Protein AF-A0AAV6IQD4-F1 (afdb_monomer_lite)

InterPro domains:
  IPR000719 Protein kinase domain [PF00069] (355-416)
  IPR000985 Legume lectin, alpha chain, conserved site [PS00308] (241-250)
  IPR001220 Legume lectin domain [PF00139] (39-277)
  IPR001220 Legume lectin domain [PF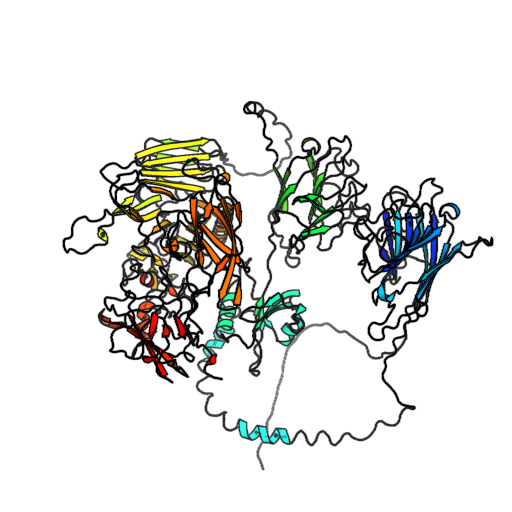00139] (440-636)
  IPR001220 Legume lectin domain [cd06899] (40-271)
  IPR001220 Legume lectin domain [cd06899] (440-613)
  IPR008979 Galactose-binding-like domain superfamily [SSF49785] (1091-1268)
  IPR010325 Rhamnogalacturonate lyase [PF06045] (653-856)
  IPR011009 Protein kinase-like domain superfamily [SSF56112] (335-419)
  IPR011013 Galactose mutarotase-like domain superfamily [SSF74650] (668-950)
  IPR013320 Concanavalin A-like lectin/glucanase domain superfamily [SSF49899] (36-273)
  IPR013320 Concanavalin A-like lectin/glucanase domain superfamily [SSF49899] (438-617)
  IPR013784 Carbohydrate-binding-like fold [SSF49452] (984-1081)
  IPR014718 Glycoside hydrolase-type carbohydrate-binding [G3DSA:2.70.98.10] (660-965)
  IPR017441 Protein kinase, ATP binding site [PS00107] (360-384)
  IPR019825 Legume lectin, beta chain, Mn/Ca-binding site [PS00307] (554-560)
  IPR029411 Rhamnogalacturonan lyase, domain III [PF14683] (1093-1267)
  IPR029413 Rhamnogalacturonan lyase, domain II [PF14686] (1008-1079)
  IPR029413 Rhamnogalacturonan lyase, domain II [cd10316] (987-1083)

Secondary structure (DSSP, 8-state):
-------------------------------------SEEEES-B---SS---EEEEET-EEETBEEE---SSSSS-EEEEEESSPEE-B-TTT--B--EEEEEEEEEE-TT-SS----EEEEEEETT--PPTT--GGGTTT--TTTTT-TTS--EEEEEESS--TTTS-SS-EEEEEESSSS-SEEEE--SGGGTTPPEEEEEEEETTTTEEEEEEEETT----S--EEEEEE--HHHHS-SEEEEEEEEE--SS--EEEEEEEEEEE-----------------------SSHHHHHHHHHHHHHHHHHHHHSSSSHHHHHHHHHHHHHHHHSS--PEEE-HHHHHHHTTTT-GGGEEEEETTEEEEEEEETTTTEEEEEEE--TT-S--SHHHHHHHHHHTT--BTTB--EEEEE---TT-------EEE---------SS--TT-TTEEEEET-EEETTEEE---SSSSS--EEEEESS----B-TTT--B--EEEEEEE----TT-SS---EEEEEE--TT--PPTT--GGGTTT--TTTTT-TT---EEEEEE-S--TTTS-SS-EEEEEESSSSEEEEEE--SGGGTT--EEEEEEEETTTTEEEEEEE-------SS-TTS---------------------------SPEEEE-SSEEEEE-SSEEEEEETTT--EEEEEETTBS-SB-TTS-GGGSEEEEEEEEPPP-S-------GGGSEEEE---SEEEEEEEETTEEEEEEEE---SSS-SSEEEEEEEEETT-SEEEEEEEEEE-TTPPPEEEEEEEEEEEB-TTTEEEEEEETTEEEEPPPHHHHHTSEE-SSTTEEE-SS-SSGGGTT-EEEGGGGEEETTT-SEEEEEE-SSEEEEEEEE----TT-SS-TT-EEESB-SSSEEEEEEEE-TTTGGGGSEEE-TT--EEEEEEEEEEEEEEEETT-HHHHHHHHHHHHHHHHHTPSPS----TTS--GGG-EEEEEEEEEEETTEEEE-TT-EEEEESS-STTGGGG--SS--EEEE--TT-EEEEEEEPSEEEEEEEE-TTS-S-EE-SS-EEE-TT-EEE---EEE----SS-EEEEEE-SSS--TTSBPPPPPGGG--TTSSSS-GGGSTTGGGGHHHHSSSS--EEETTT--HHHHSBSEEPPEEEETTEEE-EEEEEEEEESS--TTSEEEESSEES-SSSPPS----S---S-TGGGT-S--S-----EEEEGGG--SEEEEEEEEE---SSTT--EE-SEEEEEEPPP-GGG--

Radius of gyration: 41.2 Å; chains: 1; bounding box: 120×128×103 Å

Structure (mmCIF, N/CA/C/O backbone):
data_AF-A0AAV6IQD4-F1
#
_entry.id   AF-A0AAV6IQD4-F1
#
loop_
_atom_site.group_PDB
_atom_site.id
_atom_site.type_symbol
_atom_site.label_atom_id
_atom_site.label_alt_id
_atom_site.label_comp_id
_atom_site.label_asym_id
_atom_site.label_entity_id
_atom_site.label_seq_id
_atom_site.pdbx_PDB_ins_code
_atom_site.Cartn_x
_atom_site.Cartn_y
_atom_site.Cartn_z
_atom_site.occupancy
_atom_site.B_iso_or_equiv
_atom_site.auth_seq_id
_atom_site.auth_comp_id
_atom_site.auth_asym_id
_atom_site.auth_atom_id
_atom_site.pdbx_PDB_model_num
ATOM 1 N N . MET A 1 1 ? 79.666 -33.540 -1.295 1.00 35.53 1 MET A N 1
ATOM 2 C CA . MET A 1 1 ? 79.962 -32.170 -1.756 1.00 35.53 1 MET A CA 1
ATOM 3 C C . MET A 1 1 ? 78.768 -31.297 -1.407 1.00 35.53 1 MET A C 1
ATOM 5 O O . MET A 1 1 ? 77.990 -30.959 -2.286 1.00 35.53 1 MET A O 1
ATOM 9 N N . ASP A 1 2 ? 78.413 -31.167 -0.126 1.00 29.19 2 ASP A N 1
ATOM 10 C CA . ASP A 1 2 ? 79.182 -30.611 1.026 1.00 29.19 2 ASP A CA 1
ATOM 11 C C . ASP A 1 2 ? 78.732 -29.152 1.205 1.00 29.19 2 ASP A C 1
ATOM 13 O O . ASP A 1 2 ? 78.524 -28.471 0.207 1.00 29.19 2 ASP A O 1
ATOM 17 N N . THR A 1 3 ? 78.489 -28.593 2.390 1.00 30.08 3 THR A N 1
ATOM 18 C CA . THR A 1 3 ? 78.642 -29.001 3.809 1.00 30.08 3 THR A CA 1
ATOM 19 C C . THR A 1 3 ? 77.716 -28.051 4.624 1.00 30.08 3 THR A C 1
ATOM 21 O O . THR A 1 3 ? 77.190 -27.103 4.048 1.00 30.08 3 THR A O 1
ATOM 24 N N . SER A 1 4 ? 77.402 -28.160 5.921 1.00 28.06 4 SER A N 1
ATOM 25 C CA . SER A 1 4 ? 77.845 -29.000 7.049 1.00 28.06 4 SER A CA 1
ATOM 26 C C . SER A 1 4 ? 76.888 -28.809 8.249 1.00 28.06 4 SER A C 1
ATOM 28 O O . SER A 1 4 ? 76.355 -27.719 8.421 1.00 28.06 4 SER A O 1
ATOM 30 N N . THR A 1 5 ? 76.771 -29.839 9.103 1.00 30.05 5 THR A N 1
ATOM 31 C CA . THR A 1 5 ? 76.608 -29.801 10.588 1.00 30.05 5 THR A CA 1
ATOM 32 C C . THR A 1 5 ? 75.564 -28.864 11.237 1.00 30.05 5 THR A C 1
ATOM 34 O O . THR A 1 5 ? 75.678 -27.648 11.171 1.00 30.05 5 THR A O 1
ATOM 37 N N . HIS A 1 6 ? 74.521 -29.377 11.904 1.00 30.67 6 HIS A N 1
ATOM 38 C CA . HIS A 1 6 ? 74.513 -29.982 13.263 1.00 30.67 6 HIS A CA 1
ATOM 39 C C . HIS A 1 6 ? 74.833 -29.032 14.437 1.00 30.67 6 HIS A C 1
ATOM 41 O O . HIS A 1 6 ? 75.979 -28.623 14.586 1.00 30.67 6 HIS A O 1
ATOM 47 N N . ASN A 1 7 ? 73.848 -28.809 15.329 1.00 25.25 7 ASN A N 1
ATOM 48 C CA . ASN A 1 7 ? 73.816 -29.223 16.758 1.00 25.25 7 ASN A CA 1
ATOM 49 C C . ASN A 1 7 ? 72.627 -28.525 17.490 1.00 25.25 7 ASN A C 1
ATOM 51 O O . ASN A 1 7 ? 72.365 -27.364 17.206 1.00 25.25 7 ASN A O 1
ATOM 55 N N . ILE A 1 8 ? 71.723 -29.187 18.244 1.00 26.88 8 ILE A N 1
ATOM 56 C CA . ILE A 1 8 ? 71.862 -29.964 19.511 1.00 26.88 8 ILE A CA 1
ATOM 57 C C . ILE A 1 8 ? 72.073 -29.026 20.735 1.00 26.88 8 ILE A C 1
ATOM 59 O O . ILE A 1 8 ? 72.984 -28.207 20.653 1.00 26.88 8 ILE A O 1
ATOM 63 N N . PRO A 1 9 ? 71.379 -29.181 21.901 1.00 46.31 9 PRO A N 1
ATOM 64 C CA . PRO A 1 9 ? 70.056 -29.803 22.171 1.00 46.31 9 PRO A CA 1
ATOM 65 C C . PRO A 1 9 ? 69.269 -29.192 23.394 1.00 46.31 9 PRO A C 1
ATOM 67 O O . PRO A 1 9 ? 69.682 -28.188 23.962 1.00 46.31 9 PRO A O 1
ATOM 70 N N . THR A 1 10 ? 68.234 -29.901 23.903 1.00 28.17 10 THR A N 1
ATOM 71 C CA . THR A 1 10 ? 67.737 -29.915 25.325 1.00 28.17 10 THR A CA 1
ATOM 72 C C . THR A 1 10 ? 67.135 -28.632 25.958 1.00 28.17 10 THR A C 1
ATOM 74 O O . THR A 1 10 ? 67.303 -27.551 25.418 1.00 28.17 10 THR A O 1
ATOM 77 N N . LEU A 1 11 ? 66.404 -28.631 27.095 1.00 27.02 11 LEU A N 1
ATOM 78 C CA . LEU A 1 11 ? 65.873 -29.651 28.044 1.00 27.02 11 LEU A CA 1
ATOM 79 C C . LEU A 1 11 ? 64.585 -29.046 28.691 1.00 27.02 11 LEU A C 1
ATOM 81 O O . LEU A 1 11 ? 64.668 -27.906 29.117 1.00 27.02 11 LEU A O 1
ATOM 85 N N . PHE A 1 12 ? 63.462 -29.793 28.766 1.00 26.78 12 PHE A N 1
ATOM 86 C CA . PHE A 1 12 ? 62.508 -29.982 29.907 1.00 26.78 12 PHE A CA 1
ATOM 87 C C . PHE A 1 12 ? 62.071 -28.804 30.863 1.00 26.78 12 PHE A C 1
ATOM 89 O O . PHE A 1 12 ? 62.783 -27.826 31.024 1.00 26.78 12 PHE A O 1
ATOM 96 N N . PRO A 1 13 ? 61.015 -28.953 31.710 1.00 47.44 13 PRO A N 1
ATOM 97 C CA . PRO A 1 13 ? 59.653 -29.458 31.448 1.00 47.44 13 PRO A CA 1
ATOM 98 C C . PRO A 1 13 ? 58.542 -28.746 32.294 1.00 47.44 13 PRO A C 1
ATOM 100 O O . PRO A 1 13 ? 58.784 -27.747 32.965 1.00 47.44 13 PRO A O 1
ATOM 103 N N . SER A 1 14 ? 57.372 -29.404 32.399 1.00 28.58 14 SER A N 1
ATOM 104 C CA . SER A 1 14 ? 56.354 -29.298 33.476 1.00 28.58 14 SER A CA 1
ATOM 105 C C . SER A 1 14 ? 55.301 -28.173 33.342 1.00 28.58 14 SER A C 1
ATOM 107 O O . SER A 1 14 ? 55.576 -27.141 32.744 1.00 28.58 14 SER A O 1
ATOM 109 N N . LEU A 1 15 ? 54.056 -28.325 33.827 1.00 25.03 15 LEU A N 1
ATOM 110 C CA . LEU A 1 15 ? 53.447 -29.409 34.624 1.00 25.03 15 LEU A CA 1
ATOM 111 C C . LEU A 1 15 ? 51.909 -29.464 34.400 1.00 25.03 15 LEU A C 1
ATOM 113 O O . LEU A 1 15 ? 51.329 -28.405 34.217 1.00 25.03 15 LEU A O 1
ATOM 117 N N . ASN A 1 16 ? 51.307 -30.670 34.453 1.00 27.86 16 ASN A N 1
ATOM 118 C CA . ASN A 1 16 ? 49.937 -31.089 34.879 1.00 27.86 16 ASN A CA 1
ATOM 119 C C . ASN A 1 16 ? 48.707 -30.149 34.735 1.00 27.86 16 ASN A C 1
ATOM 121 O O . ASN A 1 16 ? 48.798 -28.944 34.887 1.00 27.86 16 ASN A O 1
ATOM 125 N N . ALA A 1 17 ? 47.452 -30.605 34.662 1.00 27.91 17 ALA A N 1
ATOM 126 C CA . ALA A 1 17 ? 46.745 -31.868 34.365 1.00 27.91 17 ALA A CA 1
ATOM 127 C C . ALA A 1 17 ? 45.235 -31.464 34.254 1.00 27.91 17 ALA A C 1
ATOM 129 O O . ALA A 1 17 ? 44.900 -30.325 34.566 1.00 27.91 17 ALA A O 1
ATOM 130 N N . HIS A 1 18 ? 44.254 -32.247 33.789 1.00 28.97 18 HIS A N 1
ATOM 131 C CA . HIS A 1 18 ? 43.751 -33.486 34.394 1.00 28.97 18 HIS A CA 1
ATOM 132 C C . HIS A 1 18 ? 42.509 -34.008 33.616 1.00 28.97 18 HIS A C 1
ATOM 134 O O . HIS A 1 18 ? 41.729 -33.213 33.108 1.00 28.97 18 HIS A O 1
ATOM 140 N N . ILE A 1 19 ? 42.276 -35.329 33.683 1.00 28.88 19 ILE A N 1
ATOM 141 C CA . ILE A 1 19 ? 40.949 -35.977 33.866 1.00 28.88 19 ILE A CA 1
ATOM 142 C C . ILE A 1 19 ? 39.967 -36.042 32.658 1.00 28.88 19 ILE A C 1
ATOM 144 O O . ILE A 1 19 ? 39.057 -35.239 32.507 1.00 28.88 19 ILE A O 1
ATOM 148 N N . SER A 1 20 ? 40.092 -37.160 31.918 1.00 27.52 20 SER A N 1
ATOM 149 C CA . SER A 1 20 ? 39.110 -38.281 31.895 1.00 27.52 20 SER A CA 1
ATOM 150 C C . SER A 1 20 ? 38.034 -38.459 30.797 1.00 27.52 20 SER A C 1
ATOM 152 O O . SER A 1 20 ? 37.520 -37.518 30.211 1.00 27.52 20 SER A O 1
ATOM 154 N N . LEU A 1 21 ? 37.663 -39.752 30.670 1.00 29.06 21 LEU A N 1
ATOM 155 C CA . LEU A 1 21 ? 36.572 -40.427 29.929 1.00 29.06 21 LEU A CA 1
ATOM 156 C C . LEU A 1 21 ? 36.736 -40.547 28.391 1.00 29.06 21 LEU A C 1
ATOM 158 O O . LEU A 1 21 ? 36.767 -39.550 27.685 1.00 29.06 21 LEU A O 1
ATOM 162 N N . LEU A 1 22 ? 37.059 -41.739 27.844 1.00 30.34 22 LEU A N 1
ATOM 163 C CA . LEU A 1 22 ? 36.248 -42.979 27.636 1.00 30.34 22 LEU A CA 1
ATOM 164 C C . LEU A 1 22 ? 35.279 -42.817 26.434 1.00 30.34 22 LEU A C 1
ATOM 166 O O . LEU A 1 22 ? 34.416 -41.956 26.503 1.00 30.34 22 LEU A O 1
ATOM 170 N N . THR A 1 23 ? 35.391 -43.468 25.259 1.00 34.44 23 THR A N 1
ATOM 171 C CA . THR A 1 23 ? 35.392 -44.901 24.808 1.00 34.44 23 THR A CA 1
ATOM 172 C C . THR A 1 23 ? 34.222 -45.116 23.813 1.00 34.44 23 THR A C 1
ATOM 174 O O . THR A 1 23 ? 33.344 -44.264 23.745 1.00 34.44 23 THR A O 1
ATOM 177 N N . ALA A 1 24 ? 34.168 -46.291 23.151 1.00 30.50 24 ALA A N 1
ATOM 178 C CA . ALA A 1 24 ? 33.081 -46.814 22.287 1.00 30.50 24 ALA A CA 1
ATOM 179 C C . ALA A 1 24 ? 33.068 -46.253 20.837 1.00 30.50 24 ALA A C 1
ATOM 181 O O . ALA A 1 24 ? 33.482 -45.120 20.621 1.00 30.50 24 ALA A O 1
ATOM 182 N N . SER A 1 25 ? 32.706 -46.981 19.767 1.00 30.33 25 SER A N 1
ATOM 183 C CA . SER A 1 25 ? 32.153 -48.346 19.560 1.00 30.33 25 SER A CA 1
ATOM 184 C C . SER A 1 25 ? 32.805 -48.950 18.291 1.00 30.33 25 SER A C 1
ATOM 186 O O . SER A 1 25 ? 33.065 -48.214 17.347 1.00 30.33 25 SER A O 1
ATOM 188 N N . ALA A 1 26 ? 33.308 -50.189 18.260 1.00 30.86 26 ALA A N 1
ATOM 189 C CA . ALA A 1 26 ? 32.616 -51.486 18.129 1.00 30.86 26 ALA A CA 1
ATOM 190 C C . ALA A 1 26 ? 32.032 -51.804 16.724 1.00 30.86 26 ALA A C 1
ATOM 192 O O . ALA A 1 26 ? 31.191 -51.073 16.225 1.00 30.86 26 ALA A O 1
ATOM 193 N N . PHE A 1 27 ? 32.481 -52.944 16.166 1.00 35.44 27 PHE A N 1
ATOM 194 C CA . PHE A 1 27 ? 31.789 -53.889 15.261 1.00 35.44 27 PHE A CA 1
ATOM 195 C C . PHE A 1 27 ? 30.950 -53.382 14.059 1.00 35.44 27 PHE A C 1
ATOM 197 O O . PHE A 1 27 ? 29.894 -52.793 14.235 1.00 35.44 27 PHE A O 1
ATOM 204 N N . ILE A 1 28 ? 31.326 -53.804 12.837 1.00 31.97 28 ILE A N 1
ATOM 205 C CA . ILE A 1 28 ? 30.590 -54.797 12.006 1.00 31.97 28 ILE A CA 1
ATOM 206 C C . ILE A 1 28 ? 31.325 -55.023 10.663 1.00 31.97 28 ILE A C 1
ATOM 208 O O . ILE A 1 28 ? 31.556 -54.104 9.881 1.00 31.97 28 ILE A O 1
ATOM 212 N N . LEU A 1 29 ? 31.653 -56.286 10.394 1.00 30.23 29 LEU A N 1
ATOM 213 C CA . LEU A 1 29 ? 31.925 -56.889 9.082 1.00 30.23 29 LEU A CA 1
ATOM 214 C C . LEU A 1 29 ? 31.361 -58.325 9.159 1.00 30.23 29 LEU A C 1
ATOM 216 O O . LEU A 1 29 ? 31.285 -58.851 10.268 1.00 30.23 29 LEU A O 1
ATOM 220 N N . PHE A 1 30 ? 30.998 -58.935 8.018 1.00 30.92 30 PHE A N 1
ATOM 221 C CA . PHE A 1 30 ? 30.114 -60.127 7.902 1.00 30.92 30 PHE A CA 1
ATOM 222 C C . PHE A 1 30 ? 28.653 -59.781 8.273 1.00 30.92 30 PHE A C 1
ATOM 224 O O . PHE A 1 30 ? 28.368 -59.504 9.430 1.00 30.92 30 PHE A O 1
ATOM 231 N N . LEU A 1 31 ? 27.665 -59.646 7.376 1.00 31.91 31 LEU A N 1
ATOM 232 C CA . LEU A 1 31 ? 27.417 -60.115 5.996 1.00 31.91 31 LEU A CA 1
ATOM 233 C C . LEU A 1 31 ? 27.202 -61.634 5.810 1.00 31.91 31 LEU A C 1
ATOM 235 O O . LEU A 1 31 ? 28.137 -62.416 5.960 1.00 31.91 31 LEU A O 1
ATOM 239 N N . LEU A 1 32 ? 25.994 -61.944 5.299 1.00 30.98 32 LEU A N 1
ATOM 240 C CA . LEU A 1 32 ? 25.402 -63.224 4.850 1.00 30.98 32 LEU A CA 1
ATOM 241 C C . LEU A 1 32 ? 24.816 -64.151 5.943 1.00 30.98 32 LEU A C 1
ATOM 243 O O . LEU A 1 32 ? 25.465 -64.325 6.971 1.00 30.98 32 LEU A O 1
ATOM 247 N N . PRO A 1 33 ? 23.695 -64.872 5.684 1.00 45.09 33 PRO A N 1
ATOM 248 C CA . PRO A 1 33 ? 22.655 -64.710 4.645 1.00 45.09 33 PRO A CA 1
ATOM 249 C C . PRO A 1 33 ? 21.217 -64.658 5.234 1.00 45.09 33 PRO A C 1
ATOM 251 O O . PRO A 1 33 ? 21.048 -64.721 6.444 1.00 45.09 33 PRO A O 1
ATOM 254 N N . ILE A 1 34 ? 20.190 -64.585 4.374 1.00 26.22 34 ILE A N 1
ATOM 255 C CA . ILE A 1 34 ? 19.001 -65.479 4.287 1.00 26.22 34 ILE A CA 1
ATOM 256 C C . ILE A 1 34 ? 18.054 -64.897 3.215 1.00 26.22 34 ILE A C 1
ATOM 258 O O . ILE A 1 34 ? 17.973 -63.683 3.053 1.00 26.22 34 ILE A O 1
ATOM 262 N N . ALA A 1 35 ? 17.385 -65.757 2.442 1.00 39.31 35 ALA A N 1
ATOM 263 C CA . ALA A 1 35 ? 16.346 -65.343 1.496 1.00 39.31 35 ALA A CA 1
ATOM 264 C C . ALA A 1 35 ? 15.009 -65.138 2.225 1.00 39.31 35 ALA A C 1
ATOM 266 O O . ALA A 1 35 ? 14.627 -65.985 3.031 1.00 39.31 35 ALA A O 1
ATOM 267 N N . SER A 1 36 ? 14.289 -64.059 1.917 1.00 36.94 36 SER A N 1
ATOM 268 C CA . SER A 1 36 ? 12.988 -63.744 2.517 1.00 36.94 36 SER A CA 1
ATOM 269 C C . SER A 1 36 ? 11.873 -63.753 1.468 1.00 36.94 36 SER A C 1
ATOM 271 O O . SER A 1 36 ? 11.627 -62.753 0.795 1.00 36.94 36 SER A O 1
ATOM 273 N N . SER A 1 37 ? 11.161 -64.874 1.367 1.00 48.41 37 SER A N 1
ATOM 274 C CA . SER A 1 37 ? 9.741 -64.837 1.005 1.00 48.41 37 SER A CA 1
ATOM 275 C C . SER A 1 37 ? 8.980 -64.076 2.092 1.00 48.41 37 SER A C 1
ATOM 277 O O . SER A 1 37 ? 9.270 -64.286 3.272 1.00 48.41 37 SER A O 1
ATOM 279 N N . ASN A 1 38 ? 7.986 -63.260 1.734 1.00 65.06 38 ASN A N 1
ATOM 280 C CA . ASN A 1 38 ? 7.115 -62.620 2.726 1.00 65.06 38 ASN A CA 1
ATOM 281 C C . ASN A 1 38 ? 6.296 -63.713 3.443 1.00 65.06 38 ASN A C 1
ATOM 283 O O . ASN A 1 38 ? 5.357 -64.266 2.865 1.00 65.06 38 ASN A O 1
ATOM 287 N N . TYR A 1 39 ? 6.702 -64.055 4.669 1.00 79.94 39 TYR A N 1
ATOM 288 C CA . TYR A 1 39 ? 6.106 -65.094 5.511 1.00 79.94 39 TYR A CA 1
ATOM 289 C C . TYR A 1 39 ? 5.949 -64.593 6.943 1.00 79.94 39 TYR A C 1
ATOM 291 O O . TYR A 1 39 ? 6.918 -64.123 7.539 1.00 79.94 39 TYR A O 1
ATOM 299 N N . PHE A 1 40 ? 4.760 -64.768 7.512 1.00 85.88 40 PHE A N 1
ATOM 300 C CA . PHE A 1 40 ? 4.538 -64.633 8.947 1.00 85.88 40 PHE A CA 1
ATOM 301 C C . PHE A 1 40 ? 3.483 -65.626 9.432 1.00 85.88 40 PHE A C 1
ATOM 303 O O . PHE A 1 40 ? 2.633 -66.076 8.662 1.00 85.88 40 PHE A O 1
ATOM 310 N N . ASP A 1 41 ? 3.546 -65.957 10.718 1.00 87.19 41 ASP A N 1
ATOM 311 C CA . ASP A 1 41 ? 2.666 -66.924 11.367 1.00 87.19 41 ASP A CA 1
ATOM 312 C C . ASP A 1 41 ? 2.455 -66.526 12.833 1.00 87.19 41 ASP A C 1
ATOM 314 O O . ASP A 1 41 ? 3.385 -66.562 13.641 1.00 87.19 41 ASP A O 1
ATOM 318 N N . PHE A 1 42 ? 1.236 -66.097 13.150 1.00 86.75 42 PHE A N 1
ATOM 319 C CA . PHE A 1 42 ? 0.781 -65.706 14.477 1.00 86.75 42 PHE A CA 1
ATOM 320 C C . PHE A 1 42 ? -0.272 -66.721 14.950 1.00 86.75 42 PHE A C 1
ATOM 322 O O . PHE A 1 42 ? -1.466 -66.529 14.709 1.00 86.75 42 PHE A O 1
ATOM 329 N N . PRO A 1 43 ? 0.129 -67.810 15.634 1.00 83.50 43 PRO A N 1
ATOM 330 C CA . PRO A 1 43 ? -0.808 -68.819 16.133 1.00 83.50 43 PRO A CA 1
ATOM 331 C C . PRO A 1 43 ? -1.657 -68.325 17.319 1.00 83.50 43 PRO A C 1
ATOM 333 O O . PRO A 1 43 ? -2.579 -69.020 17.738 1.00 83.50 43 PRO A O 1
ATOM 336 N N . ASN A 1 44 ? -1.307 -67.174 17.902 1.00 82.56 44 ASN A N 1
ATOM 337 C CA . ASN A 1 44 ? -2.035 -66.444 18.941 1.00 82.56 44 ASN A CA 1
ATOM 338 C C . ASN A 1 44 ? -1.443 -65.027 19.097 1.00 82.56 44 ASN A C 1
ATOM 340 O O . ASN A 1 44 ? -0.370 -64.723 18.573 1.00 82.56 44 ASN A O 1
ATOM 344 N N . PHE A 1 45 ? -2.136 -64.174 19.852 1.00 84.38 45 PHE A N 1
ATOM 345 C CA . PHE A 1 45 ? -1.802 -62.766 20.082 1.00 84.38 45 PHE A CA 1
ATOM 346 C C . PHE A 1 45 ? -1.616 -62.472 21.584 1.00 84.38 45 PHE A C 1
ATOM 348 O O . PHE A 1 45 ? -2.459 -61.833 22.215 1.00 84.38 45 PHE A O 1
ATOM 355 N N . TYR A 1 46 ? -0.539 -62.974 22.202 1.00 75.62 46 TYR A N 1
ATOM 356 C CA . TYR A 1 46 ? -0.238 -62.675 23.613 1.00 75.62 46 TYR A CA 1
ATOM 357 C C . TYR A 1 46 ? 0.495 -61.331 23.797 1.00 75.62 46 TYR A C 1
ATOM 359 O O . TYR A 1 46 ? 1.413 -61.027 23.031 1.00 75.62 46 TYR A O 1
ATOM 367 N N . PRO A 1 47 ? 0.172 -60.546 24.846 1.00 58.91 47 PRO A N 1
ATOM 368 C CA . PRO A 1 47 ? 0.855 -59.291 25.150 1.00 58.91 47 PRO A CA 1
ATOM 369 C C . PRO A 1 47 ? 2.190 -59.538 25.875 1.00 58.91 47 PRO A C 1
ATOM 371 O O . PRO A 1 47 ? 2.291 -59.404 27.094 1.00 58.91 47 PRO A O 1
ATOM 374 N N . THR A 1 48 ? 3.235 -59.888 25.124 1.00 50.66 48 THR A N 1
ATOM 375 C CA . THR A 1 48 ? 4.627 -59.884 25.605 1.00 50.66 48 THR A CA 1
ATOM 376 C C . THR A 1 48 ? 5.366 -58.641 25.121 1.00 50.66 48 THR A C 1
ATOM 378 O O . THR A 1 48 ? 5.188 -58.184 23.995 1.00 50.66 48 THR A O 1
ATOM 381 N N . THR A 1 49 ? 6.188 -58.057 25.993 1.00 47.03 49 THR A N 1
ATOM 382 C CA . THR A 1 49 ? 6.920 -56.817 25.711 1.00 47.03 49 THR A CA 1
ATOM 383 C C . THR A 1 49 ? 7.979 -57.023 24.627 1.00 47.03 49 THR A C 1
ATOM 385 O O . THR A 1 49 ? 8.870 -57.850 24.812 1.00 47.03 49 THR A O 1
ATOM 388 N N . THR A 1 50 ? 7.910 -56.190 23.580 1.00 45.81 50 THR A N 1
ATOM 389 C CA . THR A 1 50 ? 8.762 -56.134 22.368 1.00 45.81 50 THR A CA 1
ATOM 390 C C . THR A 1 50 ? 8.646 -57.328 21.401 1.00 45.81 50 THR A C 1
ATOM 392 O O . THR A 1 50 ? 8.720 -58.478 21.813 1.00 45.81 50 THR A O 1
ATOM 395 N N . ASP A 1 51 ? 8.488 -57.003 20.109 1.00 49.38 51 ASP A N 1
ATOM 396 C CA . ASP A 1 51 ? 8.504 -57.878 18.918 1.00 49.38 51 ASP A CA 1
ATOM 397 C C . ASP A 1 51 ? 7.319 -58.834 18.645 1.00 49.38 51 ASP A C 1
ATOM 399 O O . ASP A 1 51 ? 7.506 -59.973 18.223 1.00 49.38 51 ASP A O 1
ATOM 403 N N . ASN A 1 52 ? 6.083 -58.320 18.707 1.00 57.53 52 ASN A N 1
ATOM 404 C CA . ASN A 1 52 ? 4.977 -58.868 17.902 1.00 57.53 52 ASN A CA 1
ATOM 405 C C . ASN A 1 52 ? 4.762 -57.981 16.663 1.00 57.53 52 ASN A C 1
ATOM 407 O O . ASN A 1 52 ? 4.400 -56.815 16.803 1.00 57.53 52 ASN A O 1
ATOM 411 N N . GLY A 1 53 ? 4.953 -58.525 15.455 1.00 74.81 53 GLY A N 1
ATOM 412 C CA . GLY A 1 53 ? 4.859 -57.803 14.172 1.00 74.81 53 GLY A CA 1
ATOM 413 C C . GLY A 1 53 ? 3.443 -57.402 13.728 1.00 74.81 53 GLY A C 1
ATOM 414 O O . GLY A 1 53 ? 3.152 -57.433 12.535 1.00 74.81 53 GLY A O 1
ATOM 415 N N . ILE A 1 54 ? 2.562 -57.054 14.667 1.00 83.94 54 ILE A N 1
ATOM 416 C CA . ILE A 1 54 ? 1.165 -56.663 14.447 1.00 83.94 54 ILE A CA 1
ATOM 417 C C . ILE A 1 54 ? 0.930 -55.285 15.067 1.00 83.94 54 ILE A C 1
ATOM 419 O O . ILE A 1 54 ? 1.298 -55.040 16.216 1.00 83.94 54 ILE A O 1
ATOM 423 N N . LEU A 1 55 ? 0.287 -54.394 14.316 1.00 86.25 55 LEU A N 1
ATOM 424 C CA . LEU A 1 55 ? -0.105 -53.059 14.752 1.00 86.25 55 LEU A CA 1
ATOM 425 C C . LEU A 1 55 ? -1.619 -53.026 14.988 1.00 86.25 55 LEU A C 1
ATOM 427 O O . LEU A 1 55 ? -2.398 -53.374 14.101 1.00 86.25 55 LEU A O 1
ATOM 431 N N . TYR A 1 56 ? -2.033 -52.575 16.170 1.00 87.31 56 TYR A N 1
ATOM 432 C CA . TYR A 1 56 ? -3.442 -52.383 16.520 1.00 87.31 56 TYR A CA 1
ATOM 433 C C . TYR A 1 56 ? -3.836 -50.909 16.377 1.00 87.31 56 TYR A C 1
ATOM 435 O O . TYR A 1 56 ? -3.069 -50.022 16.757 1.00 87.31 56 TYR A O 1
ATOM 443 N N . GLN A 1 57 ? -5.020 -50.636 15.823 1.00 84.12 57 GLN A N 1
ATOM 444 C CA . GLN A 1 57 ? -5.566 -49.282 15.661 1.00 84.12 57 GLN A CA 1
ATOM 445 C C . GLN A 1 57 ? -7.077 -49.254 15.956 1.00 84.12 57 GLN A C 1
ATOM 447 O O . GLN A 1 57 ? -7.754 -50.283 15.943 1.00 84.12 57 GLN A O 1
ATOM 452 N N . GLY A 1 58 ? -7.632 -48.068 16.219 1.00 87.00 58 GLY A N 1
ATOM 453 C CA . GLY A 1 58 ? -9.028 -47.931 16.650 1.00 87.00 58 GLY A CA 1
ATOM 454 C C . GLY A 1 58 ? -9.241 -48.524 18.047 1.00 87.00 58 GLY A C 1
ATOM 455 O O . GLY A 1 58 ? -8.449 -48.258 18.946 1.00 87.00 58 GLY A O 1
ATOM 456 N N . TYR A 1 59 ? -10.299 -49.315 18.236 1.00 85.75 59 TYR A N 1
ATOM 457 C CA . TYR A 1 59 ? -10.550 -50.050 19.486 1.00 85.75 59 TYR A CA 1
ATOM 458 C C . TYR A 1 59 ? -9.806 -51.399 19.565 1.00 85.75 59 TYR A C 1
ATOM 460 O O . TYR A 1 59 ? -9.882 -52.071 20.589 1.00 85.75 59 TYR A O 1
ATOM 468 N N . ALA A 1 60 ? -9.090 -51.816 18.513 1.00 87.88 60 ALA A N 1
ATOM 469 C CA . ALA A 1 60 ? -8.473 -53.139 18.488 1.00 87.88 60 ALA A CA 1
ATOM 470 C C . ALA A 1 60 ? -7.417 -53.322 19.592 1.00 87.88 60 ALA A C 1
ATOM 472 O O . ALA A 1 60 ? -6.563 -52.457 19.796 1.00 87.88 60 ALA A O 1
ATOM 473 N N . GLY A 1 61 ? -7.436 -54.470 20.270 1.00 83.12 61 GLY A N 1
ATOM 474 C CA . GLY A 1 61 ? -6.470 -54.781 21.322 1.00 83.12 61 GLY A CA 1
ATOM 475 C C . GLY A 1 61 ? -6.326 -56.276 21.585 1.00 83.12 61 GLY A C 1
ATOM 476 O O . GLY A 1 61 ? -7.285 -57.035 21.457 1.00 83.12 61 GLY A O 1
ATOM 477 N N . SER A 1 62 ? -5.119 -56.708 21.969 1.00 79.81 62 SER A N 1
ATOM 478 C CA . SER A 1 62 ? -4.870 -58.111 22.320 1.00 79.81 62 SER A CA 1
ATOM 479 C C . SER A 1 62 ? -5.342 -58.399 23.750 1.00 79.81 62 SER A C 1
ATOM 481 O O . SER A 1 62 ? -4.755 -57.885 24.709 1.00 79.81 62 SER A O 1
ATOM 483 N N . LEU A 1 63 ? -6.351 -59.252 23.904 1.00 66.44 63 LEU A N 1
ATOM 484 C CA . LEU A 1 63 ? -6.865 -59.718 25.187 1.00 66.44 63 LEU A CA 1
ATOM 485 C C . LEU A 1 63 ? -6.790 -61.253 25.227 1.00 66.44 63 LEU A C 1
ATOM 487 O O . LEU A 1 63 ? -7.405 -61.944 24.424 1.00 66.44 63 LEU A O 1
ATOM 491 N N . VAL A 1 64 ? -6.005 -61.794 26.167 1.00 68.62 64 VAL A N 1
ATOM 492 C CA . VAL A 1 64 ? -5.915 -63.245 26.454 1.00 68.62 64 VAL A CA 1
ATOM 493 C C . VAL A 1 64 ? -5.582 -64.106 25.212 1.00 68.62 64 VAL A C 1
ATOM 495 O O . VAL A 1 64 ? -6.105 -65.199 25.026 1.00 68.62 64 VAL A O 1
ATOM 498 N N . GLY A 1 65 ? -4.659 -63.644 24.361 1.00 77.12 65 GLY A N 1
ATOM 499 C CA . GLY A 1 65 ? -4.179 -64.423 23.210 1.00 77.12 65 GLY A CA 1
ATOM 500 C C . GLY A 1 65 ? -4.984 -64.240 21.918 1.00 77.12 65 GLY A C 1
ATOM 501 O O . GLY A 1 65 ? -4.652 -64.882 20.925 1.00 77.12 65 GLY A O 1
ATOM 502 N N . ALA A 1 66 ? -5.994 -63.370 21.906 1.00 85.62 66 ALA A N 1
ATOM 503 C CA . ALA A 1 66 ? -6.787 -63.014 20.730 1.00 85.62 66 ALA A CA 1
ATOM 504 C C . ALA A 1 66 ? -6.921 -61.484 20.601 1.00 85.62 66 ALA A C 1
ATOM 506 O O . ALA A 1 66 ? -6.686 -60.756 21.563 1.00 85.62 66 ALA A O 1
ATOM 507 N N . VAL A 1 67 ? -7.292 -60.986 19.421 1.00 89.75 67 VAL A N 1
ATOM 508 C CA . VAL A 1 67 ? -7.523 -59.558 19.151 1.00 89.75 67 VAL A CA 1
ATOM 509 C C . VAL A 1 67 ? -9.016 -59.266 19.183 1.00 89.75 67 VAL A C 1
ATOM 511 O O . VAL A 1 67 ? -9.742 -59.780 18.339 1.00 89.75 67 VAL A O 1
ATOM 514 N N . GLU A 1 68 ? -9.481 -58.428 20.106 1.00 91.38 68 GLU A N 1
ATOM 515 C CA . GLU A 1 68 ? -10.864 -57.929 20.122 1.00 91.38 68 GLU A CA 1
ATOM 516 C C . GLU A 1 68 ? -10.936 -56.590 19.380 1.00 91.38 68 GLU A C 1
ATOM 518 O O . GLU A 1 68 ? -10.080 -55.738 19.603 1.00 91.38 68 GLU A O 1
ATOM 523 N N . PHE A 1 69 ? -11.930 -56.388 18.503 1.00 90.00 69 PHE A N 1
ATOM 524 C CA . PHE A 1 69 ? -11.997 -55.196 17.634 1.00 90.00 69 PHE A CA 1
ATOM 525 C C . PHE A 1 69 ? -13.003 -54.122 18.075 1.00 90.00 69 PHE A C 1
ATOM 527 O O . PHE A 1 69 ? -12.915 -52.985 17.614 1.00 90.00 69 PHE A O 1
ATOM 534 N N . ASN A 1 70 ? -13.968 -54.451 18.935 1.00 85.62 70 ASN A N 1
ATOM 535 C CA . ASN A 1 70 ? -15.076 -53.564 19.307 1.00 85.62 70 ASN A CA 1
ATOM 536 C C . ASN A 1 70 ? -15.561 -53.779 20.752 1.00 85.62 70 ASN A C 1
ATOM 538 O O . ASN A 1 70 ? -15.212 -54.753 21.415 1.00 85.62 70 ASN A O 1
ATOM 542 N N . SER A 1 71 ? -16.340 -52.814 21.255 1.00 77.62 71 SER A N 1
ATOM 543 C CA . SER A 1 71 ? -16.842 -52.774 22.634 1.00 77.62 71 SER A CA 1
ATOM 544 C C . SER A 1 71 ? -18.351 -52.964 22.683 1.00 77.62 71 SER A C 1
ATOM 546 O O . SER A 1 71 ? -19.067 -52.393 21.866 1.00 77.62 71 SER A O 1
ATOM 548 N N . LEU A 1 72 ? -18.843 -53.661 23.708 1.00 75.00 72 LEU A N 1
ATOM 549 C CA . LEU A 1 72 ? -20.282 -53.832 23.948 1.00 75.00 72 LEU A CA 1
ATOM 550 C C . LEU A 1 72 ? -20.922 -52.676 24.740 1.00 75.00 72 LEU A C 1
ATOM 552 O O . LEU A 1 72 ? -22.128 -52.677 24.959 1.00 75.00 72 LEU A O 1
ATOM 556 N N . ILE A 1 73 ? -20.119 -51.707 25.195 1.00 73.00 73 ILE A N 1
ATOM 557 C CA . ILE A 1 73 ? -20.572 -50.568 26.016 1.00 73.00 73 ILE A CA 1
ATOM 558 C C . ILE A 1 73 ? -20.867 -49.332 25.154 1.00 73.00 73 ILE A C 1
ATOM 560 O O . ILE A 1 73 ? -21.680 -48.491 25.530 1.00 73.00 73 ILE A O 1
ATOM 564 N N . TYR A 1 74 ? -20.218 -49.211 23.993 1.00 70.62 74 TYR A N 1
ATOM 565 C CA . TYR A 1 74 ? -20.255 -48.000 23.179 1.00 70.62 74 TYR A CA 1
ATOM 566 C C . TYR A 1 74 ? -20.641 -48.305 21.732 1.00 70.62 74 TYR A C 1
ATOM 568 O O . TYR A 1 74 ? -20.020 -49.145 21.083 1.00 70.62 74 TYR A O 1
ATOM 576 N N . LEU A 1 75 ? -21.628 -47.567 21.222 1.00 76.88 75 LEU A N 1
ATOM 577 C CA . LEU A 1 75 ? -22.063 -47.616 19.824 1.00 76.88 75 LEU A CA 1
ATOM 578 C C . LEU A 1 75 ? -20.988 -47.071 18.873 1.00 76.88 75 LEU A C 1
ATOM 580 O O . LEU A 1 75 ? -20.083 -46.342 19.293 1.00 76.88 75 LEU A O 1
ATOM 584 N N . CYS A 1 76 ? -21.121 -47.390 17.584 1.00 82.94 76 CYS A N 1
ATOM 585 C CA . CYS A 1 76 ? -20.277 -46.866 16.508 1.00 82.94 76 CYS A CA 1
ATOM 586 C C . CYS A 1 76 ? -18.770 -47.029 16.795 1.00 82.94 76 CYS A C 1
ATOM 588 O O . CYS A 1 76 ? -18.077 -46.031 16.999 1.00 82.94 76 CYS A O 1
ATOM 590 N N . ARG A 1 77 ? -18.260 -48.269 16.889 1.00 85.88 77 ARG A N 1
ATOM 591 C CA . ARG A 1 77 ? -16.846 -48.562 17.202 1.00 85.88 77 ARG A CA 1
ATOM 592 C C . ARG A 1 77 ? -16.127 -49.293 16.072 1.00 85.88 77 ARG A C 1
ATOM 594 O O . ARG A 1 77 ? -16.552 -50.373 15.684 1.00 85.88 77 ARG A O 1
ATOM 601 N N . VAL A 1 78 ? -15.006 -48.730 15.616 1.00 89.56 78 VAL A N 1
ATOM 602 C CA . VAL A 1 78 ? -14.076 -49.332 14.637 1.00 89.56 78 VAL A CA 1
ATOM 603 C C . VAL A 1 78 ? -12.775 -49.792 15.303 1.00 89.56 78 VAL A C 1
ATOM 605 O O . VAL A 1 78 ? -12.227 -49.069 16.143 1.00 89.56 78 VAL A O 1
ATOM 608 N N . GLY A 1 79 ? -12.237 -50.939 14.878 1.00 91.25 79 GLY A N 1
ATOM 609 C CA . GLY A 1 79 ? -10.891 -51.415 15.220 1.00 91.25 79 GLY A CA 1
ATOM 610 C C . GLY A 1 79 ? -10.198 -52.107 14.041 1.00 91.25 79 GLY A C 1
ATOM 611 O O . GLY A 1 79 ? -10.866 -52.745 13.232 1.00 91.25 79 GLY A O 1
ATOM 612 N N . TRP A 1 80 ? -8.865 -52.004 13.964 1.00 93.94 80 TRP A N 1
ATOM 613 C CA . TRP A 1 80 ? -8.002 -52.636 12.952 1.00 93.94 80 TRP A CA 1
ATOM 614 C C . TRP A 1 80 ? -6.831 -53.408 13.575 1.00 93.94 80 TRP A C 1
ATOM 616 O O . TRP A 1 80 ? -6.247 -52.965 14.564 1.00 93.94 80 TRP A O 1
ATOM 626 N N . ALA A 1 81 ? -6.404 -54.488 12.920 1.00 92.38 81 ALA A N 1
ATOM 627 C CA . ALA A 1 81 ? -5.173 -55.217 13.229 1.00 92.38 81 ALA A CA 1
ATOM 628 C C . ALA A 1 81 ? -4.397 -55.501 11.936 1.00 92.38 81 ALA A C 1
ATOM 630 O O . ALA A 1 81 ? -4.895 -56.204 11.058 1.00 92.38 81 ALA A O 1
ATOM 631 N N . THR A 1 82 ? -3.198 -54.938 11.786 1.00 92.56 82 THR A N 1
ATOM 632 C CA . THR A 1 82 ? -2.439 -54.955 10.523 1.00 92.56 82 THR A CA 1
ATOM 633 C C . THR A 1 82 ? -1.035 -55.515 10.716 1.00 92.56 82 THR A C 1
ATOM 635 O O . THR A 1 82 ? -0.448 -55.385 11.789 1.00 92.56 82 THR A O 1
ATOM 638 N N . TYR A 1 83 ? -0.472 -56.147 9.685 1.00 90.50 83 TYR A N 1
ATOM 639 C CA . TYR A 1 83 ? 0.921 -56.595 9.733 1.00 90.50 83 TYR A CA 1
ATOM 640 C C . TYR A 1 83 ? 1.865 -55.385 9.678 1.00 90.50 83 TYR A C 1
ATOM 642 O O . TYR A 1 83 ? 1.629 -54.438 8.925 1.00 90.50 83 TYR A O 1
ATOM 650 N N . ALA A 1 84 ? 2.912 -55.397 10.506 1.00 84.06 84 ALA A N 1
ATOM 651 C CA . ALA A 1 84 ? 3.793 -54.245 10.700 1.00 84.06 84 ALA A CA 1
ATOM 652 C C . ALA A 1 84 ? 4.725 -53.973 9.506 1.00 84.06 84 ALA A C 1
ATOM 654 O O . ALA A 1 84 ? 5.137 -52.829 9.303 1.00 84.06 84 ALA A O 1
ATOM 655 N N . GLU A 1 85 ? 5.051 -54.997 8.713 1.00 83.81 85 GLU A N 1
ATOM 656 C CA . GLU A 1 85 ? 5.851 -54.842 7.497 1.00 83.81 85 GLU A CA 1
ATOM 657 C C . GLU A 1 85 ? 4.979 -54.771 6.234 1.00 83.81 85 GLU A C 1
ATOM 659 O O . GLU A 1 85 ? 3.845 -55.245 6.175 1.00 83.81 85 GLU A O 1
ATOM 664 N N . ARG A 1 86 ? 5.534 -54.163 5.184 1.00 85.00 86 ARG A N 1
ATOM 665 C CA . ARG A 1 86 ? 4.894 -54.058 3.867 1.00 85.00 86 ARG A CA 1
ATOM 666 C C . ARG A 1 86 ? 5.085 -55.344 3.060 1.00 85.00 86 ARG A C 1
ATOM 668 O O . ARG A 1 86 ? 6.191 -55.871 2.986 1.00 85.00 86 ARG A O 1
ATOM 675 N N . VAL A 1 87 ? 4.040 -55.789 2.372 1.00 86.62 87 VAL A N 1
ATOM 676 C CA . VAL A 1 87 ? 4.061 -56.990 1.527 1.00 86.62 87 VAL A CA 1
ATOM 677 C C . VAL A 1 87 ? 4.193 -56.584 0.060 1.00 86.62 87 VAL A C 1
ATOM 679 O O . VAL A 1 87 ? 3.385 -55.806 -0.442 1.00 86.62 87 VAL A O 1
ATOM 682 N N . GLN A 1 88 ? 5.194 -57.117 -0.644 1.00 87.12 88 GLN A N 1
ATOM 683 C CA . GLN A 1 88 ? 5.316 -56.968 -2.099 1.00 87.12 88 GLN A CA 1
ATOM 684 C C . GLN A 1 88 ? 4.445 -58.019 -2.796 1.00 87.12 88 GLN A C 1
ATOM 686 O O . GLN A 1 88 ? 4.583 -59.210 -2.505 1.00 87.12 88 GLN A O 1
ATOM 691 N N . LEU A 1 89 ? 3.559 -57.585 -3.697 1.00 85.94 89 LEU A N 1
ATOM 692 C CA . LEU A 1 89 ? 2.692 -58.480 -4.482 1.00 85.94 89 LEU A CA 1
ATOM 693 C C . LEU A 1 89 ? 3.127 -58.597 -5.946 1.00 85.94 89 LEU A C 1
ATOM 695 O O . LEU A 1 89 ? 2.828 -59.587 -6.607 1.00 85.94 89 LEU A O 1
ATOM 699 N N . TRP A 1 90 ? 3.814 -57.596 -6.490 1.00 87.75 90 TRP A N 1
ATOM 700 C CA . TRP A 1 90 ? 4.305 -57.629 -7.865 1.00 87.75 90 TRP A CA 1
ATOM 701 C C . TRP A 1 90 ? 5.587 -56.817 -8.030 1.00 87.75 90 TRP A C 1
ATOM 703 O O . TRP A 1 90 ? 6.039 -56.169 -7.098 1.00 87.75 90 TRP A O 1
ATOM 713 N N . ASP A 1 91 ? 6.193 -56.895 -9.210 1.00 80.56 91 ASP A N 1
ATOM 714 C CA . ASP A 1 91 ? 7.447 -56.227 -9.549 1.00 80.56 91 ASP A CA 1
ATOM 715 C C . ASP A 1 91 ? 7.217 -55.155 -10.619 1.00 80.56 91 ASP A C 1
ATOM 717 O O . ASP A 1 91 ? 6.637 -55.450 -11.672 1.00 80.56 91 ASP A O 1
ATOM 721 N N . SER A 1 92 ? 7.663 -53.918 -10.403 1.00 78.12 92 SER A N 1
ATOM 722 C CA . SER A 1 92 ? 7.454 -52.852 -11.391 1.00 78.12 92 SER A CA 1
ATOM 723 C C . SER A 1 92 ? 8.331 -52.981 -12.639 1.00 78.12 92 SER A C 1
ATOM 725 O O . SER A 1 92 ? 7.856 -52.642 -13.727 1.00 78.12 92 SER A O 1
ATOM 727 N N . GLU A 1 93 ? 9.546 -53.529 -12.527 1.00 77.12 93 GLU A N 1
ATOM 728 C CA . GLU A 1 93 ? 10.488 -53.670 -13.649 1.00 77.12 93 GLU A CA 1
ATOM 729 C C . GLU A 1 93 ? 10.133 -54.847 -14.573 1.00 77.12 93 GLU A C 1
ATOM 731 O O . GLU A 1 93 ? 9.959 -54.680 -15.781 1.00 77.12 93 GLU A O 1
ATOM 736 N N . THR A 1 94 ? 9.984 -56.047 -14.011 1.00 79.19 94 THR A N 1
ATOM 737 C CA . THR A 1 94 ? 9.667 -57.284 -14.746 1.00 79.19 94 THR A CA 1
ATOM 738 C C . THR A 1 94 ? 8.171 -57.470 -14.995 1.00 79.19 94 THR A C 1
ATOM 740 O O . THR A 1 94 ? 7.781 -58.334 -15.783 1.00 79.19 94 THR A O 1
ATOM 743 N N . ARG A 1 95 ? 7.312 -56.673 -14.335 1.00 79.56 95 ARG A N 1
ATOM 744 C CA . ARG A 1 95 ? 5.840 -56.782 -14.365 1.00 79.56 95 ARG A CA 1
ATOM 745 C C . ARG A 1 95 ? 5.322 -58.165 -13.907 1.00 79.56 95 ARG A C 1
ATOM 747 O O . ARG A 1 95 ? 4.153 -58.474 -14.169 1.00 79.56 95 ARG A O 1
ATOM 754 N N . ALA A 1 96 ? 6.146 -58.954 -13.208 1.00 81.19 96 ALA A N 1
ATOM 755 C CA . ALA A 1 96 ? 5.791 -60.231 -12.585 1.00 81.19 96 ALA A CA 1
ATOM 756 C C . ALA A 1 96 ? 4.898 -60.030 -11.347 1.00 81.19 96 ALA A C 1
ATOM 758 O O . ALA A 1 96 ? 4.978 -58.997 -10.696 1.00 81.19 96 ALA A O 1
ATOM 759 N N . LEU A 1 97 ? 4.043 -61.003 -11.035 1.00 85.00 97 LEU A N 1
ATOM 760 C CA . LEU A 1 97 ? 3.022 -60.964 -9.976 1.00 85.00 97 LEU A CA 1
ATOM 761 C C . LEU A 1 97 ? 3.147 -62.261 -9.161 1.00 85.00 97 LEU A C 1
ATOM 763 O O . LEU A 1 97 ? 3.297 -63.321 -9.772 1.00 85.00 97 LEU A O 1
ATOM 767 N N . SER A 1 98 ? 3.146 -62.191 -7.826 1.00 84.44 98 SER A N 1
ATOM 768 C CA . SER A 1 98 ? 3.281 -63.370 -6.959 1.00 84.44 98 SER A CA 1
ATOM 769 C C . SER A 1 98 ? 1.940 -63.990 -6.586 1.00 84.44 98 SER A C 1
ATOM 771 O O . SER A 1 98 ? 0.912 -63.316 -6.486 1.00 84.44 98 SER A O 1
ATOM 773 N N . ASP A 1 99 ? 1.977 -65.297 -6.337 1.00 88.88 99 ASP A N 1
ATOM 774 C CA . ASP A 1 99 ? 0.917 -65.978 -5.608 1.00 88.88 99 ASP A CA 1
ATOM 775 C C . ASP A 1 99 ? 1.007 -65.577 -4.122 1.00 88.88 99 ASP A C 1
ATOM 777 O O . ASP A 1 99 ? 2.094 -65.284 -3.597 1.00 88.88 99 ASP A O 1
ATOM 781 N N . PHE A 1 100 ? -0.128 -65.587 -3.422 1.00 93.12 100 PHE A N 1
ATOM 782 C CA . PHE A 1 100 ? -0.144 -65.515 -1.961 1.00 93.12 100 PHE A CA 1
ATOM 783 C C . PHE A 1 100 ? -1.224 -66.416 -1.362 1.00 93.12 100 PHE A C 1
ATOM 785 O O . PHE A 1 100 ? -2.198 -66.791 -2.017 1.00 93.12 100 PHE A O 1
ATOM 792 N N . THR A 1 101 ? -1.048 -66.782 -0.098 1.00 93.25 101 THR A N 1
ATOM 793 C CA . THR A 1 101 ? -2.058 -67.473 0.708 1.00 93.25 101 THR A CA 1
ATOM 794 C C . THR A 1 101 ? -2.006 -66.948 2.133 1.00 93.25 101 THR A C 1
ATOM 796 O O . THR A 1 101 ? -0.925 -66.843 2.715 1.00 93.25 101 THR A O 1
ATOM 799 N N . THR A 1 102 ? -3.165 -66.625 2.698 1.00 95.06 102 THR A N 1
ATOM 800 C CA . THR A 1 102 ? -3.310 -66.240 4.102 1.00 95.06 102 THR A CA 1
ATOM 801 C C . THR A 1 102 ? -4.389 -67.075 4.770 1.00 95.06 102 THR A C 1
ATOM 803 O O . THR A 1 102 ? -5.434 -67.317 4.175 1.00 95.06 102 THR A O 1
ATOM 806 N N . ASN A 1 103 ? -4.112 -67.535 5.987 1.00 95.19 103 ASN A N 1
ATOM 807 C CA . ASN A 1 103 ? -4.992 -68.377 6.791 1.00 95.19 103 ASN A CA 1
ATOM 808 C C . ASN A 1 103 ? -5.234 -67.675 8.128 1.00 95.19 103 ASN A C 1
ATOM 810 O O . ASN A 1 103 ? -4.298 -67.099 8.680 1.00 95.19 103 ASN A O 1
ATOM 814 N N . PHE A 1 104 ? -6.454 -67.700 8.651 1.00 95.44 104 PHE A N 1
ATOM 815 C CA . PHE A 1 104 ? -6.784 -67.050 9.917 1.00 95.44 104 PHE A CA 1
ATOM 816 C C . PHE A 1 104 ? -8.004 -67.681 10.584 1.00 95.44 104 PHE A C 1
ATOM 818 O O . PHE A 1 104 ? -8.917 -68.152 9.908 1.00 95.44 104 PHE A O 1
ATOM 825 N N . SER A 1 105 ? -8.030 -67.639 11.913 1.00 94.12 105 SER A N 1
ATOM 826 C CA . SER A 1 105 ? -9.154 -68.105 12.732 1.00 94.12 105 SER A CA 1
ATOM 827 C C . SER A 1 105 ? -9.812 -66.908 13.417 1.00 94.12 105 SER A C 1
ATOM 829 O O . SER A 1 105 ? -9.105 -66.088 14.004 1.00 94.12 105 SER A O 1
ATOM 831 N N . PHE A 1 106 ? -11.140 -66.787 13.387 1.00 94.75 106 PHE A N 1
ATOM 832 C CA . PHE A 1 106 ? -11.872 -65.677 14.017 1.00 94.75 106 PHE A CA 1
ATOM 833 C C . PHE A 1 106 ? -13.242 -66.103 14.570 1.00 94.75 106 PHE A C 1
ATOM 835 O O . PHE A 1 106 ? -13.748 -67.173 14.245 1.00 94.75 106 PHE A O 1
ATOM 842 N N . THR A 1 107 ? -13.859 -65.263 15.400 1.00 93.44 107 THR A N 1
ATOM 843 C CA . THR A 1 107 ? -15.223 -65.438 15.929 1.00 93.44 107 THR A CA 1
ATOM 844 C C . THR A 1 107 ? -16.014 -64.140 15.809 1.00 93.44 107 THR A C 1
ATOM 846 O O . THR A 1 107 ? -15.505 -63.077 16.174 1.00 93.44 107 THR A O 1
ATOM 849 N N . ILE A 1 108 ? -17.278 -64.247 15.398 1.00 92.75 108 ILE A N 1
ATOM 850 C CA . ILE A 1 108 ? -18.281 -63.180 15.503 1.00 92.75 108 ILE A CA 1
ATOM 851 C C . ILE A 1 108 ? -19.358 -63.668 16.472 1.00 92.75 108 ILE A C 1
ATOM 853 O O . ILE A 1 108 ? -19.932 -64.738 16.274 1.00 92.75 108 ILE A O 1
ATOM 857 N N . ASP A 1 109 ? -19.604 -62.924 17.547 1.00 92.44 109 ASP A N 1
ATOM 858 C CA . ASP A 1 109 ? -20.646 -63.218 18.531 1.00 92.44 109 ASP A CA 1
ATOM 859 C C . ASP A 1 109 ? -21.715 -62.118 18.519 1.00 92.44 109 ASP A C 1
ATOM 861 O O . ASP A 1 109 ? -21.523 -61.014 19.029 1.00 92.44 109 ASP A O 1
ATOM 865 N N . THR A 1 110 ? -22.866 -62.454 17.937 1.00 91.12 110 THR A N 1
ATOM 866 C CA . THR A 1 110 ? -24.089 -61.634 17.856 1.00 91.12 110 THR A CA 1
ATOM 867 C C . THR A 1 110 ? -24.783 -61.443 19.211 1.00 91.12 110 THR A C 1
ATOM 869 O O . THR A 1 110 ? -25.830 -60.798 19.292 1.00 91.12 110 THR A O 1
ATOM 872 N N . LEU A 1 111 ? -24.262 -62.065 20.281 1.00 87.38 111 LEU A N 1
ATOM 873 C CA . LEU A 1 111 ? -24.841 -62.092 21.630 1.00 87.38 111 LEU A CA 1
ATOM 874 C C . LEU A 1 111 ? -26.261 -62.683 21.686 1.00 87.38 111 LEU A C 1
ATOM 876 O O . LEU A 1 111 ? -26.956 -62.538 22.693 1.00 87.38 111 LEU A O 1
ATOM 880 N N . LYS A 1 112 ? -26.700 -63.355 20.609 1.00 84.19 112 LYS A N 1
ATOM 881 C CA . LYS A 1 112 ? -28.086 -63.809 20.383 1.00 84.19 112 LYS A CA 1
ATOM 882 C C . LYS A 1 112 ? -29.106 -62.658 20.384 1.00 84.19 112 LYS A C 1
ATOM 884 O O . LYS A 1 112 ? -30.279 -62.869 20.695 1.00 84.19 112 LYS A O 1
ATOM 889 N N . SER A 1 113 ? -28.661 -61.447 20.044 1.00 84.38 113 SER A N 1
ATOM 890 C CA . SER A 1 113 ? -29.534 -60.298 19.801 1.00 84.38 113 SER A CA 1
ATOM 891 C C . SER A 1 113 ? -30.400 -60.534 18.552 1.00 84.38 113 SER A C 1
ATOM 893 O O . SER A 1 113 ? -29.927 -61.163 17.608 1.00 84.38 113 SER A O 1
ATOM 895 N N . PRO A 1 114 ? -31.641 -60.016 18.481 1.00 81.00 114 PRO A N 1
ATOM 896 C CA . PRO A 1 114 ? -32.407 -59.989 17.233 1.00 81.00 114 PRO A CA 1
ATOM 897 C C . PRO A 1 114 ? -31.907 -58.927 16.235 1.00 81.00 114 PRO A C 1
ATOM 899 O O . PRO A 1 114 ? -32.298 -58.981 15.077 1.00 81.00 114 PRO A O 1
ATOM 902 N N . ASN A 1 115 ? -31.074 -57.970 16.670 1.00 84.12 115 ASN A N 1
ATOM 903 C CA . ASN A 1 115 ? -30.405 -56.996 15.800 1.00 84.12 115 ASN A CA 1
ATOM 904 C C . ASN A 1 115 ? -28.913 -56.903 16.182 1.00 84.12 115 ASN A C 1
ATOM 906 O O . ASN A 1 115 ? -28.593 -56.563 17.326 1.00 84.12 115 ASN A O 1
ATOM 910 N N . TYR A 1 116 ? -28.021 -57.199 15.242 1.00 89.19 116 TYR A N 1
ATOM 911 C CA . TYR A 1 116 ? -26.553 -57.206 15.370 1.00 89.19 116 TYR A CA 1
ATOM 912 C C . TYR A 1 116 ? -25.923 -56.597 14.101 1.00 89.19 116 TYR A C 1
ATOM 914 O O . TYR A 1 116 ? -26.660 -56.186 13.210 1.00 89.19 116 TYR A O 1
ATOM 922 N N . GLY A 1 117 ? -24.595 -56.458 14.041 1.00 82.81 117 GLY A N 1
ATOM 923 C CA . GLY A 1 117 ? -23.879 -55.844 12.913 1.00 82.81 117 GLY A CA 1
ATOM 924 C C . GLY A 1 117 ? -22.513 -55.258 13.311 1.00 82.81 117 GLY A C 1
ATOM 925 O O . GLY A 1 117 ? -22.298 -54.942 14.483 1.00 82.81 117 GLY A O 1
ATOM 926 N N . HIS A 1 118 ? -21.565 -55.032 12.396 1.00 89.19 118 HIS A N 1
ATOM 927 C CA . HIS A 1 118 ? -21.660 -55.103 10.926 1.00 89.19 118 HIS A CA 1
ATOM 928 C C . HIS A 1 118 ? -20.589 -56.013 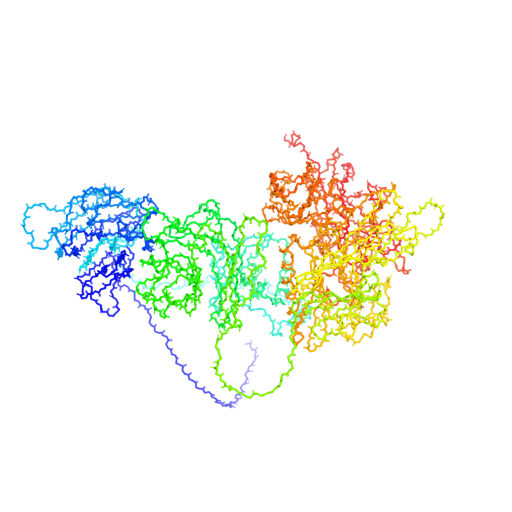10.284 1.00 89.19 118 HIS A C 1
ATOM 930 O O . HIS A 1 118 ? -20.380 -55.959 9.081 1.00 89.19 118 HIS A O 1
ATOM 936 N N . GLY A 1 119 ? -19.888 -56.844 11.055 1.00 90.12 119 GLY A N 1
ATOM 937 C CA . GLY A 1 119 ? -18.977 -57.856 10.525 1.00 90.12 119 GLY A CA 1
ATOM 938 C C . GLY A 1 119 ? -17.482 -57.528 10.576 1.00 90.12 119 GLY A C 1
ATOM 939 O O . GLY A 1 119 ? -17.030 -56.520 11.137 1.00 90.12 119 GLY A O 1
ATOM 940 N N . LEU A 1 120 ? -16.711 -58.439 9.972 1.00 95.19 120 LEU A N 1
ATOM 941 C CA . LEU A 1 120 ? -15.244 -58.468 9.934 1.00 95.19 120 LEU A CA 1
ATOM 942 C C . LEU A 1 120 ? -14.755 -58.503 8.482 1.00 95.19 120 LEU A C 1
ATOM 944 O O . LEU A 1 120 ? -15.240 -59.295 7.679 1.00 95.19 120 LEU A O 1
ATOM 948 N N . ALA A 1 121 ? -13.727 -57.724 8.161 1.00 96.62 121 ALA A N 1
ATOM 949 C CA . ALA A 1 121 ? -13.147 -57.647 6.827 1.00 96.62 121 ALA A CA 1
ATOM 950 C C . ALA A 1 121 ? -11.624 -57.840 6.840 1.00 96.62 121 ALA A C 1
ATOM 952 O O . ALA A 1 121 ? -10.912 -57.147 7.566 1.00 96.62 121 ALA A O 1
ATOM 953 N N . PHE A 1 122 ? -11.112 -58.742 6.001 1.00 97.38 122 PHE A N 1
ATOM 954 C CA . PHE A 1 122 ? -9.699 -58.792 5.613 1.00 97.38 122 PHE A CA 1
ATOM 955 C C . PHE A 1 122 ? -9.461 -57.839 4.438 1.00 97.38 122 PHE A C 1
ATOM 957 O O . PHE A 1 122 ? -10.246 -57.828 3.491 1.00 97.38 122 PHE A O 1
ATOM 964 N N . PHE A 1 123 ? -8.368 -57.077 4.446 1.00 97.00 123 PHE A N 1
ATOM 965 C CA . PHE A 1 123 ? -8.082 -56.112 3.385 1.00 97.00 123 PHE A CA 1
ATOM 966 C C . PHE A 1 123 ? -6.620 -56.092 2.924 1.00 97.00 123 PHE A C 1
ATOM 968 O O . PHE A 1 123 ? -5.677 -56.302 3.692 1.00 97.00 123 PHE A O 1
ATOM 975 N N . LEU A 1 124 ? -6.454 -55.767 1.640 1.00 95.81 124 LEU A N 1
ATOM 976 C CA . LEU A 1 124 ? -5.205 -55.377 0.993 1.00 95.81 124 LEU A CA 1
ATOM 977 C C . LEU A 1 124 ? -5.342 -53.909 0.571 1.00 95.81 124 LEU A C 1
ATOM 979 O O . LEU A 1 124 ? -6.233 -53.589 -0.216 1.00 95.81 124 LEU A O 1
ATOM 983 N N . ALA A 1 125 ? -4.478 -53.024 1.070 1.00 94.50 125 ALA A N 1
ATOM 984 C CA . ALA A 1 125 ? -4.542 -51.579 0.809 1.00 94.50 125 ALA A CA 1
ATOM 985 C C . ALA A 1 125 ? -3.137 -50.971 0.605 1.00 94.50 125 ALA A C 1
ATOM 987 O O . ALA A 1 125 ? -2.136 -51.623 0.918 1.00 94.50 125 ALA A O 1
ATOM 988 N N . PRO A 1 126 ? -3.004 -49.725 0.107 1.00 93.31 126 PRO A N 1
ATOM 989 C CA . PRO A 1 126 ? -1.704 -49.070 -0.025 1.00 93.31 126 PRO A CA 1
ATOM 990 C C . PRO A 1 126 ? -1.002 -48.931 1.332 1.00 93.31 126 PRO A C 1
ATOM 992 O O . PRO A 1 126 ? -1.645 -48.657 2.343 1.00 93.31 126 PRO A O 1
ATOM 995 N N . VAL A 1 127 ? 0.324 -49.095 1.370 1.00 86.81 127 VAL A N 1
ATOM 996 C CA . VAL A 1 127 ? 1.099 -48.967 2.619 1.00 86.81 127 VAL A CA 1
ATOM 997 C C . VAL A 1 127 ? 0.872 -47.590 3.251 1.00 86.81 127 VAL A C 1
ATOM 999 O O . VAL A 1 127 ? 1.173 -46.566 2.638 1.00 86.81 127 VAL A O 1
ATOM 1002 N N . GLY A 1 128 ? 0.380 -47.574 4.492 1.00 81.38 128 GLY A N 1
ATOM 1003 C CA . GLY A 1 128 ? 0.061 -46.345 5.223 1.00 81.38 128 GLY A CA 1
ATOM 1004 C C . GLY A 1 128 ? -1.373 -45.838 5.037 1.00 81.38 128 GLY A C 1
ATOM 1005 O O . GLY A 1 128 ? -1.659 -44.716 5.452 1.00 81.38 128 GLY A O 1
ATOM 1006 N N . PHE A 1 129 ? -2.270 -46.635 4.447 1.00 87.69 129 PHE A N 1
ATOM 1007 C CA . PHE A 1 129 ? -3.714 -46.404 4.518 1.00 87.69 129 PHE A CA 1
ATOM 1008 C C . PHE A 1 129 ? -4.175 -46.342 5.994 1.00 87.69 129 PHE A C 1
ATOM 1010 O O . PHE A 1 129 ? -3.603 -47.008 6.859 1.00 87.69 129 PHE A O 1
ATOM 1017 N N . GLN A 1 130 ? -5.165 -45.499 6.299 1.00 87.81 130 GLN A N 1
ATOM 1018 C CA . GLN A 1 130 ? -5.623 -45.193 7.665 1.00 87.81 130 GLN A CA 1
ATOM 1019 C C . GLN A 1 130 ? -7.138 -45.378 7.778 1.00 87.81 130 GLN A C 1
ATOM 1021 O O . GLN A 1 130 ? -7.838 -45.195 6.782 1.00 87.81 130 GLN A O 1
ATOM 1026 N N . ILE A 1 131 ? -7.634 -45.700 8.981 1.00 87.38 131 ILE A N 1
ATOM 1027 C CA . ILE A 1 131 ? -9.074 -45.804 9.277 1.00 87.38 131 ILE A CA 1
ATOM 1028 C C . ILE A 1 131 ? -9.770 -44.519 8.795 1.00 87.38 131 ILE A C 1
ATOM 1030 O O . ILE A 1 131 ? -9.452 -43.444 9.318 1.00 87.38 131 ILE A O 1
ATOM 1034 N N . PRO A 1 132 ? -10.705 -44.576 7.827 1.00 86.50 132 PRO A N 1
ATOM 1035 C CA . PRO A 1 132 ? -11.380 -43.371 7.367 1.00 86.50 132 PRO A CA 1
ATOM 1036 C C . PRO A 1 132 ? -12.235 -42.766 8.490 1.00 86.50 132 PRO A C 1
ATOM 1038 O O . PRO A 1 132 ? -12.832 -43.509 9.277 1.00 86.50 132 PRO A O 1
ATOM 1041 N N . PRO A 1 133 ? -12.357 -41.430 8.579 1.00 75.19 133 PRO A N 1
ATOM 1042 C CA . PRO A 1 133 ? -13.312 -40.816 9.492 1.00 75.19 133 PRO A CA 1
ATOM 1043 C C . PRO A 1 133 ? -14.736 -41.225 9.095 1.00 75.19 133 PRO A C 1
ATOM 1045 O O . PRO A 1 133 ? -15.032 -41.373 7.906 1.00 75.19 133 PRO A O 1
ATOM 1048 N N . ASN A 1 134 ? -15.598 -41.393 10.099 1.00 79.25 134 ASN A N 1
ATOM 1049 C CA . ASN A 1 134 ? -17.003 -41.801 9.965 1.00 79.25 134 ASN A CA 1
ATOM 1050 C C . ASN A 1 134 ? -17.199 -43.181 9.292 1.00 79.25 134 ASN A C 1
ATOM 1052 O O . ASN A 1 134 ? -18.220 -43.430 8.662 1.00 79.25 134 ASN A O 1
ATOM 1056 N N . SER A 1 135 ? -16.231 -44.092 9.461 1.00 88.75 135 SER A N 1
ATOM 1057 C CA . SER A 1 135 ? -16.232 -45.466 8.919 1.00 88.75 135 SER A CA 1
ATOM 1058 C C . SER A 1 135 ? -16.915 -46.524 9.802 1.00 88.75 135 SER A C 1
ATOM 1060 O O . SER A 1 135 ? -16.796 -47.722 9.546 1.00 88.75 135 SER A O 1
ATOM 1062 N N . ALA A 1 136 ? -17.616 -46.105 10.857 1.00 87.50 136 ALA A N 1
ATOM 1063 C CA . ALA A 1 136 ? -18.384 -47.003 11.718 1.00 87.50 136 ALA A CA 1
ATOM 1064 C C . ALA A 1 136 ? -19.641 -47.549 11.008 1.00 87.50 136 ALA A C 1
ATOM 1066 O O . ALA A 1 136 ? -20.062 -47.038 9.970 1.00 87.50 136 ALA A O 1
ATOM 1067 N N . GLY A 1 137 ? -20.266 -48.575 11.588 1.00 88.12 137 GLY A N 1
ATOM 1068 C CA . GLY A 1 137 ? -21.401 -49.267 10.976 1.00 88.12 137 GLY A CA 1
ATOM 1069 C C . GLY A 1 137 ? -21.016 -50.021 9.697 1.00 88.12 137 GLY A C 1
ATOM 1070 O O . GLY A 1 137 ? -19.891 -50.503 9.575 1.00 88.12 137 GLY A O 1
ATOM 1071 N N . GLY A 1 138 ? -21.927 -50.064 8.721 1.00 86.38 138 GLY A N 1
ATOM 1072 C CA . GLY A 1 138 ? -21.751 -50.763 7.437 1.00 86.38 138 GLY A CA 1
ATOM 1073 C C . GLY A 1 138 ? -20.689 -50.180 6.497 1.00 86.38 138 GLY A C 1
ATOM 1074 O O . GLY A 1 138 ? -20.589 -50.591 5.353 1.00 86.38 138 GLY A O 1
ATOM 1075 N N . PHE A 1 139 ? -19.877 -49.221 6.950 1.00 91.12 139 PHE A N 1
ATOM 1076 C CA . PHE A 1 139 ? -18.639 -48.839 6.263 1.00 91.12 139 PHE A CA 1
ATOM 1077 C C . PHE A 1 139 ? -17.431 -49.715 6.661 1.00 91.12 139 PHE A C 1
ATOM 1079 O O . PHE A 1 139 ? -16.318 -49.489 6.168 1.00 91.12 139 PHE A O 1
ATOM 1086 N N . LEU A 1 140 ? -17.638 -50.698 7.551 1.00 91.31 140 LEU A N 1
ATOM 1087 C CA . LEU A 1 140 ? -16.698 -51.754 7.956 1.00 91.31 140 LEU A CA 1
ATOM 1088 C C . LEU A 1 140 ? -15.342 -51.270 8.488 1.00 91.31 140 LEU A C 1
ATOM 1090 O O . LEU A 1 140 ? -14.386 -52.040 8.533 1.00 91.31 140 LEU A O 1
ATOM 1094 N N . GLY A 1 141 ? -15.211 -49.999 8.871 1.00 90.88 141 GLY A N 1
ATOM 1095 C CA . GLY A 1 141 ? -13.931 -49.385 9.225 1.00 90.88 141 GLY A CA 1
ATOM 1096 C C . GLY A 1 141 ? -12.995 -49.124 8.037 1.00 90.88 141 GLY A C 1
ATOM 1097 O O . GLY A 1 141 ? -11.852 -48.727 8.251 1.00 90.88 141 GLY A O 1
ATOM 1098 N N . LEU A 1 142 ? -13.449 -49.352 6.798 1.00 92.25 142 LEU A N 1
ATOM 1099 C CA . LEU A 1 142 ? -12.635 -49.319 5.572 1.00 92.25 142 LEU A CA 1
ATOM 1100 C C . LEU A 1 142 ? -13.071 -48.242 4.570 1.00 92.25 142 LEU A C 1
ATOM 1102 O O . LEU A 1 142 ? -12.262 -47.802 3.750 1.00 92.25 142 LEU A O 1
ATOM 1106 N N . PHE A 1 143 ? -14.318 -47.782 4.658 1.00 91.19 143 PHE A N 1
ATOM 1107 C CA . PHE A 1 143 ? -14.909 -46.794 3.755 1.00 91.19 143 PHE A CA 1
ATOM 1108 C C . PHE A 1 143 ? -15.521 -45.616 4.525 1.00 91.19 143 PHE A C 1
ATOM 1110 O O . PHE A 1 143 ? -15.543 -45.593 5.749 1.00 91.19 143 PHE A O 1
ATOM 1117 N N . ASN A 1 144 ? -16.006 -44.609 3.806 1.00 85.25 144 ASN A N 1
ATOM 1118 C CA . ASN A 1 144 ? -16.959 -43.623 4.306 1.00 85.25 144 ASN A CA 1
ATOM 1119 C C . ASN A 1 144 ? -17.825 -43.107 3.146 1.00 85.25 144 ASN A C 1
ATOM 1121 O O . ASN A 1 144 ? -17.662 -43.530 1.997 1.00 85.25 144 ASN A O 1
ATOM 1125 N N . THR A 1 145 ? -18.707 -42.151 3.431 1.00 79.94 145 THR A N 1
ATOM 1126 C CA . THR A 1 145 ? -19.622 -41.506 2.470 1.00 79.94 145 THR A CA 1
ATOM 1127 C C . THR A 1 145 ? -18.952 -40.973 1.195 1.00 79.94 145 THR A C 1
ATOM 1129 O O . THR A 1 145 ? -19.603 -40.896 0.155 1.00 79.94 145 THR A O 1
ATOM 1132 N N . THR A 1 146 ? -17.662 -40.618 1.243 1.00 77.75 146 THR A N 1
ATOM 1133 C CA . THR A 1 146 ? -16.904 -40.087 0.093 1.00 77.75 146 THR A CA 1
ATOM 1134 C C . THR A 1 146 ? -16.058 -41.137 -0.630 1.00 77.75 146 THR A C 1
ATOM 1136 O O . THR A 1 146 ? -15.747 -40.964 -1.811 1.00 77.75 146 THR A O 1
ATOM 1139 N N . THR A 1 147 ? -15.677 -42.227 0.047 1.00 83.88 147 THR A N 1
ATOM 1140 C CA . THR A 1 147 ? -14.799 -43.271 -0.510 1.00 83.88 147 THR A CA 1
ATOM 1141 C C . THR A 1 147 ? -15.537 -44.542 -0.927 1.00 83.88 147 THR A C 1
ATOM 1143 O O . THR A 1 147 ? -14.958 -45.337 -1.665 1.00 83.88 147 THR A O 1
ATOM 1146 N N . SER A 1 148 ? -16.805 -44.720 -0.544 1.00 84.44 148 SER A N 1
ATOM 1147 C CA . SER A 1 148 ? -17.629 -45.921 -0.781 1.00 84.44 148 SER A CA 1
ATOM 1148 C C . SER A 1 148 ? -17.660 -46.447 -2.225 1.00 84.44 148 SER A C 1
ATOM 1150 O O . SER A 1 148 ? -17.860 -47.643 -2.423 1.00 84.44 148 SER A O 1
ATOM 1152 N N . HIS A 1 149 ? -17.419 -45.612 -3.242 1.00 82.69 149 HIS A N 1
ATOM 1153 C CA . HIS A 1 149 ? -17.356 -46.019 -4.659 1.00 82.69 149 HIS A CA 1
ATOM 1154 C C . HIS A 1 149 ? -16.131 -45.442 -5.403 1.00 82.69 149 HIS A C 1
ATOM 1156 O O . HIS A 1 149 ? -16.187 -45.137 -6.597 1.00 82.69 149 HIS A O 1
ATOM 1162 N N . SER A 1 150 ? -15.015 -45.232 -4.699 1.00 78.88 150 SER A N 1
ATOM 1163 C CA . SER A 1 150 ? -13.834 -44.544 -5.234 1.00 78.88 150 SER A CA 1
ATOM 1164 C C . SER A 1 150 ? -12.759 -45.501 -5.766 1.00 78.88 150 SER A C 1
ATOM 1166 O O . SER A 1 150 ? -11.994 -46.099 -5.014 1.00 78.88 150 SER A O 1
ATOM 1168 N N . VAL A 1 151 ? -12.556 -45.504 -7.090 1.00 72.12 151 VAL A N 1
ATOM 1169 C CA . VAL A 1 151 ? -11.423 -46.193 -7.757 1.00 72.12 151 VAL A CA 1
ATOM 1170 C C . VAL A 1 151 ? -10.029 -45.735 -7.290 1.00 72.12 151 VAL A C 1
ATOM 1172 O O . VAL A 1 151 ? -9.028 -46.336 -7.668 1.00 72.12 151 VAL A O 1
ATOM 1175 N N . LYS A 1 152 ? -9.937 -44.663 -6.489 1.00 78.19 152 LYS A N 1
ATOM 1176 C CA . LYS A 1 152 ? -8.678 -44.181 -5.897 1.00 78.19 152 LYS A CA 1
ATOM 1177 C C . LYS A 1 152 ? -8.298 -44.894 -4.597 1.00 78.19 152 LYS A C 1
ATOM 1179 O O . LYS A 1 152 ? -7.200 -44.653 -4.110 1.00 78.19 152 LYS A O 1
ATOM 1184 N N . ASN A 1 153 ? -9.177 -45.726 -4.033 1.00 81.88 153 ASN A N 1
ATOM 1185 C CA . ASN A 1 153 ? -8.915 -46.430 -2.775 1.00 81.88 153 ASN A CA 1
ATOM 1186 C C . ASN A 1 153 ? -7.747 -47.425 -2.900 1.00 81.88 153 ASN A C 1
ATOM 1188 O O . ASN A 1 153 ? -7.032 -47.649 -1.929 1.00 81.88 153 ASN A O 1
ATOM 1192 N N . GLN A 1 154 ? -7.554 -47.992 -4.098 1.00 90.31 154 GLN A N 1
ATOM 1193 C CA . GLN A 1 154 ? -6.580 -49.045 -4.406 1.00 90.31 154 GLN A CA 1
ATOM 1194 C C . GLN A 1 154 ? -6.632 -50.194 -3.392 1.00 90.31 154 GLN A C 1
ATOM 1196 O O . GLN A 1 154 ? -5.614 -50.593 -2.830 1.00 90.31 154 GLN A O 1
ATOM 1201 N N . MET A 1 155 ? -7.848 -50.689 -3.142 1.00 92.25 155 MET A N 1
ATOM 1202 C CA . MET A 1 155 ? -8.141 -51.659 -2.090 1.00 92.25 155 MET A CA 1
ATOM 1203 C C . MET A 1 155 ? -8.908 -52.869 -2.628 1.00 92.25 155 MET A C 1
ATOM 1205 O O . MET A 1 155 ? -9.833 -52.727 -3.435 1.00 92.25 155 MET A O 1
ATOM 1209 N N . VAL A 1 156 ? -8.545 -54.049 -2.125 1.00 96.06 156 VAL A N 1
ATOM 1210 C CA . VAL A 1 156 ? -9.309 -55.294 -2.266 1.00 96.06 156 VAL A CA 1
ATOM 1211 C C . VAL A 1 156 ? -9.673 -55.786 -0.874 1.00 96.06 156 VAL A C 1
ATOM 1213 O O . VAL A 1 156 ? -8.808 -55.848 -0.000 1.00 96.06 156 VAL A O 1
ATOM 1216 N N . VAL A 1 157 ? -10.945 -56.117 -0.680 1.00 96.75 157 VAL A N 1
ATOM 1217 C CA . VAL A 1 157 ? -11.515 -56.518 0.611 1.00 96.75 157 VAL A CA 1
ATOM 1218 C C . VAL A 1 157 ? -12.151 -57.898 0.475 1.00 96.75 157 VAL A C 1
ATOM 1220 O O . VAL A 1 157 ? -12.623 -58.269 -0.601 1.00 96.75 157 VAL A O 1
ATOM 1223 N N . VAL A 1 158 ? -12.115 -58.665 1.559 1.00 97.25 158 VAL A N 1
ATOM 1224 C CA . VAL A 1 158 ? -12.905 -59.877 1.765 1.00 97.25 158 VAL A CA 1
ATOM 1225 C C . VAL A 1 158 ? -13.656 -59.700 3.075 1.00 97.25 158 VAL A C 1
ATOM 1227 O O . VAL A 1 158 ? -13.035 -59.682 4.139 1.00 97.25 158 VAL A O 1
ATOM 1230 N N . GLU A 1 159 ? -14.971 -59.546 2.996 1.00 96.25 159 GLU A N 1
ATOM 1231 C CA . GLU A 1 159 ? -15.835 -59.254 4.141 1.00 96.25 159 GLU A CA 1
ATOM 1232 C C . GLU A 1 159 ? -16.675 -60.461 4.559 1.00 96.25 159 GLU A C 1
ATOM 1234 O O . GLU A 1 159 ? -17.047 -61.300 3.737 1.00 96.25 159 GLU A O 1
ATOM 1239 N N . PHE A 1 160 ? -16.968 -60.527 5.851 1.00 96.00 160 PHE A N 1
ATOM 1240 C CA . PHE A 1 160 ? -17.954 -61.393 6.483 1.00 96.00 160 PHE A CA 1
ATOM 1241 C C . PHE A 1 160 ? -18.990 -60.461 7.114 1.00 96.00 160 PHE A C 1
ATOM 1243 O O . PHE A 1 160 ? -18.864 -60.106 8.288 1.00 96.00 160 PHE A O 1
ATOM 1250 N N . ASP A 1 161 ? -19.949 -60.005 6.306 1.00 94.75 161 ASP A N 1
ATOM 1251 C CA . ASP A 1 161 ? -20.928 -58.985 6.680 1.00 94.75 161 ASP A CA 1
ATOM 1252 C C . ASP A 1 161 ? -22.165 -59.615 7.341 1.00 94.75 161 ASP A C 1
ATOM 1254 O O . ASP A 1 161 ? -22.853 -60.472 6.770 1.00 94.75 161 ASP A O 1
ATOM 1258 N N . SER A 1 162 ? -22.413 -59.195 8.582 1.00 92.75 162 SER A N 1
ATOM 1259 C CA . SER A 1 162 ? -23.487 -59.662 9.458 1.00 92.75 162 SER A CA 1
ATOM 1260 C C . SER A 1 162 ? -24.720 -58.746 9.482 1.00 92.75 162 SER A C 1
ATOM 1262 O O . SER A 1 162 ? -25.669 -59.040 10.211 1.00 92.75 162 SER A O 1
ATOM 1264 N N . TYR A 1 163 ? -24.750 -57.654 8.710 1.00 92.25 163 TYR A N 1
ATOM 1265 C CA . TYR A 1 163 ? -25.880 -56.729 8.650 1.00 92.25 163 TYR A CA 1
ATOM 1266 C C . TYR A 1 163 ? -26.111 -56.180 7.228 1.00 92.25 163 TYR A C 1
ATOM 1268 O O . TYR A 1 163 ? -25.402 -55.274 6.805 1.00 92.25 163 TYR A O 1
ATOM 1276 N N . PRO A 1 164 ? -27.156 -56.629 6.503 1.00 91.00 164 PRO A N 1
ATOM 1277 C CA . PRO A 1 164 ? -27.405 -56.167 5.140 1.00 91.00 164 PRO A CA 1
ATOM 1278 C C . PRO A 1 164 ? -27.846 -54.694 5.111 1.00 91.00 164 PRO A C 1
ATOM 1280 O O . PRO A 1 164 ? -28.988 -54.370 5.456 1.00 91.00 164 PRO A O 1
ATOM 1283 N N . ASN A 1 165 ? -26.964 -53.805 4.654 1.00 91.31 165 ASN A N 1
ATOM 1284 C CA . ASN A 1 165 ? -27.250 -52.398 4.401 1.00 91.31 165 ASN A CA 1
ATOM 1285 C C . ASN A 1 165 ? -27.962 -52.228 3.037 1.00 91.31 165 ASN A C 1
ATOM 1287 O O . ASN A 1 165 ? -27.330 -52.393 1.989 1.00 91.31 165 ASN A O 1
ATOM 1291 N N . PRO A 1 166 ? -29.268 -51.871 2.991 1.00 85.44 166 PRO A N 1
ATOM 1292 C CA . PRO A 1 166 ? -30.055 -51.858 1.747 1.00 85.44 166 PRO A CA 1
ATOM 1293 C C . PRO A 1 166 ? -29.542 -50.907 0.656 1.00 85.44 166 PRO A C 1
ATOM 1295 O O . PRO A 1 166 ? -30.000 -50.970 -0.486 1.00 85.44 166 PRO A O 1
ATOM 1298 N N . GLU A 1 167 ? -28.645 -49.989 1.011 1.00 86.88 167 GLU A N 1
ATOM 1299 C CA . GLU A 1 167 ? -28.021 -49.026 0.114 1.00 86.88 167 GLU A CA 1
ATOM 1300 C C . GLU A 1 167 ? -26.973 -49.642 -0.834 1.00 86.88 167 GLU A C 1
ATOM 1302 O O . GLU A 1 167 ? -26.767 -49.101 -1.925 1.00 86.88 167 GLU A O 1
ATOM 1307 N N . TRP A 1 168 ? -26.307 -50.739 -0.447 1.00 90.69 168 TRP A N 1
ATOM 1308 C CA . TRP A 1 168 ? -25.236 -51.363 -1.244 1.00 90.69 168 TRP A CA 1
ATOM 1309 C C . TRP A 1 168 ? -25.157 -52.897 -1.165 1.00 90.69 168 TRP A C 1
ATOM 1311 O O . TRP A 1 168 ? -24.557 -53.494 -2.063 1.00 90.69 168 TRP A O 1
ATOM 1321 N N . ASP A 1 169 ? -25.782 -53.538 -0.175 1.00 93.12 169 ASP A N 1
ATOM 1322 C CA . ASP A 1 169 ? -25.697 -54.986 0.036 1.00 93.12 169 ASP A CA 1
ATOM 1323 C C . ASP A 1 169 ? -26.804 -55.791 -0.653 1.00 93.12 169 ASP A C 1
ATOM 1325 O O . ASP A 1 169 ? -27.894 -55.280 -0.946 1.00 93.12 169 ASP A O 1
ATOM 1329 N N . PRO A 1 170 ? -26.584 -57.102 -0.877 1.00 91.12 170 PRO A N 1
ATOM 1330 C CA . PRO A 1 170 ? -27.695 -58.025 -1.052 1.00 91.12 170 PRO A CA 1
ATOM 1331 C C . PRO A 1 170 ? -28.644 -57.996 0.168 1.00 91.12 170 PRO A C 1
ATOM 1333 O O . PRO A 1 170 ? -28.227 -57.691 1.283 1.00 91.12 170 PRO A O 1
ATOM 1336 N N . PRO A 1 171 ? -29.920 -58.400 0.014 1.00 91.56 171 PRO A N 1
ATOM 1337 C CA . PRO A 1 171 ? -30.906 -58.424 1.102 1.00 91.56 171 PRO A CA 1
ATOM 1338 C C . PRO A 1 171 ? -30.700 -59.604 2.080 1.00 91.56 171 PRO A C 1
ATOM 1340 O O . PRO A 1 171 ? -31.665 -60.220 2.535 1.00 91.56 171 PRO A O 1
ATOM 1343 N N . TYR A 1 172 ? -29.446 -59.973 2.346 1.00 92.94 172 TYR A N 1
ATOM 1344 C CA . TYR A 1 172 ? -29.021 -61.064 3.216 1.00 92.94 172 TYR A CA 1
ATOM 1345 C C . TYR A 1 172 ? -27.584 -60.833 3.719 1.00 92.94 172 TYR A C 1
ATOM 1347 O O . TYR A 1 172 ? -26.748 -60.279 3.009 1.00 92.94 172 TYR A O 1
ATOM 1355 N N . GLU A 1 173 ? -27.297 -61.315 4.928 1.00 93.00 173 GLU A N 1
ATOM 1356 C CA . GLU A 1 173 ? -25.932 -61.463 5.459 1.00 93.00 173 GLU A CA 1
ATOM 1357 C C . GLU A 1 173 ? -25.073 -62.315 4.502 1.00 93.00 173 GLU A C 1
ATOM 1359 O O . GLU A 1 173 ? -25.575 -63.267 3.880 1.00 93.00 173 GLU A O 1
ATOM 1364 N N . HIS A 1 174 ? -23.793 -61.975 4.331 1.00 94.81 174 HIS A N 1
ATOM 1365 C CA . HIS A 1 174 ? -22.986 -62.559 3.260 1.00 94.81 174 HIS A CA 1
ATOM 1366 C C . HIS A 1 174 ? -21.474 -62.549 3.511 1.00 94.81 174 HIS A C 1
ATOM 1368 O O . HIS A 1 174 ? -20.940 -61.727 4.246 1.00 94.81 174 HIS A O 1
ATOM 1374 N N . VAL A 1 175 ? -20.769 -63.460 2.833 1.00 96.50 175 VAL A N 1
ATOM 1375 C CA . VAL A 1 175 ? -19.331 -63.311 2.573 1.00 96.50 175 VAL A CA 1
ATOM 1376 C C . VAL A 1 175 ? -19.166 -62.648 1.215 1.00 96.50 175 VAL A C 1
ATOM 1378 O O . VAL A 1 175 ? -19.817 -63.058 0.247 1.00 96.50 175 VAL A O 1
ATOM 1381 N N . GLY A 1 176 ? -18.307 -61.639 1.146 1.00 95.69 176 GLY A N 1
ATOM 1382 C CA . GLY A 1 176 ? -18.110 -60.788 -0.021 1.00 95.69 176 GLY A CA 1
ATOM 1383 C C . GLY A 1 176 ? -16.650 -60.686 -0.465 1.00 95.69 176 GLY A C 1
ATOM 1384 O O . GLY A 1 176 ? -15.721 -60.948 0.300 1.00 95.69 176 GLY A O 1
ATOM 1385 N N . ILE A 1 177 ? -16.445 -60.324 -1.732 1.00 97.19 177 ILE A N 1
ATOM 1386 C CA . ILE A 1 177 ? -15.168 -59.805 -2.237 1.00 97.19 177 ILE A CA 1
ATOM 1387 C C . ILE A 1 177 ? -15.456 -58.435 -2.839 1.00 97.19 177 ILE A C 1
ATOM 1389 O O . ILE A 1 177 ? -16.228 -58.338 -3.795 1.00 97.19 177 ILE A O 1
ATOM 1393 N N . ASN A 1 178 ? -14.775 -57.399 -2.360 1.00 95.38 178 ASN A N 1
ATOM 1394 C CA . ASN A 1 178 ? -14.958 -56.021 -2.800 1.00 95.38 178 ASN A CA 1
ATOM 1395 C C . ASN A 1 178 ? -13.715 -55.511 -3.539 1.00 95.38 178 ASN A C 1
ATOM 1397 O O . ASN A 1 178 ? -12.573 -55.867 -3.238 1.00 95.38 178 ASN A O 1
ATOM 1401 N N . ASN A 1 179 ? -13.939 -54.634 -4.516 1.00 93.88 179 ASN A N 1
ATOM 1402 C CA . ASN A 1 179 ? -12.894 -54.036 -5.345 1.00 93.88 179 ASN A CA 1
ATOM 1403 C C . ASN A 1 179 ? -13.121 -52.524 -5.422 1.00 93.88 179 ASN A C 1
ATOM 1405 O O . ASN A 1 179 ? -13.997 -52.067 -6.155 1.00 93.88 179 ASN A O 1
ATOM 1409 N N . ASN A 1 180 ? -12.331 -51.755 -4.668 1.00 90.94 180 ASN A N 1
ATOM 1410 C CA . ASN A 1 180 ? -12.402 -50.290 -4.577 1.00 90.94 180 ASN A CA 1
ATOM 1411 C C . ASN A 1 180 ? -13.759 -49.681 -4.156 1.00 90.94 180 ASN A C 1
ATOM 1413 O O . ASN A 1 180 ? -13.916 -48.461 -4.203 1.00 90.94 180 ASN A O 1
ATOM 1417 N N . SER A 1 181 ? -14.726 -50.484 -3.717 1.00 90.94 181 SER A N 1
ATOM 1418 C CA . SER A 1 181 ? -16.062 -50.037 -3.320 1.00 90.94 181 SER A CA 1
ATOM 1419 C C . SER A 1 181 ? -16.540 -50.803 -2.090 1.00 90.94 181 SER A C 1
ATOM 1421 O O . SER A 1 181 ? -16.084 -51.923 -1.886 1.00 90.94 181 SER A O 1
ATOM 1423 N N . ILE A 1 182 ? -17.450 -50.212 -1.307 1.00 92.56 182 ILE A N 1
ATOM 1424 C CA . ILE A 1 182 ? -18.135 -50.900 -0.206 1.00 92.56 182 ILE A CA 1
ATOM 1425 C C . ILE A 1 182 ? -19.040 -52.019 -0.733 1.00 92.56 182 ILE A C 1
ATOM 1427 O O . ILE A 1 182 ? -19.039 -53.099 -0.174 1.00 92.56 182 ILE A O 1
ATOM 1431 N N . GLY A 1 183 ? -19.723 -51.826 -1.866 1.00 91.56 183 GLY A N 1
ATOM 1432 C CA . GLY A 1 183 ? -20.521 -52.892 -2.472 1.00 91.56 183 GLY A CA 1
ATOM 1433 C C . GLY A 1 183 ? -19.634 -54.016 -3.015 1.00 91.56 183 GLY A C 1
ATOM 1434 O O . GLY A 1 183 ? -18.779 -53.778 -3.879 1.00 91.56 183 GLY A O 1
ATOM 1435 N N . SER A 1 184 ? -19.851 -55.238 -2.534 1.00 93.25 184 SER A N 1
ATOM 1436 C CA . SER A 1 184 ? -19.137 -56.426 -3.003 1.00 93.25 184 SER A CA 1
ATOM 1437 C C . SER A 1 184 ? -19.379 -56.725 -4.488 1.00 93.25 184 SER A C 1
ATOM 1439 O O . SER A 1 184 ? -20.503 -56.663 -4.989 1.00 93.25 184 SER A O 1
ATOM 1441 N N . VAL A 1 185 ? -18.323 -57.110 -5.215 1.00 94.19 185 VAL A N 1
ATOM 1442 C CA . VAL A 1 185 ? -18.412 -57.485 -6.643 1.00 94.19 185 VAL A CA 1
ATOM 1443 C C . VAL A 1 185 ? -18.895 -58.920 -6.855 1.00 94.19 185 VAL A C 1
ATOM 1445 O O . VAL A 1 185 ? -19.358 -59.260 -7.944 1.00 94.19 185 VAL A O 1
ATOM 1448 N N . ILE A 1 186 ? -18.795 -59.765 -5.829 1.00 95.62 186 ILE A N 1
ATOM 1449 C CA . ILE A 1 186 ? -19.423 -61.086 -5.770 1.00 95.62 186 ILE A CA 1
ATOM 1450 C C . ILE A 1 186 ? -19.684 -61.447 -4.304 1.00 95.62 186 ILE A C 1
ATOM 1452 O O . ILE A 1 186 ? -18.859 -61.143 -3.445 1.00 95.62 186 ILE A O 1
ATOM 1456 N N . THR A 1 187 ? -20.815 -62.097 -4.022 1.00 94.25 187 THR A N 1
ATOM 1457 C CA . THR A 1 187 ? -21.216 -62.500 -2.667 1.00 94.25 187 THR A CA 1
ATOM 1458 C C . THR A 1 187 ? -21.713 -63.944 -2.627 1.00 94.25 187 THR A C 1
ATOM 1460 O O . THR A 1 187 ? -22.230 -64.467 -3.617 1.00 94.25 187 THR A O 1
ATOM 1463 N N . THR A 1 188 ? -21.588 -64.576 -1.460 1.00 92.56 188 THR A N 1
ATOM 1464 C CA . THR A 1 188 ? -22.237 -65.848 -1.108 1.00 92.56 188 THR A CA 1
ATOM 1465 C C . THR A 1 188 ? -23.031 -65.638 0.185 1.00 92.56 188 THR A C 1
ATOM 1467 O O . THR A 1 188 ? -22.455 -65.115 1.139 1.00 92.56 188 THR A O 1
ATOM 1470 N N . PRO A 1 189 ? -24.315 -66.048 0.267 1.00 91.94 189 PRO A N 1
ATOM 1471 C CA . PRO A 1 189 ? -25.091 -65.958 1.503 1.00 91.94 189 PRO A CA 1
ATOM 1472 C C . PRO A 1 189 ? -24.405 -66.687 2.663 1.00 91.94 189 PRO A C 1
ATOM 1474 O O . PRO A 1 189 ? -23.986 -67.838 2.523 1.00 91.94 189 PRO A O 1
ATOM 1477 N N . TRP A 1 190 ? -24.318 -66.029 3.813 1.00 91.44 190 TRP A N 1
ATOM 1478 C CA . TRP A 1 190 ? -23.673 -66.530 5.026 1.00 91.44 190 TRP A CA 1
ATOM 1479 C C . TRP A 1 190 ? -24.352 -65.880 6.224 1.00 91.44 190 TRP A C 1
ATOM 1481 O O . TRP A 1 190 ? -24.635 -64.698 6.168 1.00 91.44 190 TRP A O 1
ATOM 1491 N N . ASN A 1 191 ? -24.649 -66.624 7.289 1.00 88.12 191 ASN A N 1
ATOM 1492 C CA . ASN A 1 191 ? -25.409 -66.083 8.416 1.00 88.12 191 ASN A CA 1
ATOM 1493 C C . ASN A 1 191 ? -24.595 -66.144 9.714 1.00 88.12 191 ASN A C 1
ATOM 1495 O O . ASN A 1 191 ? -24.261 -67.232 10.189 1.00 88.12 191 ASN A O 1
ATOM 1499 N N . ALA A 1 192 ? -24.318 -64.983 10.301 1.00 86.88 192 ALA A N 1
ATOM 1500 C CA . ALA A 1 192 ? -23.542 -64.837 11.522 1.00 86.88 192 ALA A CA 1
ATOM 1501 C C . ALA A 1 192 ? -24.260 -65.443 12.742 1.00 86.88 192 ALA A C 1
ATOM 1503 O O . ALA A 1 192 ? -23.618 -66.089 13.574 1.00 86.88 192 ALA A O 1
ATOM 1504 N N . SER A 1 193 ? -25.591 -65.309 12.847 1.00 86.56 193 SER A N 1
ATOM 1505 C CA . SER A 1 193 ? -26.350 -65.810 14.009 1.00 86.56 193 SER A CA 1
ATOM 1506 C C . SER A 1 193 ? -26.315 -67.337 14.146 1.00 86.56 193 SER A C 1
ATOM 1508 O O . SER A 1 193 ? -26.221 -67.848 15.266 1.00 86.56 193 SER A O 1
ATOM 1510 N N . LEU A 1 194 ? -26.293 -68.077 13.026 1.00 86.19 194 LEU A N 1
ATOM 1511 C CA . LEU A 1 194 ? -26.137 -69.543 13.018 1.00 86.19 194 LEU A CA 1
ATOM 1512 C C . LEU A 1 194 ? -24.780 -70.006 13.569 1.00 86.19 194 LEU A C 1
ATOM 1514 O O . LEU A 1 194 ? -24.629 -71.168 13.953 1.00 86.19 194 LEU A O 1
ATOM 1518 N N . HIS A 1 195 ? -23.801 -69.104 13.613 1.00 84.50 195 HIS A N 1
ATOM 1519 C CA . HIS A 1 195 ? -22.422 -69.389 13.985 1.00 84.50 195 HIS A CA 1
ATOM 1520 C C . HIS A 1 195 ? -21.910 -68.504 15.131 1.00 84.50 195 HIS A C 1
ATOM 1522 O O . HIS A 1 195 ? -20.703 -68.406 15.346 1.00 84.50 195 HIS A O 1
ATOM 1528 N N . THR A 1 196 ? -22.822 -67.888 15.889 1.00 89.62 196 THR A N 1
ATOM 1529 C CA . THR A 1 196 ? -22.495 -66.926 16.948 1.00 89.62 196 THR A CA 1
ATOM 1530 C C . THR A 1 196 ? -21.524 -67.516 17.980 1.00 89.62 196 THR A C 1
ATOM 1532 O O . THR A 1 196 ? -21.808 -68.526 18.627 1.00 89.62 196 THR A O 1
ATOM 1535 N N . GLY A 1 197 ? -20.348 -66.899 18.108 1.00 86.56 197 GLY A N 1
ATOM 1536 C CA . GLY A 1 197 ? -19.273 -67.332 19.006 1.00 86.56 197 GLY A CA 1
ATOM 1537 C C . GLY A 1 197 ? -18.513 -68.600 18.581 1.00 86.56 197 GLY A C 1
ATOM 1538 O O . GLY A 1 197 ? -17.641 -69.044 19.327 1.00 86.56 197 GLY A O 1
ATOM 1539 N N . LEU A 1 198 ? -18.800 -69.192 17.415 1.00 89.06 198 LEU A N 1
ATOM 1540 C CA . LEU A 1 198 ? -18.036 -70.324 16.877 1.00 89.06 198 LEU A CA 1
ATOM 1541 C C . LEU A 1 198 ? -16.779 -69.839 16.145 1.00 89.06 198 LEU A C 1
ATOM 1543 O O . LEU A 1 198 ? -16.834 -68.873 15.383 1.00 89.06 198 LEU A O 1
ATOM 1547 N N . THR A 1 199 ? -15.657 -70.543 16.327 1.00 90.88 199 THR A N 1
ATOM 1548 C CA . THR A 1 199 ? -14.431 -70.281 15.558 1.00 90.88 199 THR A CA 1
ATOM 1549 C C . THR A 1 199 ? -14.631 -70.666 14.095 1.00 90.88 199 THR A C 1
ATOM 1551 O O . THR A 1 199 ? -14.909 -71.827 13.777 1.00 90.88 199 THR A O 1
ATOM 1554 N N . CYS A 1 200 ? -14.462 -69.676 13.225 1.00 90.69 200 CYS A N 1
ATOM 1555 C CA . CYS A 1 200 ? -14.360 -69.797 11.783 1.00 90.69 200 CYS A CA 1
ATOM 1556 C C . CYS A 1 200 ? -12.882 -69.833 11.382 1.00 90.69 200 CYS A C 1
ATOM 1558 O O . CYS A 1 200 ? -12.166 -68.861 11.616 1.00 90.69 200 CYS A O 1
ATOM 1560 N N . ASP A 1 201 ? -12.446 -70.913 10.742 1.00 91.94 201 ASP A N 1
ATOM 1561 C CA . ASP A 1 201 ? -11.154 -70.996 10.063 1.00 91.94 201 ASP A CA 1
ATOM 1562 C C . ASP A 1 201 ? -11.345 -70.604 8.597 1.00 91.94 201 ASP A C 1
ATOM 1564 O O . ASP A 1 201 ? -12.109 -71.249 7.870 1.00 91.94 201 ASP A O 1
ATOM 1568 N N . ALA A 1 202 ? -10.660 -69.547 8.163 1.00 93.62 202 ALA A N 1
ATOM 1569 C CA . ALA A 1 202 ? -10.734 -69.000 6.816 1.00 93.62 202 ALA A CA 1
ATOM 1570 C C . ALA A 1 202 ? -9.361 -68.971 6.126 1.00 93.62 202 ALA A C 1
ATOM 1572 O O . ALA A 1 202 ? -8.316 -68.805 6.755 1.00 93.62 202 ALA A O 1
ATOM 1573 N N . SER A 1 203 ? -9.373 -69.129 4.804 1.00 94.19 203 SER A N 1
ATOM 1574 C CA . SER A 1 203 ? -8.196 -69.085 3.939 1.00 94.19 203 SER A CA 1
ATOM 1575 C C . SER A 1 203 ? -8.490 -68.257 2.692 1.00 94.19 203 SER A C 1
ATOM 1577 O O . SER A 1 203 ? -9.487 -68.487 2.008 1.00 94.19 203 SER A O 1
ATOM 1579 N N . ILE A 1 204 ? -7.623 -67.296 2.381 1.00 96.56 204 ILE A N 1
ATOM 1580 C CA . ILE A 1 204 ? -7.691 -66.482 1.167 1.00 96.56 204 ILE A CA 1
ATOM 1581 C C . ILE A 1 204 ? -6.447 -66.782 0.335 1.00 96.56 204 ILE A C 1
ATOM 1583 O O . ILE A 1 204 ? -5.314 -66.601 0.781 1.00 96.56 204 ILE A O 1
ATOM 1587 N N . THR A 1 205 ? -6.671 -67.230 -0.894 1.00 95.12 205 THR A N 1
ATOM 1588 C CA . THR A 1 205 ? -5.640 -67.647 -1.847 1.00 95.12 205 THR A CA 1
ATOM 1589 C C . THR A 1 205 ? -5.711 -66.777 -3.093 1.00 95.12 205 THR A C 1
ATOM 1591 O O . THR A 1 205 ? -6.793 -66.533 -3.626 1.00 95.12 205 THR A O 1
ATOM 1594 N N . TYR A 1 206 ? -4.564 -66.316 -3.587 1.00 95.25 206 TYR A N 1
ATOM 1595 C CA . TYR A 1 206 ? -4.466 -65.643 -4.876 1.00 95.25 206 TYR A CA 1
ATOM 1596 C C . TYR A 1 206 ? -3.484 -66.369 -5.783 1.00 95.25 206 TYR A C 1
ATOM 1598 O O . TYR A 1 206 ? -2.336 -66.604 -5.407 1.00 95.25 206 TYR A O 1
ATOM 1606 N N . ASN A 1 207 ? -3.938 -66.682 -6.996 1.00 91.06 207 ASN A N 1
ATOM 1607 C CA . ASN A 1 207 ? -3.109 -67.265 -8.039 1.00 91.06 207 ASN A CA 1
ATOM 1608 C C . ASN A 1 207 ? -2.869 -66.240 -9.159 1.00 91.06 207 ASN A C 1
ATOM 1610 O O . ASN A 1 207 ? -3.768 -65.935 -9.947 1.00 91.06 207 ASN A O 1
ATOM 1614 N N . ALA A 1 208 ? -1.639 -65.744 -9.258 1.00 88.94 208 ALA A N 1
ATOM 1615 C CA . ALA A 1 208 ? -1.188 -64.735 -10.207 1.00 88.94 208 ALA A CA 1
ATOM 1616 C C . ALA A 1 208 ? -1.304 -65.176 -11.669 1.00 88.94 208 ALA A C 1
ATOM 1618 O O . ALA A 1 208 ? -1.601 -64.357 -12.540 1.00 88.94 208 ALA A O 1
ATOM 1619 N N . SER A 1 209 ? -1.100 -66.468 -11.949 1.00 87.38 209 SER A N 1
ATOM 1620 C CA . SER A 1 209 ? -1.157 -67.002 -13.318 1.00 87.38 209 SER A CA 1
ATOM 1621 C C . SER A 1 209 ? -2.579 -67.018 -13.895 1.00 87.38 209 SER A C 1
ATOM 1623 O O . SER A 1 209 ? -2.773 -66.782 -15.087 1.00 87.38 209 SER A O 1
ATOM 1625 N N . THR A 1 210 ? -3.582 -67.248 -13.042 1.00 91.12 210 THR A N 1
ATOM 1626 C CA . THR A 1 210 ? -5.009 -67.290 -13.410 1.00 91.12 210 THR A CA 1
ATOM 1627 C C . THR A 1 210 ? -5.767 -66.013 -13.048 1.00 91.12 210 THR A C 1
ATOM 1629 O O . THR A 1 210 ? -6.907 -65.848 -13.490 1.00 91.12 210 THR A O 1
ATOM 1632 N N . LYS A 1 211 ? -5.127 -65.110 -12.289 1.00 94.44 211 LYS A N 1
ATOM 1633 C CA . LYS A 1 211 ? -5.686 -63.866 -11.737 1.00 94.44 211 LYS A CA 1
ATOM 1634 C C . LYS A 1 211 ? -6.950 -64.121 -10.922 1.00 94.44 211 LYS A C 1
ATOM 1636 O O . LYS A 1 211 ? -7.969 -63.465 -11.116 1.00 94.44 211 LYS A O 1
ATOM 1641 N N . ASN A 1 212 ? -6.907 -65.145 -10.073 1.00 95.31 212 ASN A N 1
ATOM 1642 C CA . ASN A 1 212 ? -8.066 -65.635 -9.336 1.00 95.31 212 ASN A CA 1
ATOM 1643 C C . ASN A 1 212 ? -7.827 -65.510 -7.830 1.00 95.31 212 ASN A C 1
ATOM 1645 O O . ASN A 1 212 ? -6.905 -66.133 -7.302 1.00 95.31 212 ASN A O 1
ATOM 1649 N N . LEU A 1 213 ? -8.665 -64.719 -7.158 1.00 96.44 213 LEU A N 1
ATOM 1650 C CA . LEU A 1 213 ? -8.734 -64.610 -5.703 1.00 96.44 213 LEU A CA 1
ATOM 1651 C C . LEU A 1 213 ? -9.834 -65.556 -5.214 1.00 96.44 213 LEU A C 1
ATOM 1653 O O . LEU A 1 213 ? -10.954 -65.488 -5.716 1.00 96.44 213 LEU A O 1
ATOM 1657 N N . SER A 1 214 ? -9.524 -66.468 -4.296 1.00 94.50 214 SER A N 1
ATOM 1658 C CA . SER A 1 214 ? -10.475 -67.445 -3.750 1.00 94.50 214 SER A CA 1
ATOM 1659 C C . SER A 1 214 ? -10.424 -67.474 -2.229 1.00 94.50 214 SER A C 1
ATOM 1661 O O . SER A 1 214 ? -9.359 -67.659 -1.642 1.00 94.50 214 SER A O 1
ATOM 1663 N N . VAL A 1 215 ? -11.592 -67.308 -1.622 1.00 95.38 215 VAL A N 1
ATOM 1664 C CA . VAL A 1 215 ? -11.864 -67.342 -0.186 1.00 95.38 215 VAL A CA 1
ATOM 1665 C C . VAL A 1 215 ? -12.490 -68.693 0.136 1.00 95.38 215 VAL A C 1
ATOM 1667 O O . VAL A 1 215 ? -13.394 -69.132 -0.573 1.00 95.38 215 VAL A O 1
ATOM 1670 N N . PHE A 1 216 ? -12.036 -69.334 1.204 1.00 93.19 216 PHE A N 1
ATOM 1671 C CA . PHE A 1 216 ? -12.576 -70.576 1.753 1.00 93.19 216 PHE A CA 1
ATOM 1672 C C . PHE A 1 216 ? -12.795 -70.392 3.250 1.00 93.19 216 PHE A C 1
ATOM 1674 O O . PHE A 1 216 ? -11.956 -69.776 3.901 1.00 93.19 216 PHE A O 1
ATOM 1681 N N . TRP A 1 217 ? -13.877 -70.931 3.809 1.00 92.31 217 TRP A N 1
ATOM 1682 C CA . TRP A 1 217 ? -14.104 -70.894 5.254 1.00 92.31 217 TRP A CA 1
ATOM 1683 C C . TRP A 1 217 ? -14.851 -72.124 5.777 1.00 92.31 217 TRP A C 1
ATOM 1685 O O . TRP A 1 217 ? -15.566 -72.810 5.042 1.00 92.31 217 TRP A O 1
ATOM 1695 N N . SER A 1 218 ? -14.650 -72.425 7.059 1.00 88.00 218 SER A N 1
ATOM 1696 C CA . SER A 1 218 ? -15.260 -73.559 7.758 1.00 88.00 218 SER A CA 1
ATOM 1697 C C . SER A 1 218 ? -15.335 -73.309 9.266 1.00 88.00 218 SER A C 1
ATOM 1699 O O . SER A 1 218 ? -14.563 -72.516 9.794 1.00 88.00 218 SER A O 1
ATOM 1701 N N . TYR A 1 219 ? -16.244 -73.992 9.967 1.00 84.56 219 TYR A N 1
ATOM 1702 C CA . TYR A 1 219 ? -16.422 -73.842 11.415 1.00 84.56 219 TYR A CA 1
ATOM 1703 C C . TYR A 1 219 ? -15.954 -75.076 12.184 1.00 84.56 219 TYR A C 1
ATOM 1705 O O . TYR A 1 219 ? -16.317 -76.211 11.852 1.00 84.56 219 TYR A O 1
ATOM 1713 N N . VAL A 1 220 ? -15.191 -74.844 13.254 1.00 66.75 220 VAL A N 1
ATOM 1714 C CA . VAL A 1 220 ? -14.630 -75.909 14.093 1.00 66.75 220 VAL A CA 1
ATOM 1715 C C . VAL A 1 220 ? -15.753 -76.749 14.710 1.00 66.75 220 VAL A C 1
ATOM 1717 O O . VAL A 1 220 ? -16.604 -76.249 15.443 1.00 66.75 220 VAL A O 1
ATOM 1720 N N . GLY A 1 221 ? -15.737 -78.054 14.429 1.00 63.16 221 GLY A N 1
ATOM 1721 C CA . GLY A 1 221 ? -16.667 -79.031 15.003 1.00 63.16 221 GLY A CA 1
ATOM 1722 C C . GLY A 1 221 ? -17.912 -79.345 14.169 1.00 63.16 221 GLY A C 1
ATOM 1723 O O . GLY A 1 221 ? -18.650 -80.251 14.554 1.00 63.16 221 GLY A O 1
ATOM 1724 N N . ASN A 1 222 ? -18.140 -78.686 13.024 1.00 55.25 222 ASN A N 1
ATOM 1725 C CA . ASN A 1 222 ? -19.295 -78.986 12.174 1.00 55.25 222 ASN A CA 1
ATOM 1726 C C . ASN A 1 222 ? -18.925 -79.823 10.936 1.00 55.25 222 ASN A C 1
ATOM 1728 O O . ASN A 1 222 ? -18.723 -79.308 9.840 1.00 55.25 222 ASN A O 1
ATOM 1732 N N . SER A 1 223 ? -18.863 -81.145 11.106 1.00 43.34 223 SER A N 1
ATOM 1733 C CA . SER A 1 223 ? -18.613 -82.116 10.028 1.00 43.34 223 SER A CA 1
ATOM 1734 C C . SER A 1 223 ? -19.869 -82.499 9.222 1.00 43.34 223 SER A C 1
ATOM 1736 O O . SER A 1 223 ? -19.878 -83.521 8.532 1.00 43.34 223 SER A O 1
ATOM 1738 N N . SER A 1 224 ? -20.940 -81.692 9.271 1.00 45.34 224 SER A N 1
ATOM 1739 C CA . SER A 1 224 ? -22.126 -81.892 8.433 1.00 45.34 224 SER A CA 1
ATOM 1740 C C . SER A 1 224 ? -21.888 -81.391 7.005 1.00 45.34 224 SER A C 1
ATOM 1742 O O . SER A 1 224 ? -21.669 -80.205 6.766 1.00 45.34 224 SER A O 1
ATOM 1744 N N . SER A 1 225 ? -21.958 -82.307 6.043 1.00 43.59 225 SER A N 1
ATOM 1745 C CA . SER A 1 225 ? -21.561 -82.115 4.648 1.00 43.59 225 SER A CA 1
ATOM 1746 C C . SER A 1 225 ? -22.572 -81.323 3.798 1.00 43.59 225 SER A C 1
ATOM 1748 O O . SER A 1 225 ? -23.174 -81.875 2.875 1.00 43.59 225 SER A O 1
ATOM 1750 N N . GLN A 1 226 ? -22.737 -80.026 4.070 1.00 43.91 226 GLN A N 1
ATOM 1751 C CA . GLN A 1 226 ? -23.389 -79.078 3.156 1.00 43.91 226 GLN A CA 1
ATOM 1752 C C . GLN A 1 226 ? -22.475 -77.888 2.838 1.00 43.91 226 GLN A C 1
ATOM 1754 O O . GLN A 1 226 ? -22.574 -76.826 3.435 1.00 43.91 226 GLN A O 1
ATOM 1759 N N . GLY A 1 227 ? -21.622 -78.092 1.829 1.00 47.47 227 GLY A N 1
ATOM 1760 C CA . GLY A 1 227 ? -20.864 -77.035 1.159 1.00 47.47 227 GLY A CA 1
ATOM 1761 C C . GLY A 1 227 ? -19.527 -76.693 1.814 1.00 47.47 227 GLY A C 1
ATOM 1762 O O . GLY A 1 227 ? -19.480 -76.005 2.830 1.00 47.47 227 GLY A O 1
ATOM 1763 N N . ASN A 1 228 ? -18.427 -77.070 1.151 1.00 50.69 228 ASN A N 1
ATOM 1764 C CA . ASN A 1 228 ? -17.165 -76.345 1.310 1.00 50.69 228 ASN A CA 1
ATOM 1765 C C . ASN A 1 228 ? -17.457 -74.889 0.943 1.00 50.69 228 ASN A C 1
ATOM 1767 O O . ASN A 1 228 ? -17.702 -74.593 -0.228 1.00 50.69 228 ASN A O 1
ATOM 1771 N N . SER A 1 229 ? -17.517 -74.012 1.939 1.00 77.25 229 SER A N 1
ATOM 1772 C CA . SER A 1 229 ? -17.973 -72.647 1.721 1.00 77.25 229 SER A CA 1
ATOM 1773 C C . SER A 1 229 ? -16.834 -71.865 1.085 1.00 77.25 229 SER A C 1
ATOM 1775 O O . SER A 1 229 ? -15.759 -71.719 1.667 1.00 77.25 229 SER A O 1
ATOM 1777 N N . SER A 1 230 ? -17.036 -71.476 -0.174 1.00 88.44 230 SER A N 1
ATOM 1778 C CA . SER A 1 230 ? -16.008 -70.850 -0.996 1.00 88.44 230 SER A CA 1
ATOM 1779 C C . SER A 1 230 ? -16.585 -69.789 -1.918 1.00 88.44 230 SER A C 1
ATOM 1781 O O . SER A 1 230 ? -17.662 -69.977 -2.486 1.00 88.44 230 SER A O 1
ATOM 1783 N N . LEU A 1 231 ? -15.824 -68.722 -2.123 1.00 93.19 231 LEU A N 1
ATOM 1784 C CA . LEU A 1 231 ? -16.150 -67.599 -2.993 1.00 93.19 231 LEU A CA 1
ATOM 1785 C C . LEU A 1 231 ? -14.917 -67.278 -3.840 1.00 93.19 231 LEU A C 1
ATOM 1787 O O . LEU A 1 231 ? -13.809 -67.254 -3.315 1.00 93.19 231 LEU A O 1
ATOM 1791 N N . SER A 1 232 ? -15.071 -67.055 -5.147 1.00 93.50 232 SER A N 1
ATOM 1792 C CA . SER A 1 232 ? -13.924 -66.748 -6.014 1.00 93.50 232 SER A CA 1
ATOM 1793 C C . SER A 1 232 ? -14.234 -65.668 -7.037 1.00 93.50 232 SER A C 1
ATOM 1795 O O . SER A 1 232 ? -15.321 -65.641 -7.613 1.00 93.50 232 SER A O 1
ATOM 1797 N N . TYR A 1 233 ? -13.263 -64.789 -7.268 1.00 95.81 233 TYR A N 1
ATOM 1798 C CA . TYR A 1 233 ? -13.373 -63.664 -8.184 1.00 95.81 233 TYR A CA 1
ATOM 1799 C C . TYR A 1 233 ? -12.102 -63.512 -9.024 1.00 95.81 233 TYR A C 1
ATOM 1801 O O . TYR A 1 233 ? -10.979 -63.585 -8.515 1.00 95.81 233 TYR A O 1
ATOM 1809 N N . LYS A 1 234 ? -12.277 -63.263 -10.327 1.00 95.44 234 LYS A N 1
ATOM 1810 C CA . LYS A 1 234 ? -11.160 -62.975 -11.231 1.00 95.44 234 LYS A CA 1
ATOM 1811 C C . LYS A 1 234 ? -10.802 -61.497 -11.174 1.00 95.44 234 LYS A C 1
ATOM 1813 O O . LYS A 1 234 ? -11.547 -60.654 -11.667 1.00 95.44 234 LYS A O 1
ATOM 1818 N N . ILE A 1 235 ? -9.636 -61.202 -10.614 1.00 93.75 235 ILE A N 1
ATOM 1819 C CA . ILE A 1 235 ? -9.123 -59.854 -10.388 1.00 93.75 235 ILE A CA 1
ATOM 1820 C C . ILE A 1 235 ? -7.630 -59.809 -10.693 1.00 93.75 235 ILE A C 1
ATOM 1822 O O . ILE A 1 235 ? -6.857 -60.622 -10.196 1.00 93.75 235 ILE A O 1
ATOM 1826 N N . ASP A 1 236 ? -7.213 -58.849 -11.517 1.00 93.56 236 ASP A N 1
ATOM 1827 C CA . ASP A 1 236 ? -5.793 -58.570 -11.713 1.00 93.56 236 ASP A CA 1
ATOM 1828 C C . ASP A 1 236 ? -5.319 -57.627 -10.609 1.00 93.56 236 ASP A C 1
ATOM 1830 O O . ASP A 1 236 ? -5.454 -56.407 -10.726 1.00 93.56 236 ASP A O 1
ATOM 1834 N N . LEU A 1 237 ? -4.784 -58.182 -9.518 1.00 91.81 237 LEU A N 1
ATOM 1835 C CA . LEU A 1 237 ? -4.350 -57.378 -8.368 1.00 91.81 237 LEU A CA 1
ATOM 1836 C C . LEU A 1 237 ? -3.322 -56.303 -8.743 1.00 91.81 237 LEU A C 1
ATOM 1838 O O . LEU A 1 237 ? -3.233 -55.290 -8.068 1.00 91.81 237 LEU A O 1
ATOM 1842 N N . LYS A 1 238 ? -2.594 -56.476 -9.845 1.00 89.88 238 LYS A N 1
ATOM 1843 C CA . LYS A 1 238 ? -1.590 -55.532 -10.347 1.00 89.88 238 LYS A CA 1
ATOM 1844 C C . LYS A 1 238 ? -2.158 -54.292 -11.041 1.00 89.88 238 LYS A C 1
ATOM 1846 O O . LYS A 1 238 ? -1.456 -53.296 -11.194 1.00 89.88 238 LYS A O 1
ATOM 1851 N N . GLU A 1 239 ? -3.416 -54.350 -11.463 1.00 90.38 239 GLU A N 1
ATOM 1852 C CA . GLU A 1 239 ? -4.140 -53.211 -12.038 1.00 90.38 239 GLU A CA 1
ATOM 1853 C C . GLU A 1 239 ? -5.036 -52.521 -10.983 1.00 90.38 239 GLU A C 1
ATOM 1855 O O . GLU A 1 239 ? -5.661 -51.503 -11.270 1.00 90.38 239 GLU A O 1
ATOM 1860 N N . VAL A 1 240 ? -5.082 -53.063 -9.756 1.00 91.38 240 VAL A N 1
ATOM 1861 C CA . VAL A 1 240 ? -5.928 -52.603 -8.639 1.00 91.38 240 VAL A CA 1
ATOM 1862 C C . VAL A 1 240 ? -5.102 -52.100 -7.448 1.00 91.38 240 VAL A C 1
ATOM 1864 O O . VAL A 1 240 ? -5.413 -51.049 -6.890 1.00 91.38 240 VAL A O 1
ATOM 1867 N N . LEU A 1 241 ? -4.053 -52.834 -7.069 1.00 93.12 241 LEU A N 1
ATOM 1868 C CA . LEU A 1 241 ? -3.200 -52.590 -5.907 1.00 93.12 241 LEU A CA 1
ATOM 1869 C C . LEU A 1 241 ? -1.803 -52.092 -6.330 1.00 93.12 241 LEU A C 1
ATOM 1871 O O . LEU A 1 241 ? -1.269 -52.533 -7.356 1.00 93.12 241 LEU A O 1
ATOM 1875 N N . PRO A 1 242 ? -1.159 -51.222 -5.530 1.00 90.50 242 PRO A N 1
ATOM 1876 C CA . PRO A 1 242 ? 0.242 -50.859 -5.726 1.00 90.50 242 PRO A CA 1
ATOM 1877 C C . PRO A 1 242 ? 1.188 -52.061 -5.552 1.00 90.50 242 PRO A C 1
ATOM 1879 O O . PRO A 1 242 ? 0.809 -53.113 -5.046 1.00 90.50 242 PRO A O 1
ATOM 1882 N N . GLU A 1 243 ? 2.445 -51.882 -5.965 1.00 88.56 243 GLU A N 1
ATOM 1883 C CA . GLU A 1 243 ? 3.507 -52.901 -5.890 1.00 88.56 243 GLU A CA 1
ATOM 1884 C C . GLU A 1 243 ? 3.701 -53.461 -4.465 1.00 88.56 243 GLU A C 1
ATOM 1886 O O . GLU A 1 243 ? 3.878 -54.667 -4.271 1.00 88.56 243 GLU A O 1
ATOM 1891 N N . TRP A 1 244 ? 3.612 -52.567 -3.474 1.00 89.25 244 TRP A N 1
ATOM 1892 C CA . TRP A 1 244 ? 3.705 -52.853 -2.046 1.00 89.25 244 TRP A CA 1
ATOM 1893 C C . TRP A 1 244 ? 2.401 -52.470 -1.350 1.00 89.25 244 TRP A C 1
ATOM 1895 O O . TRP A 1 244 ? 1.945 -51.331 -1.478 1.00 89.25 244 TRP A O 1
ATOM 1905 N N . VAL A 1 245 ? 1.849 -53.393 -0.567 1.00 92.50 245 VAL A N 1
ATOM 1906 C CA . VAL A 1 245 ? 0.600 -53.225 0.186 1.00 92.50 245 VAL A CA 1
ATOM 1907 C C . VAL A 1 245 ? 0.822 -53.396 1.686 1.00 92.50 245 VAL A C 1
ATOM 1909 O O . VAL A 1 245 ? 1.785 -54.030 2.124 1.00 92.50 245 VAL A O 1
ATOM 1912 N N . MET A 1 246 ? -0.092 -52.845 2.478 1.00 92.69 246 MET A N 1
ATOM 1913 C CA . MET A 1 246 ? -0.348 -53.327 3.833 1.00 92.69 246 MET A CA 1
ATOM 1914 C C . MET A 1 246 ? -1.480 -54.355 3.800 1.00 92.69 246 MET A C 1
ATOM 1916 O O . MET A 1 246 ? -2.367 -54.291 2.945 1.00 92.69 246 MET A O 1
ATOM 1920 N N . VAL A 1 247 ? -1.433 -55.292 4.742 1.00 94.50 247 VAL A N 1
ATOM 1921 C CA . VAL A 1 247 ? -2.426 -56.357 4.911 1.00 94.50 247 VAL A CA 1
ATOM 1922 C C . VAL A 1 247 ? -2.962 -56.315 6.341 1.00 94.50 247 VAL A C 1
ATOM 1924 O O . VAL A 1 247 ? -2.213 -55.972 7.263 1.00 94.50 247 VAL A O 1
ATOM 1927 N N . GLY A 1 248 ? -4.240 -56.632 6.545 1.00 94.75 248 GLY A N 1
ATOM 1928 C CA . GLY A 1 248 ? -4.838 -56.602 7.880 1.00 94.75 248 GLY A CA 1
ATOM 1929 C C . GLY A 1 248 ? -6.329 -56.897 7.933 1.00 94.75 248 GLY A C 1
ATOM 1930 O O . GLY A 1 248 ? -6.949 -57.241 6.929 1.00 94.75 248 GLY A O 1
ATOM 1931 N N . PHE A 1 249 ? -6.878 -56.741 9.134 1.00 97.00 249 PHE A N 1
ATOM 1932 C CA . PHE A 1 249 ? -8.284 -56.923 9.474 1.00 97.00 249 PHE A CA 1
ATOM 1933 C C . PHE A 1 249 ? -8.906 -55.632 9.991 1.00 97.00 249 PHE A C 1
ATOM 1935 O O . PHE A 1 249 ? -8.236 -54.856 10.673 1.00 97.00 249 PHE A O 1
ATOM 1942 N N . SER A 1 250 ? -10.195 -55.453 9.719 1.00 96.31 250 SER A N 1
ATOM 1943 C CA . SER A 1 250 ? -11.044 -54.367 10.205 1.00 96.31 250 SER A CA 1
ATOM 1944 C C . SER A 1 250 ? -12.383 -54.920 10.682 1.00 96.31 250 SER A C 1
ATOM 1946 O O . SER A 1 250 ? -12.925 -55.812 10.037 1.00 96.31 250 SER A O 1
ATOM 1948 N N . ALA A 1 251 ? -12.944 -54.378 11.761 1.00 93.75 251 ALA A N 1
ATOM 1949 C CA . ALA A 1 251 ? -14.344 -54.599 12.124 1.00 93.75 251 ALA A CA 1
ATOM 1950 C C . ALA A 1 251 ? -14.985 -53.301 12.620 1.00 93.75 251 ALA A C 1
ATOM 1952 O O . ALA A 1 251 ? -14.305 -52.438 13.192 1.00 93.75 251 ALA A O 1
ATOM 1953 N N . ALA A 1 252 ? -16.302 -53.187 12.443 1.00 89.69 252 ALA A N 1
ATOM 1954 C CA . ALA A 1 252 ? -17.078 -52.025 12.859 1.00 89.69 252 ALA A CA 1
ATOM 1955 C C . ALA A 1 252 ? -18.429 -52.411 13.479 1.00 89.69 252 ALA A C 1
ATOM 1957 O O . ALA A 1 252 ? -19.116 -53.313 13.010 1.00 89.69 252 ALA A O 1
ATOM 1958 N N . THR A 1 253 ? -18.837 -51.683 14.519 1.00 85.25 253 THR A N 1
ATOM 1959 C CA . THR A 1 253 ? -20.224 -51.659 15.014 1.00 85.25 253 THR A CA 1
ATOM 1960 C C . THR A 1 253 ? -20.887 -50.327 14.675 1.00 85.25 253 THR A C 1
ATOM 1962 O O . THR A 1 253 ? -20.199 -49.351 14.362 1.00 85.25 253 THR A O 1
ATOM 1965 N N . GLY A 1 254 ? -22.218 -50.273 14.737 1.00 82.12 254 GLY A N 1
ATOM 1966 C CA . GLY A 1 254 ? -23.023 -49.091 14.423 1.00 82.12 254 GLY A CA 1
ATOM 1967 C C . GLY A 1 254 ? -24.017 -48.786 15.541 1.00 82.12 254 GLY A C 1
ATOM 1968 O O . GLY A 1 254 ? -23.642 -48.745 16.715 1.00 82.12 254 GLY A O 1
ATOM 1969 N N . ALA A 1 255 ? -25.288 -48.597 15.175 1.00 79.25 255 ALA A N 1
ATOM 1970 C CA . ALA A 1 255 ? -26.405 -48.578 16.127 1.00 79.25 255 ALA A CA 1
ATOM 1971 C C . ALA A 1 255 ? -26.717 -49.980 16.691 1.00 79.25 255 ALA A C 1
ATOM 1973 O O . ALA A 1 255 ? -27.269 -50.098 17.784 1.00 79.25 255 ALA A O 1
ATOM 1974 N N . PHE A 1 256 ? -26.334 -51.032 15.961 1.00 83.31 256 PHE A N 1
ATOM 1975 C CA . PHE A 1 256 ? -26.351 -52.418 16.416 1.00 83.31 256 PHE A CA 1
ATOM 1976 C C . PHE A 1 256 ? -24.938 -52.870 16.805 1.00 83.31 256 PHE A C 1
ATOM 1978 O O . PHE A 1 256 ? -23.940 -52.316 16.332 1.00 83.31 256 PHE A O 1
ATOM 1985 N N . LEU A 1 257 ? -24.874 -53.838 17.721 1.00 84.44 257 LEU A N 1
ATOM 1986 C CA . LEU A 1 257 ? -23.646 -54.314 18.351 1.00 84.44 257 LEU A CA 1
ATOM 1987 C C . LEU A 1 257 ? -23.493 -55.824 18.177 1.00 84.44 257 LEU A C 1
ATOM 1989 O O . LEU A 1 257 ? -24.460 -56.578 18.268 1.00 84.44 257 LEU A O 1
ATOM 1993 N N . GLU A 1 258 ? -22.246 -56.248 18.041 1.00 89.62 258 GLU A N 1
ATOM 1994 C CA . GLU A 1 258 ? -21.786 -57.631 18.113 1.00 89.62 258 GLU A CA 1
ATOM 1995 C C . GLU A 1 258 ? -20.312 -57.619 18.558 1.00 89.62 258 GLU A C 1
ATOM 1997 O O . GLU A 1 258 ? -19.652 -56.575 18.497 1.00 89.62 258 GLU A O 1
ATOM 2002 N N . LYS A 1 259 ? -19.768 -58.764 18.976 1.00 91.38 259 LYS A N 1
ATOM 2003 C CA . LYS A 1 259 ? -18.348 -58.894 19.324 1.00 91.38 259 LYS A CA 1
ATOM 2004 C C . LYS A 1 259 ? -17.563 -59.568 18.199 1.00 91.38 259 LYS A C 1
ATOM 2006 O O . LYS A 1 259 ? -17.845 -60.708 17.847 1.00 91.38 259 LYS A O 1
ATOM 2011 N N . ASN A 1 260 ? -16.537 -58.889 17.691 1.00 93.25 260 ASN A N 1
ATOM 2012 C CA . ASN A 1 260 ? -15.610 -59.409 16.681 1.00 93.25 260 ASN A CA 1
ATOM 2013 C C . ASN A 1 260 ? -14.251 -59.745 17.315 1.00 93.25 260 ASN A C 1
ATOM 2015 O O . ASN A 1 260 ? -13.705 -58.945 18.085 1.00 93.25 260 ASN A O 1
ATOM 2019 N N . THR A 1 261 ? -13.679 -60.916 17.013 1.00 93.31 261 THR A N 1
ATOM 2020 C CA . THR A 1 261 ? -12.394 -61.351 17.596 1.00 93.31 261 THR A CA 1
ATOM 2021 C C . THR A 1 261 ? -11.565 -62.222 16.640 1.00 93.31 261 THR A C 1
ATOM 2023 O O . THR A 1 261 ? -12.078 -63.200 16.107 1.00 93.31 261 THR A O 1
ATOM 2026 N N . LEU A 1 262 ? -10.276 -61.909 16.455 1.00 94.31 262 LEU A N 1
ATOM 2027 C CA . LEU A 1 262 ? -9.304 -62.675 15.648 1.00 94.31 262 LEU A CA 1
ATOM 2028 C C . LEU A 1 262 ? -8.393 -63.503 16.568 1.00 94.31 262 LEU A C 1
ATOM 2030 O O . LEU A 1 262 ? -7.851 -62.983 17.539 1.00 94.31 262 LEU A O 1
ATOM 2034 N N . GLN A 1 263 ? -8.220 -64.788 16.269 1.00 92.62 263 GLN A N 1
ATOM 2035 C CA . GLN A 1 263 ? -7.551 -65.775 17.126 1.00 92.62 263 GLN A CA 1
ATOM 2036 C C . GLN A 1 263 ? -6.184 -66.219 16.583 1.00 92.62 263 GLN A C 1
ATOM 2038 O O . GLN A 1 263 ? -5.253 -66.386 17.364 1.00 92.62 263 GLN A O 1
ATOM 2043 N N . SER A 1 264 ? -6.045 -66.370 15.261 1.00 92.62 264 SER A N 1
ATOM 2044 C CA . SER A 1 264 ? -4.782 -66.728 14.593 1.00 92.62 264 SER A CA 1
ATOM 2045 C C . SER A 1 264 ? -4.650 -66.008 13.245 1.00 92.62 264 SER A C 1
ATOM 2047 O O . SER A 1 264 ? -5.667 -65.642 12.652 1.00 92.62 264 SER A O 1
ATOM 2049 N N . TRP A 1 265 ? -3.424 -65.804 12.746 1.00 94.00 265 TRP A N 1
ATOM 2050 C CA . TRP A 1 265 ? -3.185 -65.264 11.402 1.00 94.00 265 TRP A CA 1
ATOM 2051 C C . TRP A 1 265 ? -1.816 -65.644 10.815 1.00 94.00 265 TRP A C 1
ATOM 2053 O O . TRP A 1 265 ? -0.770 -65.327 11.373 1.00 94.00 265 TRP A O 1
ATOM 2063 N N . GLN A 1 266 ? -1.822 -66.255 9.634 1.00 93.44 266 GLN A N 1
ATOM 2064 C CA . GLN A 1 266 ? -0.652 -66.664 8.859 1.00 93.44 266 GLN A CA 1
ATOM 2065 C C . GLN A 1 266 ? -0.722 -66.077 7.440 1.00 93.44 266 GLN A C 1
ATOM 2067 O O . GLN A 1 266 ? -1.804 -65.967 6.859 1.00 93.44 266 GLN A O 1
ATOM 2072 N N . PHE A 1 267 ? 0.422 -65.737 6.845 1.00 91.44 267 PHE A N 1
ATOM 2073 C CA . PHE A 1 267 ? 0.529 -65.242 5.469 1.00 91.44 267 PHE A CA 1
ATOM 2074 C C . PHE A 1 267 ? 1.788 -65.785 4.781 1.00 91.44 267 PHE A C 1
ATOM 2076 O O . PHE A 1 267 ? 2.849 -65.897 5.390 1.00 91.44 267 PHE A O 1
ATOM 2083 N N . THR A 1 268 ? 1.675 -66.089 3.489 1.00 87.25 268 THR A N 1
ATOM 2084 C CA . THR A 1 268 ? 2.748 -66.587 2.613 1.00 87.25 268 THR A CA 1
ATOM 2085 C C . THR A 1 268 ? 2.664 -65.903 1.246 1.00 87.25 268 THR A C 1
ATOM 2087 O O . THR A 1 268 ? 1.571 -65.783 0.694 1.00 87.25 268 THR A O 1
ATOM 2090 N N . SER A 1 269 ? 3.792 -65.502 0.648 1.00 84.62 269 SER A N 1
ATOM 2091 C CA . SER A 1 269 ? 3.850 -65.104 -0.771 1.00 84.62 269 SER A CA 1
ATOM 2092 C C . SER A 1 269 ? 5.123 -65.580 -1.477 1.00 84.62 269 SER A C 1
ATOM 2094 O O . SER A 1 269 ? 6.198 -65.658 -0.883 1.00 84.62 269 SER A O 1
ATOM 2096 N N . SER A 1 270 ? 4.993 -65.895 -2.769 1.00 71.94 270 SER A N 1
ATOM 2097 C CA . SER A 1 270 ? 5.994 -66.592 -3.591 1.00 71.94 270 SER A CA 1
ATOM 2098 C C . SER A 1 270 ? 7.014 -65.685 -4.306 1.00 71.94 270 SER A C 1
ATOM 2100 O O . SER A 1 270 ? 7.559 -66.078 -5.339 1.00 71.94 270 SER A O 1
ATOM 2102 N N . PHE A 1 271 ? 7.218 -64.448 -3.847 1.00 63.31 271 PHE A N 1
ATOM 2103 C CA . PHE A 1 271 ? 8.032 -63.451 -4.553 1.00 63.31 271 PHE A CA 1
ATOM 2104 C C . PHE A 1 271 ? 9.544 -63.661 -4.307 1.00 63.31 271 PHE A C 1
ATOM 2106 O O . PHE A 1 271 ? 9.980 -63.726 -3.161 1.00 63.31 271 PHE A O 1
ATOM 2113 N N . ASP A 1 272 ? 10.342 -63.783 -5.378 1.00 51.78 272 ASP A N 1
ATOM 2114 C CA . ASP A 1 272 ? 11.750 -64.230 -5.346 1.00 51.78 272 ASP A CA 1
ATOM 2115 C C . ASP A 1 272 ? 12.661 -63.275 -6.152 1.00 51.78 272 ASP A C 1
ATOM 2117 O O . ASP A 1 272 ? 12.672 -63.285 -7.387 1.00 51.78 272 ASP A O 1
ATOM 2121 N N . THR A 1 273 ? 13.423 -62.417 -5.463 1.00 41.09 273 THR A N 1
ATOM 2122 C CA . THR A 1 273 ? 14.213 -61.321 -6.061 1.00 41.09 273 THR A CA 1
ATOM 2123 C C . THR A 1 273 ? 15.546 -61.791 -6.658 1.00 41.09 273 THR A C 1
ATOM 2125 O O . THR A 1 273 ? 16.638 -61.551 -6.136 1.00 41.09 273 THR A O 1
ATOM 2128 N N . LYS A 1 274 ? 15.482 -62.442 -7.824 1.00 36.12 274 LYS A N 1
ATOM 2129 C CA . LYS A 1 274 ? 16.682 -62.857 -8.570 1.00 36.12 274 LYS A CA 1
ATOM 2130 C C . LYS A 1 274 ? 17.334 -61.704 -9.336 1.00 36.12 274 LYS A C 1
ATOM 2132 O O . LYS A 1 274 ? 16.864 -61.273 -10.383 1.00 36.12 274 LYS A O 1
ATOM 2137 N N . THR A 1 275 ? 18.513 -61.300 -8.867 1.00 31.11 275 THR A N 1
ATOM 2138 C CA . THR A 1 275 ? 19.449 -60.440 -9.602 1.00 31.11 275 THR A CA 1
ATOM 2139 C C . THR A 1 275 ? 19.902 -61.099 -10.910 1.00 31.11 275 THR A C 1
ATOM 2141 O O . THR A 1 275 ? 20.593 -62.120 -10.907 1.00 31.11 275 THR A O 1
ATOM 2144 N N . THR A 1 276 ? 19.598 -60.487 -12.057 1.00 28.41 276 THR A N 1
ATOM 2145 C CA . THR A 1 276 ? 20.187 -60.890 -13.342 1.00 28.41 276 THR A CA 1
ATOM 2146 C C . THR A 1 276 ? 21.591 -60.314 -13.516 1.00 28.41 276 THR A C 1
ATOM 2148 O O . THR A 1 276 ? 21.779 -59.257 -14.114 1.00 28.41 276 THR A O 1
ATOM 2151 N N . SER A 1 277 ? 22.597 -61.059 -13.061 1.00 30.09 277 SER A N 1
ATOM 2152 C CA . SER A 1 277 ? 23.973 -60.937 -13.551 1.00 30.09 277 SER A CA 1
ATOM 2153 C C . SER A 1 277 ? 24.606 -62.324 -13.654 1.00 30.09 277 SER A C 1
ATOM 2155 O O . SER A 1 277 ? 24.836 -62.976 -12.640 1.00 30.09 277 SER A O 1
ATOM 2157 N N . GLY A 1 278 ? 24.876 -62.783 -14.882 1.00 27.09 278 GLY A N 1
ATOM 2158 C CA . GLY A 1 278 ? 25.659 -64.001 -15.126 1.00 27.09 278 GLY A CA 1
ATOM 2159 C C . GLY A 1 278 ? 25.026 -65.056 -16.041 1.00 27.09 278 GLY A C 1
ATOM 2160 O O . GLY A 1 278 ? 24.472 -66.052 -15.587 1.00 27.09 278 GLY A O 1
ATOM 2161 N N . LYS A 1 279 ? 25.278 -64.936 -17.348 1.00 26.69 279 LYS A N 1
ATOM 2162 C CA . LYS A 1 279 ? 25.806 -66.074 -18.122 1.00 26.69 279 LYS A CA 1
ATOM 2163 C C . LYS A 1 279 ? 27.288 -65.728 -18.337 1.00 26.69 279 LYS A C 1
ATOM 2165 O O . LYS A 1 279 ? 27.566 -64.661 -18.864 1.00 26.69 279 LYS A O 1
ATOM 2170 N N . HIS A 1 280 ? 28.267 -66.504 -17.881 1.00 35.00 280 HIS A N 1
ATOM 2171 C CA . HIS A 1 280 ? 28.382 -67.950 -18.056 1.00 35.00 280 HIS A CA 1
ATOM 2172 C C . HIS A 1 280 ? 29.169 -68.664 -16.939 1.00 35.00 280 HIS A C 1
ATOM 2174 O O . HIS A 1 280 ? 30.093 -68.100 -16.374 1.00 35.00 280 HIS A O 1
ATOM 2180 N N . ALA A 1 281 ? 28.855 -69.958 -16.797 1.00 28.19 281 ALA A N 1
ATOM 2181 C CA . ALA A 1 281 ? 29.762 -71.085 -16.527 1.00 28.19 281 ALA A CA 1
ATOM 2182 C C . ALA A 1 281 ? 30.653 -71.108 -15.259 1.00 28.19 281 ALA A C 1
ATOM 2184 O O . ALA A 1 281 ? 31.608 -70.358 -15.128 1.00 28.19 281 ALA A O 1
ATOM 2185 N N . LYS A 1 282 ? 30.387 -72.140 -14.441 1.00 28.14 282 LYS A N 1
ATOM 2186 C CA . LYS A 1 282 ? 31.331 -73.074 -13.787 1.00 28.14 282 LYS A CA 1
ATOM 2187 C C . LYS A 1 282 ? 32.648 -72.536 -13.187 1.00 28.14 282 LYS A C 1
ATOM 2189 O O . LYS A 1 282 ? 33.566 -72.169 -13.906 1.00 28.14 282 LYS A O 1
ATOM 2194 N N . ASP A 1 283 ? 32.750 -72.741 -11.871 1.00 27.97 283 ASP A N 1
ATOM 2195 C CA . ASP A 1 283 ? 33.956 -73.120 -11.113 1.00 27.97 283 ASP A CA 1
ATOM 2196 C C . ASP A 1 283 ? 35.144 -72.124 -11.143 1.00 27.97 283 ASP A C 1
ATOM 2198 O O . ASP A 1 283 ? 35.975 -72.117 -12.041 1.00 27.97 283 ASP A O 1
ATOM 2202 N N . ILE A 1 284 ? 35.212 -71.151 -10.225 1.00 34.50 284 ILE A N 1
ATOM 2203 C CA . ILE A 1 284 ? 35.743 -71.258 -8.843 1.00 34.50 284 ILE A CA 1
ATOM 2204 C C . ILE A 1 284 ? 37.274 -71.490 -8.752 1.00 34.50 284 I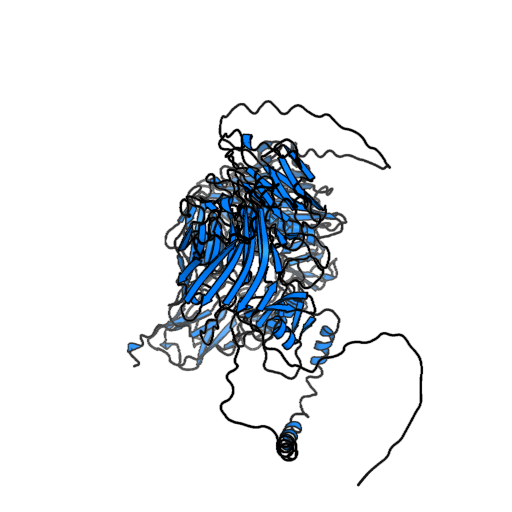LE A C 1
ATOM 2206 O O . ILE A 1 284 ? 37.768 -72.595 -8.928 1.00 34.50 284 ILE A O 1
ATOM 2210 N N . LYS A 1 285 ? 37.962 -70.435 -8.269 1.00 31.62 285 LYS A N 1
ATOM 2211 C CA . LYS A 1 285 ? 39.265 -70.384 -7.554 1.00 31.62 285 LYS A CA 1
ATOM 2212 C C . LYS A 1 285 ? 40.537 -70.903 -8.250 1.00 31.62 285 LYS A C 1
ATOM 2214 O O . LYS A 1 285 ? 40.797 -72.099 -8.253 1.00 31.62 285 LYS A O 1
ATOM 2219 N N . LEU A 1 286 ? 41.471 -69.975 -8.508 1.00 26.89 286 LEU A N 1
ATOM 2220 C CA . LEU A 1 286 ? 42.891 -70.146 -8.147 1.00 26.89 286 LEU A CA 1
ATOM 2221 C C . LEU A 1 286 ? 43.625 -68.780 -8.070 1.00 26.89 286 LEU A C 1
ATOM 2223 O O . LEU A 1 286 ? 43.684 -68.091 -9.076 1.00 26.89 286 LEU A O 1
ATOM 2227 N N . ILE A 1 287 ? 44.205 -68.442 -6.899 1.00 32.69 287 ILE A N 1
ATOM 2228 C CA . ILE A 1 287 ? 45.399 -67.566 -6.692 1.00 32.69 287 ILE A CA 1
ATOM 2229 C C . ILE A 1 287 ? 45.279 -66.110 -7.232 1.00 32.69 287 ILE A C 1
ATOM 2231 O O . ILE A 1 287 ? 45.261 -65.875 -8.428 1.00 32.69 287 ILE A O 1
ATOM 2235 N N . VAL A 1 288 ? 45.215 -65.023 -6.446 1.00 48.22 288 VAL A N 1
ATOM 2236 C CA . VAL A 1 288 ? 45.992 -64.624 -5.245 1.00 48.22 288 VAL A CA 1
ATOM 2237 C C . VAL A 1 288 ? 47.512 -64.705 -5.449 1.00 48.22 288 VAL A C 1
ATOM 2239 O O . VAL A 1 288 ? 48.213 -65.418 -4.739 1.00 48.22 288 VAL A O 1
ATOM 2242 N N . GLY A 1 289 ? 48.040 -63.945 -6.415 1.00 41.81 289 GLY A N 1
ATOM 2243 C CA . GLY A 1 289 ? 49.482 -63.716 -6.540 1.00 41.81 289 GLY A CA 1
ATOM 2244 C C . GLY A 1 289 ? 49.897 -62.901 -7.771 1.00 41.81 289 GLY A C 1
ATOM 2245 O O . GLY A 1 289 ? 49.375 -63.110 -8.856 1.00 41.81 289 GLY A O 1
ATOM 2246 N N . LEU A 1 290 ? 50.906 -62.036 -7.592 1.00 40.72 290 LEU A N 1
ATOM 2247 C CA . LEU A 1 290 ? 51.846 -61.582 -8.635 1.00 40.72 290 LEU A CA 1
ATOM 2248 C C . LEU A 1 290 ? 51.323 -60.716 -9.814 1.00 40.72 290 LEU A C 1
ATOM 2250 O O . LEU A 1 290 ? 51.403 -61.157 -10.949 1.00 40.72 290 LEU A O 1
ATOM 2254 N N . THR A 1 291 ? 51.000 -59.429 -9.589 1.00 37.28 291 THR A N 1
ATOM 2255 C CA . THR A 1 291 ? 51.426 -58.307 -10.486 1.00 37.28 291 THR A CA 1
ATOM 2256 C C . THR A 1 291 ? 51.232 -56.925 -9.832 1.00 37.28 291 THR A C 1
ATOM 2258 O O . THR A 1 291 ? 50.362 -56.144 -10.205 1.00 37.28 291 THR A O 1
ATOM 2261 N N . VAL A 1 292 ? 52.082 -56.588 -8.858 1.00 54.47 292 VAL A N 1
ATOM 2262 C CA . VAL A 1 292 ? 52.093 -55.277 -8.162 1.00 54.47 292 VAL A CA 1
ATOM 2263 C C . VAL A 1 292 ? 52.752 -54.140 -8.980 1.00 54.47 292 VAL A C 1
ATOM 2265 O O . VAL A 1 292 ? 52.579 -52.967 -8.664 1.00 54.47 292 VAL A O 1
ATOM 2268 N N . ALA A 1 293 ? 53.535 -54.451 -10.020 1.00 44.28 293 ALA A N 1
ATOM 2269 C CA . ALA A 1 293 ? 54.691 -53.612 -10.364 1.00 44.28 293 ALA A CA 1
ATOM 2270 C C . ALA A 1 293 ? 54.500 -52.456 -11.378 1.00 44.28 293 ALA A C 1
ATOM 2272 O O . ALA A 1 293 ? 55.226 -51.470 -11.277 1.00 44.28 293 ALA A O 1
ATOM 2273 N N . MET A 1 294 ? 53.607 -52.540 -12.378 1.00 42.34 294 MET A N 1
ATOM 2274 C CA . MET A 1 294 ? 53.723 -51.650 -13.562 1.00 42.34 294 MET A CA 1
ATOM 2275 C C . MET A 1 294 ? 52.967 -50.310 -13.513 1.00 42.34 294 MET A C 1
ATOM 2277 O O . MET A 1 294 ? 53.435 -49.341 -14.109 1.00 42.34 294 MET A O 1
ATOM 2281 N N . GLY A 1 295 ? 51.827 -50.207 -12.822 1.00 45.41 295 GLY A N 1
ATOM 2282 C CA . GLY A 1 295 ? 50.980 -49.001 -12.903 1.00 45.41 295 GLY A CA 1
ATOM 2283 C C . GLY A 1 295 ? 51.592 -47.739 -12.275 1.00 45.41 295 GLY A C 1
ATOM 2284 O O . GLY A 1 295 ? 51.334 -46.626 -12.726 1.00 45.41 295 GLY A O 1
ATOM 2285 N N . ILE A 1 296 ? 52.434 -47.911 -11.253 1.00 57.62 296 ILE A N 1
ATOM 2286 C CA . ILE A 1 296 ? 52.953 -46.817 -10.413 1.00 57.62 296 ILE A CA 1
ATOM 2287 C C . ILE A 1 296 ? 54.031 -45.984 -11.137 1.00 57.62 296 ILE A C 1
ATOM 2289 O O . ILE A 1 296 ? 54.213 -44.807 -10.829 1.00 57.62 296 ILE A O 1
ATOM 2293 N N . LEU A 1 297 ? 54.728 -46.555 -12.127 1.00 49.62 297 LEU A N 1
ATOM 2294 C CA . LEU A 1 297 ? 55.920 -45.934 -12.719 1.00 49.62 297 LEU A CA 1
ATOM 2295 C C . LEU A 1 297 ? 55.607 -44.832 -13.752 1.00 49.62 297 LEU A C 1
ATOM 2297 O O . LEU A 1 297 ? 56.337 -43.848 -13.853 1.00 49.62 297 LEU A O 1
ATOM 2301 N N . ILE A 1 298 ? 54.528 -44.985 -14.525 1.00 63.72 298 ILE A N 1
ATOM 2302 C CA . ILE A 1 298 ? 54.262 -44.145 -15.710 1.00 63.72 298 ILE A CA 1
ATOM 2303 C C . ILE A 1 298 ? 53.633 -42.793 -15.329 1.00 63.72 298 ILE A C 1
ATOM 2305 O O . ILE A 1 298 ? 53.912 -41.773 -15.959 1.00 63.72 298 ILE A O 1
ATOM 2309 N N . PHE A 1 299 ? 52.819 -42.752 -14.271 1.00 59.81 299 PHE A N 1
ATOM 2310 C CA . PHE A 1 299 ? 52.046 -41.555 -13.915 1.00 59.81 299 PHE A CA 1
ATOM 2311 C C . PHE A 1 299 ? 52.882 -40.465 -13.213 1.00 59.81 299 PHE A C 1
ATOM 2313 O O . PHE A 1 299 ? 52.593 -39.276 -13.346 1.00 59.81 299 PHE A O 1
ATOM 2320 N N . GLY A 1 300 ? 53.951 -40.844 -12.500 1.00 57.34 300 GLY A N 1
ATOM 2321 C CA . GLY A 1 300 ? 54.781 -39.903 -11.732 1.00 57.34 300 GLY A CA 1
ATOM 2322 C C . GLY A 1 300 ? 55.650 -38.968 -12.585 1.00 57.34 300 GLY A C 1
ATOM 2323 O O . GLY A 1 300 ? 55.847 -37.806 -12.227 1.00 57.34 300 GLY A O 1
ATOM 2324 N N . VAL A 1 301 ? 56.143 -39.439 -13.736 1.00 65.75 301 VAL A N 1
ATOM 2325 C CA . VAL A 1 301 ? 57.118 -38.698 -14.564 1.00 65.75 301 VAL A CA 1
ATOM 2326 C C . VAL A 1 301 ? 56.486 -37.480 -15.255 1.00 65.75 301 VAL A C 1
ATOM 2328 O O . VAL A 1 301 ? 57.108 -36.420 -15.346 1.00 65.75 301 VAL A O 1
ATOM 2331 N N . MET A 1 302 ? 55.223 -37.590 -15.679 1.00 60.31 302 MET A N 1
ATOM 2332 C CA . MET A 1 302 ? 54.511 -36.527 -16.406 1.00 60.31 302 MET A CA 1
ATOM 2333 C C . MET A 1 302 ? 54.193 -35.300 -15.532 1.00 60.31 302 MET A C 1
ATOM 2335 O O . MET A 1 302 ? 54.165 -34.172 -16.026 1.00 60.31 302 MET A O 1
ATOM 2339 N N . ILE A 1 303 ? 53.996 -35.494 -14.223 1.00 69.25 303 ILE A N 1
ATOM 2340 C CA . ILE A 1 303 ? 53.620 -34.431 -13.271 1.00 69.25 303 ILE A CA 1
ATOM 2341 C C . ILE A 1 303 ? 54.830 -33.551 -12.888 1.00 69.25 303 ILE A C 1
ATOM 2343 O O . ILE A 1 303 ? 54.695 -32.349 -12.623 1.00 69.25 303 ILE A O 1
ATOM 2347 N N . PHE A 1 304 ? 56.036 -34.125 -12.890 1.00 63.12 304 PHE A N 1
ATOM 2348 C CA . PHE A 1 304 ? 57.247 -33.453 -12.416 1.00 63.12 304 PHE A CA 1
ATOM 2349 C C . PHE A 1 304 ? 57.768 -32.375 -13.385 1.00 63.12 304 PHE A C 1
ATOM 2351 O O . PHE A 1 304 ? 58.175 -31.295 -12.958 1.00 63.12 304 PHE A O 1
ATOM 2358 N N . ILE A 1 305 ? 57.710 -32.623 -14.698 1.00 67.44 305 ILE A N 1
ATOM 2359 C CA . ILE A 1 305 ? 58.312 -31.728 -15.705 1.00 67.44 305 ILE A CA 1
ATOM 2360 C C . ILE A 1 305 ? 57.454 -30.470 -15.939 1.00 67.44 305 ILE A C 1
ATOM 2362 O O . ILE A 1 305 ? 57.985 -29.360 -16.020 1.00 67.44 305 ILE A O 1
ATOM 2366 N N . GLY A 1 306 ? 56.123 -30.608 -15.991 1.00 64.62 306 GLY A N 1
ATOM 2367 C CA . GLY A 1 306 ? 55.216 -29.478 -16.248 1.00 64.62 306 GLY A CA 1
ATOM 2368 C C . GLY A 1 306 ? 55.159 -28.440 -15.117 1.00 64.62 306 GLY A C 1
ATOM 2369 O O . GLY A 1 306 ? 54.972 -27.247 -15.366 1.00 64.62 306 GLY A O 1
ATOM 2370 N N . SER A 1 307 ? 55.359 -28.868 -13.867 1.00 56.78 307 SER A N 1
ATOM 2371 C CA . SER A 1 307 ? 55.219 -28.009 -12.682 1.00 56.78 307 SER A CA 1
ATOM 2372 C C . SER A 1 307 ? 56.427 -27.091 -12.426 1.00 56.78 307 SER A C 1
ATOM 2374 O O . SER A 1 307 ? 56.266 -26.007 -11.854 1.00 56.78 307 SER A O 1
ATOM 2376 N N . ALA A 1 308 ? 57.624 -27.467 -12.889 1.00 56.62 308 ALA A N 1
ATOM 2377 C CA . ALA A 1 308 ? 58.864 -26.729 -12.633 1.00 56.62 308 ALA A CA 1
ATOM 2378 C C . ALA A 1 308 ? 59.000 -25.424 -13.447 1.00 56.62 308 ALA A C 1
ATOM 2380 O O . ALA A 1 308 ? 59.491 -24.413 -12.936 1.00 56.62 308 ALA A O 1
ATOM 2381 N N . VAL A 1 309 ? 58.556 -25.417 -14.709 1.00 64.56 309 VAL A N 1
ATOM 2382 C CA . VAL A 1 309 ? 58.815 -24.305 -15.649 1.00 64.56 309 VAL A CA 1
ATOM 2383 C C . VAL A 1 309 ? 57.890 -23.106 -15.408 1.00 64.56 309 VAL A C 1
ATOM 2385 O O . VAL A 1 309 ? 58.326 -21.954 -15.479 1.00 64.56 309 VAL A O 1
ATOM 2388 N N . LEU A 1 310 ? 56.620 -23.353 -15.073 1.00 58.59 310 LEU A N 1
ATOM 2389 C CA . LEU A 1 310 ? 55.611 -22.298 -14.918 1.00 58.59 310 LEU A CA 1
ATOM 2390 C C . LEU A 1 310 ? 55.718 -21.539 -13.584 1.00 58.59 310 LEU A C 1
ATOM 2392 O O . LEU A 1 310 ? 55.424 -20.342 -13.538 1.00 58.59 310 LEU A O 1
ATOM 2396 N N . ARG A 1 311 ? 56.202 -22.186 -12.513 1.00 49.62 311 ARG A N 1
ATOM 2397 C CA . ARG A 1 311 ? 56.339 -21.562 -11.182 1.00 49.62 311 ARG A CA 1
ATOM 2398 C C . ARG A 1 311 ? 57.410 -20.464 -11.122 1.00 49.62 311 ARG A C 1
ATOM 2400 O O . ARG A 1 311 ? 57.229 -19.481 -10.410 1.00 49.62 311 ARG A O 1
ATOM 2407 N N . LYS A 1 312 ? 58.505 -20.574 -11.887 1.00 47.59 312 LYS A N 1
ATOM 2408 C CA . LYS A 1 312 ? 59.683 -19.698 -11.705 1.00 47.59 312 LYS A CA 1
ATOM 2409 C C . LYS A 1 312 ? 59.543 -18.280 -12.286 1.00 47.59 312 LYS A C 1
ATOM 2411 O O . LYS A 1 312 ? 60.251 -17.383 -11.842 1.00 47.59 312 LYS A O 1
ATOM 2416 N N . ARG A 1 313 ? 58.656 -18.047 -13.266 1.00 47.56 313 ARG A N 1
ATOM 2417 C CA . ARG A 1 313 ? 58.586 -16.761 -14.005 1.00 47.56 313 ARG A CA 1
ATOM 2418 C C . ARG A 1 313 ? 57.487 -15.785 -13.571 1.00 47.56 313 ARG A C 1
ATOM 2420 O O . ARG A 1 313 ? 57.547 -14.631 -13.976 1.00 47.56 313 ARG A O 1
ATOM 2427 N N . ARG A 1 314 ? 56.504 -16.197 -12.760 1.00 48.00 314 ARG A N 1
ATOM 2428 C CA . ARG A 1 314 ? 55.393 -15.315 -12.323 1.00 48.00 314 ARG A CA 1
ATOM 2429 C C . ARG A 1 314 ? 55.477 -14.850 -10.861 1.00 48.00 314 ARG A C 1
ATOM 2431 O O . ARG A 1 314 ? 54.768 -13.925 -10.490 1.00 48.00 314 ARG A O 1
ATOM 2438 N N . HIS A 1 315 ? 56.367 -15.433 -10.055 1.00 47.38 315 HIS A N 1
ATOM 2439 C CA . HIS A 1 315 ? 56.388 -15.239 -8.597 1.00 47.38 315 HIS A CA 1
ATOM 2440 C C . HIS A 1 315 ? 57.102 -13.958 -8.109 1.00 47.38 315 HIS A C 1
ATOM 2442 O O . HIS A 1 315 ? 56.932 -13.559 -6.964 1.00 47.38 315 HIS A O 1
ATOM 2448 N N . VAL A 1 316 ? 57.926 -13.308 -8.941 1.00 48.91 316 VAL A N 1
ATOM 2449 C CA . VAL A 1 316 ? 58.921 -12.325 -8.449 1.00 48.91 316 VAL A CA 1
ATOM 2450 C C . VAL A 1 316 ? 58.440 -10.863 -8.486 1.00 48.91 316 VAL A C 1
ATOM 2452 O O . VAL A 1 316 ? 59.021 -10.020 -7.809 1.00 48.91 316 VAL A O 1
ATOM 2455 N N . GLN A 1 317 ? 57.387 -10.527 -9.246 1.00 46.56 317 GLN A N 1
ATOM 2456 C CA . GLN A 1 317 ? 57.116 -9.122 -9.616 1.00 46.56 317 GLN A CA 1
ATOM 2457 C C . GLN A 1 317 ? 55.750 -8.536 -9.202 1.00 46.56 317 GLN A C 1
ATOM 2459 O O . GLN A 1 317 ? 55.470 -7.397 -9.566 1.00 46.56 317 GLN A O 1
ATOM 2464 N N . ARG A 1 318 ? 54.906 -9.251 -8.435 1.00 38.00 318 ARG A N 1
ATOM 2465 C CA . ARG A 1 318 ? 53.576 -8.736 -8.013 1.00 38.00 318 ARG A CA 1
ATOM 2466 C C . ARG A 1 318 ? 53.317 -8.672 -6.498 1.00 38.00 318 ARG A C 1
ATOM 2468 O O . ARG A 1 318 ? 52.491 -7.873 -6.068 1.00 38.00 318 ARG A O 1
ATOM 2475 N N . GLU A 1 319 ? 54.089 -9.387 -5.675 1.00 44.28 319 GLU A N 1
ATOM 2476 C CA . GLU A 1 319 ? 53.878 -9.477 -4.214 1.00 44.28 319 GLU A CA 1
ATOM 2477 C C . GLU A 1 319 ? 54.012 -8.154 -3.427 1.00 44.28 319 GLU A C 1
ATOM 2479 O O . GLU A 1 319 ? 53.627 -8.096 -2.258 1.00 44.28 319 GLU A O 1
ATOM 2484 N N . LYS A 1 320 ? 54.570 -7.087 -4.020 1.00 38.09 320 LYS A N 1
ATOM 2485 C CA . LYS A 1 320 ? 54.846 -5.822 -3.310 1.00 38.09 320 LYS A CA 1
ATOM 2486 C C . LYS A 1 320 ? 53.685 -4.824 -3.255 1.00 38.09 320 LYS A C 1
ATOM 2488 O O . LYS A 1 320 ? 53.744 -3.923 -2.426 1.00 38.09 320 LYS A O 1
ATOM 2493 N N . THR A 1 321 ? 52.646 -4.965 -4.083 1.00 38.88 321 THR A N 1
ATOM 2494 C CA . THR A 1 321 ? 51.550 -3.971 -4.150 1.00 38.88 321 THR A CA 1
ATOM 2495 C C . THR A 1 321 ? 50.231 -4.479 -3.554 1.00 38.88 321 THR A C 1
ATOM 2497 O O . THR A 1 321 ? 49.465 -3.680 -3.027 1.00 38.88 321 THR A O 1
ATOM 2500 N N . GLU A 1 322 ? 49.982 -5.792 -3.527 1.00 44.12 322 GLU A N 1
ATOM 2501 C CA . GLU A 1 322 ? 48.757 -6.357 -2.922 1.00 44.12 322 GLU A CA 1
ATOM 2502 C C . GLU A 1 322 ? 48.803 -6.402 -1.380 1.00 44.12 322 GLU A C 1
ATOM 2504 O O . GLU A 1 322 ? 47.777 -6.213 -0.724 1.00 44.12 322 GLU A O 1
ATOM 2509 N N . LYS A 1 323 ? 49.993 -6.556 -0.774 1.00 39.16 323 LYS A N 1
ATOM 2510 C CA . LYS A 1 323 ? 50.155 -6.709 0.689 1.00 39.16 323 LYS A CA 1
ATOM 2511 C C . LYS A 1 323 ? 49.737 -5.497 1.537 1.00 39.16 323 LYS A C 1
ATOM 2513 O O . LYS A 1 323 ? 49.496 -5.676 2.725 1.00 39.16 323 LYS A O 1
ATOM 2518 N N . ILE A 1 324 ? 49.637 -4.295 0.963 1.00 46.41 324 ILE A N 1
ATOM 2519 C CA . ILE A 1 324 ? 49.246 -3.073 1.701 1.00 46.41 324 ILE A CA 1
ATOM 2520 C C . ILE A 1 324 ? 47.720 -2.856 1.679 1.00 46.41 324 ILE A C 1
ATOM 2522 O O . ILE A 1 324 ? 47.170 -2.266 2.603 1.00 46.41 324 ILE A O 1
ATOM 2526 N N . HIS A 1 325 ? 47.014 -3.360 0.659 1.00 40.03 325 HIS A N 1
ATOM 2527 C CA . HIS A 1 325 ? 45.561 -3.182 0.531 1.00 40.03 325 HIS A CA 1
ATOM 2528 C C . HIS A 1 325 ? 44.757 -4.341 1.153 1.00 40.03 325 HIS A C 1
ATOM 2530 O O . HIS A 1 325 ? 43.622 -4.134 1.582 1.00 40.03 325 HIS A O 1
ATOM 2536 N N . LEU A 1 326 ? 45.317 -5.559 1.235 1.00 43.41 326 LEU A N 1
ATOM 2537 C CA . LEU A 1 326 ? 44.633 -6.691 1.884 1.00 43.41 326 LEU A CA 1
ATOM 2538 C C . LEU A 1 326 ? 44.617 -6.605 3.418 1.00 43.41 326 LEU A C 1
ATOM 2540 O O . LEU A 1 326 ? 43.641 -7.028 4.035 1.00 43.41 326 LEU A O 1
ATOM 2544 N N . THR A 1 327 ? 45.662 -6.059 4.045 1.00 42.81 327 THR A N 1
ATOM 2545 C CA . THR A 1 327 ? 45.769 -5.966 5.514 1.00 42.81 327 THR A CA 1
ATOM 2546 C C . THR A 1 327 ? 44.652 -5.113 6.115 1.00 42.81 327 THR A C 1
ATOM 2548 O O . THR A 1 327 ? 43.962 -5.571 7.020 1.00 42.81 327 THR A O 1
ATOM 2551 N N . SER A 1 328 ? 44.364 -3.947 5.525 1.00 45.00 328 SER A N 1
ATOM 2552 C CA . SER A 1 328 ? 43.249 -3.084 5.951 1.00 45.00 328 SER A CA 1
ATOM 2553 C C . SER A 1 328 ? 41.859 -3.724 5.807 1.00 45.00 328 SER A C 1
ATOM 2555 O O . SER A 1 328 ? 40.929 -3.282 6.475 1.00 45.00 328 SER A O 1
ATOM 2557 N N . ILE A 1 329 ? 41.680 -4.715 4.926 1.00 41.97 329 ILE A N 1
ATOM 2558 C CA . ILE A 1 329 ? 40.373 -5.348 4.671 1.00 41.97 329 ILE A CA 1
ATOM 2559 C C . ILE A 1 329 ? 40.124 -6.530 5.618 1.00 41.97 329 ILE A C 1
ATOM 2561 O O . ILE A 1 329 ? 38.972 -6.842 5.926 1.00 41.97 329 ILE A O 1
ATOM 2565 N N . ASN A 1 330 ? 41.186 -7.188 6.091 1.00 42.25 330 ASN A N 1
ATOM 2566 C CA . ASN A 1 330 ? 41.066 -8.370 6.943 1.00 42.25 330 ASN A CA 1
ATOM 2567 C C . ASN A 1 330 ? 40.801 -8.010 8.419 1.00 42.25 330 ASN A C 1
ATOM 2569 O O . ASN A 1 330 ? 40.016 -8.698 9.074 1.00 42.25 330 ASN A O 1
ATOM 2573 N N . ASP A 1 331 ? 41.378 -6.914 8.925 1.00 47.22 331 ASP A N 1
ATOM 2574 C CA . ASP A 1 331 ? 41.227 -6.489 10.329 1.00 47.22 331 ASP A CA 1
ATOM 2575 C C . ASP A 1 331 ? 39.764 -6.173 10.710 1.00 47.22 331 ASP A C 1
ATOM 2577 O O . ASP A 1 331 ? 39.294 -6.569 11.782 1.00 47.22 331 ASP A O 1
ATOM 2581 N N . ASP A 1 332 ? 39.003 -5.556 9.800 1.00 44.31 332 ASP A N 1
ATOM 2582 C CA . ASP A 1 332 ? 37.569 -5.257 9.974 1.00 44.31 332 ASP A CA 1
ATOM 2583 C C . ASP A 1 332 ? 36.670 -6.512 9.952 1.00 44.31 332 ASP A C 1
ATOM 2585 O O . ASP A 1 332 ? 35.518 -6.471 10.391 1.00 44.31 332 ASP A O 1
ATOM 2589 N N . LEU A 1 333 ? 37.175 -7.638 9.437 1.00 48.44 333 LEU A N 1
ATOM 2590 C CA . LEU A 1 333 ? 36.434 -8.895 9.277 1.00 48.44 333 LEU A CA 1
ATOM 2591 C C . LEU A 1 333 ? 36.794 -9.957 10.328 1.00 48.44 333 LEU A C 1
ATOM 2593 O O . LEU A 1 333 ? 36.069 -10.947 10.452 1.00 48.44 333 LEU A O 1
ATOM 2597 N N . GLN A 1 334 ? 37.866 -9.750 11.101 1.00 44.72 334 GLN A N 1
ATOM 2598 C CA . GLN A 1 334 ? 38.267 -10.634 12.204 1.00 44.72 334 GLN A CA 1
ATOM 2599 C C . GLN A 1 334 ? 37.713 -10.205 13.575 1.00 44.72 334 GLN A C 1
ATOM 2601 O O . GLN A 1 334 ? 37.640 -11.029 14.485 1.00 44.72 334 GLN A O 1
ATOM 2606 N N . ARG A 1 335 ? 37.218 -8.967 13.734 1.00 46.62 335 ARG A N 1
ATOM 2607 C CA . ARG A 1 335 ? 36.594 -8.488 14.988 1.00 46.62 335 ARG A CA 1
ATOM 2608 C C . ARG A 1 335 ? 35.113 -8.898 15.147 1.00 46.62 335 ARG A C 1
ATOM 2610 O O . ARG A 1 335 ? 34.216 -8.070 15.254 1.00 46.62 335 ARG A O 1
ATOM 2617 N N . GLY A 1 336 ? 34.875 -10.209 15.223 1.00 46.28 336 GLY A N 1
ATOM 2618 C CA . GLY A 1 336 ? 33.922 -10.794 16.184 1.00 46.28 336 GLY A CA 1
ATOM 2619 C C . GLY A 1 336 ? 32.409 -10.865 15.901 1.00 46.28 336 GLY A C 1
ATOM 2620 O O . GLY A 1 336 ? 31.723 -11.467 16.721 1.00 46.28 336 GLY A O 1
ATOM 2621 N N . ALA A 1 337 ? 31.847 -10.319 14.811 1.00 47.66 337 ALA A N 1
ATOM 2622 C CA . ALA A 1 337 ? 30.375 -10.300 14.629 1.00 47.66 337 ALA A CA 1
ATOM 2623 C C . ALA A 1 337 ? 29.869 -10.459 13.171 1.00 47.66 337 ALA A C 1
ATOM 2625 O O . ALA A 1 337 ? 29.103 -9.633 12.673 1.00 47.66 337 ALA A O 1
ATOM 2626 N N . GLY A 1 338 ? 30.290 -11.518 12.467 1.00 53.22 338 GLY A N 1
ATOM 2627 C CA . GLY A 1 338 ? 29.810 -11.862 11.112 1.00 53.22 338 GLY A CA 1
ATOM 2628 C C . GLY A 1 338 ? 28.965 -13.151 11.052 1.00 53.22 338 GLY A C 1
ATOM 2629 O O . GLY A 1 338 ? 29.046 -13.963 11.972 1.00 53.22 338 GLY A O 1
ATOM 2630 N N . PRO A 1 339 ? 28.178 -13.379 9.978 1.00 60.03 339 PRO A N 1
ATOM 2631 C CA . PRO A 1 339 ? 27.356 -14.586 9.818 1.00 60.03 339 PRO A CA 1
ATOM 2632 C C . PRO A 1 339 ? 28.208 -15.860 9.655 1.00 60.03 339 PRO A C 1
ATOM 2634 O O . PRO A 1 339 ? 29.315 -15.814 9.102 1.00 60.03 339 PRO A O 1
ATOM 2637 N N . ARG A 1 340 ? 27.682 -17.004 10.123 1.00 66.50 340 ARG A N 1
ATOM 2638 C CA . ARG A 1 340 ? 28.401 -18.292 10.223 1.00 66.50 340 ARG A CA 1
ATOM 2639 C C . ARG A 1 340 ? 28.821 -18.806 8.836 1.00 66.50 340 ARG A C 1
ATOM 2641 O O . ARG A 1 340 ? 28.113 -18.622 7.844 1.00 66.50 340 ARG A O 1
ATOM 2648 N N . ARG A 1 341 ? 30.014 -19.408 8.747 1.00 66.50 341 ARG A N 1
ATOM 2649 C CA . ARG A 1 341 ? 30.582 -19.913 7.483 1.00 66.50 341 ARG A CA 1
ATOM 2650 C C . ARG A 1 341 ? 30.282 -21.405 7.323 1.00 66.50 341 ARG A C 1
ATOM 2652 O O . ARG A 1 341 ? 30.619 -22.176 8.212 1.00 66.50 341 ARG A O 1
ATOM 2659 N N . PHE A 1 342 ? 29.728 -21.799 6.179 1.00 72.38 342 PHE A N 1
ATOM 2660 C CA . PHE A 1 342 ? 29.384 -23.191 5.848 1.00 72.38 342 PHE A CA 1
ATOM 2661 C C . PHE A 1 342 ? 30.144 -23.670 4.600 1.00 72.38 342 PHE A C 1
ATOM 2663 O O . PHE A 1 342 ? 30.517 -22.853 3.759 1.00 72.38 342 PHE A O 1
ATOM 2670 N N . SER A 1 343 ? 30.415 -24.969 4.452 1.00 70.50 343 SER A N 1
ATOM 2671 C CA . SER A 1 343 ? 31.042 -25.498 3.227 1.00 70.50 343 SER A CA 1
ATOM 2672 C C . SER A 1 343 ? 29.999 -25.726 2.123 1.00 70.50 343 SER A C 1
ATOM 2674 O O . SER A 1 343 ? 28.815 -25.900 2.410 1.00 70.50 343 SER A O 1
ATOM 2676 N N . TYR A 1 344 ? 30.429 -25.754 0.855 1.00 71.69 344 TYR A N 1
ATOM 2677 C CA . TYR A 1 344 ? 29.527 -26.083 -0.260 1.00 71.69 344 TYR A CA 1
ATOM 2678 C C . TYR A 1 344 ? 28.920 -27.479 -0.098 1.00 71.69 344 TYR A C 1
ATOM 2680 O O . TYR A 1 344 ? 27.714 -27.633 -0.223 1.00 71.69 344 TYR A O 1
ATOM 2688 N N . GLY A 1 345 ? 29.739 -28.476 0.260 1.00 68.81 345 GLY A N 1
ATOM 2689 C CA . GLY A 1 345 ? 29.260 -29.834 0.524 1.00 68.81 345 GLY A CA 1
ATOM 2690 C C . GLY A 1 345 ? 28.193 -29.875 1.619 1.00 68.81 345 GLY A C 1
ATOM 2691 O O . GLY A 1 345 ? 27.228 -30.614 1.490 1.00 68.81 345 GLY A O 1
ATOM 2692 N N . TYR A 1 346 ? 28.299 -29.028 2.648 1.00 76.56 346 TYR A N 1
ATOM 2693 C CA . TYR A 1 346 ? 27.281 -28.939 3.694 1.00 76.56 346 TYR A CA 1
ATOM 2694 C C . TYR A 1 346 ? 25.951 -28.366 3.179 1.00 76.56 346 TYR A C 1
ATOM 2696 O O . TYR A 1 346 ? 24.899 -28.949 3.424 1.00 76.56 346 TYR A O 1
ATOM 2704 N N . LEU A 1 347 ? 25.990 -27.270 2.411 1.00 78.19 347 LEU A N 1
ATOM 2705 C CA . LEU A 1 347 ? 24.789 -26.654 1.824 1.00 78.19 347 LEU A CA 1
ATOM 2706 C C . LEU A 1 347 ? 24.161 -27.520 0.720 1.00 78.19 347 LEU A C 1
ATOM 2708 O O . LEU A 1 347 ? 22.936 -27.604 0.622 1.00 78.19 347 LEU A O 1
ATOM 2712 N N . ALA A 1 348 ? 24.981 -28.214 -0.071 1.00 73.38 348 ALA A N 1
ATOM 2713 C CA . ALA A 1 348 ? 24.533 -29.213 -1.032 1.00 73.38 348 ALA A CA 1
ATOM 2714 C C . ALA A 1 348 ? 23.832 -30.375 -0.313 1.00 73.38 348 ALA A C 1
ATOM 2716 O O . ALA A 1 348 ? 22.692 -30.681 -0.644 1.00 73.38 348 ALA A O 1
ATOM 2717 N N . THR A 1 349 ? 24.430 -30.966 0.726 1.00 76.44 349 THR A N 1
ATOM 2718 C CA . THR A 1 349 ? 23.780 -32.027 1.519 1.00 76.44 349 THR A CA 1
ATOM 2719 C C . THR A 1 349 ? 22.469 -31.542 2.144 1.00 76.44 349 THR A C 1
ATOM 2721 O O . THR A 1 349 ? 21.435 -32.187 1.971 1.00 76.44 349 THR A O 1
ATOM 2724 N N . ALA A 1 350 ? 22.470 -30.361 2.772 1.00 79.38 350 ALA A N 1
ATOM 2725 C CA . ALA A 1 350 ? 21.279 -29.746 3.359 1.00 79.38 350 ALA A CA 1
ATOM 2726 C C . ALA A 1 350 ? 20.124 -29.593 2.350 1.00 79.38 350 ALA A C 1
ATOM 2728 O O . ALA A 1 350 ? 18.963 -29.833 2.685 1.00 79.38 350 ALA A O 1
ATOM 2729 N N . THR A 1 351 ? 20.429 -29.215 1.105 1.00 79.19 351 THR A N 1
ATOM 2730 C CA . THR A 1 351 ? 19.455 -28.962 0.023 1.00 79.19 351 THR A CA 1
ATOM 2731 C C . THR A 1 351 ? 19.201 -30.164 -0.893 1.00 79.19 351 THR A C 1
ATOM 2733 O O . THR A 1 351 ? 18.542 -30.004 -1.919 1.00 79.19 351 THR A O 1
ATOM 2736 N N . SER A 1 352 ? 19.702 -31.361 -0.555 1.00 80.88 352 SER A N 1
ATOM 2737 C CA . SER A 1 352 ? 19.691 -32.541 -1.440 1.00 80.88 352 SER A CA 1
ATOM 2738 C C . SER A 1 352 ? 20.238 -32.212 -2.840 1.00 80.88 352 SER A C 1
ATOM 2740 O O . SER A 1 352 ? 19.558 -32.274 -3.860 1.00 80.88 352 SER A O 1
ATOM 2742 N N . ASN A 1 353 ? 21.486 -31.746 -2.846 1.00 81.81 353 ASN A N 1
ATOM 2743 C CA . ASN A 1 353 ? 22.263 -31.272 -3.989 1.00 81.81 353 ASN A CA 1
ATOM 2744 C C . ASN A 1 353 ? 21.552 -30.216 -4.861 1.00 81.81 353 ASN A C 1
ATOM 2746 O O . ASN A 1 353 ? 21.769 -30.144 -6.072 1.00 81.81 353 ASN A O 1
ATOM 2750 N N . PHE A 1 354 ? 20.728 -29.365 -4.238 1.00 79.56 354 PHE A N 1
ATOM 2751 C CA . PHE A 1 354 ? 19.854 -28.400 -4.913 1.00 79.56 354 PHE A CA 1
ATOM 2752 C C . PHE A 1 354 ? 18.856 -29.070 -5.878 1.00 79.56 354 PHE A C 1
ATOM 2754 O O . PHE A 1 354 ? 18.669 -28.603 -7.004 1.00 79.56 354 PHE A O 1
ATOM 2761 N N . SER A 1 355 ? 18.226 -30.168 -5.436 1.00 75.44 355 SER A N 1
ATOM 2762 C CA . SER A 1 355 ? 17.143 -30.850 -6.164 1.00 75.44 355 SER A CA 1
ATOM 2763 C C . SER A 1 355 ? 16.022 -29.875 -6.541 1.00 75.44 355 SER A C 1
ATOM 2765 O O . SER A 1 355 ? 15.633 -29.011 -5.749 1.00 75.44 355 SER A O 1
ATOM 2767 N N . ALA A 1 356 ? 15.459 -30.051 -7.740 1.00 68.50 356 ALA A N 1
ATOM 2768 C CA . ALA A 1 356 ? 14.299 -29.294 -8.205 1.00 68.50 356 ALA A CA 1
ATOM 2769 C C . ALA A 1 356 ? 13.079 -29.461 -7.277 1.00 68.50 356 ALA A C 1
ATOM 2771 O O . ALA A 1 356 ? 12.321 -28.515 -7.099 1.00 68.50 356 ALA A O 1
ATOM 2772 N N . GLU A 1 357 ? 12.940 -30.613 -6.618 1.00 61.59 357 GLU A N 1
ATOM 2773 C CA . GLU A 1 357 ? 11.864 -30.918 -5.660 1.00 61.59 357 GLU A CA 1
ATOM 2774 C C . GLU A 1 357 ? 11.968 -30.089 -4.375 1.00 61.59 357 GLU A C 1
ATOM 2776 O O . GLU A 1 357 ? 10.974 -29.836 -3.700 1.00 61.59 357 GLU A O 1
ATOM 2781 N N . ARG A 1 358 ? 13.180 -29.633 -4.031 1.00 66.56 358 ARG A N 1
ATOM 2782 C CA . ARG A 1 358 ? 13.408 -28.712 -2.912 1.00 66.56 358 ARG A CA 1
ATOM 2783 C C . ARG A 1 358 ? 13.424 -27.253 -3.358 1.00 66.56 358 ARG A C 1
ATOM 2785 O O . ARG A 1 358 ? 13.696 -26.386 -2.533 1.00 66.56 358 ARG A O 1
ATOM 2792 N N . LYS A 1 359 ? 13.155 -26.936 -4.626 1.00 77.00 359 LYS A N 1
ATOM 2793 C CA . LYS A 1 359 ? 13.180 -25.558 -5.128 1.00 77.00 359 LYS A CA 1
ATOM 2794 C C . LYS A 1 359 ? 11.960 -24.781 -4.619 1.00 77.00 359 LYS A C 1
ATOM 2796 O O . LYS A 1 359 ? 10.843 -24.994 -5.067 1.00 77.00 359 LYS A O 1
ATOM 2801 N N . LEU A 1 360 ? 12.195 -23.846 -3.701 1.00 68.81 360 LEU A N 1
ATOM 2802 C CA . LEU A 1 360 ? 11.185 -22.935 -3.148 1.00 68.81 360 LEU A CA 1
ATOM 2803 C C . LEU A 1 360 ? 10.758 -21.850 -4.150 1.00 68.81 360 LEU A C 1
ATOM 2805 O O . LEU A 1 360 ? 9.696 -21.256 -4.006 1.00 68.81 360 LEU A O 1
ATOM 2809 N N . GLY A 1 361 ? 11.594 -21.562 -5.150 1.00 63.34 361 GLY A N 1
ATOM 2810 C CA . GLY A 1 361 ? 11.287 -20.604 -6.208 1.00 63.34 361 GLY A CA 1
ATOM 2811 C C . GLY A 1 361 ? 12.503 -20.250 -7.062 1.00 63.34 361 GLY A C 1
ATOM 2812 O O . GLY A 1 361 ? 13.624 -20.692 -6.804 1.00 63.34 361 GLY A O 1
ATOM 2813 N N . GLU A 1 362 ? 12.294 -19.431 -8.088 1.00 70.88 362 GLU A N 1
ATOM 2814 C CA . GLU A 1 362 ? 13.354 -18.922 -8.961 1.00 70.88 362 GLU A CA 1
ATOM 2815 C C . GLU A 1 362 ? 13.071 -17.480 -9.376 1.00 70.88 362 GLU A C 1
ATOM 2817 O O . GLU A 1 362 ? 11.930 -17.112 -9.646 1.00 70.88 362 GLU A O 1
ATOM 2822 N N . GLY A 1 363 ? 14.122 -16.663 -9.435 1.00 57.84 363 GLY A N 1
ATOM 2823 C CA . GLY A 1 363 ? 14.056 -15.290 -9.928 1.00 57.84 363 GLY A CA 1
ATOM 2824 C C . GLY A 1 363 ? 15.321 -14.912 -10.696 1.00 57.84 363 GLY A C 1
ATOM 2825 O O . GLY A 1 363 ? 16.210 -15.738 -10.894 1.00 57.84 363 GLY A O 1
ATOM 2826 N N . GLY A 1 364 ? 15.449 -13.640 -11.086 1.00 50.19 364 GLY A N 1
ATOM 2827 C CA . GLY A 1 364 ? 16.569 -13.145 -11.911 1.00 50.19 364 GLY A CA 1
ATOM 2828 C C . GLY A 1 364 ? 17.981 -13.311 -11.317 1.00 50.19 364 GLY A C 1
ATOM 2829 O O . GLY A 1 364 ? 18.971 -13.094 -12.012 1.00 50.19 364 GLY A O 1
ATOM 2830 N N . PHE A 1 365 ? 18.084 -13.724 -10.050 1.00 53.03 365 PHE A N 1
ATOM 2831 C CA . PHE A 1 365 ? 19.338 -13.967 -9.331 1.00 53.03 365 PHE A CA 1
ATOM 2832 C C . PHE A 1 365 ? 19.595 -15.456 -9.032 1.00 53.03 365 PHE A C 1
ATOM 2834 O O . PHE A 1 365 ? 20.513 -15.763 -8.280 1.00 53.03 365 PHE A O 1
ATOM 2841 N N . GLY A 1 366 ? 18.816 -16.380 -9.607 1.00 69.94 366 GLY A N 1
ATOM 2842 C CA . GLY A 1 366 ? 18.958 -17.829 -9.429 1.00 69.94 366 GLY A CA 1
ATOM 2843 C C . GLY A 1 366 ? 17.820 -18.484 -8.637 1.00 69.94 366 GLY A C 1
ATOM 2844 O O . GLY A 1 366 ? 16.813 -17.851 -8.308 1.00 69.94 366 GLY A O 1
ATOM 2845 N N . GLY A 1 367 ? 17.986 -19.778 -8.355 1.00 71.75 367 GLY A N 1
ATOM 2846 C CA . GLY A 1 367 ? 16.997 -20.606 -7.661 1.00 71.75 367 GLY A CA 1
ATOM 2847 C C . GLY A 1 367 ? 17.187 -20.606 -6.144 1.00 71.75 367 GLY A C 1
ATOM 2848 O O . GLY A 1 367 ? 18.315 -20.641 -5.653 1.00 71.75 367 GLY A O 1
ATOM 2849 N N . VAL A 1 368 ? 16.087 -20.607 -5.397 1.00 80.44 368 VAL A N 1
ATOM 2850 C CA . VAL A 1 368 ? 16.069 -20.768 -3.937 1.00 80.44 368 VAL A CA 1
ATOM 2851 C C . VAL A 1 368 ? 15.642 -22.193 -3.607 1.00 80.44 368 VAL A C 1
ATOM 2853 O O . VAL A 1 368 ? 14.663 -22.681 -4.163 1.00 80.44 368 VAL A O 1
ATOM 2856 N N . TYR A 1 369 ? 16.365 -22.855 -2.707 1.00 79.06 369 TYR A N 1
ATOM 2857 C CA . TYR A 1 369 ? 16.181 -24.264 -2.365 1.00 79.06 369 TYR A CA 1
ATOM 2858 C C . TYR A 1 369 ? 16.003 -24.442 -0.855 1.00 79.06 369 TYR A C 1
ATOM 2860 O O . TYR A 1 369 ? 16.730 -23.839 -0.067 1.00 79.06 369 TYR A O 1
ATOM 2868 N N . LYS A 1 370 ? 15.055 -25.283 -0.441 1.00 80.00 370 LYS A N 1
ATOM 2869 C CA . LYS A 1 370 ? 14.828 -25.688 0.946 1.00 80.00 370 LYS A CA 1
ATOM 2870 C C . LYS A 1 370 ? 15.994 -26.570 1.385 1.00 80.00 370 LYS A C 1
ATOM 2872 O O . LYS A 1 370 ? 16.167 -27.687 0.900 1.00 80.00 370 LYS A O 1
ATOM 2877 N N . GLY A 1 371 ? 16.816 -26.038 2.275 1.00 78.00 371 GLY A N 1
ATOM 2878 C CA . GLY A 1 371 ? 17.853 -26.760 2.990 1.00 78.00 371 GLY A CA 1
ATOM 2879 C C . GLY A 1 371 ? 17.399 -27.122 4.400 1.00 78.00 371 GLY A C 1
ATOM 2880 O O . GLY A 1 371 ? 16.492 -26.500 4.954 1.00 78.00 371 GLY A O 1
ATOM 2881 N N . TYR A 1 372 ? 18.062 -28.099 5.004 1.00 78.38 372 TYR A N 1
ATOM 2882 C CA . TYR A 1 372 ? 17.957 -28.371 6.432 1.00 78.38 372 TYR A CA 1
ATOM 2883 C C . TYR A 1 372 ? 19.358 -28.495 7.028 1.00 78.38 372 TYR A C 1
ATOM 2885 O O . TYR A 1 372 ? 20.178 -29.255 6.512 1.00 78.38 372 TYR A O 1
ATOM 2893 N N . LEU A 1 373 ? 19.660 -27.706 8.060 1.00 75.44 373 LEU A N 1
ATOM 2894 C CA . LEU A 1 373 ? 20.971 -27.721 8.703 1.00 75.44 373 LEU A CA 1
ATOM 2895 C C . LEU A 1 373 ? 20.955 -28.629 9.928 1.00 75.44 373 LEU A C 1
ATOM 2897 O O . LEU A 1 373 ? 20.483 -28.234 10.992 1.00 75.44 373 LEU A O 1
ATOM 2901 N N . ASN A 1 374 ? 21.529 -29.822 9.796 1.00 66.06 374 ASN A N 1
ATOM 2902 C CA . ASN A 1 374 ? 21.605 -30.806 10.879 1.00 66.06 374 ASN A CA 1
ATOM 2903 C C . ASN A 1 374 ? 22.415 -30.316 12.104 1.00 66.06 374 ASN A C 1
ATOM 2905 O O . ASN A 1 374 ? 22.281 -30.890 13.175 1.00 66.06 374 ASN A O 1
ATOM 2909 N N . ASP A 1 375 ? 23.269 -29.290 11.966 1.00 61.62 375 ASP A N 1
ATOM 2910 C CA . ASP A 1 375 ? 24.109 -28.744 13.049 1.00 61.62 375 ASP A CA 1
ATOM 2911 C C . ASP A 1 375 ? 23.447 -27.602 13.842 1.00 61.62 375 ASP A C 1
ATOM 2913 O O . ASP A 1 375 ? 23.989 -27.148 14.852 1.00 61.62 375 ASP A O 1
ATOM 2917 N N . LEU A 1 376 ? 22.291 -27.130 13.371 1.00 61.88 376 LEU A N 1
ATOM 2918 C CA . LEU A 1 376 ? 21.454 -26.109 14.005 1.00 61.88 376 LEU A CA 1
ATOM 2919 C C . LEU A 1 376 ? 20.003 -26.579 14.208 1.00 61.88 376 LEU A C 1
ATOM 2921 O O . LEU A 1 376 ? 19.231 -25.886 14.873 1.00 61.88 376 LEU A O 1
ATOM 2925 N N . ASP A 1 377 ? 19.649 -27.748 13.662 1.00 65.88 377 ASP A N 1
ATOM 2926 C CA . ASP A 1 377 ? 18.314 -28.350 13.713 1.00 65.88 377 ASP A CA 1
ATOM 2927 C C . ASP A 1 377 ? 17.250 -27.346 13.217 1.00 65.88 377 ASP A C 1
ATOM 2929 O O . ASP A 1 377 ? 16.340 -26.920 13.928 1.00 65.88 377 ASP A O 1
ATOM 2933 N N . MET A 1 378 ? 17.466 -26.843 11.997 1.00 65.12 378 MET A N 1
ATOM 2934 C CA . MET A 1 378 ? 16.727 -25.708 11.442 1.00 65.12 378 MET A CA 1
ATOM 2935 C C . MET A 1 378 ? 16.546 -25.831 9.926 1.00 65.12 378 MET A C 1
ATOM 2937 O O . MET A 1 378 ? 17.503 -26.059 9.178 1.00 65.12 378 MET A O 1
ATOM 2941 N N . ALA A 1 379 ? 15.311 -25.614 9.468 1.00 69.62 379 ALA A N 1
ATOM 2942 C CA . ALA A 1 379 ? 14.995 -25.463 8.054 1.00 69.62 379 ALA A CA 1
ATOM 2943 C C . ALA A 1 379 ? 15.436 -24.080 7.556 1.00 69.62 379 ALA A C 1
ATOM 2945 O O . ALA A 1 379 ? 15.194 -23.066 8.205 1.00 69.62 379 ALA A O 1
ATOM 2946 N N . VAL A 1 380 ? 16.075 -24.040 6.389 1.00 76.19 380 VAL A N 1
ATOM 2947 C CA . VAL A 1 380 ? 16.657 -22.823 5.813 1.00 76.19 380 VAL A CA 1
ATOM 2948 C C . VAL A 1 380 ? 16.324 -22.708 4.331 1.00 76.19 380 VAL A C 1
ATOM 2950 O O . VAL A 1 380 ? 16.209 -23.707 3.627 1.00 76.19 380 VAL A O 1
ATOM 2953 N N . ALA A 1 381 ? 16.227 -21.490 3.813 1.00 79.38 381 ALA A N 1
ATOM 2954 C CA . ALA A 1 381 ? 16.222 -21.244 2.376 1.00 79.38 381 ALA A CA 1
ATOM 2955 C C . ALA A 1 381 ? 17.653 -20.924 1.905 1.00 79.38 381 ALA A C 1
ATOM 2957 O O . ALA A 1 381 ? 18.271 -19.973 2.376 1.00 79.38 381 ALA A O 1
ATOM 2958 N N . VAL A 1 382 ? 18.196 -21.715 0.977 1.00 76.62 382 VAL A N 1
ATOM 2959 C CA . VAL A 1 382 ? 19.537 -21.545 0.393 1.00 76.62 382 VAL A CA 1
ATOM 2960 C C . VAL A 1 382 ? 19.393 -21.059 -1.049 1.00 76.62 382 VAL A C 1
ATOM 2962 O O . VAL A 1 382 ? 18.859 -21.761 -1.908 1.00 76.62 382 VAL A O 1
ATOM 2965 N N . LYS A 1 383 ? 19.850 -19.839 -1.334 1.00 77.44 383 LYS A N 1
ATOM 2966 C CA . LYS A 1 383 ? 19.708 -19.188 -2.649 1.00 77.44 383 LYS A CA 1
ATOM 2967 C C . LYS A 1 383 ? 20.936 -19.473 -3.520 1.00 77.44 383 LYS A C 1
ATOM 2969 O O . LYS A 1 383 ? 21.971 -18.856 -3.324 1.00 77.44 383 LYS A O 1
ATOM 2974 N N . LYS A 1 384 ? 20.842 -20.379 -4.494 1.00 76.69 384 LYS A N 1
ATOM 2975 C CA . LYS A 1 384 ? 21.943 -20.720 -5.412 1.00 76.69 384 LYS A CA 1
ATOM 2976 C C . LYS A 1 384 ? 21.963 -19.768 -6.606 1.00 76.69 384 LYS A C 1
ATOM 2978 O O . LYS A 1 384 ? 21.108 -19.851 -7.492 1.00 76.69 384 LYS A O 1
ATOM 2983 N N . ILE A 1 385 ? 22.953 -18.875 -6.644 1.00 64.31 385 ILE A N 1
ATOM 2984 C CA . ILE A 1 385 ? 23.057 -17.860 -7.699 1.00 64.31 385 ILE A CA 1
ATOM 2985 C C . ILE A 1 385 ? 23.495 -18.485 -9.035 1.00 64.31 385 ILE A C 1
ATOM 2987 O O . ILE A 1 385 ? 24.511 -19.173 -9.127 1.00 64.31 385 ILE A O 1
ATOM 2991 N N . SER A 1 386 ? 22.718 -18.241 -10.094 1.00 56.19 386 SER A N 1
ATOM 2992 C CA . SER A 1 386 ? 22.938 -18.803 -11.434 1.00 56.19 386 SER A CA 1
ATOM 2993 C C . SER A 1 386 ? 23.948 -17.999 -12.264 1.00 56.19 386 SER A C 1
ATOM 2995 O O . SER A 1 386 ? 23.857 -16.772 -12.324 1.00 56.19 386 SER A O 1
ATOM 2997 N N . ARG A 1 387 ? 24.818 -18.694 -13.018 1.00 47.78 387 ARG A N 1
ATOM 2998 C CA . ARG A 1 387 ? 25.863 -18.130 -13.912 1.00 47.78 387 ARG A CA 1
ATOM 2999 C C . ARG A 1 387 ? 25.382 -17.105 -14.964 1.00 47.78 387 ARG A C 1
ATOM 3001 O O . ARG A 1 387 ? 26.220 -16.449 -15.567 1.00 47.78 387 ARG A O 1
ATOM 3008 N N . GLY A 1 388 ? 24.074 -16.986 -15.211 1.00 45.59 388 GLY A N 1
ATOM 3009 C CA . GLY A 1 388 ? 23.490 -16.080 -16.211 1.00 45.59 388 GLY A CA 1
ATOM 3010 C C . GLY A 1 388 ? 23.117 -14.673 -15.720 1.00 45.59 388 GLY A C 1
ATOM 3011 O O . GLY A 1 388 ? 22.724 -13.847 -16.542 1.00 45.59 388 GLY A O 1
ATOM 3012 N N . SER A 1 389 ? 23.214 -14.374 -14.417 1.00 51.16 389 SER A N 1
ATOM 3013 C CA . SER A 1 389 ? 22.924 -13.021 -13.914 1.00 51.16 389 SER A CA 1
ATOM 3014 C C . SER A 1 389 ? 24.028 -12.035 -14.317 1.00 51.16 389 SER A C 1
ATOM 3016 O O . SER A 1 389 ? 25.212 -12.294 -14.105 1.00 51.16 389 SER A O 1
ATOM 3018 N N . ARG A 1 390 ? 23.646 -10.877 -14.874 1.00 46.81 390 ARG A N 1
ATOM 3019 C CA . ARG A 1 390 ? 24.578 -9.822 -15.325 1.00 46.81 390 ARG A CA 1
ATOM 3020 C C . ARG A 1 390 ? 25.205 -9.003 -14.179 1.00 46.81 390 ARG A C 1
ATOM 3022 O O . ARG A 1 390 ? 25.986 -8.095 -14.452 1.00 46.81 390 ARG A O 1
ATOM 3029 N N . GLN A 1 391 ? 24.892 -9.314 -12.920 1.00 48.56 391 GLN A N 1
ATOM 3030 C CA . GLN A 1 391 ? 25.316 -8.563 -11.731 1.00 48.56 391 GLN A CA 1
ATOM 3031 C C . GLN A 1 391 ? 26.141 -9.445 -10.774 1.00 48.56 391 GLN A C 1
ATOM 3033 O O . GLN A 1 391 ? 25.647 -9.990 -9.789 1.00 48.56 391 GLN A O 1
ATOM 3038 N N . GLY A 1 392 ? 27.431 -9.611 -11.085 1.00 59.06 392 GLY A N 1
ATOM 3039 C CA . GLY A 1 392 ? 28.355 -10.453 -10.316 1.00 59.06 392 GLY A CA 1
ATOM 3040 C C . GLY A 1 392 ? 28.984 -9.769 -9.090 1.00 59.06 392 GLY A C 1
ATOM 3041 O O . GLY A 1 392 ? 29.368 -8.602 -9.150 1.00 59.06 392 GLY A O 1
ATOM 3042 N N . GLU A 1 393 ? 29.138 -10.542 -8.007 1.00 51.84 393 GLU A N 1
ATOM 3043 C CA . GLU A 1 393 ? 29.960 -10.326 -6.793 1.00 51.84 393 GLU A CA 1
ATOM 3044 C C . GLU A 1 393 ? 29.732 -9.047 -5.952 1.00 51.84 393 GLU A C 1
ATOM 3046 O O . GLU A 1 393 ? 29.548 -9.147 -4.734 1.00 51.84 393 GLU A O 1
ATOM 3051 N N . LYS A 1 394 ? 29.709 -7.847 -6.547 1.00 52.03 394 LYS A N 1
ATOM 3052 C CA . LYS A 1 394 ? 29.487 -6.575 -5.829 1.00 52.03 394 LYS A CA 1
ATOM 3053 C C . LYS A 1 394 ? 28.110 -6.502 -5.182 1.00 52.03 394 LYS A C 1
ATOM 3055 O O . LYS A 1 394 ? 27.994 -6.051 -4.041 1.00 52.03 394 LYS A O 1
ATOM 3060 N N . GLU A 1 395 ? 27.080 -6.967 -5.881 1.00 55.94 395 GLU A N 1
ATOM 3061 C CA . GLU A 1 395 ? 25.717 -6.984 -5.349 1.00 55.94 395 GLU A CA 1
ATOM 3062 C C . GLU A 1 395 ? 25.548 -8.072 -4.294 1.00 55.94 395 GLU A C 1
ATOM 3064 O O . GLU A 1 395 ? 25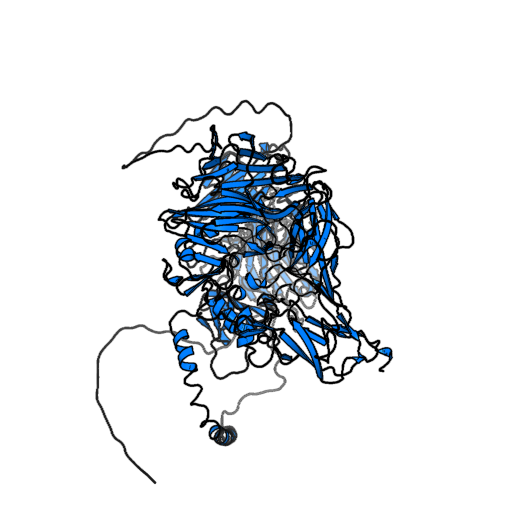.055 -7.759 -3.220 1.00 55.94 395 GLU A O 1
ATOM 3069 N N . TYR A 1 396 ? 26.103 -9.275 -4.490 1.00 56.78 396 TYR A N 1
ATOM 3070 C CA . TYR A 1 396 ? 26.165 -10.306 -3.441 1.00 56.78 396 TYR A CA 1
ATOM 3071 C C . TYR A 1 396 ? 26.861 -9.799 -2.165 1.00 56.78 396 TYR A C 1
ATOM 3073 O O . TYR A 1 396 ? 26.350 -9.965 -1.059 1.00 56.78 396 TYR A O 1
ATOM 3081 N N . THR A 1 397 ? 28.004 -9.122 -2.301 1.00 53.91 397 THR A N 1
ATOM 3082 C CA . THR A 1 397 ? 28.736 -8.548 -1.160 1.00 53.91 397 THR A CA 1
ATOM 3083 C C . THR A 1 397 ? 27.927 -7.448 -0.465 1.00 53.91 397 THR A C 1
ATOM 3085 O O . THR A 1 397 ? 27.993 -7.313 0.757 1.00 53.91 397 THR A O 1
ATOM 3088 N N . THR A 1 398 ? 27.124 -6.693 -1.217 1.00 54.22 398 THR A N 1
ATOM 3089 C CA . THR A 1 398 ? 26.243 -5.640 -0.692 1.00 54.22 398 THR A CA 1
ATOM 3090 C C . THR A 1 398 ? 25.001 -6.225 -0.010 1.00 54.22 398 THR A C 1
ATOM 3092 O O . THR A 1 398 ? 24.708 -5.850 1.122 1.00 54.22 398 THR A O 1
ATOM 3095 N N . GLU A 1 399 ? 24.334 -7.201 -0.630 1.00 55.28 399 GLU A N 1
ATOM 3096 C CA . GLU A 1 399 ? 23.194 -7.966 -0.100 1.00 55.28 399 GLU A CA 1
ATOM 3097 C C . GLU A 1 399 ? 23.586 -8.653 1.219 1.00 55.28 399 GLU A C 1
ATOM 3099 O O . GLU A 1 399 ? 22.958 -8.425 2.252 1.00 55.28 399 GLU A O 1
ATOM 3104 N N . VAL A 1 400 ? 24.713 -9.374 1.246 1.00 58.97 400 VAL A N 1
ATOM 3105 C CA . VAL A 1 400 ? 25.257 -9.987 2.469 1.00 58.97 400 VAL A CA 1
ATOM 3106 C C . VAL A 1 400 ? 25.612 -8.938 3.529 1.00 58.97 400 VAL A C 1
ATOM 3108 O O . VAL A 1 400 ? 25.304 -9.146 4.702 1.00 58.97 400 VAL A O 1
ATOM 3111 N N . LYS A 1 401 ? 26.223 -7.798 3.172 1.00 56.81 401 LYS A N 1
ATOM 3112 C CA . LYS A 1 401 ? 26.603 -6.733 4.131 1.00 56.81 401 LYS A CA 1
ATOM 3113 C C . LYS A 1 401 ? 25.400 -5.966 4.696 1.00 56.81 401 LYS A C 1
ATOM 3115 O O . LYS A 1 401 ? 25.480 -5.473 5.820 1.00 56.81 401 LYS A O 1
ATOM 3120 N N . ILE A 1 402 ? 24.303 -5.870 3.945 1.00 56.75 402 ILE A N 1
ATOM 3121 C CA . ILE A 1 402 ? 23.042 -5.272 4.396 1.00 56.75 402 ILE A CA 1
ATOM 3122 C C . ILE A 1 402 ? 22.285 -6.261 5.290 1.00 56.75 402 ILE A C 1
ATOM 3124 O O . ILE A 1 402 ? 21.958 -5.916 6.424 1.00 56.75 402 ILE A O 1
ATOM 3128 N N . ILE A 1 403 ? 22.064 -7.498 4.833 1.00 57.88 403 ILE A N 1
ATOM 3129 C CA . ILE A 1 403 ? 21.220 -8.464 5.549 1.00 57.88 403 ILE A CA 1
ATOM 3130 C C . ILE A 1 403 ? 21.924 -9.022 6.797 1.00 57.88 403 ILE A C 1
ATOM 3132 O O . ILE A 1 403 ? 21.286 -9.147 7.834 1.00 57.88 403 ILE A O 1
ATOM 3136 N N . SER A 1 404 ? 23.251 -9.215 6.795 1.00 55.97 404 SER A N 1
ATOM 3137 C CA . SER A 1 404 ? 23.992 -9.577 8.029 1.00 55.97 404 SER A CA 1
ATOM 3138 C C . SER A 1 404 ? 23.909 -8.528 9.148 1.00 55.97 404 SER A C 1
ATOM 3140 O O . SER A 1 404 ? 24.268 -8.819 10.288 1.00 55.97 404 SER A O 1
ATOM 3142 N N . ARG A 1 405 ? 23.454 -7.306 8.836 1.00 56.53 405 ARG A N 1
ATOM 3143 C CA . ARG A 1 405 ? 23.274 -6.193 9.779 1.00 56.53 405 ARG A CA 1
ATOM 3144 C C . ARG A 1 405 ? 21.797 -5.866 10.040 1.00 56.53 405 ARG A C 1
ATOM 3146 O O . ARG A 1 405 ? 21.522 -4.922 10.776 1.00 56.53 405 ARG A O 1
ATOM 3153 N N . LEU A 1 406 ? 20.864 -6.628 9.465 1.00 49.88 406 LEU A N 1
ATOM 3154 C CA . LEU A 1 406 ? 19.425 -6.526 9.703 1.00 49.88 406 LEU A CA 1
ATOM 3155 C C . LEU A 1 406 ? 18.977 -7.694 10.588 1.00 49.88 406 LEU A C 1
ATOM 3157 O O . LEU A 1 406 ? 18.979 -8.842 10.159 1.00 49.88 406 LEU A O 1
ATOM 3161 N N . ARG A 1 407 ? 18.563 -7.392 11.822 1.00 52.47 407 ARG A N 1
ATOM 3162 C CA . ARG A 1 407 ? 17.841 -8.323 12.700 1.00 52.47 407 ARG A CA 1
ATOM 3163 C C . ARG A 1 407 ? 16.480 -7.715 13.010 1.00 52.47 407 ARG A C 1
ATOM 3165 O O . ARG A 1 407 ? 16.414 -6.671 13.654 1.00 52.47 407 ARG A O 1
ATOM 3172 N N . HIS A 1 408 ? 15.410 -8.322 12.508 1.00 48.41 408 HIS A N 1
ATOM 3173 C CA . HIS A 1 408 ? 14.043 -7.840 12.693 1.00 48.41 408 HIS A CA 1
ATOM 3174 C C . HIS A 1 408 ? 13.071 -9.019 12.608 1.00 48.41 408 HIS A C 1
ATOM 3176 O O . HIS A 1 408 ? 13.142 -9.785 11.656 1.00 48.41 408 HIS A O 1
ATOM 3182 N N . ARG A 1 409 ? 12.120 -9.119 13.541 1.00 42.59 409 ARG A N 1
ATOM 3183 C CA . ARG A 1 409 ? 11.159 -10.237 13.704 1.00 42.59 409 ARG A CA 1
ATOM 3184 C C . ARG A 1 409 ? 10.176 -10.505 12.540 1.00 42.59 409 ARG A C 1
ATOM 3186 O O . ARG A 1 409 ? 9.302 -11.346 12.659 1.00 42.59 409 ARG A O 1
ATOM 3193 N N . ASN A 1 410 ? 10.296 -9.761 11.442 1.00 42.75 410 ASN A N 1
ATOM 3194 C CA . ASN A 1 410 ? 9.528 -9.949 10.200 1.00 42.75 410 ASN A CA 1
ATOM 3195 C C . ASN A 1 410 ? 10.460 -9.994 8.966 1.00 42.75 410 ASN A C 1
ATOM 3197 O O . ASN A 1 410 ? 10.000 -9.849 7.837 1.00 42.75 410 ASN A O 1
ATOM 3201 N N . LEU A 1 411 ? 11.780 -10.074 9.167 1.00 49.09 411 LEU A N 1
ATOM 3202 C CA . LEU A 1 411 ? 12.769 -10.183 8.099 1.00 49.09 411 LEU A CA 1
ATOM 3203 C C . LEU A 1 411 ? 13.612 -11.430 8.328 1.00 49.09 411 LEU A C 1
ATOM 3205 O O . LEU A 1 411 ? 14.378 -11.517 9.282 1.00 49.09 411 LEU A O 1
ATOM 3209 N N . VAL A 1 412 ? 13.477 -12.334 7.369 1.00 54.19 412 VAL A N 1
ATOM 3210 C CA . VAL A 1 412 ? 14.305 -13.504 7.096 1.00 54.19 412 VAL A CA 1
ATOM 3211 C C . VAL A 1 412 ? 15.780 -13.273 7.473 1.00 54.19 412 VAL A C 1
ATOM 3213 O O . VAL A 1 412 ? 16.506 -12.552 6.781 1.00 54.19 412 VAL A O 1
ATOM 3216 N N . GLN A 1 413 ? 16.239 -13.883 8.568 1.00 60.38 413 GLN A N 1
ATOM 3217 C CA . GLN A 1 413 ? 17.596 -13.685 9.082 1.00 60.38 413 GLN A CA 1
ATOM 3218 C C . GLN A 1 413 ? 18.640 -14.385 8.199 1.00 60.38 413 GLN A C 1
ATOM 3220 O O . GLN A 1 413 ? 18.466 -15.538 7.802 1.00 60.38 413 GLN A O 1
ATOM 3225 N N . LEU A 1 414 ? 19.765 -13.710 7.926 1.00 68.50 414 LEU A N 1
ATOM 3226 C CA . LEU A 1 414 ? 20.925 -14.322 7.269 1.00 68.50 414 LEU A CA 1
ATOM 3227 C C . LEU A 1 414 ? 21.746 -15.113 8.294 1.00 68.50 414 LEU A C 1
ATOM 3229 O O . LEU A 1 414 ? 22.608 -14.561 8.980 1.00 68.50 414 LEU A O 1
ATOM 3233 N N . ILE A 1 415 ? 21.490 -16.416 8.373 1.00 68.38 415 ILE A N 1
ATOM 3234 C CA . ILE A 1 415 ? 22.139 -17.328 9.328 1.00 68.38 415 ILE A CA 1
ATOM 3235 C C . ILE A 1 415 ? 23.604 -17.588 8.930 1.00 68.38 415 ILE A C 1
ATOM 3237 O O . ILE A 1 415 ? 24.483 -17.744 9.784 1.00 68.38 415 ILE A O 1
ATOM 3241 N N . GLY A 1 416 ? 23.900 -17.608 7.626 1.00 69.69 416 GLY A N 1
ATOM 3242 C CA . GLY A 1 416 ? 25.232 -17.947 7.140 1.00 69.69 416 GLY A CA 1
ATOM 3243 C C . GLY A 1 416 ? 25.488 -17.715 5.659 1.00 69.69 416 GLY A C 1
ATOM 3244 O O . GLY A 1 416 ? 24.600 -17.359 4.886 1.00 69.69 416 GLY A O 1
ATOM 3245 N N . ARG A 1 417 ? 26.748 -17.931 5.275 1.00 69.69 417 ARG A N 1
ATOM 3246 C CA . ARG A 1 417 ? 27.223 -17.903 3.886 1.00 69.69 417 ARG A CA 1
ATOM 3247 C C . ARG A 1 417 ? 28.301 -18.954 3.653 1.00 69.69 417 ARG A C 1
ATOM 3249 O O . ARG A 1 417 ? 28.971 -19.387 4.594 1.00 69.69 417 ARG A O 1
ATOM 3256 N N . ARG A 1 418 ? 28.534 -19.313 2.394 1.00 69.00 418 ARG A N 1
ATOM 3257 C CA . ARG A 1 418 ? 29.621 -20.228 2.029 1.00 69.00 418 ARG A CA 1
ATOM 3258 C C . ARG A 1 418 ? 31.015 -19.697 2.428 1.00 69.00 418 ARG A C 1
ATOM 3260 O O . ARG A 1 418 ? 31.330 -18.522 2.226 1.00 69.00 418 ARG A O 1
ATOM 3267 N N . LYS A 1 419 ? 31.869 -20.581 2.957 1.00 52.78 419 LYS A N 1
ATOM 3268 C CA . LYS A 1 419 ? 33.321 -20.392 3.102 1.00 52.78 419 LYS A CA 1
ATOM 3269 C C . LYS A 1 419 ? 33.949 -20.410 1.705 1.00 52.78 419 LYS A C 1
ATOM 3271 O O . LYS A 1 419 ? 33.894 -21.428 1.019 1.00 52.78 419 LYS A O 1
ATOM 3276 N N . ILE A 1 420 ? 34.531 -19.286 1.298 1.00 51.69 420 ILE A N 1
ATOM 3277 C CA . ILE A 1 420 ? 35.423 -19.238 0.138 1.00 51.69 420 ILE A CA 1
ATOM 3278 C C . ILE A 1 420 ? 36.766 -19.801 0.613 1.00 51.69 420 ILE A C 1
ATOM 3280 O O . ILE A 1 420 ? 37.343 -19.285 1.570 1.00 51.69 420 ILE A O 1
ATOM 3284 N N . GLU A 1 421 ? 37.207 -20.890 -0.006 1.00 44.47 421 GLU A N 1
ATOM 3285 C CA . GLU A 1 421 ? 38.586 -21.377 0.064 1.00 44.47 421 GLU A CA 1
ATOM 3286 C C . GLU A 1 421 ? 39.279 -20.913 -1.220 1.00 44.47 421 GLU A C 1
ATOM 3288 O O . GLU A 1 421 ? 38.652 -20.907 -2.279 1.00 44.47 421 GLU A O 1
ATOM 3293 N N . GLU A 1 422 ? 40.519 -20.434 -1.112 1.00 42.84 422 GLU A N 1
ATOM 3294 C CA . GLU A 1 422 ? 41.096 -19.458 -2.056 1.00 42.84 422 GLU A CA 1
ATOM 3295 C C . GLU A 1 422 ? 41.428 -19.999 -3.467 1.00 42.84 422 GLU A C 1
ATOM 3297 O O . GLU A 1 422 ? 41.816 -19.220 -4.331 1.00 42.84 422 GLU A O 1
ATOM 3302 N N . ASP A 1 423 ? 41.201 -21.291 -3.740 1.00 37.28 423 ASP A N 1
ATOM 3303 C CA . ASP A 1 423 ? 41.743 -22.000 -4.913 1.00 37.28 423 ASP A CA 1
ATOM 3304 C C . ASP A 1 423 ? 40.711 -22.541 -5.939 1.00 37.28 423 ASP A C 1
ATOM 3306 O O . ASP A 1 423 ? 41.072 -23.348 -6.795 1.00 37.28 423 ASP A O 1
ATOM 3310 N N . TRP A 1 424 ? 39.440 -22.100 -5.934 1.00 36.06 424 TRP A N 1
ATOM 3311 C CA . TRP A 1 424 ? 38.471 -22.470 -6.995 1.00 36.06 424 TRP A CA 1
ATOM 3312 C C . TRP A 1 424 ? 37.668 -21.283 -7.552 1.00 36.06 424 TRP A C 1
ATOM 3314 O O . TRP A 1 424 ? 36.736 -20.787 -6.922 1.00 36.06 424 TRP A O 1
ATOM 3324 N N . VAL A 1 425 ? 37.982 -20.892 -8.794 1.00 40.44 425 VAL A N 1
ATOM 3325 C CA . VAL A 1 425 ? 37.352 -19.773 -9.538 1.00 40.44 425 VAL A CA 1
ATOM 3326 C C . VAL A 1 425 ? 35.950 -20.111 -10.085 1.00 40.44 425 VAL A C 1
ATOM 3328 O O . VAL A 1 425 ? 35.202 -19.218 -10.472 1.00 40.44 425 VAL A O 1
ATOM 3331 N N . ASP A 1 426 ? 35.547 -21.383 -10.058 1.00 38.94 426 ASP A N 1
ATOM 3332 C CA . ASP A 1 426 ? 34.266 -21.854 -10.593 1.00 38.94 426 ASP A CA 1
ATOM 3333 C C . ASP A 1 426 ? 33.341 -22.382 -9.491 1.00 38.94 426 ASP A C 1
ATOM 3335 O O . ASP A 1 426 ? 33.415 -23.550 -9.121 1.00 38.94 426 ASP A O 1
ATOM 3339 N N . SER A 1 427 ? 32.447 -21.543 -8.947 1.00 39.56 427 SER A N 1
ATOM 3340 C CA . SER A 1 427 ? 31.252 -22.009 -8.210 1.00 39.56 427 SER A CA 1
ATOM 3341 C C . SER A 1 427 ? 30.294 -20.879 -7.791 1.00 39.56 427 SER A C 1
ATOM 3343 O O . SER A 1 427 ? 30.680 -19.721 -7.667 1.00 39.56 427 SER A O 1
ATOM 3345 N N . ALA A 1 428 ? 29.021 -21.231 -7.575 1.00 48.22 428 ALA A N 1
ATOM 3346 C CA . ALA A 1 428 ? 27.955 -20.302 -7.198 1.00 48.22 428 ALA A CA 1
ATOM 3347 C C . ALA A 1 428 ? 28.113 -19.722 -5.775 1.00 48.22 428 ALA A C 1
ATOM 3349 O O . ALA A 1 428 ? 28.692 -20.345 -4.877 1.00 48.22 428 ALA A O 1
ATOM 3350 N N . PHE A 1 429 ? 27.541 -18.531 -5.577 1.00 52.44 429 PHE A N 1
ATOM 3351 C CA . PHE A 1 429 ? 27.351 -17.907 -4.268 1.00 52.44 429 PHE A CA 1
ATOM 3352 C C . PHE A 1 429 ? 26.013 -18.343 -3.657 1.00 52.44 429 PHE A C 1
ATOM 3354 O O . PHE A 1 429 ? 25.008 -18.407 -4.366 1.00 52.44 429 PHE A O 1
ATOM 3361 N N . GLU A 1 430 ? 26.009 -18.600 -2.345 1.00 58.97 430 GLU A N 1
ATOM 3362 C CA . GLU A 1 430 ? 24.874 -19.167 -1.602 1.00 58.97 430 GLU A CA 1
ATOM 3363 C C . GLU A 1 430 ? 24.700 -18.484 -0.226 1.00 58.97 430 GLU A C 1
ATOM 3365 O O . GLU A 1 430 ? 25.402 -18.833 0.732 1.00 58.97 430 GLU A O 1
ATOM 3370 N N . PRO A 1 431 ? 23.812 -17.473 -0.111 1.00 56.62 431 PRO A N 1
ATOM 3371 C CA . PRO A 1 431 ? 23.305 -16.968 1.165 1.00 56.62 431 PRO A CA 1
ATOM 3372 C C . PRO A 1 431 ? 22.124 -17.808 1.687 1.00 56.62 431 PRO A C 1
ATOM 3374 O O . PRO A 1 431 ? 21.420 -18.469 0.914 1.00 56.62 431 PRO A O 1
ATOM 3377 N N . MET A 1 432 ? 21.921 -17.772 3.008 1.00 50.47 432 MET A N 1
ATOM 3378 C CA . MET A 1 432 ? 21.053 -18.702 3.738 1.00 50.47 432 MET A CA 1
ATOM 3379 C C . MET A 1 432 ? 20.123 -18.011 4.748 1.00 50.47 432 MET A C 1
ATOM 3381 O O . MET A 1 432 ? 20.575 -17.203 5.556 1.00 50.47 432 MET A O 1
ATOM 3385 N N . PHE A 1 433 ? 18.842 -18.371 4.717 1.00 56.25 433 PHE A N 1
ATOM 3386 C CA . PHE A 1 433 ? 17.721 -17.515 5.114 1.00 56.25 433 PHE A CA 1
ATOM 3387 C C . PHE A 1 433 ? 16.687 -18.233 6.022 1.00 56.25 433 PHE A C 1
ATOM 3389 O O . PHE A 1 433 ? 16.361 -19.390 5.764 1.00 56.25 433 PHE A O 1
ATOM 3396 N N . GLU A 1 434 ? 16.162 -17.548 7.050 1.00 44.91 434 GLU A N 1
ATOM 3397 C CA . GLU A 1 434 ? 15.164 -18.027 8.048 1.00 44.91 434 GLU A CA 1
ATOM 3398 C C . GLU A 1 434 ? 13.698 -17.672 7.677 1.00 44.91 434 GLU A C 1
ATOM 3400 O O . GLU A 1 434 ? 13.458 -16.589 7.156 1.00 44.91 434 GLU A O 1
ATOM 3405 N N . ILE A 1 435 ? 12.700 -18.526 7.945 1.00 40.94 435 ILE A N 1
ATOM 3406 C CA . ILE A 1 435 ? 11.279 -18.320 7.548 1.00 40.94 435 ILE A CA 1
ATOM 3407 C C . ILE A 1 435 ? 10.437 -17.827 8.754 1.00 40.94 435 ILE A C 1
ATOM 3409 O O . ILE A 1 435 ? 10.687 -18.274 9.866 1.00 40.94 435 ILE A O 1
ATOM 3413 N N . MET A 1 436 ? 9.462 -16.916 8.560 1.00 41.34 436 MET A N 1
ATOM 3414 C CA . MET A 1 436 ? 8.633 -16.290 9.627 1.00 41.34 436 MET A CA 1
ATOM 3415 C C . MET A 1 436 ? 7.195 -15.916 9.142 1.00 41.34 436 MET A C 1
ATOM 3417 O O . MET A 1 436 ? 6.995 -15.873 7.927 1.00 41.34 436 MET A O 1
ATOM 3421 N N . PRO A 1 437 ? 6.197 -15.674 10.034 1.00 48.53 437 PRO A N 1
ATOM 3422 C CA . PRO A 1 437 ? 5.025 -16.573 10.115 1.00 48.53 437 PRO A CA 1
ATOM 3423 C C . PRO A 1 437 ? 3.648 -16.056 9.624 1.00 48.53 437 PRO A C 1
ATOM 3425 O O . PRO A 1 437 ? 3.302 -14.882 9.755 1.00 48.53 437 PRO A O 1
ATOM 3428 N N . ASP A 1 438 ? 2.862 -17.012 9.121 1.00 59.00 438 ASP A N 1
ATOM 3429 C CA . ASP A 1 438 ? 1.428 -17.310 9.328 1.00 59.00 438 ASP A CA 1
ATOM 3430 C C . ASP A 1 438 ? 0.423 -16.160 9.587 1.00 59.00 438 ASP A C 1
ATOM 3432 O O . ASP A 1 438 ? 0.041 -15.864 10.719 1.00 59.00 438 ASP A O 1
ATOM 3436 N N . TYR A 1 439 ? -0.138 -15.599 8.509 1.00 61.88 439 TYR A N 1
ATOM 3437 C CA . TYR A 1 439 ? -1.404 -14.848 8.530 1.00 61.88 439 TYR A CA 1
ATOM 3438 C C . TYR A 1 439 ? -2.294 -15.287 7.362 1.00 61.88 439 TYR A C 1
ATOM 3440 O O . TYR A 1 439 ? -1.832 -15.322 6.221 1.00 61.88 439 TYR A O 1
ATOM 3448 N N . PHE A 1 440 ? -3.577 -15.548 7.628 1.00 67.25 440 PHE A N 1
ATOM 3449 C CA . PHE A 1 440 ? -4.565 -15.902 6.608 1.00 67.25 440 PHE A CA 1
ATOM 3450 C C . PHE A 1 440 ? -5.932 -15.252 6.860 1.00 67.25 440 PHE A C 1
ATOM 3452 O O . PHE A 1 440 ? -6.270 -14.872 7.981 1.00 67.25 440 PHE A O 1
ATOM 3459 N N . GLN A 1 441 ? -6.732 -15.122 5.798 1.00 78.50 441 GLN A N 1
ATOM 3460 C CA . GLN A 1 441 ? -8.122 -14.673 5.875 1.00 78.50 441 GLN A CA 1
ATOM 3461 C C . GLN A 1 441 ? -8.961 -15.370 4.799 1.00 78.50 441 GLN A C 1
ATOM 3463 O O . GLN A 1 441 ? -8.720 -15.193 3.605 1.00 78.50 441 GLN A O 1
ATOM 3468 N N . VAL A 1 442 ? -10.001 -16.093 5.218 1.00 77.50 442 VAL A N 1
ATOM 3469 C CA . VAL A 1 442 ? -10.981 -16.722 4.321 1.00 77.50 442 VAL A CA 1
ATOM 3470 C C . VAL A 1 442 ? -12.291 -15.937 4.398 1.00 77.50 442 VAL A C 1
ATOM 3472 O O . VAL A 1 442 ? -12.758 -15.604 5.482 1.00 77.50 442 VAL A O 1
ATOM 3475 N N . THR A 1 443 ? -12.861 -15.581 3.244 1.00 75.62 443 THR A N 1
ATOM 3476 C CA . THR A 1 443 ? -14.109 -14.784 3.150 1.00 75.62 443 THR A CA 1
ATOM 3477 C C . THR A 1 443 ? -15.208 -15.453 2.324 1.00 75.62 443 THR A C 1
ATOM 3479 O O . THR A 1 443 ? -16.323 -14.945 2.266 1.00 75.62 443 THR A O 1
ATOM 3482 N N . SER A 1 444 ? -14.895 -16.582 1.688 1.00 80.31 444 SER A N 1
ATOM 3483 C CA . SER A 1 444 ? -15.834 -17.476 1.017 1.00 80.31 444 SER A CA 1
ATOM 3484 C C . SER A 1 444 ? -15.173 -18.845 0.899 1.00 80.31 444 SER A C 1
ATOM 3486 O O . SER A 1 444 ? -13.998 -18.940 0.531 1.00 80.31 444 SER A O 1
ATOM 3488 N N . PHE A 1 445 ? -15.929 -19.897 1.179 1.00 84.50 445 PHE A N 1
ATOM 3489 C CA . PHE A 1 445 ? -15.481 -21.279 1.076 1.00 84.50 445 PHE A CA 1
ATOM 3490 C C . PHE A 1 445 ? -15.914 -21.896 -0.257 1.00 84.50 445 PHE A C 1
ATOM 3492 O O . PHE A 1 445 ? -16.971 -21.579 -0.804 1.00 84.50 445 PHE A O 1
ATOM 3499 N N . SER A 1 446 ? -15.045 -22.731 -0.813 1.00 82.38 446 SER A N 1
ATOM 3500 C CA . SER A 1 446 ? -15.243 -23.469 -2.060 1.00 82.38 446 SER A CA 1
ATOM 3501 C C . SER A 1 446 ? -14.287 -24.669 -2.090 1.00 82.38 446 SER A C 1
ATOM 3503 O O . SER A 1 446 ? -13.257 -24.619 -1.404 1.00 82.38 446 SER A O 1
ATOM 3505 N N . PRO A 1 447 ? -14.521 -25.693 -2.933 1.00 73.69 447 PRO A N 1
ATOM 3506 C CA . PRO A 1 447 ? -13.619 -26.846 -3.042 1.00 73.69 447 PRO A CA 1
ATOM 3507 C C . PRO A 1 447 ? -12.224 -26.494 -3.592 1.00 73.69 447 PRO A C 1
ATOM 3509 O O . PRO A 1 447 ? -11.333 -27.333 -3.599 1.00 73.69 447 PRO A O 1
ATOM 3512 N N . ALA A 1 448 ? -12.042 -25.262 -4.082 1.00 73.75 448 ALA A N 1
ATOM 3513 C CA . ALA A 1 448 ? -10.790 -24.732 -4.614 1.00 73.75 448 ALA A CA 1
ATOM 3514 C C . ALA A 1 448 ? -10.238 -23.552 -3.788 1.00 73.75 448 ALA A C 1
ATOM 3516 O O . ALA A 1 448 ? -9.362 -22.830 -4.269 1.00 73.75 448 ALA A O 1
ATOM 3517 N N . THR A 1 449 ? -10.754 -23.316 -2.574 1.00 74.06 449 THR A N 1
ATOM 3518 C CA . THR A 1 449 ? -10.192 -22.313 -1.660 1.00 74.06 449 THR A CA 1
ATOM 3519 C C . THR A 1 449 ? -8.800 -22.787 -1.227 1.00 74.06 449 THR A C 1
ATOM 3521 O O . THR A 1 449 ? -8.709 -23.841 -0.599 1.00 74.06 449 THR A O 1
ATOM 3524 N N . PRO A 1 450 ? -7.716 -22.069 -1.580 1.00 65.12 450 PRO A N 1
ATOM 3525 C CA . PRO A 1 450 ? -6.367 -22.496 -1.237 1.00 65.12 450 PRO A CA 1
ATOM 3526 C C . PRO A 1 450 ? -6.159 -22.460 0.278 1.00 65.12 450 PRO A C 1
ATOM 3528 O O . PRO A 1 450 ? -6.788 -21.671 0.984 1.00 65.12 450 PRO A O 1
ATOM 3531 N N . ASP A 1 451 ? -5.254 -23.316 0.742 1.00 75.31 451 ASP A N 1
ATOM 3532 C CA . ASP A 1 451 ? -4.753 -23.366 2.117 1.00 75.31 451 ASP A CA 1
ATOM 3533 C C . ASP A 1 451 ? -5.820 -23.688 3.190 1.00 75.31 451 ASP A C 1
ATOM 3535 O O . ASP A 1 451 ? -5.584 -23.523 4.385 1.00 75.31 451 ASP A O 1
ATOM 3539 N N . VAL A 1 452 ? -6.979 -24.216 2.778 1.00 82.00 452 VAL A N 1
ATOM 3540 C CA . VAL A 1 452 ? -8.052 -24.720 3.651 1.00 82.00 452 VAL A CA 1
ATOM 3541 C C . VAL A 1 452 ? -8.288 -26.202 3.364 1.00 82.00 452 VAL A C 1
ATOM 3543 O O . VAL A 1 452 ? -8.480 -26.587 2.211 1.00 82.00 452 VAL A O 1
ATOM 3546 N N . VAL A 1 453 ? -8.299 -27.030 4.409 1.00 84.50 453 VAL A N 1
ATOM 3547 C CA . VAL A 1 453 ? -8.561 -28.472 4.322 1.00 84.50 453 VAL A CA 1
ATOM 3548 C C . VAL A 1 453 ? -9.913 -28.772 4.961 1.00 84.50 453 VAL A C 1
ATOM 3550 O O . VAL A 1 453 ? -10.132 -28.472 6.132 1.00 84.50 453 VAL A O 1
ATOM 3553 N N . TYR A 1 454 ? -10.813 -29.381 4.193 1.00 85.31 454 TYR A N 1
ATOM 3554 C CA . TYR A 1 454 ? -12.094 -29.898 4.676 1.00 85.31 454 TYR A CA 1
ATOM 3555 C C . TYR A 1 454 ? -11.923 -31.387 5.007 1.00 85.31 454 TYR A C 1
ATOM 3557 O O . TYR A 1 454 ? -11.325 -32.122 4.217 1.00 85.31 454 TYR A O 1
ATOM 3565 N N . GLN A 1 455 ? -12.386 -31.828 6.178 1.00 80.56 455 GLN A N 1
ATOM 3566 C CA . GLN A 1 455 ? -12.235 -33.209 6.659 1.00 80.56 455 GLN A CA 1
ATOM 3567 C C . GLN A 1 455 ? -13.548 -33.709 7.276 1.00 80.56 455 GLN A C 1
ATOM 3569 O O . GLN A 1 455 ? -14.365 -32.908 7.731 1.00 80.56 455 GLN A O 1
ATOM 3574 N N . GLY A 1 456 ? -13.743 -35.030 7.315 1.00 82.25 456 GLY A N 1
ATOM 3575 C CA . GLY A 1 456 ? -15.021 -35.621 7.724 1.00 82.25 456 GLY A CA 1
ATOM 3576 C C . GLY A 1 456 ? -16.140 -35.236 6.751 1.00 82.25 456 GLY A C 1
ATOM 3577 O O . GLY A 1 456 ? -15.916 -35.195 5.544 1.00 82.25 456 GLY A O 1
ATOM 3578 N N . ASP A 1 457 ? -17.314 -34.899 7.278 1.00 81.94 457 ASP A N 1
ATOM 3579 C CA . ASP A 1 457 ? -18.509 -34.555 6.494 1.00 81.94 457 ASP A CA 1
ATOM 3580 C C . ASP A 1 457 ? -18.572 -33.073 6.069 1.00 81.94 457 ASP A C 1
ATOM 3582 O O . ASP A 1 457 ? -19.609 -32.603 5.601 1.00 81.94 457 ASP A O 1
ATOM 3586 N N . ALA A 1 458 ? -17.484 -32.312 6.240 1.00 86.00 458 ALA A N 1
ATOM 3587 C CA . ALA A 1 458 ? -17.458 -30.885 5.930 1.00 86.00 458 ALA A CA 1
ATOM 3588 C C . ALA A 1 458 ? -17.540 -30.615 4.416 1.00 86.00 458 ALA A C 1
ATOM 3590 O O . ALA A 1 458 ? -16.617 -30.932 3.660 1.00 86.00 458 ALA A O 1
ATOM 3591 N N . VAL A 1 459 ? -18.618 -29.963 3.976 1.00 84.19 459 VAL A N 1
ATOM 3592 C CA . VAL A 1 459 ? -18.878 -29.621 2.568 1.00 84.19 459 VAL A CA 1
ATOM 3593 C C . VAL A 1 459 ? -19.086 -28.120 2.382 1.00 84.19 459 VAL A C 1
ATOM 3595 O O . VAL A 1 459 ? -19.574 -27.418 3.263 1.00 84.19 459 VAL A O 1
ATOM 3598 N N . THR A 1 460 ? -18.710 -27.588 1.218 1.00 85.56 460 THR A N 1
ATOM 3599 C CA . THR A 1 460 ? -18.870 -26.156 0.928 1.00 85.56 460 THR A CA 1
ATOM 3600 C C . THR A 1 460 ? -20.182 -25.884 0.196 1.00 85.56 460 THR A C 1
ATOM 3602 O O . THR A 1 460 ? -20.300 -26.246 -0.979 1.00 85.56 460 THR A O 1
ATOM 3605 N N . LEU A 1 461 ? -21.123 -25.181 0.832 1.00 77.19 461 LEU A N 1
ATOM 3606 C CA . LEU A 1 461 ? -22.383 -24.758 0.214 1.00 77.19 461 LEU A CA 1
ATOM 3607 C C . LEU A 1 461 ? -22.523 -23.230 0.238 1.00 77.19 461 LEU A C 1
ATOM 3609 O O . LEU A 1 461 ? -22.229 -22.577 1.233 1.00 77.19 461 LEU A O 1
ATOM 3613 N N . ALA A 1 462 ? -22.950 -22.642 -0.885 1.00 74.12 462 ALA A N 1
ATOM 3614 C CA . ALA A 1 462 ? -23.269 -21.212 -1.029 1.00 74.12 462 ALA A CA 1
ATOM 3615 C C . ALA A 1 462 ? -22.191 -20.198 -0.552 1.00 74.12 462 ALA A C 1
ATOM 3617 O O . ALA A 1 462 ? -22.499 -19.028 -0.326 1.00 74.12 462 ALA A O 1
ATOM 3618 N N . GLY A 1 463 ? -20.923 -20.613 -0.443 1.00 78.75 463 GLY A N 1
ATOM 3619 C CA . GLY A 1 463 ? -19.818 -19.787 0.064 1.00 78.75 463 GLY A CA 1
ATOM 3620 C C . GLY A 1 463 ? -19.515 -19.955 1.560 1.00 78.75 463 GLY A C 1
ATOM 3621 O O . GLY A 1 463 ? -18.583 -19.318 2.052 1.00 78.75 463 GLY A O 1
ATOM 3622 N N . ALA A 1 464 ? -20.250 -20.818 2.262 1.00 83.94 464 ALA A N 1
ATOM 3623 C CA . ALA A 1 464 ? -20.022 -21.252 3.640 1.00 83.94 464 ALA A CA 1
ATOM 3624 C C . ALA A 1 464 ? -19.499 -22.706 3.692 1.00 83.94 464 ALA A C 1
ATOM 3626 O O . ALA A 1 464 ? -19.343 -23.355 2.653 1.00 83.94 464 ALA A O 1
ATOM 3627 N N . VAL A 1 465 ? -19.224 -23.202 4.903 1.00 88.19 465 VAL A N 1
ATOM 3628 C CA . VAL A 1 465 ? -18.998 -24.629 5.184 1.00 88.19 465 VAL A CA 1
ATOM 3629 C C . VAL A 1 465 ? -20.166 -25.149 6.009 1.00 88.19 465 VAL A C 1
ATOM 3631 O O . VAL A 1 465 ? -20.534 -24.526 7.004 1.00 88.19 465 VAL A O 1
ATOM 3634 N N . GLU A 1 466 ? -20.716 -26.285 5.607 1.00 88.50 466 GLU A N 1
ATOM 3635 C CA . GLU A 1 466 ? -21.651 -27.089 6.388 1.00 88.50 466 GLU A CA 1
ATOM 3636 C C . GLU A 1 466 ? -20.866 -28.273 6.962 1.00 88.50 466 GLU A C 1
ATOM 3638 O O . GLU A 1 466 ? -20.153 -28.953 6.225 1.00 88.50 466 GLU A O 1
ATOM 3643 N N . PHE A 1 467 ? -20.930 -28.483 8.278 1.00 87.62 467 PHE A N 1
ATOM 3644 C CA . PHE A 1 467 ? -20.114 -29.486 8.983 1.00 87.62 467 PHE A CA 1
ATOM 3645 C C . PHE A 1 467 ? -20.835 -30.829 9.195 1.00 87.62 467 PHE A C 1
ATOM 3647 O O . PHE A 1 467 ? -20.229 -31.780 9.684 1.00 87.62 467 PHE A O 1
ATOM 3654 N N . ASN A 1 468 ? -22.124 -30.905 8.866 1.00 81.06 468 ASN A N 1
ATOM 3655 C CA . ASN A 1 468 ? -22.998 -32.053 9.084 1.00 81.06 468 ASN A CA 1
ATOM 3656 C C . ASN A 1 468 ? -24.157 -32.073 8.069 1.00 81.06 468 ASN A C 1
ATOM 3658 O O . ASN A 1 468 ? -24.544 -31.035 7.537 1.00 81.06 468 ASN A O 1
ATOM 3662 N N . SER A 1 469 ? -24.727 -33.258 7.828 1.00 70.12 469 SER A N 1
ATOM 3663 C CA . SER A 1 469 ? -25.962 -33.445 7.050 1.00 70.12 469 SER A CA 1
ATOM 3664 C C . SER A 1 469 ? -27.142 -33.792 7.970 1.00 70.12 469 SER A C 1
ATOM 3666 O O . SER A 1 469 ? -26.952 -34.196 9.116 1.00 70.12 469 SER A O 1
ATOM 3668 N N . LEU A 1 470 ? -28.369 -33.667 7.456 1.00 65.31 470 LEU A N 1
ATOM 3669 C CA . LEU A 1 470 ? -29.603 -34.125 8.112 1.00 65.31 470 LEU A CA 1
ATOM 3670 C C . LEU A 1 470 ? -30.032 -35.540 7.672 1.00 65.31 470 LEU A C 1
ATOM 3672 O O . LEU A 1 470 ? -31.078 -36.021 8.098 1.00 65.31 470 LEU A O 1
ATOM 3676 N N . THR A 1 471 ? -29.271 -36.200 6.790 1.00 57.50 471 THR A N 1
ATOM 3677 C CA . THR A 1 471 ? -29.664 -37.486 6.179 1.00 57.50 471 THR A CA 1
ATOM 3678 C C . THR A 1 471 ? -29.207 -38.734 6.935 1.00 57.50 471 THR A C 1
ATOM 3680 O O . THR A 1 471 ? -29.776 -39.795 6.701 1.00 57.50 471 THR A O 1
ATOM 3683 N N . TYR A 1 472 ? -28.205 -38.638 7.816 1.00 59.34 472 TYR A N 1
ATOM 3684 C CA . TYR A 1 472 ? -27.688 -39.764 8.605 1.00 59.34 472 TYR A CA 1
ATOM 3685 C C . TYR A 1 472 ? -27.405 -39.339 10.057 1.00 59.34 472 TYR A C 1
ATOM 3687 O O . TYR A 1 472 ? -27.458 -38.159 10.404 1.00 59.34 472 TYR A O 1
ATOM 3695 N N . LEU A 1 473 ? -27.127 -40.314 10.926 1.00 62.19 473 LEU A N 1
ATOM 3696 C CA . LEU A 1 473 ? -26.717 -40.082 12.314 1.00 62.19 473 LEU A CA 1
ATOM 3697 C C . LEU A 1 473 ? -25.183 -40.098 12.442 1.00 62.19 473 LEU A C 1
ATOM 3699 O O . LEU A 1 473 ? -24.488 -40.660 11.602 1.00 62.19 473 LEU A O 1
ATOM 3703 N N . CYS A 1 474 ? -24.669 -39.523 13.536 1.00 70.62 474 CYS A N 1
ATOM 3704 C CA . CYS A 1 474 ? -23.244 -39.535 13.912 1.00 70.62 474 CYS A CA 1
ATOM 3705 C C . CYS A 1 474 ? -22.280 -38.788 12.962 1.00 70.62 474 CYS A C 1
ATOM 3707 O O . CYS A 1 474 ? -21.173 -39.256 12.706 1.00 70.62 474 CYS A O 1
ATOM 3709 N N . HIS A 1 475 ? -22.668 -37.596 12.501 1.00 76.81 475 HIS A N 1
ATOM 3710 C CA . HIS A 1 475 ? -21.813 -36.729 11.682 1.00 76.81 475 HIS A CA 1
ATOM 3711 C C . HIS A 1 475 ? -20.677 -36.040 12.456 1.00 76.81 475 HIS A C 1
ATOM 3713 O O . HIS A 1 475 ? -20.866 -35.587 13.588 1.00 76.81 475 HIS A O 1
ATOM 3719 N N . VAL A 1 476 ? -19.525 -35.895 11.793 1.00 81.25 476 VAL A N 1
ATOM 3720 C CA . VAL A 1 476 ? -18.388 -35.059 12.221 1.00 81.25 476 VAL A CA 1
ATOM 3721 C C . VAL A 1 476 ? -17.750 -34.432 10.988 1.00 81.25 476 VAL A C 1
ATOM 3723 O O . VAL A 1 476 ? -17.274 -35.153 10.111 1.00 81.25 476 VAL A O 1
ATOM 3726 N N . GLY A 1 477 ? -17.667 -33.102 10.953 1.00 86.00 477 GLY A N 1
ATOM 3727 C CA . GLY A 1 477 ? -16.944 -32.343 9.937 1.00 86.00 477 GLY A CA 1
ATOM 3728 C C . GLY A 1 477 ? -15.972 -31.349 10.567 1.00 86.00 477 GLY A C 1
ATOM 3729 O O . GLY A 1 477 ? -16.290 -30.693 11.556 1.00 86.00 477 GLY A O 1
ATOM 3730 N N . TRP A 1 478 ? -14.791 -31.206 9.972 1.00 89.06 478 TRP A N 1
ATOM 3731 C CA . TRP A 1 478 ? -13.760 -30.242 10.359 1.00 89.06 478 TRP A CA 1
ATOM 3732 C C . TRP A 1 478 ? -13.383 -29.339 9.186 1.00 89.06 478 TRP A C 1
ATOM 3734 O O . TRP A 1 478 ? -13.500 -29.694 8.012 1.00 89.06 478 TRP A O 1
ATOM 3744 N N . THR A 1 479 ? -12.841 -28.167 9.501 1.00 88.00 479 THR A N 1
ATOM 3745 C CA . THR A 1 479 ? -12.137 -27.327 8.530 1.00 88.00 479 THR A CA 1
ATOM 3746 C C . THR A 1 479 ? -10.902 -26.741 9.189 1.00 88.00 479 THR A C 1
ATOM 3748 O O . THR A 1 479 ? -11.005 -26.018 10.178 1.00 88.00 479 THR A O 1
ATOM 3751 N N . THR A 1 480 ? -9.733 -27.076 8.652 1.00 88.88 480 THR A N 1
ATOM 3752 C CA . THR A 1 480 ? -8.426 -26.700 9.197 1.00 88.88 480 THR A CA 1
ATOM 3753 C C . THR A 1 480 ? -7.650 -25.841 8.199 1.00 88.88 480 THR A C 1
ATOM 3755 O O . THR A 1 480 ? -7.905 -25.858 6.993 1.00 88.88 480 THR A O 1
ATOM 3758 N N . TYR A 1 481 ? -6.711 -25.040 8.703 1.00 85.00 481 TYR A N 1
ATOM 3759 C CA . TYR A 1 481 ? -5.763 -24.313 7.859 1.00 85.00 481 TYR A CA 1
ATOM 3760 C C . TYR A 1 481 ? -4.614 -25.255 7.473 1.00 85.00 481 TYR A C 1
ATOM 3762 O O . TYR A 1 481 ? -4.106 -25.984 8.324 1.00 85.00 481 TYR A O 1
ATOM 3770 N N . ALA A 1 482 ? -4.232 -25.275 6.195 1.00 73.12 482 ALA A N 1
ATOM 3771 C CA . ALA A 1 482 ? -3.320 -26.286 5.652 1.00 73.12 482 ALA A CA 1
ATOM 3772 C C . ALA A 1 482 ? -1.863 -26.124 6.123 1.00 73.12 482 ALA A C 1
ATOM 3774 O O . ALA A 1 482 ? -1.125 -27.108 6.205 1.00 73.12 482 ALA A O 1
ATOM 3775 N N . GLU A 1 483 ? -1.444 -24.892 6.417 1.00 75.94 483 GLU A N 1
ATOM 3776 C CA . GLU A 1 483 ? -0.085 -24.585 6.866 1.00 75.94 483 GLU A CA 1
ATOM 3777 C C . GLU A 1 483 ? 0.046 -24.618 8.395 1.00 75.94 483 GLU A C 1
ATOM 3779 O O . GLU A 1 483 ? -0.888 -24.338 9.151 1.00 75.94 483 GLU A O 1
ATOM 3784 N N . ARG A 1 484 ? 1.245 -24.978 8.862 1.00 75.12 484 ARG A N 1
ATOM 3785 C CA . ARG A 1 484 ? 1.534 -25.206 10.284 1.00 75.12 484 ARG A CA 1
ATOM 3786 C C . ARG A 1 484 ? 1.657 -23.885 11.043 1.00 75.12 484 ARG A C 1
ATOM 3788 O O . ARG A 1 484 ? 2.674 -23.221 10.903 1.00 75.12 484 ARG A O 1
ATOM 3795 N N . VAL A 1 485 ? 0.705 -23.569 11.920 1.00 77.69 485 VAL A N 1
ATOM 3796 C CA . VAL A 1 485 ? 0.798 -22.380 12.787 1.00 77.69 485 VAL A CA 1
ATOM 3797 C C . VAL A 1 485 ? 1.738 -22.643 13.969 1.00 77.69 485 VAL A C 1
ATOM 3799 O O . VAL A 1 485 ? 1.428 -23.449 14.849 1.00 77.69 485 VAL A O 1
ATOM 3802 N N . GLN A 1 486 ? 2.886 -21.959 14.023 1.00 75.00 486 GLN A N 1
ATOM 3803 C CA . GLN A 1 486 ? 3.830 -22.112 15.138 1.00 75.00 486 GLN A CA 1
ATOM 3804 C C . GLN A 1 486 ? 3.458 -21.219 16.337 1.00 75.00 486 GLN A C 1
ATOM 3806 O O . GLN A 1 486 ? 3.759 -20.028 16.364 1.00 75.00 486 GLN A O 1
ATOM 3811 N N . LEU A 1 487 ? 2.853 -21.812 17.372 1.00 77.31 487 LEU A N 1
ATOM 3812 C CA . LEU A 1 487 ? 2.416 -21.087 18.576 1.00 77.31 487 LEU A CA 1
ATOM 3813 C C . LEU A 1 487 ? 3.521 -20.862 19.623 1.00 77.31 487 LEU A C 1
ATOM 3815 O O . LEU A 1 487 ? 3.437 -19.910 20.399 1.00 77.31 487 LEU A O 1
ATOM 3819 N N . TRP A 1 488 ? 4.565 -21.694 19.654 1.00 76.75 488 TRP A N 1
ATOM 3820 C CA . TRP A 1 488 ? 5.739 -21.474 20.506 1.00 76.75 488 TRP A CA 1
ATOM 3821 C C . TRP A 1 488 ? 7.035 -21.999 19.884 1.00 76.75 488 TRP A C 1
ATOM 3823 O O . TRP A 1 488 ? 7.045 -22.843 18.986 1.00 76.75 488 TRP A O 1
ATOM 3833 N N . ASP A 1 489 ? 8.155 -21.487 20.383 1.00 73.00 489 ASP A N 1
ATOM 3834 C CA . ASP A 1 489 ? 9.491 -22.015 20.122 1.00 73.00 489 ASP A CA 1
ATOM 3835 C C . ASP A 1 489 ? 9.812 -23.118 21.144 1.00 73.00 489 ASP A C 1
ATOM 3837 O O . ASP A 1 489 ? 9.903 -22.862 22.346 1.00 73.00 489 ASP A O 1
ATOM 3841 N N . SER A 1 490 ? 9.987 -24.355 20.674 1.00 57.88 490 SER A N 1
ATOM 3842 C CA . SER A 1 490 ? 10.279 -25.523 21.517 1.00 57.88 490 SER A CA 1
ATOM 3843 C C . SER A 1 490 ? 11.681 -25.518 22.136 1.00 57.88 490 SER A C 1
ATOM 3845 O O . SER A 1 490 ? 11.914 -26.252 23.094 1.00 57.88 490 SER A O 1
ATOM 3847 N N . LYS A 1 491 ? 12.611 -24.697 21.630 1.00 61.53 491 LYS A N 1
ATOM 3848 C CA . LYS A 1 491 ? 13.988 -24.569 22.137 1.00 61.53 491 LYS A CA 1
ATOM 3849 C C . LYS A 1 491 ? 14.127 -23.450 23.168 1.00 61.53 491 LYS A C 1
ATOM 3851 O O . LYS A 1 491 ? 14.960 -23.567 24.063 1.00 61.53 491 LYS A O 1
ATOM 3856 N N . THR A 1 492 ? 13.339 -22.377 23.057 1.00 72.12 492 THR A N 1
ATOM 3857 C CA . THR A 1 492 ? 13.379 -21.247 24.011 1.00 72.12 492 THR A CA 1
ATOM 3858 C C . THR A 1 492 ? 12.198 -21.193 24.982 1.00 72.12 492 THR A C 1
ATOM 3860 O O . THR A 1 492 ? 12.267 -20.464 25.969 1.00 72.12 492 THR A O 1
ATOM 3863 N N . GLY A 1 493 ? 11.118 -21.941 24.731 1.00 65.62 493 GLY A N 1
ATOM 3864 C CA . GLY A 1 493 ? 9.880 -21.886 25.518 1.00 65.62 493 GLY A CA 1
ATOM 3865 C C . GLY A 1 493 ? 9.051 -20.614 25.291 1.00 65.62 493 GLY A C 1
ATOM 3866 O O . GLY A 1 493 ? 8.116 -20.347 26.046 1.00 65.62 493 GLY A O 1
ATOM 3867 N N . THR A 1 494 ? 9.390 -19.808 24.280 1.00 74.12 494 THR A N 1
ATOM 3868 C CA . THR A 1 494 ? 8.723 -18.527 24.007 1.00 74.12 494 THR A CA 1
ATOM 3869 C C . THR A 1 494 ? 7.375 -18.757 23.323 1.00 74.12 494 THR A C 1
ATOM 3871 O O . THR A 1 494 ? 7.330 -19.292 22.217 1.00 74.12 494 THR A O 1
ATOM 3874 N N . LEU A 1 495 ? 6.286 -18.338 23.973 1.00 75.69 495 LEU A N 1
ATOM 3875 C CA . LEU A 1 495 ? 4.911 -18.377 23.455 1.00 75.69 495 LEU A CA 1
ATOM 3876 C C . LEU A 1 495 ? 4.600 -17.164 22.557 1.00 75.69 495 LEU A C 1
ATOM 3878 O O . LEU A 1 495 ? 5.134 -16.076 22.779 1.00 75.69 495 LEU A O 1
ATOM 3882 N N . SER A 1 496 ? 3.692 -17.343 21.595 1.00 76.69 496 SER A N 1
ATOM 3883 C CA . SER A 1 496 ? 3.205 -16.296 20.685 1.00 76.69 496 SER A CA 1
ATOM 3884 C C . SER A 1 496 ? 1.758 -15.899 20.983 1.00 76.69 496 SER A C 1
ATOM 3886 O O . SER A 1 496 ? 0.929 -16.743 21.324 1.00 76.69 496 SER A O 1
ATOM 3888 N N . ASP A 1 497 ? 1.448 -14.611 20.828 1.00 81.38 497 ASP A N 1
ATOM 3889 C CA . ASP A 1 497 ? 0.068 -14.116 20.840 1.00 81.38 497 ASP A CA 1
ATOM 3890 C C . ASP A 1 497 ? -0.677 -14.590 19.579 1.00 81.38 497 ASP A C 1
ATOM 3892 O O . ASP A 1 497 ? -0.091 -14.622 18.494 1.00 81.38 497 ASP A O 1
ATOM 3896 N N . PHE A 1 498 ? -1.980 -14.871 19.679 1.00 87.12 498 PHE A N 1
ATOM 3897 C CA . PHE A 1 498 ? -2.824 -15.089 18.497 1.00 87.12 498 PHE A CA 1
ATOM 3898 C C . PHE A 1 498 ? -4.206 -14.443 18.628 1.00 87.12 498 PHE A C 1
ATOM 3900 O O . PHE A 1 498 ? -4.683 -14.104 19.713 1.00 87.12 498 PHE A O 1
ATOM 3907 N N . THR A 1 499 ? -4.873 -14.249 17.492 1.00 84.38 499 THR A N 1
ATOM 3908 C CA . THR A 1 499 ? -6.264 -13.789 17.427 1.00 84.38 499 THR A CA 1
ATOM 3909 C C . THR A 1 499 ? -6.941 -14.402 16.211 1.00 84.38 499 THR A C 1
ATOM 3911 O O . THR A 1 499 ? -6.432 -14.274 15.100 1.00 84.38 499 THR A O 1
ATOM 3914 N N . THR A 1 500 ? -8.102 -15.020 16.409 1.00 88.00 500 THR A N 1
ATOM 3915 C CA . THR A 1 500 ? -8.966 -15.518 15.332 1.00 88.00 500 THR A CA 1
ATOM 3916 C C . THR A 1 500 ? -10.362 -14.910 15.446 1.00 88.00 500 THR A C 1
ATOM 3918 O O . THR A 1 500 ? -10.826 -14.594 16.540 1.00 88.00 500 THR A O 1
ATOM 3921 N N . ASN A 1 501 ? -11.021 -14.707 14.306 1.00 87.38 501 ASN A N 1
ATOM 3922 C CA . ASN A 1 501 ? -12.377 -14.172 14.220 1.00 87.38 501 ASN A CA 1
ATOM 3923 C C . ASN A 1 501 ? -13.149 -14.972 13.173 1.00 87.38 501 ASN A C 1
ATOM 3925 O O . ASN A 1 501 ? -12.687 -15.081 12.036 1.00 87.38 501 ASN A O 1
ATOM 3929 N N . PHE A 1 502 ? -14.325 -15.482 13.527 1.00 89.56 502 PHE A N 1
ATOM 3930 C CA . PHE A 1 502 ? -15.168 -16.244 12.607 1.00 89.56 502 PHE A CA 1
ATOM 3931 C C . PHE A 1 502 ? -16.656 -15.949 12.813 1.00 89.56 502 PHE A C 1
ATOM 3933 O O . PHE A 1 502 ? -17.078 -15.308 13.779 1.00 89.56 502 PHE A O 1
ATOM 3940 N N . SER A 1 503 ? -17.457 -16.366 11.837 1.00 88.94 503 SER A N 1
ATOM 3941 C CA . SER A 1 503 ? -18.914 -16.249 11.838 1.00 88.94 503 SER A CA 1
ATOM 3942 C C . SER A 1 503 ? -19.511 -17.619 11.559 1.00 88.94 503 SER A C 1
ATOM 3944 O O . SER A 1 503 ? -18.988 -18.340 10.712 1.00 88.94 503 SER A O 1
ATOM 3946 N N . PHE A 1 504 ? -20.579 -17.973 12.263 1.00 90.19 504 PHE A N 1
ATOM 3947 C CA . PHE A 1 504 ? -21.218 -19.284 12.172 1.00 90.19 504 PHE A CA 1
ATOM 3948 C C . PHE A 1 504 ? -22.736 -19.161 12.335 1.00 90.19 504 PHE A C 1
ATOM 3950 O O . PHE A 1 504 ? -23.243 -18.128 12.778 1.00 90.19 504 PHE A O 1
ATOM 3957 N N . ILE A 1 505 ? -23.458 -20.212 11.961 1.00 87.25 505 ILE A N 1
ATOM 3958 C CA . ILE A 1 505 ? -24.897 -20.367 12.175 1.00 87.25 505 ILE A CA 1
ATOM 3959 C C . ILE A 1 505 ? -25.081 -21.754 12.791 1.00 87.25 505 ILE A C 1
ATOM 3961 O O . ILE A 1 505 ? -24.533 -22.719 12.266 1.00 87.25 505 ILE A O 1
ATOM 3965 N N . ILE A 1 506 ? -25.837 -21.847 13.884 1.00 87.50 506 ILE A N 1
ATOM 3966 C CA . ILE A 1 506 ? -26.438 -23.109 14.327 1.00 87.50 506 ILE A CA 1
ATOM 3967 C C . ILE A 1 506 ? -27.940 -22.959 14.101 1.00 87.50 506 ILE A C 1
ATOM 3969 O O . ILE A 1 506 ? -28.523 -21.937 14.466 1.00 87.50 506 ILE A O 1
ATOM 3973 N N . ASP A 1 507 ? -28.552 -23.938 13.448 1.00 86.00 507 ASP A N 1
ATOM 3974 C CA . ASP A 1 507 ? -29.988 -23.971 13.196 1.00 86.00 507 ASP A CA 1
ATOM 3975 C C . ASP A 1 507 ? -30.560 -25.263 13.780 1.00 86.00 507 ASP A C 1
ATOM 3977 O O . ASP A 1 507 ? -30.245 -26.358 13.318 1.00 86.00 507 ASP A O 1
ATOM 3981 N N . THR A 1 508 ? -31.360 -25.132 14.837 1.00 81.88 508 THR A N 1
ATOM 3982 C CA . THR A 1 508 ? -32.005 -26.250 15.529 1.00 81.88 508 THR A CA 1
ATOM 3983 C C . THR A 1 508 ? -33.292 -26.704 14.836 1.00 81.88 508 THR A C 1
ATOM 3985 O O . THR A 1 508 ? -33.902 -27.670 15.294 1.00 81.88 508 THR A O 1
ATOM 3988 N N . GLN A 1 509 ? -33.715 -26.037 13.747 1.00 79.94 509 GLN A N 1
ATOM 3989 C CA . GLN A 1 509 ? -34.935 -26.350 12.983 1.00 79.94 509 GLN A CA 1
ATOM 3990 C C . GLN A 1 509 ? -36.208 -26.400 13.858 1.00 79.94 509 GLN A C 1
ATOM 3992 O O . GLN A 1 509 ? -37.126 -27.169 13.588 1.00 79.94 509 GLN A O 1
ATOM 3997 N N . GLU A 1 510 ? -36.242 -25.614 14.943 1.00 71.69 510 GLU A N 1
ATOM 3998 C CA . GLU A 1 510 ? -37.311 -25.618 15.963 1.00 71.69 510 GLU A CA 1
ATOM 3999 C C . GLU A 1 510 ? -37.543 -26.990 16.647 1.00 71.69 510 GLU A C 1
ATOM 4001 O O . GLU A 1 510 ? -38.550 -27.196 17.326 1.00 71.69 510 GLU A O 1
ATOM 4006 N N . SER A 1 511 ? -36.595 -27.928 16.522 1.00 71.69 511 SER A N 1
ATOM 4007 C CA . SER A 1 511 ? -36.659 -29.249 17.155 1.00 71.69 511 SER A CA 1
ATOM 4008 C C . SER A 1 511 ? -36.547 -29.159 18.680 1.00 71.69 511 SER A C 1
ATOM 4010 O O . SER A 1 511 ? -35.760 -28.379 19.216 1.00 71.69 511 SER A O 1
ATOM 4012 N N . SER A 1 512 ? -37.266 -30.030 19.395 1.00 65.31 512 SER A N 1
ATOM 4013 C CA . SER A 1 512 ? -37.125 -30.208 20.848 1.00 65.31 512 SER A CA 1
ATOM 4014 C C . SER A 1 512 ? -35.868 -30.990 21.255 1.00 65.31 512 SER A C 1
ATOM 4016 O O . SER A 1 512 ? -35.563 -31.076 22.440 1.00 65.31 512 SER A O 1
ATOM 4018 N N . THR A 1 513 ? -35.167 -31.596 20.291 1.00 63.88 513 THR A N 1
ATOM 4019 C CA . THR A 1 513 ? -33.909 -32.335 20.484 1.00 63.88 513 THR A CA 1
ATOM 4020 C C . THR A 1 513 ? -32.970 -32.054 19.312 1.00 63.88 513 THR A C 1
ATOM 4022 O O . THR A 1 513 ? -33.311 -32.352 18.164 1.00 63.88 513 THR A O 1
ATOM 4025 N N . TYR A 1 514 ? -31.798 -31.484 19.585 1.00 78.94 514 TYR A N 1
ATOM 4026 C CA . TYR A 1 514 ? -30.786 -31.107 18.590 1.00 78.94 514 TYR A CA 1
ATOM 4027 C C . TYR A 1 514 ? -29.393 -31.635 18.968 1.00 78.94 514 TYR A C 1
ATOM 4029 O O . TYR A 1 514 ? -29.218 -32.247 20.016 1.00 78.94 514 TYR A O 1
ATOM 4037 N N . GLY A 1 515 ? -28.424 -31.482 18.060 1.00 75.88 515 GLY A N 1
ATOM 4038 C CA . GLY A 1 515 ? -27.060 -31.994 18.225 1.00 75.88 515 GLY A CA 1
ATOM 4039 C C . GLY A 1 515 ? -26.179 -31.172 19.176 1.00 75.88 515 GLY A C 1
ATOM 4040 O O . GLY A 1 515 ? -26.608 -30.175 19.749 1.00 75.88 515 GLY A O 1
ATOM 4041 N N . HIS A 1 516 ? -24.918 -31.592 19.296 1.00 84.00 516 HIS A N 1
ATOM 4042 C CA . HIS A 1 516 ? -23.995 -31.157 20.355 1.00 84.00 516 HIS A CA 1
ATOM 4043 C C . HIS A 1 516 ? -23.240 -29.840 20.089 1.00 84.00 516 HIS A C 1
ATOM 4045 O O . HIS A 1 516 ? -22.647 -29.296 21.006 1.00 84.00 516 HIS A O 1
ATOM 4051 N N . GLY A 1 517 ? -23.276 -29.277 18.877 1.00 88.50 517 GLY A N 1
ATOM 4052 C CA . GLY A 1 517 ? -22.781 -27.914 18.624 1.00 88.50 517 GLY A CA 1
ATOM 4053 C C . GLY A 1 517 ? -21.518 -27.820 17.761 1.00 88.50 517 GLY A C 1
ATOM 4054 O O . GLY A 1 517 ? -21.339 -28.596 16.822 1.00 88.50 517 GLY A O 1
ATOM 4055 N N . LEU A 1 518 ? -20.683 -26.808 18.025 1.00 91.50 518 LEU A N 1
ATOM 4056 C CA . LEU A 1 518 ? -19.536 -26.404 17.193 1.00 91.50 518 LEU A CA 1
ATOM 4057 C C . LEU A 1 518 ? -18.320 -26.061 18.066 1.00 91.50 518 LEU A C 1
ATOM 4059 O O . LEU A 1 518 ? -18.481 -25.414 19.093 1.00 91.50 518 LEU A O 1
ATOM 4063 N N . ALA A 1 519 ? -17.097 -26.384 17.633 1.00 92.25 519 ALA A N 1
ATOM 4064 C CA . ALA A 1 519 ? -15.877 -26.008 18.354 1.00 92.25 519 ALA A CA 1
ATOM 4065 C C . ALA A 1 519 ? -14.812 -25.353 17.458 1.00 92.25 519 ALA A C 1
ATOM 4067 O O . ALA A 1 519 ? -14.562 -25.783 16.332 1.00 92.25 519 ALA A O 1
ATOM 4068 N N . PHE A 1 520 ? -14.134 -24.336 17.993 1.00 93.19 520 PHE A N 1
ATOM 4069 C CA . PHE A 1 520 ? -12.807 -23.924 17.532 1.00 93.19 520 PHE A CA 1
ATOM 4070 C C . PHE A 1 520 ? -11.754 -24.720 18.307 1.00 93.19 520 PHE A C 1
ATOM 4072 O O . PHE A 1 520 ? -11.871 -24.858 19.523 1.00 93.19 520 PHE A O 1
ATOM 4079 N N . PHE A 1 521 ? -10.704 -25.199 17.640 1.00 92.62 521 PHE A N 1
ATOM 4080 C CA . PHE A 1 521 ? -9.651 -25.971 18.296 1.00 92.62 521 PHE A CA 1
ATOM 4081 C C . PHE A 1 521 ? -8.249 -25.610 17.805 1.00 92.62 521 PHE A C 1
ATOM 4083 O O . PHE A 1 521 ? -8.035 -25.228 16.654 1.00 92.62 521 PHE A O 1
ATOM 4090 N N . LEU A 1 522 ? -7.283 -25.785 18.702 1.00 91.12 522 LEU A N 1
ATOM 4091 C CA . LEU A 1 522 ? -5.858 -25.842 18.411 1.00 91.12 522 LEU A CA 1
ATOM 4092 C C . LEU A 1 522 ? -5.364 -27.228 18.814 1.00 91.12 522 LEU A C 1
ATOM 4094 O O . LEU A 1 522 ? -5.549 -27.627 19.960 1.00 91.12 522 LEU A O 1
ATOM 4098 N N . ALA A 1 523 ? -4.749 -27.950 17.880 1.00 88.25 523 ALA A N 1
ATOM 4099 C CA . ALA A 1 523 ? -4.245 -29.308 18.076 1.00 88.25 523 ALA A CA 1
ATOM 4100 C C . ALA A 1 523 ? -2.907 -29.504 17.332 1.00 88.25 523 ALA A C 1
ATOM 4102 O O . ALA A 1 523 ? -2.554 -28.677 16.481 1.00 88.25 523 ALA A O 1
ATOM 4103 N N . PRO A 1 524 ? -2.142 -30.576 17.618 1.00 85.38 524 PRO A N 1
ATOM 4104 C CA . PRO A 1 524 ? -0.871 -30.837 16.951 1.00 85.38 524 PRO A CA 1
ATOM 4105 C C . PRO A 1 524 ? -1.050 -31.045 15.444 1.00 85.38 524 PRO A C 1
ATOM 4107 O O . PRO A 1 524 ? -2.055 -31.583 14.980 1.00 85.38 524 PRO A O 1
ATOM 4110 N N . VAL A 1 525 ? -0.051 -30.656 14.651 1.00 77.50 525 VAL A N 1
ATOM 4111 C CA . VAL A 1 525 ? -0.124 -30.819 13.192 1.00 77.50 525 VAL A CA 1
ATOM 4112 C C . VAL A 1 525 ? -0.229 -32.298 12.827 1.00 77.50 525 VAL A C 1
ATOM 4114 O O . VAL A 1 525 ? 0.655 -33.085 13.161 1.00 77.50 525 VAL A O 1
ATOM 4117 N N . GLY A 1 526 ? -1.268 -32.645 12.068 1.00 71.38 526 GLY A N 1
ATOM 4118 C CA . GLY A 1 526 ? -1.559 -34.023 11.679 1.00 71.38 526 GLY A CA 1
ATOM 4119 C C . GLY A 1 526 ? -2.505 -34.753 12.633 1.00 71.38 526 GLY A C 1
ATOM 4120 O O . GLY A 1 526 ? -2.813 -35.911 12.360 1.00 71.38 526 GLY A O 1
ATOM 4121 N N . PHE A 1 527 ? -3.003 -34.095 13.689 1.00 81.62 527 PHE A N 1
ATOM 4122 C CA . PHE A 1 527 ? -4.150 -34.573 14.461 1.00 81.62 527 PHE A CA 1
ATOM 4123 C C . PHE A 1 527 ? -5.312 -34.889 13.504 1.00 81.62 527 PHE A C 1
ATOM 4125 O O . PHE A 1 527 ? -5.643 -34.084 12.633 1.00 81.62 527 PHE A O 1
ATOM 4132 N N . GLN A 1 528 ? -5.868 -36.093 13.623 1.00 79.62 528 GLN A N 1
ATOM 4133 C CA . GLN A 1 528 ? -7.003 -36.566 12.830 1.00 79.62 528 GLN A CA 1
ATOM 4134 C C . GLN A 1 528 ? -8.251 -36.587 13.705 1.00 79.62 528 GLN A C 1
ATOM 4136 O O . GLN A 1 528 ? -8.136 -36.706 14.925 1.00 79.62 528 GLN A O 1
ATOM 4141 N N . ILE A 1 529 ? -9.428 -36.531 13.077 1.00 81.94 529 ILE A N 1
ATOM 4142 C CA . ILE A 1 529 ? -10.707 -36.813 13.741 1.00 81.94 529 ILE A CA 1
ATOM 4143 C C . ILE A 1 529 ? -10.563 -38.178 14.437 1.00 81.94 529 ILE A C 1
ATOM 4145 O O . ILE A 1 529 ? -10.334 -39.170 13.735 1.00 81.94 529 ILE A O 1
ATOM 4149 N N . PRO A 1 530 ? -10.643 -38.271 15.780 1.00 79.94 530 PRO A N 1
ATOM 4150 C CA . PRO A 1 530 ? -10.441 -39.544 16.454 1.00 79.94 530 PRO A CA 1
ATOM 4151 C C . PRO A 1 530 ? -11.514 -40.542 16.013 1.00 79.94 530 PRO A C 1
ATOM 4153 O O . PRO A 1 530 ? -12.671 -40.146 15.820 1.00 79.94 530 PRO A O 1
ATOM 4156 N N . PRO A 1 531 ? -11.191 -41.838 15.875 1.00 64.44 531 PRO A N 1
ATOM 4157 C CA . PRO A 1 531 ? -12.210 -42.829 15.587 1.00 64.44 531 PRO A CA 1
ATOM 4158 C C . PRO A 1 531 ? -13.251 -42.799 16.709 1.00 64.44 531 PRO A C 1
ATOM 4160 O O . PRO A 1 531 ? -12.909 -42.788 17.899 1.00 64.44 531 PRO A O 1
ATOM 4163 N N . ASN A 1 532 ? -14.521 -42.823 16.304 1.00 69.69 532 ASN A N 1
ATOM 4164 C CA . ASN A 1 532 ? -15.677 -42.905 17.195 1.00 69.69 532 ASN A CA 1
ATOM 4165 C C . ASN A 1 532 ? -15.920 -41.632 18.049 1.00 69.69 532 ASN A C 1
ATOM 4167 O O . ASN A 1 532 ? -16.365 -41.724 19.194 1.00 69.69 532 ASN A O 1
ATOM 4171 N N . SER A 1 533 ? -15.621 -40.456 17.480 1.00 83.12 533 SER A N 1
ATOM 4172 C CA . SER A 1 533 ? -15.689 -39.115 18.100 1.00 83.12 533 SER A CA 1
ATOM 4173 C C . SER A 1 533 ? -16.981 -38.321 17.840 1.00 83.12 533 SER A C 1
ATOM 4175 O O . SER A 1 533 ? -17.057 -37.130 18.143 1.00 83.12 533 SER A O 1
ATOM 4177 N N . ALA A 1 534 ? -18.006 -38.950 17.264 1.00 79.25 534 ALA A N 1
ATOM 4178 C CA . ALA A 1 534 ? -19.288 -38.298 17.007 1.00 79.25 534 ALA A CA 1
ATOM 4179 C C . ALA A 1 534 ? -20.094 -38.041 18.297 1.00 79.25 534 ALA A C 1
ATOM 4181 O O . ALA A 1 534 ? -19.868 -38.669 19.334 1.00 79.25 534 ALA A O 1
ATOM 4182 N N . GLY A 1 535 ? -21.079 -37.144 18.217 1.00 79.88 535 GLY A N 1
ATOM 4183 C CA . GLY A 1 535 ? -21.919 -36.769 19.357 1.00 79.88 535 GLY A CA 1
ATOM 4184 C C . GLY A 1 535 ? -21.208 -35.801 20.307 1.00 79.88 535 GLY A C 1
ATOM 4185 O O . GLY A 1 535 ? -20.490 -34.912 19.852 1.00 79.88 535 GLY A O 1
ATOM 4186 N N . GLY A 1 536 ? -21.382 -35.990 21.619 1.00 76.06 536 GLY A N 1
ATOM 4187 C CA . GLY A 1 536 ? -20.820 -35.109 22.655 1.00 76.06 536 GLY A CA 1
ATOM 4188 C C . GLY A 1 536 ? -19.292 -34.995 22.657 1.00 76.06 536 GLY A C 1
ATOM 4189 O O . GLY A 1 536 ? -18.759 -34.054 23.221 1.00 76.06 536 GLY A O 1
ATOM 4190 N N . PHE A 1 537 ? -18.568 -35.889 21.974 1.00 83.94 537 PHE A N 1
ATOM 4191 C CA . PHE A 1 537 ? -17.116 -35.766 21.799 1.00 83.94 537 PHE A CA 1
ATOM 4192 C C . PHE A 1 537 ? -16.693 -34.711 20.749 1.00 83.94 537 PHE A C 1
ATOM 4194 O O . PHE A 1 537 ? -15.491 -34.542 20.522 1.00 83.94 537 PHE A O 1
ATOM 4201 N N . LEU A 1 538 ? -17.649 -34.024 20.099 1.00 86.25 538 LEU A N 1
ATOM 4202 C CA . LEU A 1 538 ? -17.470 -32.904 19.153 1.00 86.25 538 LEU A CA 1
ATOM 4203 C C . LEU A 1 538 ? -16.473 -33.156 18.003 1.00 86.25 538 LEU A C 1
ATOM 4205 O O . LEU A 1 538 ? -15.889 -32.225 17.446 1.00 86.25 538 LEU A O 1
ATOM 4209 N N . GLY A 1 539 ? -16.245 -34.419 17.638 1.00 87.06 539 GLY A N 1
ATOM 4210 C CA . GLY A 1 539 ? -15.234 -34.801 16.655 1.00 87.06 539 GLY A CA 1
ATOM 4211 C C . GLY A 1 539 ? -13.788 -34.677 17.141 1.00 87.06 539 GLY A C 1
ATOM 4212 O O . GLY A 1 539 ? -12.877 -34.833 16.336 1.00 87.06 539 GLY A O 1
ATOM 4213 N N . LEU A 1 540 ? -13.569 -34.359 18.419 1.00 88.00 540 LEU A N 1
ATOM 4214 C CA . LEU A 1 540 ? -12.288 -33.942 19.002 1.00 88.00 540 LEU A CA 1
ATOM 4215 C C . LEU A 1 540 ? -11.733 -34.940 20.026 1.00 88.00 540 LEU A C 1
ATOM 4217 O O . LEU A 1 540 ? -10.518 -35.040 20.189 1.00 88.00 540 LEU A O 1
ATOM 4221 N N . PHE A 1 541 ? -12.603 -35.717 20.669 1.00 86.69 541 PHE A N 1
ATOM 4222 C CA . PHE A 1 541 ? -12.246 -36.711 21.683 1.00 86.69 541 PHE A CA 1
ATOM 4223 C C . PHE A 1 541 ? -12.847 -38.087 21.357 1.00 86.69 541 PHE A C 1
ATOM 4225 O O . PHE A 1 541 ? -13.608 -38.244 20.408 1.00 86.69 541 PHE A O 1
ATOM 4232 N N . ASN A 1 542 ? -12.529 -39.109 22.145 1.00 79.81 542 ASN A N 1
ATOM 4233 C CA . ASN A 1 542 ? -13.291 -40.356 22.201 1.00 79.81 542 ASN A CA 1
ATOM 4234 C C . ASN A 1 542 ? -13.234 -40.938 23.626 1.00 79.81 542 ASN A C 1
ATOM 4236 O O . ASN A 1 542 ? -12.656 -40.339 24.530 1.00 79.81 542 ASN A O 1
ATOM 4240 N N . THR A 1 543 ? -13.800 -42.125 23.841 1.00 72.12 543 THR A N 1
ATOM 4241 C CA . THR A 1 543 ? -13.887 -42.753 25.176 1.00 72.12 543 THR A CA 1
ATOM 4242 C C . THR A 1 543 ? -12.553 -43.123 25.827 1.00 72.12 543 THR A C 1
ATOM 4244 O O . THR A 1 543 ? -12.550 -43.441 27.010 1.00 72.12 543 THR A O 1
ATOM 4247 N N . THR A 1 544 ? -11.434 -43.110 25.095 1.00 70.12 544 THR A N 1
ATOM 4248 C CA . THR A 1 544 ? -10.092 -43.316 25.672 1.00 70.12 544 THR A CA 1
ATOM 4249 C C . THR A 1 544 ? -9.304 -42.015 25.811 1.00 70.12 544 THR A C 1
ATOM 4251 O O . THR A 1 544 ? -8.433 -41.933 26.671 1.00 70.12 544 THR A O 1
ATOM 4254 N N . THR A 1 545 ? -9.596 -40.989 25.002 1.00 79.12 545 THR A N 1
ATOM 4255 C CA . THR A 1 545 ? -8.891 -39.696 25.061 1.00 79.12 545 THR A CA 1
ATOM 4256 C C . THR A 1 545 ? -9.623 -38.617 25.856 1.00 79.12 545 THR A C 1
ATOM 4258 O O . THR A 1 545 ? -8.986 -37.634 26.214 1.00 79.12 545 THR A O 1
ATOM 4261 N N . SER A 1 546 ? -10.909 -38.776 26.182 1.00 77.38 546 SER A N 1
ATOM 4262 C CA . SER A 1 546 ? -11.756 -37.729 26.786 1.00 77.38 546 SER A CA 1
ATOM 4263 C C . SER A 1 546 ? -11.171 -37.032 28.019 1.00 77.38 546 SER A C 1
ATOM 4265 O O . SER A 1 546 ? -11.388 -35.839 28.182 1.00 77.38 546 SER A O 1
ATOM 4267 N N . ASN A 1 547 ? -10.400 -37.738 28.849 1.00 71.81 547 ASN A N 1
ATOM 4268 C CA . ASN A 1 547 ? -9.722 -37.191 30.032 1.00 71.81 547 ASN A CA 1
ATOM 4269 C C . ASN A 1 547 ? -8.216 -37.534 30.065 1.00 71.81 547 ASN A C 1
ATOM 4271 O O . ASN A 1 547 ? -7.637 -37.713 31.137 1.00 71.81 547 ASN A O 1
ATOM 4275 N N . SER A 1 548 ? -7.568 -37.668 28.900 1.00 73.50 548 SER A N 1
ATOM 4276 C CA . SER A 1 548 ? -6.134 -37.979 28.839 1.00 73.50 548 SER A CA 1
ATOM 4277 C C . SER A 1 548 ? -5.258 -36.743 29.059 1.00 73.50 548 SER A C 1
ATOM 4279 O O . SER A 1 548 ? -5.301 -35.784 28.290 1.00 73.50 548 SER A O 1
ATOM 4281 N N . ALA A 1 549 ? -4.362 -36.812 30.047 1.00 63.62 549 ALA A N 1
ATOM 4282 C CA . ALA A 1 549 ? -3.322 -35.803 30.259 1.00 63.62 549 ALA A CA 1
ATOM 4283 C C . ALA A 1 549 ? -2.282 -35.735 29.116 1.00 63.62 549 ALA A C 1
ATOM 4285 O O . ALA A 1 549 ? -1.484 -34.800 29.080 1.00 63.62 549 ALA A O 1
ATOM 4286 N N . GLU A 1 550 ? -2.283 -36.706 28.193 1.00 69.75 550 GLU A N 1
ATOM 4287 C CA . GLU A 1 550 ? -1.426 -36.719 26.998 1.00 69.75 550 GLU A CA 1
ATOM 4288 C C . GLU A 1 550 ? -2.001 -35.906 25.828 1.00 69.75 550 GLU A C 1
ATOM 4290 O O . GLU A 1 550 ? -1.285 -35.637 24.861 1.00 69.75 550 GLU A O 1
ATOM 4295 N N . ASN A 1 551 ? -3.270 -35.489 25.904 1.00 79.38 551 ASN A N 1
ATOM 4296 C CA . ASN A 1 551 ? -3.839 -34.571 24.924 1.00 79.38 551 ASN A CA 1
ATOM 4297 C C . ASN A 1 551 ? -3.027 -33.262 24.900 1.00 79.38 551 ASN A C 1
ATOM 4299 O O . ASN A 1 551 ? -2.527 -32.796 25.923 1.00 79.38 551 ASN A O 1
ATOM 4303 N N . GLN A 1 552 ? -2.904 -32.658 23.718 1.00 82.88 552 GLN A N 1
ATOM 4304 C CA . GLN A 1 552 ? -2.195 -31.390 23.509 1.00 82.88 552 GLN A CA 1
ATOM 4305 C C . GLN A 1 552 ? -3.089 -30.423 22.735 1.00 82.88 552 GLN A C 1
ATOM 4307 O O . GLN A 1 552 ? -2.755 -29.994 21.629 1.00 82.88 552 GLN A O 1
ATOM 4312 N N . MET A 1 553 ? -4.268 -30.141 23.287 1.00 85.50 553 MET A N 1
ATOM 4313 C CA . MET A 1 553 ? -5.311 -29.392 22.600 1.00 85.50 553 MET A CA 1
ATOM 4314 C C . MET A 1 553 ? -6.037 -28.405 23.506 1.00 85.50 553 MET A C 1
ATOM 4316 O O . MET A 1 553 ? -6.344 -28.687 24.663 1.00 85.50 553 MET A O 1
ATOM 4320 N N . VAL A 1 554 ? -6.343 -27.249 22.926 1.00 89.31 554 VAL A N 1
ATOM 4321 C CA . VAL A 1 554 ? -7.147 -26.201 23.553 1.00 89.31 554 VAL A CA 1
ATOM 4322 C C . VAL A 1 554 ? -8.336 -25.936 22.649 1.00 89.31 554 VAL A C 1
ATOM 4324 O O . VAL A 1 554 ? -8.166 -25.685 21.452 1.00 89.31 554 VAL A O 1
ATOM 4327 N N . THR A 1 555 ? -9.528 -26.008 23.220 1.00 90.81 555 THR A N 1
ATOM 4328 C CA . THR A 1 555 ? -10.797 -25.937 22.500 1.00 90.81 555 THR A CA 1
ATOM 4329 C C . THR A 1 555 ? -11.658 -24.815 23.065 1.00 90.81 555 THR A C 1
ATOM 4331 O O . THR A 1 555 ? -11.572 -24.468 24.242 1.00 90.81 555 THR A O 1
ATOM 4334 N N . VAL A 1 556 ? -12.457 -24.204 22.196 1.00 92.12 556 VAL A N 1
ATOM 4335 C CA . VAL A 1 556 ? -13.524 -23.275 22.564 1.00 92.12 556 VAL A CA 1
ATOM 4336 C C . VAL A 1 556 ? -14.793 -23.785 21.912 1.00 92.12 556 VAL A C 1
ATOM 4338 O O . VAL A 1 556 ? -14.946 -23.687 20.690 1.00 92.12 556 VAL A O 1
ATOM 4341 N N . GLU A 1 557 ? -15.670 -24.357 22.721 1.00 91.44 557 GLU A N 1
ATOM 4342 C CA . GLU A 1 557 ? -16.913 -24.967 22.267 1.00 91.44 557 GLU A CA 1
ATOM 4343 C C . GLU A 1 557 ? -18.100 -24.015 22.388 1.00 91.44 557 GLU A C 1
ATOM 4345 O O . GLU A 1 557 ? -18.140 -23.098 23.210 1.00 91.44 557 GLU A O 1
ATOM 4350 N N . PHE A 1 558 ? -19.070 -24.259 21.525 1.00 90.94 558 PHE A N 1
ATOM 4351 C CA . PHE A 1 558 ? -20.387 -23.659 21.474 1.00 90.94 558 PHE A CA 1
ATOM 4352 C C . PHE A 1 558 ? -21.351 -24.841 21.588 1.00 90.94 558 PHE A C 1
ATOM 4354 O O . PHE A 1 558 ? -21.896 -25.296 20.578 1.00 90.94 558 PHE A O 1
ATOM 4361 N N . ASP A 1 559 ? -21.440 -25.395 22.799 1.00 87.00 559 ASP A N 1
ATOM 4362 C CA . ASP A 1 559 ? -22.191 -26.608 23.112 1.00 87.00 559 ASP A CA 1
ATOM 4363 C C . ASP A 1 559 ? -23.694 -26.314 23.157 1.00 87.00 559 ASP A C 1
ATOM 4365 O O . ASP A 1 559 ? -24.165 -25.413 23.861 1.00 87.00 559 ASP A O 1
ATOM 4369 N N . SER A 1 560 ? -24.441 -27.096 22.382 1.00 86.25 560 SER A N 1
ATOM 4370 C CA . SER A 1 560 ? -25.897 -27.032 22.286 1.00 86.25 560 SER A CA 1
ATOM 4371 C C . SER A 1 560 ? -26.607 -28.267 22.849 1.00 86.25 560 SER A C 1
ATOM 4373 O O . SER A 1 560 ? -27.813 -28.389 22.658 1.00 86.25 560 SER A O 1
ATOM 4375 N N . TYR A 1 561 ? -25.918 -29.177 23.545 1.00 84.25 561 TYR A N 1
ATOM 4376 C CA . TYR A 1 561 ? -26.544 -30.351 24.154 1.00 84.25 561 TYR A CA 1
ATOM 4377 C C . TYR A 1 561 ? -26.020 -30.633 25.575 1.00 84.25 561 TYR A C 1
ATOM 4379 O O . TYR A 1 561 ? -24.912 -31.136 25.733 1.00 84.25 561 TYR A O 1
ATOM 4387 N N . PRO A 1 562 ? -26.840 -30.433 26.627 1.00 76.62 562 PRO A N 1
ATOM 4388 C CA . PRO A 1 562 ? -26.426 -30.692 28.005 1.00 76.62 562 PRO A CA 1
ATOM 4389 C C . PRO A 1 562 ? -25.946 -32.135 28.239 1.00 76.62 562 PRO A C 1
ATOM 4391 O O . PRO A 1 562 ? -26.740 -33.081 28.233 1.00 76.62 562 PRO A O 1
ATOM 4394 N N . ASN A 1 563 ? -24.649 -32.299 28.514 1.00 77.88 563 ASN A N 1
ATOM 4395 C CA . ASN A 1 563 ? -24.005 -33.578 28.817 1.00 77.88 563 ASN A CA 1
ATOM 4396 C C . ASN A 1 563 ? -23.577 -33.650 30.308 1.00 77.88 563 ASN A C 1
ATOM 4398 O O . ASN A 1 563 ? -22.393 -33.518 30.616 1.00 77.88 563 ASN A O 1
ATOM 4402 N N . PRO A 1 564 ? -24.506 -33.914 31.258 1.00 72.94 564 PRO A N 1
ATOM 4403 C CA . PRO A 1 564 ? -24.273 -33.788 32.709 1.00 72.94 564 PRO A CA 1
ATOM 4404 C C . PRO A 1 564 ? -23.261 -34.776 33.324 1.00 72.94 564 PRO A C 1
ATOM 4406 O O . PRO A 1 564 ? -23.047 -34.752 34.535 1.00 72.94 564 PRO A O 1
ATOM 4409 N N . GLU A 1 565 ? -22.662 -35.663 32.525 1.00 74.69 565 GLU A N 1
ATOM 4410 C CA . GLU A 1 565 ? -21.590 -36.572 32.952 1.00 74.69 565 GLU A CA 1
ATOM 4411 C C . GLU A 1 565 ? -20.217 -35.881 33.019 1.00 74.69 565 GLU A C 1
ATOM 4413 O O . GLU A 1 565 ? -19.356 -36.314 33.787 1.00 74.69 565 GLU A O 1
ATOM 4418 N N . TRP A 1 566 ? -20.008 -34.812 32.241 1.00 78.62 566 TRP A N 1
ATOM 4419 C CA . TRP A 1 566 ? -18.737 -34.073 32.190 1.00 78.62 566 TRP A CA 1
ATOM 4420 C C . TRP A 1 566 ? -18.877 -32.556 31.997 1.00 78.62 566 TRP A C 1
ATOM 4422 O O . TRP A 1 566 ? -17.941 -31.839 32.347 1.00 78.62 566 TRP A O 1
ATOM 4432 N N . ASP A 1 567 ? -20.035 -32.066 31.547 1.00 78.88 567 ASP A N 1
ATOM 4433 C CA . ASP A 1 567 ? -20.329 -30.643 31.350 1.00 78.88 567 ASP A CA 1
ATOM 4434 C C . ASP A 1 567 ? -21.549 -30.178 32.166 1.00 78.88 567 ASP A C 1
ATOM 4436 O O . ASP A 1 567 ? -22.276 -30.995 32.747 1.00 78.88 567 ASP A O 1
ATOM 4440 N N . PRO A 1 568 ? -21.801 -28.858 32.274 1.00 78.12 568 PRO A N 1
ATOM 4441 C CA . PRO A 1 568 ? -22.974 -28.354 32.973 1.00 78.12 568 PRO A CA 1
ATOM 4442 C C . PRO A 1 568 ? -24.287 -28.866 32.363 1.00 78.12 568 PRO A C 1
ATOM 4444 O O . PRO A 1 568 ? -24.409 -29.072 31.159 1.00 78.12 568 PRO A O 1
ATOM 4447 N N . ALA A 1 569 ? -25.331 -28.982 33.187 1.00 83.31 569 ALA A N 1
ATOM 4448 C CA . ALA A 1 569 ? -26.673 -29.379 32.745 1.00 83.31 569 ALA A CA 1
ATOM 4449 C C . ALA A 1 569 ? -27.426 -28.270 31.960 1.00 83.31 569 ALA A C 1
ATOM 4451 O O . ALA A 1 569 ? -28.641 -28.121 32.100 1.00 83.31 569 ALA A O 1
ATOM 4452 N N . TYR A 1 570 ? -26.710 -27.458 31.175 1.00 85.31 570 TYR A N 1
ATOM 4453 C CA . TYR A 1 570 ? -27.232 -26.372 30.345 1.00 85.31 570 TYR A CA 1
ATOM 4454 C C . TYR A 1 570 ? -26.305 -26.079 29.150 1.00 85.31 570 TYR A C 1
ATOM 4456 O O . TYR A 1 570 ? -25.091 -26.238 29.238 1.00 85.31 570 TYR A O 1
ATOM 4464 N N . GLU A 1 571 ? -26.887 -25.594 28.050 1.00 86.94 571 GLU A N 1
ATOM 4465 C CA . GLU A 1 571 ? -26.165 -25.162 26.840 1.00 86.94 571 GLU A CA 1
ATOM 4466 C C . GLU A 1 571 ? -25.229 -23.978 27.137 1.00 86.94 571 GLU A C 1
ATOM 4468 O O . GLU A 1 571 ? -25.610 -23.023 27.835 1.00 86.94 571 GLU A O 1
ATOM 4473 N N . HIS A 1 572 ? -23.997 -24.022 26.631 1.00 88.94 572 HIS A N 1
ATOM 4474 C CA . HIS A 1 572 ? -22.942 -23.115 27.073 1.00 88.94 572 HIS A CA 1
ATOM 4475 C C . HIS A 1 572 ? -21.864 -22.848 26.012 1.00 88.94 572 HIS A C 1
ATOM 4477 O O . HIS A 1 572 ? -21.710 -23.561 25.026 1.00 88.94 572 HIS A O 1
ATOM 4483 N N . ILE A 1 573 ? -21.105 -21.771 26.219 1.00 90.38 573 ILE A N 1
ATOM 4484 C CA . ILE A 1 573 ? -19.810 -21.564 25.564 1.00 90.38 573 ILE A CA 1
ATOM 4485 C C . ILE A 1 573 ? -18.738 -21.950 26.570 1.00 90.38 573 ILE A C 1
ATOM 4487 O O . ILE A 1 573 ? -18.731 -21.424 27.688 1.00 90.38 573 ILE A O 1
ATOM 4491 N N . GLY A 1 574 ? -17.856 -22.854 26.170 1.00 88.56 574 GLY A N 1
ATOM 4492 C CA . GLY A 1 574 ? -16.857 -23.479 27.025 1.00 88.56 574 GLY A CA 1
ATOM 4493 C C . GLY A 1 574 ? -15.424 -23.243 26.552 1.00 88.56 574 GLY A C 1
ATOM 4494 O O . GLY A 1 574 ? -15.183 -22.917 25.388 1.00 88.56 574 GLY A O 1
ATOM 4495 N N . ILE A 1 575 ? -14.465 -23.380 27.467 1.00 90.12 575 ILE A N 1
ATOM 4496 C CA . ILE A 1 575 ? -13.038 -23.502 27.150 1.00 90.12 575 ILE A CA 1
ATOM 4497 C C . ILE A 1 575 ? -12.522 -24.780 27.801 1.00 90.12 575 ILE A C 1
ATOM 4499 O O . ILE A 1 575 ? -12.338 -24.837 29.020 1.00 90.12 575 ILE A O 1
ATOM 4503 N N . ASN A 1 576 ? -12.219 -25.777 26.981 1.00 87.56 576 ASN A N 1
ATOM 4504 C CA . ASN A 1 576 ? -11.657 -27.052 27.398 1.00 87.56 576 ASN A CA 1
ATOM 4505 C C . ASN A 1 576 ? -10.139 -27.079 27.142 1.00 87.56 576 ASN A C 1
ATOM 4507 O O . ASN A 1 576 ? -9.601 -26.459 26.217 1.00 87.56 576 ASN A O 1
ATOM 4511 N N . ASN A 1 577 ? -9.424 -27.782 28.017 1.00 87.31 577 ASN A N 1
ATOM 4512 C CA . ASN A 1 577 ? -7.967 -27.873 28.008 1.00 87.31 577 ASN A CA 1
ATOM 4513 C C . ASN A 1 577 ? -7.581 -29.335 28.219 1.00 87.31 577 ASN A C 1
ATOM 4515 O O . ASN A 1 577 ? -7.750 -29.865 29.319 1.00 87.31 577 ASN A O 1
ATOM 4519 N N . ASN A 1 578 ? -7.094 -29.985 27.162 1.00 84.19 578 ASN A N 1
ATOM 4520 C CA . ASN A 1 578 ? -6.695 -31.395 27.148 1.00 84.19 578 ASN A CA 1
ATOM 4521 C C . ASN A 1 578 ? -7.781 -32.398 27.604 1.00 84.19 578 ASN A C 1
ATOM 4523 O O . ASN A 1 578 ? -7.469 -33.557 27.861 1.00 84.19 578 ASN A O 1
ATOM 4527 N N . SER A 1 579 ? -9.046 -31.995 27.696 1.00 84.50 579 SER A N 1
ATOM 4528 C CA . SER A 1 579 ? -10.158 -32.830 28.163 1.00 84.50 579 SER A CA 1
ATOM 4529 C C . SER A 1 579 ? -11.469 -32.405 27.510 1.00 84.50 579 SER A C 1
ATOM 4531 O O . SER A 1 579 ? -11.566 -31.282 27.019 1.00 84.50 579 SER A O 1
ATOM 4533 N N . ILE A 1 580 ? -12.451 -33.308 27.505 1.00 82.88 580 ILE A N 1
ATOM 4534 C CA . ILE A 1 580 ? -13.809 -33.033 27.027 1.00 82.88 580 ILE A CA 1
ATOM 4535 C C . ILE A 1 580 ? -14.555 -32.074 27.955 1.00 82.88 580 ILE A C 1
ATOM 4537 O O . ILE A 1 580 ? -15.240 -31.196 27.466 1.00 82.88 580 ILE A O 1
ATOM 4541 N N . GLY A 1 581 ? -14.384 -32.196 29.275 1.00 82.88 581 GLY A N 1
ATOM 4542 C CA . GLY A 1 581 ? -15.070 -31.329 30.231 1.00 82.88 581 GLY A CA 1
ATOM 4543 C C . GLY A 1 581 ? -14.516 -29.907 30.202 1.00 82.88 581 GLY A C 1
ATOM 4544 O O . GLY A 1 581 ? -13.298 -29.691 30.227 1.00 82.88 581 GLY A O 1
ATOM 4545 N N . SER A 1 582 ? -15.406 -28.925 30.170 1.00 85.12 582 SER A N 1
ATOM 4546 C CA . SER A 1 582 ? -15.014 -27.524 30.080 1.00 85.12 582 SER A CA 1
ATOM 4547 C C . SER A 1 582 ? -14.411 -26.971 31.385 1.00 85.12 582 SER A C 1
ATOM 4549 O O . SER A 1 582 ? -14.953 -27.142 32.477 1.00 85.12 582 SER A O 1
ATOM 4551 N N . VAL A 1 583 ? -13.289 -26.243 31.292 1.00 85.56 583 VAL A N 1
ATOM 4552 C CA . VAL A 1 583 ? -12.582 -25.655 32.454 1.00 85.56 583 VAL A CA 1
ATOM 4553 C C . VAL A 1 583 ? -13.248 -24.364 32.932 1.00 85.56 583 VAL A C 1
ATOM 4555 O O . VAL A 1 583 ? -13.211 -24.030 34.117 1.00 85.56 583 VAL A O 1
ATOM 4558 N N . ILE A 1 584 ? -13.848 -23.617 32.007 1.00 86.00 584 ILE A N 1
ATOM 4559 C CA . ILE A 1 584 ? -14.638 -22.420 32.293 1.00 86.00 584 ILE A CA 1
ATOM 4560 C C . ILE A 1 584 ? -15.759 -22.304 31.266 1.00 86.00 584 ILE A C 1
ATOM 4562 O O . ILE A 1 584 ? -15.521 -22.427 30.066 1.00 86.00 584 ILE A O 1
ATOM 4566 N N . THR A 1 585 ? -16.975 -22.040 31.741 1.00 87.56 585 THR A N 1
ATOM 4567 C CA . THR A 1 585 ? -18.177 -21.950 30.908 1.00 87.56 585 THR A CA 1
ATOM 4568 C C . THR A 1 585 ? -18.904 -20.625 31.098 1.00 87.56 585 THR A C 1
ATOM 4570 O O . THR A 1 585 ? -18.746 -19.926 32.102 1.00 87.56 585 THR A O 1
ATOM 4573 N N . THR A 1 586 ? -19.736 -20.271 30.122 1.00 85.88 586 THR A N 1
ATOM 4574 C CA . THR A 1 586 ? -20.750 -19.223 30.254 1.00 85.88 586 THR A CA 1
ATOM 4575 C C . THR A 1 586 ? -22.040 -19.659 29.549 1.00 85.88 586 THR A C 1
ATOM 4577 O O . THR A 1 586 ? -21.951 -20.207 28.448 1.00 85.88 586 THR A O 1
ATOM 4580 N N . PRO A 1 587 ? -23.238 -19.466 30.136 1.00 85.38 587 PRO A N 1
ATOM 4581 C CA . PRO A 1 587 ? -24.485 -19.938 29.536 1.00 85.38 587 PRO A CA 1
ATOM 4582 C C . PRO A 1 587 ? -24.733 -19.360 28.137 1.00 85.38 587 PRO A C 1
ATOM 4584 O O . PRO A 1 587 ? -24.641 -18.148 27.913 1.00 85.38 587 PRO A O 1
ATOM 4587 N N . TRP A 1 588 ? -25.106 -20.224 27.197 1.00 84.75 588 TRP A N 1
ATOM 4588 C CA . TRP A 1 588 ? -25.402 -19.853 25.820 1.00 84.75 588 TRP A CA 1
ATOM 4589 C C . TRP A 1 588 ? -26.473 -20.769 25.244 1.00 84.75 588 TRP A C 1
ATOM 4591 O O . TRP A 1 588 ? -26.203 -21.907 24.903 1.00 84.75 588 TRP A O 1
ATOM 4601 N N . ASN A 1 589 ? -27.691 -20.252 25.109 1.00 79.62 589 ASN A N 1
ATOM 4602 C CA . ASN A 1 589 ? -28.792 -21.011 24.532 1.00 79.62 589 ASN A CA 1
ATOM 4603 C C . ASN A 1 589 ? -28.778 -20.883 22.997 1.00 79.62 589 ASN A C 1
ATOM 4605 O O . ASN A 1 589 ? -29.020 -19.797 22.459 1.00 79.62 589 ASN A O 1
ATOM 4609 N N . ALA A 1 590 ? -28.495 -21.984 22.306 1.00 71.81 590 ALA A N 1
ATOM 4610 C CA . ALA A 1 590 ? -28.447 -22.091 20.856 1.00 71.81 590 ALA A CA 1
ATOM 4611 C C . ALA A 1 590 ? -29.839 -21.933 20.222 1.00 71.81 590 ALA A C 1
ATOM 4613 O O . ALA A 1 590 ? -29.962 -21.255 19.201 1.00 71.81 590 ALA A O 1
ATOM 4614 N N . SER A 1 591 ? -30.902 -22.459 20.849 1.00 70.06 591 SER A N 1
ATOM 4615 C CA . SER A 1 591 ? -32.277 -22.343 20.327 1.00 70.06 591 SER A CA 1
ATOM 4616 C C . SER A 1 591 ? -32.751 -20.883 20.200 1.00 70.06 591 SER A C 1
ATOM 4618 O O . SER A 1 591 ? -33.385 -20.521 19.208 1.00 70.06 591 SER A O 1
ATOM 4620 N N . LEU A 1 592 ? -32.345 -19.992 21.119 1.00 68.75 592 LEU A N 1
ATOM 4621 C CA . LEU A 1 592 ? -32.621 -18.544 21.039 1.00 68.75 592 LEU A CA 1
ATOM 4622 C C . LEU A 1 592 ? -31.932 -17.846 19.851 1.00 68.75 592 LEU A C 1
ATOM 4624 O O . LEU A 1 592 ? -32.274 -16.706 19.518 1.00 68.75 592 LEU A O 1
ATOM 4628 N N . HIS A 1 593 ? -30.961 -18.510 19.223 1.00 69.88 593 HIS A N 1
ATOM 4629 C CA . HIS A 1 593 ? -30.187 -18.016 18.087 1.00 69.88 593 HIS A CA 1
ATOM 4630 C C . HIS A 1 593 ? -30.292 -18.921 16.851 1.00 69.88 593 HIS A C 1
ATOM 4632 O O . HIS A 1 593 ? -29.490 -18.763 15.928 1.00 69.88 593 HIS A O 1
ATOM 4638 N N . SER A 1 594 ? -31.295 -19.808 16.796 1.00 79.81 594 SER A N 1
ATOM 4639 C CA . SER A 1 594 ? -31.516 -20.709 15.660 1.00 79.81 594 SER A CA 1
ATOM 4640 C C . SER A 1 594 ? -31.581 -19.943 14.337 1.00 79.81 594 SER A C 1
ATOM 4642 O O . SER A 1 594 ? -32.338 -18.975 14.190 1.00 79.81 594 SER A O 1
ATOM 4644 N N . GLY A 1 595 ? -30.745 -20.346 13.379 1.00 76.75 595 GLY A N 1
ATOM 4645 C CA . GLY A 1 595 ? -30.659 -19.724 12.057 1.00 76.75 595 GLY A CA 1
ATOM 4646 C C . GLY A 1 595 ? -30.096 -18.292 12.056 1.00 76.75 595 GLY A C 1
ATOM 4647 O O . GLY A 1 595 ? -30.146 -17.610 11.031 1.00 76.75 595 GLY A O 1
ATOM 4648 N N . GLU A 1 596 ? -29.571 -17.786 13.180 1.00 81.31 596 GLU A N 1
ATOM 4649 C CA . GLU A 1 596 ? -28.931 -16.468 13.252 1.00 81.31 596 GLU A CA 1
ATOM 4650 C C . GLU A 1 596 ? -27.421 -16.554 13.013 1.00 81.31 596 GLU A C 1
ATOM 4652 O O . GLU A 1 596 ? -26.728 -17.405 13.565 1.00 81.31 596 GLU A O 1
ATOM 4657 N N . THR A 1 597 ? -26.878 -15.614 12.235 1.00 82.25 597 THR A N 1
ATOM 4658 C CA . THR A 1 597 ? -25.425 -15.468 12.100 1.00 82.25 597 THR A CA 1
ATOM 4659 C C . THR A 1 597 ? -24.825 -14.928 13.397 1.00 82.25 597 THR A C 1
ATOM 4661 O O . THR A 1 597 ? -24.958 -13.744 13.721 1.00 82.25 597 THR A O 1
ATOM 4664 N N . CYS A 1 598 ? -24.132 -15.801 14.117 1.00 82.38 598 CYS A N 1
ATOM 4665 C CA . CYS A 1 598 ? -23.320 -15.482 15.281 1.00 82.38 598 CYS A CA 1
ATOM 4666 C C . CYS A 1 598 ? -21.900 -15.098 14.850 1.00 82.38 598 CYS A C 1
ATOM 4668 O O . CYS A 1 598 ? -21.379 -15.621 13.863 1.00 82.38 598 CYS A O 1
ATOM 4670 N N . THR A 1 599 ? -21.243 -14.203 15.595 1.00 83.62 599 THR A N 1
ATOM 4671 C CA . THR A 1 599 ? -19.815 -13.905 15.388 1.00 83.62 599 THR A CA 1
ATOM 4672 C C . THR A 1 599 ? -19.034 -13.997 16.698 1.00 83.62 599 THR A C 1
ATOM 4674 O O . THR A 1 599 ? -19.510 -13.565 17.755 1.00 83.62 599 THR A O 1
ATOM 4677 N N . ALA A 1 600 ? -17.843 -14.590 16.616 1.00 85.88 600 ALA A N 1
ATOM 4678 C CA . ALA A 1 600 ? -16.962 -14.865 17.743 1.00 85.88 600 ALA A CA 1
ATOM 4679 C C . ALA A 1 600 ? -15.527 -14.415 17.440 1.00 85.88 600 ALA A C 1
ATOM 4681 O O . ALA A 1 600 ? -15.046 -14.510 16.308 1.00 85.88 600 ALA A O 1
ATOM 4682 N N . SER A 1 601 ? -14.849 -13.937 18.480 1.00 86.88 601 SER A N 1
ATOM 4683 C CA . SER A 1 601 ? -13.441 -13.552 18.475 1.00 86.88 601 SER A CA 1
ATOM 4684 C C . SER A 1 601 ? -12.733 -14.272 19.616 1.00 86.88 601 SER A C 1
ATOM 4686 O O . SER A 1 601 ? -13.191 -14.207 20.757 1.00 86.88 601 SER A O 1
ATOM 4688 N N . ILE A 1 602 ? -11.638 -14.968 19.319 1.00 91.56 602 ILE A N 1
ATOM 4689 C CA . ILE A 1 602 ? -10.836 -15.693 20.310 1.00 91.56 602 ILE A CA 1
ATOM 4690 C C . ILE A 1 602 ? -9.430 -15.106 20.284 1.00 91.56 602 ILE A C 1
ATOM 4692 O O . ILE A 1 602 ? -8.802 -15.029 19.225 1.00 91.56 602 ILE A O 1
ATOM 4696 N N . THR A 1 603 ? -8.940 -14.680 21.446 1.00 89.19 603 THR A N 1
ATOM 4697 C CA . THR A 1 603 ? -7.631 -14.033 21.601 1.00 89.19 603 THR A CA 1
ATOM 4698 C C . THR A 1 603 ? -6.808 -14.745 22.664 1.00 89.19 603 THR A C 1
ATOM 4700 O O . THR A 1 603 ? -7.315 -15.027 23.747 1.00 89.19 603 THR A O 1
ATOM 4703 N N . TYR A 1 604 ? -5.536 -15.014 22.375 1.00 88.56 604 TYR A N 1
ATOM 4704 C CA . TYR A 1 604 ? -4.569 -15.486 23.364 1.00 88.56 604 TYR A CA 1
ATOM 4705 C C . TYR A 1 604 ? -3.439 -14.477 23.507 1.00 88.56 604 TYR A C 1
ATOM 4707 O O . TYR A 1 604 ? -2.855 -14.043 22.511 1.00 88.56 604 TYR A O 1
ATOM 4715 N N . ASN A 1 605 ? -3.123 -14.135 24.752 1.00 83.81 605 ASN A N 1
ATOM 4716 C CA . ASN A 1 605 ? -2.005 -13.275 25.102 1.00 83.81 605 ASN A CA 1
ATOM 4717 C C . ASN A 1 605 ? -0.935 -14.109 25.818 1.00 83.81 605 ASN A C 1
ATOM 4719 O O . ASN A 1 605 ? -1.126 -14.536 26.955 1.00 83.81 605 ASN A O 1
ATOM 4723 N N . ALA A 1 606 ? 0.205 -14.315 25.166 1.00 79.88 606 ALA A N 1
ATOM 4724 C CA . ALA A 1 606 ? 1.326 -15.103 25.661 1.00 79.88 606 ALA A CA 1
ATOM 4725 C C . ALA A 1 606 ? 2.003 -14.493 26.898 1.00 79.88 606 ALA A C 1
ATOM 4727 O O . ALA A 1 606 ? 2.556 -15.228 27.717 1.00 79.88 606 ALA A O 1
ATOM 4728 N N . SER A 1 607 ? 1.948 -13.165 27.060 1.00 76.25 607 SER A N 1
ATOM 4729 C CA . SER A 1 607 ? 2.541 -12.476 28.216 1.00 76.25 607 SER A CA 1
ATOM 4730 C C . SER A 1 607 ? 1.717 -12.640 29.497 1.00 76.25 607 SER A C 1
ATOM 4732 O O . SER A 1 607 ? 2.293 -12.739 30.579 1.00 76.25 607 SER A O 1
ATOM 4734 N N . THR A 1 608 ? 0.387 -12.725 29.384 1.00 82.44 608 THR A N 1
ATOM 4735 C CA . THR A 1 608 ? -0.524 -12.977 30.517 1.00 82.44 608 THR A CA 1
ATOM 4736 C C . THR A 1 608 ? -0.981 -14.434 30.615 1.00 82.44 608 THR A C 1
ATOM 4738 O O . THR A 1 608 ? -1.602 -14.803 31.607 1.00 82.44 608 THR A O 1
ATOM 4741 N N . LYS A 1 609 ? -0.678 -15.256 29.599 1.00 81.81 609 LYS A N 1
ATOM 4742 C CA . LYS A 1 609 ? -1.184 -16.625 29.384 1.00 81.81 609 LYS A CA 1
ATOM 4743 C C . LYS A 1 609 ? -2.714 -16.727 29.367 1.00 81.81 609 LYS A C 1
ATOM 4745 O O . LYS A 1 609 ? -3.270 -17.776 29.676 1.00 81.81 609 LYS A O 1
ATOM 4750 N N . ASN A 1 610 ? -3.397 -15.639 29.017 1.00 85.25 610 ASN A N 1
ATOM 4751 C CA . ASN A 1 610 ? -4.852 -15.562 29.070 1.00 85.25 610 ASN A CA 1
ATOM 4752 C C . ASN A 1 610 ? -5.473 -15.843 27.696 1.00 85.25 610 ASN A C 1
ATOM 4754 O O . ASN A 1 610 ? -5.145 -15.153 26.728 1.00 85.25 610 ASN A O 1
ATOM 4758 N N . LEU A 1 611 ? -6.394 -16.808 27.635 1.00 86.50 611 LEU A N 1
ATOM 4759 C CA . LEU A 1 611 ? -7.278 -17.047 26.492 1.00 86.50 611 LEU A CA 1
ATOM 4760 C C . LEU A 1 611 ? -8.630 -16.377 26.771 1.00 86.50 611 LEU A C 1
ATOM 4762 O O . LEU A 1 611 ? -9.203 -16.558 27.840 1.00 86.50 611 LEU A O 1
ATOM 4766 N N . SER A 1 612 ? -9.134 -15.569 25.843 1.00 85.50 612 SER A N 1
ATOM 4767 C CA . SER A 1 612 ? -10.401 -14.841 25.986 1.00 85.50 612 SER A CA 1
ATOM 4768 C C . SER A 1 612 ? -11.302 -15.053 24.780 1.00 85.50 612 SER A C 1
ATOM 4770 O O . SER A 1 612 ? -10.845 -14.960 23.638 1.00 85.50 612 SER A O 1
ATOM 4772 N N . VAL A 1 613 ? -12.589 -15.279 25.047 1.00 84.50 613 VAL A N 1
ATOM 4773 C CA . VAL A 1 613 ? -13.645 -15.435 24.042 1.00 84.50 613 VAL A CA 1
ATOM 4774 C C . VAL A 1 613 ? -14.569 -14.221 24.116 1.00 84.50 613 VAL A C 1
ATOM 4776 O O . VAL A 1 613 ? -15.116 -13.903 25.172 1.00 84.50 613 VAL A O 1
ATOM 4779 N N . HIS A 1 614 ? -14.747 -13.526 22.995 1.00 79.38 614 HIS A N 1
ATOM 4780 C CA . HIS A 1 614 ? -15.611 -12.354 22.876 1.00 79.38 614 HIS A CA 1
ATOM 4781 C C . HIS A 1 614 ? -16.703 -12.612 21.833 1.00 79.38 614 HIS A C 1
ATOM 4783 O O . HIS A 1 614 ? -16.421 -12.958 20.684 1.00 79.38 614 HIS A O 1
ATOM 4789 N N . ARG A 1 615 ? -17.964 -12.430 22.237 1.00 62.84 615 ARG A N 1
ATOM 4790 C CA . ARG A 1 615 ? -19.161 -12.713 21.434 1.00 62.84 615 ARG A CA 1
ATOM 4791 C C . ARG A 1 615 ? -19.818 -11.423 20.940 1.00 62.84 615 ARG A C 1
ATOM 4793 O O . ARG A 1 615 ? -19.988 -10.491 21.723 1.00 62.84 615 ARG A O 1
ATOM 4800 N N . PHE A 1 616 ? -20.287 -11.405 19.688 1.00 55.47 616 PHE A N 1
ATOM 4801 C CA . PHE A 1 616 ? -21.123 -10.320 19.160 1.00 55.47 616 PHE A CA 1
ATOM 4802 C C . PHE A 1 616 ? -22.373 -10.856 18.432 1.00 55.47 616 PHE A C 1
ATOM 4804 O O . PHE A 1 616 ? -22.294 -11.397 17.328 1.00 55.47 616 PHE A O 1
ATOM 4811 N N . THR A 1 617 ? -23.541 -10.636 19.042 1.00 47.88 617 THR A N 1
ATOM 4812 C CA . THR A 1 617 ? -24.905 -10.806 18.490 1.00 47.88 617 THR A CA 1
ATOM 4813 C C . THR A 1 617 ? -25.794 -9.750 19.160 1.00 47.88 617 THR A C 1
ATOM 4815 O O . THR A 1 617 ? -25.652 -9.550 20.361 1.00 47.88 617 THR A O 1
ATOM 4818 N N . ARG A 1 618 ? -26.699 -9.014 18.500 1.00 42.56 618 ARG A N 1
ATOM 4819 C CA . ARG A 1 618 ? -27.504 -9.301 17.295 1.00 42.56 618 ARG A CA 1
ATOM 4820 C C . ARG A 1 618 ? -27.832 -7.995 16.540 1.00 42.56 618 ARG A C 1
ATOM 4822 O O . ARG A 1 618 ? -28.066 -6.970 17.171 1.00 42.56 618 ARG A O 1
ATOM 4829 N N . MET A 1 619 ? -27.977 -8.047 15.212 1.00 31.08 619 MET A N 1
ATOM 4830 C CA . MET A 1 619 ? -28.825 -7.105 14.458 1.00 31.08 619 MET A CA 1
ATOM 4831 C C . MET A 1 619 ? -29.913 -7.895 13.720 1.00 31.08 619 MET A C 1
ATOM 4833 O O . MET A 1 619 ? -29.622 -8.552 12.725 1.00 31.08 619 MET A O 1
ATOM 4837 N N . LYS A 1 620 ? -31.175 -7.779 14.150 1.00 31.97 620 LYS A N 1
ATOM 4838 C CA . LYS A 1 620 ? -32.350 -8.110 13.322 1.00 31.97 620 LYS A CA 1
ATOM 4839 C C . LYS A 1 620 ? -33.230 -6.864 13.191 1.00 31.97 620 LYS A C 1
ATOM 4841 O O . LYS A 1 620 ? -33.393 -6.108 14.143 1.00 31.97 620 LYS A O 1
ATOM 4846 N N . LYS A 1 621 ? -33.747 -6.626 11.982 1.00 40.66 621 LYS A N 1
ATOM 4847 C CA . LYS A 1 621 ? -34.557 -5.449 11.629 1.00 40.66 621 LYS A CA 1
ATOM 4848 C C . LYS A 1 621 ? -36.035 -5.663 11.982 1.00 40.66 621 LYS A C 1
ATOM 4850 O O . LYS A 1 621 ? -36.708 -6.342 11.216 1.00 40.66 621 LYS A O 1
ATOM 4855 N N . VAL A 1 622 ? -36.558 -4.992 13.009 1.00 26.97 622 VAL A N 1
ATOM 4856 C CA . VAL A 1 622 ? -37.979 -4.584 13.114 1.00 26.97 622 VAL A CA 1
ATOM 4857 C C . VAL A 1 622 ? -38.056 -3.302 13.960 1.00 26.97 622 VAL A C 1
ATOM 4859 O O . VAL A 1 622 ? -37.295 -3.178 14.908 1.00 26.97 622 VAL A O 1
ATOM 4862 N N . GLY A 1 623 ? -38.974 -2.384 13.625 1.00 29.33 623 GLY A N 1
ATOM 4863 C CA . GLY A 1 623 ? -39.573 -1.427 14.575 1.00 29.33 623 GLY A CA 1
ATOM 4864 C C . GLY A 1 623 ? -38.704 -0.272 15.097 1.00 29.33 623 GLY A C 1
ATOM 4865 O O . GLY A 1 623 ? -37.820 -0.453 15.925 1.00 29.33 623 GLY A O 1
ATOM 4866 N N . TRP A 1 624 ? -39.027 0.961 14.693 1.00 37.06 624 TRP A N 1
ATOM 4867 C CA . TRP A 1 624 ? -38.665 2.145 15.485 1.00 37.06 624 TRP A CA 1
ATOM 4868 C C . TRP A 1 624 ? -39.686 2.306 16.626 1.00 37.06 624 TRP A C 1
ATOM 4870 O O . TRP A 1 624 ? -40.876 2.326 16.327 1.00 37.06 624 TRP A O 1
ATOM 4880 N N . LEU A 1 625 ? -39.190 2.513 17.859 1.00 31.92 625 LEU A N 1
ATOM 4881 C CA . LEU A 1 625 ? -39.851 2.531 19.190 1.00 31.92 625 LEU A CA 1
ATOM 4882 C C . LEU A 1 625 ? -39.820 1.184 19.936 1.00 31.92 625 LEU A C 1
ATOM 4884 O O . LEU A 1 625 ? -40.512 0.258 19.545 1.00 31.92 625 LEU A O 1
ATOM 4888 N N . GLU A 1 626 ? -39.029 1.142 21.024 1.00 27.95 626 GLU A N 1
ATOM 4889 C CA . GLU A 1 626 ? -39.346 0.578 22.368 1.00 27.95 626 GLU A CA 1
ATOM 4890 C C . GLU A 1 626 ? -38.099 0.363 23.254 1.00 27.95 626 GLU A C 1
ATOM 4892 O O . GLU A 1 626 ? -38.214 0.182 24.464 1.00 27.95 626 GLU A O 1
ATOM 4897 N N . LEU A 1 627 ? -36.885 0.487 22.705 1.00 28.70 627 LEU A N 1
ATOM 4898 C CA . LEU A 1 627 ? -35.622 0.291 23.437 1.00 28.70 627 LEU A CA 1
ATOM 4899 C C . LEU A 1 627 ? -35.232 1.501 24.325 1.00 28.70 627 LEU A C 1
ATOM 4901 O O . LEU A 1 627 ? -34.193 2.131 24.139 1.00 28.70 627 LEU A O 1
ATOM 4905 N N . LEU A 1 628 ? -36.103 1.839 25.283 1.00 31.88 628 LEU A N 1
ATOM 4906 C CA . LEU A 1 628 ? -35.929 2.932 26.255 1.00 31.88 628 LEU A CA 1
ATOM 4907 C C . LEU A 1 628 ? -36.044 2.495 27.729 1.00 31.88 628 LEU A C 1
ATOM 4909 O O . LEU A 1 628 ? -35.761 3.301 28.613 1.00 31.88 628 LEU A O 1
ATOM 4913 N N . VAL A 1 629 ? -36.438 1.247 28.019 1.00 31.36 629 VAL A N 1
ATOM 4914 C CA . VAL A 1 629 ? -36.639 0.757 29.396 1.00 31.36 629 VAL A CA 1
ATOM 4915 C C . VAL A 1 629 ? -36.135 -0.680 29.559 1.00 31.36 629 VAL A C 1
ATOM 4917 O O . VAL A 1 629 ? -36.883 -1.616 29.314 1.00 31.36 629 VAL A O 1
ATOM 4920 N N . GLN A 1 630 ? -34.877 -0.834 29.991 1.00 25.48 630 GLN A N 1
ATOM 4921 C CA . GLN A 1 630 ? -34.372 -1.863 30.929 1.00 25.48 630 GLN A CA 1
ATOM 4922 C C . GLN A 1 630 ? -32.835 -1.826 30.953 1.00 25.48 630 GLN A C 1
ATOM 4924 O O . GLN A 1 630 ? -32.149 -2.550 30.238 1.00 25.48 630 GLN A O 1
ATOM 4929 N N . LEU A 1 631 ? -32.290 -0.935 31.784 1.00 27.95 631 LEU A N 1
ATOM 4930 C CA . LEU A 1 631 ? -30.865 -0.907 32.132 1.00 27.95 631 LEU A CA 1
ATOM 4931 C C . LEU A 1 631 ? -30.707 -0.434 33.588 1.00 27.95 631 LEU A C 1
ATOM 4933 O O . LEU A 1 631 ? -30.019 0.534 33.892 1.00 27.95 631 LEU A O 1
ATOM 4937 N N . PHE A 1 632 ? -31.433 -1.114 34.479 1.00 31.08 632 PHE A N 1
ATOM 4938 C CA . PHE A 1 632 ? -31.374 -0.980 35.935 1.00 31.08 632 PHE A CA 1
ATOM 4939 C C . PHE A 1 632 ? -31.602 -2.361 36.564 1.00 31.08 632 PHE A C 1
ATOM 4941 O O . PHE A 1 632 ? -32.477 -3.090 36.101 1.00 31.08 632 PHE A O 1
ATOM 4948 N N . PHE A 1 633 ? -30.851 -2.650 37.637 1.00 26.25 633 PHE A N 1
ATOM 4949 C CA . PHE A 1 633 ? -30.754 -3.937 38.354 1.00 26.25 633 PHE A CA 1
ATOM 4950 C C . PHE A 1 633 ? -30.047 -5.048 37.533 1.00 26.25 633 PHE A C 1
ATOM 4952 O O . PHE A 1 633 ? -30.313 -5.207 36.350 1.00 26.25 633 PHE A O 1
ATOM 4959 N N . VAL A 1 634 ? -29.089 -5.821 38.064 1.00 26.14 634 VAL A N 1
ATOM 4960 C CA . VAL A 1 634 ? -28.718 -6.092 39.470 1.00 26.14 634 VAL A CA 1
ATOM 4961 C C . VAL A 1 634 ? -27.199 -5.957 39.704 1.00 26.14 634 VAL A C 1
ATOM 4963 O O . VAL A 1 634 ? -26.395 -6.454 38.923 1.00 26.14 634 VAL A O 1
ATOM 4966 N N . LEU A 1 635 ? -26.827 -5.349 40.836 1.00 28.69 635 LEU A N 1
ATOM 4967 C CA . LEU A 1 635 ? -25.592 -5.627 41.583 1.00 28.69 635 LEU A CA 1
ATOM 4968 C C . LEU A 1 635 ? -26.005 -6.366 42.864 1.00 28.69 635 LEU A C 1
ATOM 4970 O O . LEU A 1 635 ? -26.841 -5.812 43.577 1.00 28.69 635 LEU A O 1
ATOM 4974 N N . ALA A 1 636 ? -25.424 -7.533 43.167 1.00 26.05 636 ALA A N 1
ATOM 4975 C CA . ALA A 1 636 ? -25.152 -8.024 44.531 1.00 26.05 636 ALA A CA 1
ATOM 4976 C C . ALA A 1 636 ? -24.509 -9.428 44.519 1.00 26.05 636 ALA A C 1
ATOM 4978 O O . ALA A 1 636 ? -24.924 -10.289 43.752 1.00 26.05 636 ALA A O 1
ATOM 4979 N N . ASP A 1 637 ? -23.566 -9.611 45.447 1.00 24.86 637 ASP A N 1
ATOM 4980 C CA . ASP A 1 637 ? -22.794 -10.807 45.825 1.00 24.86 637 ASP A CA 1
ATOM 4981 C C . ASP A 1 637 ? -21.674 -11.312 44.887 1.00 24.86 637 ASP A C 1
ATOM 4983 O O . ASP A 1 637 ? -21.802 -11.322 43.669 1.00 24.86 637 ASP A O 1
ATOM 4987 N N . SER A 1 638 ? -20.503 -11.718 45.406 1.00 25.75 638 SER A N 1
ATOM 4988 C CA . SER A 1 638 ? -20.134 -11.983 46.816 1.00 25.75 638 SER A CA 1
ATOM 4989 C C . SER A 1 638 ? -18.760 -11.425 47.221 1.00 25.75 638 SER A C 1
ATOM 4991 O O . SER A 1 638 ? -17.790 -11.516 46.469 1.00 25.75 638 SER A O 1
ATOM 4993 N N . SER A 1 639 ? -18.642 -10.941 48.460 1.00 27.41 639 SER A N 1
ATOM 4994 C CA . SER A 1 639 ? -17.374 -10.575 49.108 1.00 27.41 639 SER A CA 1
ATOM 4995 C C . SER A 1 639 ? -16.736 -11.733 49.891 1.00 27.41 639 SER A C 1
ATOM 4997 O O . SER A 1 639 ? -17.463 -12.445 50.574 1.00 27.41 639 SER A O 1
ATOM 4999 N N . HIS A 1 640 ? -15.392 -11.803 49.879 1.00 27.42 640 HIS A N 1
ATOM 5000 C CA . HIS A 1 640 ? -14.456 -12.288 50.928 1.00 27.42 640 HIS A CA 1
ATOM 5001 C C . HIS A 1 640 ? -13.366 -13.260 50.428 1.00 27.42 640 HIS A C 1
ATOM 5003 O O . HIS A 1 640 ? -13.601 -14.454 50.304 1.00 27.42 640 HIS A O 1
ATOM 5009 N N . TYR A 1 641 ? -12.119 -12.782 50.347 1.00 23.70 641 TYR A N 1
ATOM 5010 C CA . TYR A 1 641 ? -11.091 -13.136 51.343 1.00 23.70 641 TYR A CA 1
ATOM 5011 C C . TYR A 1 641 ? -9.982 -12.069 51.361 1.00 23.70 641 TYR A C 1
ATOM 5013 O O . TYR A 1 641 ? -9.859 -11.294 50.415 1.00 23.70 641 TYR A O 1
ATOM 5021 N N . ASN A 1 642 ? -9.250 -11.946 52.473 1.00 25.83 642 ASN A N 1
ATOM 5022 C CA . ASN A 1 642 ? -8.502 -10.728 52.816 1.00 25.83 642 ASN A CA 1
ATOM 5023 C C . ASN A 1 642 ? -7.043 -11.010 53.230 1.00 25.83 642 ASN A C 1
ATOM 5025 O O . ASN A 1 642 ? -6.763 -12.060 53.806 1.00 25.83 642 ASN A O 1
ATOM 5029 N N . GLY A 1 643 ? -6.156 -10.030 53.016 1.00 25.27 643 GLY A N 1
ATOM 5030 C CA . GLY A 1 643 ? -4.764 -10.003 53.494 1.00 25.27 643 GLY A CA 1
ATOM 5031 C C . GLY A 1 643 ? -3.730 -9.798 52.375 1.00 25.27 643 GLY A C 1
ATOM 5032 O O . GLY A 1 643 ? -3.659 -10.603 51.456 1.00 25.27 643 GLY A O 1
ATOM 5033 N N . GLY A 1 644 ? -2.876 -8.770 52.394 1.00 23.70 644 GLY A N 1
ATOM 5034 C CA . GLY A 1 644 ? -2.751 -7.636 53.323 1.00 23.70 644 GLY A CA 1
ATOM 5035 C C . GLY A 1 644 ? -1.453 -6.847 53.057 1.00 23.70 644 GLY A C 1
ATOM 5036 O O . GLY A 1 644 ? -0.585 -7.362 52.360 1.00 23.70 644 GLY A O 1
ATOM 5037 N N . ILE A 1 645 ? -1.306 -5.655 53.668 1.00 27.75 645 ILE A N 1
ATOM 5038 C CA . ILE A 1 645 ? -0.177 -4.688 53.543 1.00 27.75 645 ILE A CA 1
ATOM 5039 C C . ILE A 1 645 ? -0.295 -3.800 52.271 1.00 27.75 645 ILE A C 1
ATOM 5041 O O . ILE A 1 645 ? -0.044 -4.262 51.165 1.00 27.75 645 ILE A O 1
ATOM 5045 N N . SER A 1 646 ? -0.903 -2.599 52.343 1.00 24.81 646 SER A N 1
ATOM 5046 C CA . SER A 1 646 ? -0.289 -1.275 52.677 1.00 24.81 646 SER A CA 1
ATOM 5047 C C . SER A 1 646 ? 0.907 -0.931 51.766 1.00 24.81 646 SER A C 1
ATOM 5049 O O . SER A 1 646 ? 1.862 -1.688 51.735 1.00 24.81 646 SER A O 1
ATOM 5051 N N . GLU A 1 647 ? 1.007 0.167 51.009 1.00 28.14 647 GLU A N 1
ATOM 5052 C CA . GLU A 1 647 ? 0.311 1.469 50.976 1.00 28.14 647 GLU A CA 1
ATOM 5053 C C . GLU A 1 647 ? 0.675 2.181 49.638 1.00 28.14 647 GLU A C 1
ATOM 5055 O O . GLU A 1 647 ? 1.662 1.799 49.011 1.00 28.14 647 GLU A O 1
ATOM 5060 N N . THR A 1 648 ? -0.007 3.197 49.090 1.00 26.73 648 THR A N 1
ATOM 5061 C CA . THR A 1 648 ? -1.225 3.959 49.455 1.00 26.73 648 THR A CA 1
ATOM 5062 C C . THR A 1 648 ? -1.969 4.324 48.146 1.00 26.73 648 THR A C 1
ATOM 5064 O O . THR A 1 648 ? -1.326 4.461 47.104 1.00 26.73 648 THR A O 1
ATOM 5067 N N . SER A 1 649 ? -3.292 4.535 48.157 1.00 25.86 649 SER A N 1
ATOM 5068 C CA . SER A 1 649 ? -4.084 4.869 46.956 1.00 25.86 649 SER A CA 1
ATOM 5069 C C . SER A 1 649 ? -4.451 6.360 46.828 1.00 25.86 649 SER A C 1
ATOM 5071 O O . SER A 1 649 ? -4.956 6.982 47.759 1.00 25.86 649 SER A O 1
ATOM 5073 N N . GLN A 1 650 ? -4.291 6.915 45.621 1.00 27.38 650 GLN A N 1
ATOM 5074 C CA . GLN A 1 650 ? -5.126 8.013 45.117 1.00 27.38 650 GLN A CA 1
ATOM 5075 C C . GLN A 1 650 ? -5.845 7.518 43.861 1.00 27.38 650 GLN A C 1
ATOM 5077 O O . GLN A 1 650 ? -5.253 7.421 42.787 1.00 27.38 650 GLN A O 1
ATOM 5082 N N . GLU A 1 651 ? -7.121 7.171 44.011 1.00 31.08 651 GLU A N 1
ATOM 5083 C CA . GLU A 1 651 ? -7.977 6.794 42.889 1.00 31.08 651 GLU A CA 1
ATOM 5084 C C . GLU A 1 651 ? -8.340 8.023 42.046 1.00 31.08 651 GLU A C 1
ATOM 5086 O O . GLU A 1 651 ? -8.751 9.061 42.564 1.00 31.08 651 GLU A O 1
ATOM 5091 N N . LEU A 1 652 ? -8.242 7.882 40.724 1.00 31.02 652 LEU A N 1
ATOM 5092 C CA . LEU A 1 652 ? -8.824 8.807 39.754 1.00 31.02 652 LEU A CA 1
ATOM 5093 C C . LEU A 1 652 ? -9.737 8.008 38.829 1.00 31.02 652 LEU A C 1
ATOM 5095 O O . LEU A 1 652 ? -9.286 7.447 37.828 1.00 31.02 652 LEU A O 1
ATOM 5099 N N . SER A 1 653 ? -11.026 7.969 39.165 1.00 32.50 653 SER A N 1
ATOM 5100 C CA . SER A 1 653 ? -12.066 7.377 38.325 1.00 32.50 653 SER A CA 1
ATOM 5101 C C . SER A 1 653 ? -12.084 8.059 36.954 1.00 32.50 653 SER A C 1
ATOM 5103 O O . SER A 1 653 ? -12.508 9.203 36.801 1.00 32.50 653 SER A O 1
ATOM 5105 N N . HIS A 1 654 ? -11.584 7.365 35.931 1.00 48.09 654 HIS A N 1
ATOM 5106 C CA . HIS A 1 654 ? -11.640 7.873 34.565 1.00 48.09 654 HIS A CA 1
ATOM 5107 C C . HIS A 1 654 ? -13.046 7.652 34.009 1.00 48.09 654 HIS A C 1
ATOM 5109 O O . HIS A 1 654 ? -13.385 6.561 33.545 1.00 48.09 654 HIS A O 1
ATOM 5115 N N . ASP A 1 655 ? -13.857 8.711 34.047 1.00 56.00 655 ASP A N 1
ATOM 5116 C CA . ASP A 1 655 ? -15.048 8.807 33.209 1.00 56.00 655 ASP A CA 1
ATOM 5117 C C . ASP A 1 655 ? -14.610 8.613 31.751 1.00 56.00 655 ASP A C 1
ATOM 5119 O O . ASP A 1 655 ? -13.824 9.386 31.201 1.00 56.00 655 ASP A O 1
ATOM 5123 N N . SER A 1 656 ? -15.054 7.510 31.154 1.00 63.41 656 SER A N 1
ATOM 5124 C CA . SER A 1 656 ? -14.636 7.097 29.814 1.00 63.41 656 SER A CA 1
ATOM 5125 C C . SER A 1 656 ? -15.531 7.672 28.717 1.00 63.41 656 SER A C 1
ATOM 5127 O O . SER A 1 656 ? -15.426 7.243 27.570 1.00 63.41 656 SER A O 1
ATOM 5129 N N . ARG A 1 657 ? -16.438 8.601 29.042 1.00 84.06 657 ARG A N 1
ATOM 5130 C CA . ARG A 1 657 ? -17.284 9.303 28.068 1.00 84.06 657 ARG A CA 1
ATOM 5131 C C . ARG A 1 657 ? -16.498 10.377 27.316 1.00 84.06 657 ARG A C 1
ATOM 5133 O O . ARG A 1 657 ? -15.491 10.895 27.795 1.00 84.06 657 ARG A O 1
ATOM 5140 N N . VAL A 1 658 ? -16.973 10.741 26.124 1.00 90.75 658 VAL A N 1
ATOM 5141 C CA . VAL A 1 658 ? -16.452 11.917 25.413 1.00 90.75 658 VAL A CA 1
ATOM 5142 C C . VAL A 1 658 ? -17.130 13.182 25.942 1.00 90.75 658 VAL A C 1
ATOM 5144 O O . VAL A 1 658 ? -18.338 13.369 25.811 1.00 90.75 658 VAL A O 1
ATOM 5147 N N . HIS A 1 659 ? -16.339 14.081 26.516 1.00 91.50 659 HIS A N 1
ATOM 5148 C CA . HIS A 1 659 ? -16.774 15.369 27.039 1.00 91.50 659 HIS A CA 1
ATOM 5149 C C . HIS A 1 659 ? -16.408 16.508 26.082 1.00 91.50 659 HIS A C 1
ATOM 5151 O O . HIS A 1 659 ? -15.296 16.569 25.552 1.00 91.50 659 HIS A O 1
ATOM 5157 N N . LEU A 1 660 ? -17.332 17.457 25.921 1.00 96.38 660 LEU A N 1
ATOM 5158 C CA . LEU A 1 660 ? -17.113 18.733 25.243 1.00 96.38 660 LEU A CA 1
ATOM 5159 C C . LEU A 1 660 ? -17.401 19.872 26.223 1.00 96.38 660 LEU A C 1
ATOM 5161 O O . LEU A 1 660 ? -18.495 19.950 26.779 1.00 96.38 660 LEU A O 1
ATOM 5165 N N . GLN A 1 661 ? -16.437 20.772 26.405 1.00 96.06 661 GLN A N 1
ATOM 5166 C CA . GLN A 1 661 ? -16.588 21.988 27.205 1.00 96.06 661 GLN A CA 1
ATOM 5167 C C . GLN A 1 661 ? -16.407 23.216 26.311 1.00 96.06 661 GLN A C 1
ATOM 5169 O O . GLN A 1 661 ? -15.437 23.321 25.553 1.00 96.06 661 GLN A O 1
ATOM 5174 N N . LEU A 1 662 ? -17.361 24.145 26.388 1.00 94.19 662 LEU A N 1
ATOM 5175 C CA . LEU A 1 662 ? -17.364 25.392 25.628 1.00 94.19 662 LEU A CA 1
ATOM 5176 C C . LEU A 1 662 ? -17.100 26.565 26.574 1.00 94.19 662 LEU A C 1
ATOM 5178 O O . LEU A 1 662 ? -17.928 26.888 27.423 1.00 94.19 662 LEU A O 1
ATOM 5182 N N . HIS A 1 663 ? -15.963 27.230 26.398 1.00 90.00 663 HIS A N 1
ATOM 5183 C CA . HIS A 1 663 ? -15.622 28.474 27.081 1.00 90.00 663 HIS A CA 1
ATOM 5184 C C . HIS A 1 663 ? -15.622 29.638 26.078 1.00 90.00 663 HIS A C 1
ATOM 5186 O O . HIS A 1 663 ? -15.489 29.444 24.866 1.00 90.00 663 HIS A O 1
ATOM 5192 N N . GLY A 1 664 ? -15.725 30.876 26.574 1.00 83.81 664 GLY A N 1
ATOM 5193 C CA . GLY A 1 664 ? -15.797 32.067 25.712 1.00 83.81 664 GLY A CA 1
ATOM 5194 C C . GLY A 1 664 ? -14.630 32.194 24.721 1.00 83.81 664 GLY A C 1
ATOM 5195 O O . GLY A 1 664 ? -14.838 32.592 23.582 1.00 83.81 664 GLY A O 1
ATOM 5196 N N . HIS A 1 665 ? -13.424 31.775 25.124 1.00 90.88 665 HIS A N 1
ATOM 5197 C CA . HIS A 1 665 ? -12.201 31.877 24.315 1.00 90.88 665 HIS A CA 1
ATOM 5198 C C . HIS A 1 665 ? -11.630 30.524 23.849 1.00 90.88 665 HIS A C 1
ATOM 5200 O O . HIS A 1 665 ? -10.752 30.497 22.986 1.00 90.88 665 HIS A O 1
ATOM 5206 N N . GLN A 1 666 ? -12.109 29.397 24.389 1.00 95.38 666 GLN A N 1
ATOM 5207 C CA . GLN A 1 666 ? -11.558 28.063 24.120 1.00 95.38 666 GLN A CA 1
ATOM 5208 C C . GLN A 1 666 ? -12.642 26.978 24.070 1.00 95.38 666 GLN A C 1
ATOM 5210 O O . GLN A 1 666 ? -13.697 27.101 24.684 1.00 95.38 666 GLN A O 1
ATOM 5215 N N . VAL A 1 667 ? -12.361 25.896 23.349 1.00 97.38 667 VAL A N 1
ATOM 5216 C CA . VAL A 1 667 ? -13.161 24.665 23.299 1.00 97.38 667 VAL A CA 1
ATOM 5217 C C . VAL A 1 667 ? -12.275 23.515 23.752 1.00 97.38 667 VAL A C 1
ATOM 5219 O O . VAL A 1 667 ? -11.149 23.412 23.273 1.00 97.38 667 VAL A O 1
ATOM 5222 N N . VAL A 1 668 ? -12.762 22.643 24.630 1.00 97.94 668 VAL A N 1
ATOM 5223 C CA . VAL A 1 668 ? -12.019 21.464 25.096 1.00 97.94 668 VAL A CA 1
ATOM 5224 C C . VAL A 1 668 ? -12.804 20.204 24.748 1.00 97.94 668 VAL A C 1
ATOM 5226 O O . VAL A 1 668 ? -13.964 20.082 25.131 1.00 97.94 668 VAL A O 1
ATOM 5229 N N . MET A 1 669 ? -12.173 19.273 24.031 1.00 97.00 669 MET A N 1
ATOM 5230 C CA . MET A 1 669 ? -12.666 17.903 23.844 1.00 97.00 669 MET A CA 1
ATOM 5231 C C . MET A 1 669 ? -11.804 16.946 24.664 1.00 97.00 669 MET A C 1
ATOM 5233 O O . MET A 1 669 ? -10.580 17.043 24.599 1.00 97.00 669 MET A O 1
ATOM 5237 N N . SER A 1 670 ? -12.410 16.025 25.408 1.00 96.25 670 SER A N 1
ATOM 5238 C CA . SER A 1 670 ? -11.695 14.980 26.153 1.00 96.25 670 SER A CA 1
ATOM 5239 C C . SER A 1 670 ? -12.4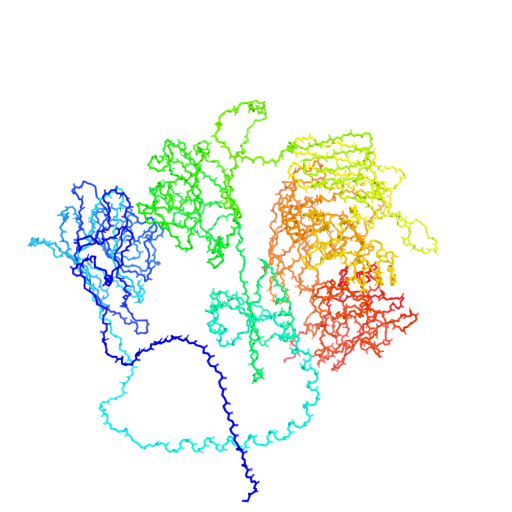38 13.651 26.093 1.00 96.25 670 SER A C 1
ATOM 5241 O O . SER A 1 670 ? -13.661 13.648 26.025 1.00 96.25 670 SER A O 1
ATOM 5243 N N . ASN A 1 671 ? -11.721 12.531 26.143 1.00 95.31 671 ASN A N 1
ATOM 5244 C CA . ASN A 1 671 ? -12.295 11.181 26.232 1.00 95.31 671 ASN A CA 1
ATOM 5245 C C . ASN A 1 671 ? -11.671 10.337 27.361 1.00 95.31 671 ASN A C 1
ATOM 5247 O O . ASN A 1 671 ? -11.619 9.111 27.267 1.00 95.31 671 ASN A O 1
ATOM 5251 N N . GLY A 1 672 ? -11.096 11.000 28.369 1.00 90.75 672 GLY A N 1
ATOM 5252 C CA . GLY A 1 672 ? -10.346 10.370 29.460 1.00 90.75 672 GLY A CA 1
ATOM 5253 C C . GLY A 1 672 ? -8.912 9.953 29.100 1.00 90.75 672 GLY A C 1
ATOM 5254 O O . GLY A 1 672 ? -8.074 9.883 29.991 1.00 90.75 672 GLY A O 1
ATOM 5255 N N . LEU A 1 673 ? -8.586 9.736 27.818 1.00 95.12 673 LEU A N 1
ATOM 5256 C CA . LEU A 1 673 ? -7.231 9.377 27.362 1.00 95.12 673 LEU A CA 1
ATOM 5257 C C . LEU A 1 673 ? -6.464 10.588 26.818 1.00 95.12 673 LEU A C 1
ATOM 5259 O O . LEU A 1 673 ? -5.317 10.835 27.190 1.00 95.12 673 LEU A O 1
ATOM 5263 N N . VAL A 1 674 ? -7.105 11.348 25.928 1.00 97.31 674 VAL A N 1
ATOM 5264 C CA . VAL A 1 674 ? -6.554 12.543 25.281 1.00 97.31 674 VAL A CA 1
ATOM 5265 C C . VAL A 1 674 ? -7.490 13.714 25.544 1.00 97.31 674 VAL A C 1
ATOM 5267 O O . VAL A 1 674 ? -8.701 13.600 25.361 1.00 97.31 674 VAL A O 1
ATOM 5270 N N . THR A 1 675 ? -6.922 14.867 25.895 1.00 98.25 675 THR A N 1
ATOM 5271 C CA . THR A 1 675 ? -7.655 16.138 25.962 1.00 98.25 675 THR A CA 1
ATOM 5272 C C . THR A 1 675 ? -7.072 17.114 24.946 1.00 98.25 675 THR A C 1
ATOM 5274 O O . THR A 1 675 ? -5.866 17.350 24.929 1.00 98.25 675 THR A O 1
ATOM 5277 N N . VAL A 1 676 ? -7.917 17.694 24.095 1.00 98.50 676 VAL A N 1
ATOM 5278 C CA . VAL A 1 676 ? -7.531 18.620 23.024 1.00 98.50 676 VAL A CA 1
ATOM 5279 C C . VAL A 1 676 ? -8.232 19.958 23.225 1.00 98.50 676 VAL A C 1
ATOM 5281 O O . VAL A 1 676 ? -9.461 20.023 23.269 1.00 98.50 676 VAL A O 1
ATOM 5284 N N . THR A 1 677 ? -7.444 21.027 23.299 1.00 98.38 677 THR A N 1
ATOM 5285 C CA . THR A 1 677 ? -7.925 22.404 23.438 1.00 98.38 677 THR A CA 1
ATOM 5286 C C . THR A 1 677 ? -7.805 23.141 22.111 1.00 98.38 677 THR A C 1
ATOM 5288 O O . THR A 1 677 ? -6.756 23.121 21.461 1.00 98.38 677 THR A O 1
ATOM 5291 N N . PHE A 1 678 ? -8.871 23.839 21.732 1.00 98.25 678 PHE A N 1
ATOM 5292 C CA . PHE A 1 678 ? -8.961 24.670 20.539 1.00 98.25 678 PHE A CA 1
ATOM 5293 C C . PHE A 1 678 ? -9.263 26.122 20.909 1.00 98.25 678 PHE A C 1
ATOM 5295 O O . PHE A 1 678 ? -9.971 26.383 21.879 1.00 98.25 678 PHE A O 1
ATOM 5302 N N . SER A 1 679 ? -8.808 27.077 20.101 1.00 97.19 679 SER A N 1
ATOM 5303 C CA . SER A 1 679 ? -9.240 28.476 20.209 1.00 97.19 679 SER A CA 1
ATOM 5304 C C . SER A 1 679 ? -10.666 28.669 19.673 1.00 97.19 679 SER A C 1
ATOM 5306 O O . SER A 1 679 ? -11.032 28.111 18.638 1.00 97.19 679 SER A O 1
ATOM 5308 N N . ASN A 1 680 ? -11.480 29.485 20.344 1.00 95.12 680 ASN A N 1
ATOM 5309 C CA . ASN A 1 680 ? -12.870 29.769 19.962 1.00 95.12 680 ASN A CA 1
ATOM 5310 C C . ASN A 1 680 ? -12.986 31.203 19.397 1.00 95.12 680 ASN A C 1
ATOM 5312 O O . ASN A 1 680 ? -12.471 32.117 20.039 1.00 95.12 680 ASN A O 1
ATOM 5316 N N . PRO A 1 681 ? -13.610 31.454 18.224 1.00 94.06 681 PRO A N 1
ATOM 5317 C CA . PRO A 1 681 ? -14.139 30.519 17.219 1.00 94.06 681 PRO A CA 1
ATOM 5318 C C . PRO A 1 681 ? -13.106 30.121 16.144 1.00 94.06 681 PRO A C 1
ATOM 5320 O O . PRO A 1 681 ? -13.468 29.610 15.085 1.00 94.06 681 PRO A O 1
ATOM 5323 N N . VAL A 1 682 ? -11.818 30.391 16.378 1.00 94.38 682 VAL A N 1
ATOM 5324 C CA . VAL A 1 682 ? -10.760 30.312 15.356 1.00 94.38 682 VAL A CA 1
ATOM 5325 C C . VAL A 1 682 ? -10.397 28.866 14.976 1.00 94.38 682 VAL A C 1
ATOM 5327 O O . VAL A 1 682 ? -10.066 28.589 13.817 1.00 94.38 682 VAL A O 1
ATOM 5330 N N . GLY A 1 683 ? -10.473 27.917 15.909 1.00 95.25 683 GLY A N 1
ATOM 5331 C CA . GLY A 1 683 ? -10.251 26.491 15.665 1.00 95.25 683 GLY A CA 1
ATOM 5332 C C . GLY A 1 683 ? -8.802 26.105 15.365 1.00 95.25 683 GLY A C 1
ATOM 5333 O O . GLY A 1 683 ? -8.571 25.239 14.511 1.00 95.25 683 GLY A O 1
ATOM 5334 N N . MET A 1 684 ? -7.834 26.779 15.991 1.00 96.94 684 MET A N 1
ATOM 5335 C CA . MET A 1 684 ? -6.446 26.296 16.068 1.00 96.94 684 MET A CA 1
ATOM 5336 C C . MET A 1 684 ? -6.319 25.377 17.278 1.00 96.94 684 MET A C 1
ATOM 5338 O O . MET A 1 684 ? -6.949 25.647 18.294 1.00 96.94 684 MET A O 1
ATOM 5342 N N . VAL A 1 685 ? -5.509 24.325 17.188 1.00 98.25 685 VAL A N 1
ATOM 5343 C CA . VAL A 1 685 ? -5.222 23.435 18.319 1.00 98.25 685 VAL A CA 1
ATOM 5344 C C . VAL A 1 685 ? -4.166 24.105 19.197 1.00 98.25 685 VAL A C 1
ATOM 5346 O O . VAL A 1 685 ? -3.004 24.240 18.804 1.00 98.25 685 VAL A O 1
ATOM 5349 N N . THR A 1 686 ? -4.582 24.570 20.372 1.00 97.44 686 THR A N 1
ATOM 5350 C CA . THR A 1 686 ? -3.751 25.358 21.295 1.00 97.44 686 THR A CA 1
ATOM 5351 C C . THR A 1 686 ? -3.090 24.493 22.367 1.00 97.44 686 THR A C 1
ATOM 5353 O O . THR A 1 686 ? -2.041 24.877 22.900 1.00 97.44 686 THR A O 1
ATOM 5356 N N . GLY A 1 687 ? -3.639 23.304 22.634 1.00 97.88 687 GLY A N 1
ATOM 5357 C CA . GLY A 1 687 ? -3.044 22.305 23.515 1.00 97.88 687 GLY A CA 1
ATOM 5358 C C . GLY A 1 687 ? -3.536 20.884 23.252 1.00 97.88 687 GLY A C 1
ATOM 5359 O O . GLY A 1 687 ? -4.648 20.682 22.773 1.00 97.88 687 GLY A O 1
ATOM 5360 N N . ILE A 1 688 ? -2.680 19.909 23.556 1.00 98.50 688 ILE A N 1
ATOM 5361 C CA . ILE A 1 688 ? -2.992 18.474 23.559 1.00 98.50 688 ILE A CA 1
ATOM 5362 C C . ILE A 1 688 ? -2.374 17.890 24.829 1.00 98.50 688 ILE A C 1
ATOM 5364 O O . ILE A 1 688 ? -1.150 17.858 24.941 1.00 98.50 688 ILE A O 1
ATOM 5368 N N . GLN A 1 689 ? -3.194 17.462 25.782 1.00 97.94 689 GLN A N 1
ATOM 5369 C CA . GLN A 1 689 ? -2.768 16.781 27.003 1.00 97.94 689 GLN A CA 1
ATOM 5370 C C . GLN A 1 689 ? -2.901 15.268 26.818 1.00 97.94 689 GLN A C 1
ATOM 5372 O O . GLN A 1 689 ? -3.929 14.785 26.339 1.00 97.94 689 GLN A O 1
ATOM 5377 N N . TYR A 1 690 ? -1.862 14.535 27.216 1.00 96.31 690 TYR A N 1
ATOM 5378 C CA . TYR A 1 690 ? -1.800 13.079 27.114 1.00 96.31 690 TYR A CA 1
ATOM 5379 C C . TYR A 1 690 ? -0.821 12.508 28.140 1.00 96.31 690 TYR A C 1
ATOM 5381 O O . TYR A 1 690 ? 0.254 13.073 28.326 1.00 96.31 690 TYR A O 1
ATOM 5389 N N . ASP A 1 691 ? -1.186 11.401 28.788 1.00 90.19 691 ASP A N 1
ATOM 5390 C CA . ASP A 1 691 ? -0.298 10.582 29.627 1.00 90.19 691 ASP A CA 1
ATOM 5391 C C . ASP A 1 691 ? 0.559 11.376 30.645 1.00 90.19 691 ASP A C 1
ATOM 5393 O O . ASP A 1 691 ? 1.786 11.296 30.691 1.00 90.19 691 ASP A O 1
ATOM 5397 N N . GLY A 1 692 ? -0.095 12.246 31.423 1.00 86.94 692 GLY A N 1
ATOM 5398 C CA . GLY A 1 692 ? 0.550 13.147 32.393 1.00 86.94 692 GLY A CA 1
ATOM 5399 C C . GLY A 1 692 ? 1.257 14.372 31.785 1.00 86.94 692 GLY A C 1
ATOM 5400 O O . GLY A 1 692 ? 1.537 15.345 32.492 1.00 86.94 692 GLY A O 1
ATOM 5401 N N . MET A 1 693 ? 1.494 14.405 30.472 1.00 91.62 693 MET A N 1
ATOM 5402 C CA . MET A 1 693 ? 2.044 15.568 29.782 1.00 91.62 693 MET A CA 1
ATOM 5403 C C . MET A 1 693 ? 0.966 16.649 29.601 1.00 91.62 693 MET A C 1
ATOM 5405 O O . MET A 1 693 ? 0.106 16.546 28.730 1.00 91.62 693 MET A O 1
ATOM 5409 N N . LYS A 1 694 ? 1.045 17.726 30.402 1.00 92.38 694 LYS A N 1
ATOM 5410 C CA . LYS A 1 694 ? 0.090 18.863 30.399 1.00 92.38 694 LYS A CA 1
ATOM 5411 C C . LYS A 1 694 ? -0.167 19.487 29.021 1.00 92.38 694 LYS A C 1
ATOM 5413 O O . LYS A 1 694 ? -1.250 19.998 28.772 1.00 92.38 694 LYS A O 1
ATOM 5418 N N . ASN A 1 695 ? 0.840 19.503 28.154 1.00 95.75 695 ASN A N 1
ATOM 5419 C CA . ASN A 1 695 ? 0.697 19.853 26.747 1.00 95.75 695 ASN A CA 1
ATOM 5420 C C . ASN A 1 695 ? 1.831 19.181 25.961 1.00 95.75 695 ASN A C 1
ATOM 5422 O O . ASN A 1 695 ? 2.969 19.186 26.433 1.00 95.75 695 ASN A O 1
ATOM 5426 N N . VAL A 1 696 ? 1.527 18.645 24.784 1.00 96.94 696 VAL A N 1
ATOM 5427 C CA . VAL A 1 696 ? 2.473 18.108 23.793 1.00 96.94 696 VAL A CA 1
ATOM 5428 C C . VAL A 1 696 ? 2.995 19.215 22.864 1.00 96.94 696 VAL A C 1
ATOM 5430 O O . VAL A 1 696 ? 4.136 19.166 22.401 1.00 96.94 696 VAL A O 1
ATOM 5433 N N . LEU A 1 697 ? 2.175 20.240 22.612 1.00 97.88 697 LEU A N 1
ATOM 5434 C CA . LEU A 1 697 ? 2.477 21.340 21.696 1.00 97.88 697 LEU A CA 1
ATOM 5435 C C . LEU A 1 697 ? 3.384 22.398 22.337 1.00 97.88 697 LEU A C 1
ATOM 5437 O O . LEU A 1 697 ? 3.337 22.624 23.548 1.00 97.88 697 LEU A O 1
ATOM 5441 N N . GLU A 1 698 ? 4.190 23.068 21.511 1.00 95.81 698 GLU A N 1
ATOM 5442 C CA . GLU A 1 698 ? 5.154 24.085 21.941 1.00 95.81 698 GLU A CA 1
ATOM 5443 C C . GLU A 1 698 ? 4.453 25.311 22.547 1.00 95.81 698 GLU A C 1
ATOM 5445 O O . GLU A 1 698 ? 3.893 26.153 21.840 1.00 95.81 698 GLU A O 1
ATOM 5450 N N . THR A 1 699 ? 4.484 25.424 23.873 1.00 93.75 699 THR A N 1
ATOM 5451 C CA . THR A 1 699 ? 3.794 26.482 24.618 1.00 93.75 699 THR A CA 1
ATOM 5452 C C . THR A 1 699 ? 4.442 27.856 24.474 1.00 93.75 699 THR A C 1
ATOM 5454 O O . THR A 1 699 ? 3.729 28.850 24.604 1.00 93.75 699 THR A O 1
ATOM 5457 N N . ALA A 1 700 ? 5.739 27.936 24.149 1.00 93.50 700 ALA A N 1
ATOM 5458 C CA . ALA A 1 700 ? 6.415 29.204 23.863 1.00 93.50 700 ALA A CA 1
ATOM 5459 C C . ALA A 1 700 ? 5.927 29.855 22.553 1.00 93.50 700 ALA A C 1
ATOM 5461 O O . ALA A 1 700 ? 6.052 31.067 22.370 1.00 93.50 700 ALA A O 1
ATOM 5462 N N . ASN A 1 701 ? 5.325 29.077 21.645 1.00 94.19 701 ASN A N 1
ATOM 5463 C CA . ASN A 1 701 ? 4.631 29.628 20.487 1.00 94.19 701 ASN A CA 1
ATOM 5464 C C . ASN A 1 701 ? 3.292 30.260 20.896 1.00 94.19 701 ASN A C 1
ATOM 5466 O O . ASN A 1 701 ? 2.550 29.712 21.721 1.00 94.19 701 ASN A O 1
ATOM 5470 N N . LYS A 1 702 ? 2.941 31.369 20.225 1.00 94.38 702 LYS A N 1
ATOM 5471 C CA . LYS A 1 702 ? 1.575 31.922 20.209 1.00 94.38 702 LYS A CA 1
ATOM 5472 C C . LYS A 1 702 ? 0.566 30.820 19.873 1.00 94.38 702 LYS A C 1
ATOM 5474 O O . LYS A 1 702 ? 0.872 29.933 19.078 1.00 94.38 702 LYS A O 1
ATOM 5479 N N . GLU A 1 703 ? -0.634 30.891 20.445 1.00 90.56 703 GLU A N 1
ATOM 5480 C CA . GLU A 1 703 ? -1.671 29.858 20.295 1.00 90.56 703 GLU A CA 1
ATOM 5481 C C . GLU A 1 703 ? -2.007 29.525 18.833 1.00 90.56 703 GLU A C 1
ATOM 5483 O O . GLU A 1 703 ? -2.170 28.359 18.479 1.00 90.56 703 GLU A O 1
ATOM 5488 N N . ASP A 1 704 ? -2.028 30.535 17.961 1.00 90.25 704 ASP A N 1
ATOM 5489 C CA . ASP A 1 704 ? -2.276 30.383 16.525 1.00 90.25 704 ASP A CA 1
ATOM 5490 C C . ASP A 1 704 ? -1.121 29.696 15.767 1.00 90.25 704 ASP A C 1
ATOM 5492 O O . ASP A 1 704 ? -1.227 29.422 14.574 1.00 90.25 704 ASP A O 1
ATOM 5496 N N . ASN A 1 705 ? 0.015 29.460 16.423 1.00 94.25 705 ASN A N 1
ATOM 5497 C CA . ASN A 1 705 ? 1.258 28.934 15.863 1.00 94.25 705 ASN A CA 1
ATOM 5498 C C . ASN A 1 705 ? 1.664 27.589 16.499 1.00 94.25 705 ASN A C 1
ATOM 5500 O O . ASN A 1 705 ? 2.842 27.237 16.463 1.00 94.25 705 ASN A O 1
ATOM 5504 N N . ARG A 1 706 ? 0.707 26.850 17.080 1.00 96.25 706 ARG A N 1
ATOM 5505 C CA . ARG A 1 706 ? 0.914 25.526 17.695 1.00 96.25 706 ARG A CA 1
ATOM 5506 C C . ARG A 1 706 ? 0.464 24.393 16.769 1.00 96.25 706 ARG A C 1
ATOM 5508 O O . ARG A 1 706 ? 1.290 23.873 16.022 1.00 96.25 706 ARG A O 1
ATOM 5515 N N . GLY A 1 707 ? -0.824 24.044 16.778 1.00 97.88 707 GLY A N 1
ATOM 5516 C CA . GLY A 1 707 ? -1.449 23.158 15.793 1.00 97.88 707 GLY A CA 1
ATOM 5517 C C . GLY A 1 707 ? -2.427 23.928 14.906 1.00 97.88 707 GLY A C 1
ATOM 5518 O O . GLY A 1 707 ? -3.359 24.550 15.412 1.00 97.88 707 GLY A O 1
ATOM 5519 N N . TYR A 1 708 ? -2.228 23.931 13.589 1.00 97.69 708 TYR A N 1
ATOM 5520 C CA . TYR A 1 708 ? -3.040 24.738 12.673 1.00 97.69 708 TYR A CA 1
ATOM 5521 C C . TYR A 1 708 ? -3.140 24.144 11.264 1.00 97.69 708 TYR A C 1
ATOM 5523 O O . TYR A 1 708 ? -2.268 23.409 10.807 1.00 97.69 708 TYR A O 1
ATOM 5531 N N . TRP A 1 709 ? -4.206 24.526 10.559 1.00 97.19 709 TRP A N 1
ATOM 5532 C CA . TRP A 1 709 ? -4.344 24.352 9.114 1.00 97.19 709 TRP A CA 1
ATOM 5533 C C . TRP A 1 709 ? -3.850 25.620 8.403 1.00 97.19 709 TRP A C 1
ATOM 5535 O O . TRP A 1 709 ? -4.253 26.725 8.781 1.00 97.19 709 TRP A O 1
ATOM 5545 N N . ASP A 1 710 ? -3.020 25.484 7.367 1.00 95.50 710 ASP A N 1
ATOM 5546 C CA . ASP A 1 710 ? -2.611 26.606 6.512 1.00 95.50 710 ASP A CA 1
ATOM 5547 C C . ASP A 1 710 ? -2.697 26.292 5.010 1.00 95.50 710 ASP A C 1
ATOM 5549 O O . ASP A 1 710 ? -2.751 25.138 4.568 1.00 95.50 710 ASP A O 1
ATOM 5553 N N . VAL A 1 711 ? -2.743 27.368 4.226 1.00 94.81 711 VAL A N 1
ATOM 5554 C CA . VAL A 1 711 ? -2.661 27.361 2.764 1.00 94.81 711 VAL A CA 1
ATOM 5555 C C . VAL A 1 711 ? -1.628 28.383 2.300 1.00 94.81 711 VAL A C 1
ATOM 5557 O O . VAL A 1 711 ? -1.465 29.433 2.921 1.00 94.81 711 VAL A O 1
ATOM 5560 N N . TYR A 1 712 ? -0.942 28.094 1.196 1.00 92.88 712 TYR A N 1
ATOM 5561 C CA . TYR A 1 712 ? -0.111 29.077 0.490 1.00 92.88 712 TYR A CA 1
ATOM 5562 C C . TYR A 1 712 ? -0.783 29.399 -0.834 1.00 92.88 712 TYR A C 1
ATOM 5564 O O . TYR A 1 712 ? -1.017 28.493 -1.641 1.00 92.88 712 TYR A O 1
ATOM 5572 N N . TRP A 1 713 ? -1.101 30.672 -1.049 1.00 92.12 713 TRP A N 1
ATOM 5573 C CA . TRP A 1 713 ? -1.940 31.096 -2.163 1.00 92.12 713 TRP A CA 1
ATOM 5574 C C . TRP A 1 713 ? -1.586 32.494 -2.677 1.00 92.12 713 TRP A C 1
ATOM 5576 O O . TRP A 1 713 ? -0.945 33.277 -1.978 1.00 92.12 713 TRP A O 1
ATOM 5586 N N . ASP A 1 714 ? -2.028 32.805 -3.893 1.00 89.38 714 ASP A N 1
ATOM 5587 C CA . ASP A 1 714 ? -2.047 34.165 -4.440 1.00 89.38 714 ASP A CA 1
ATOM 5588 C C . ASP A 1 714 ? -3.291 34.396 -5.323 1.00 89.38 714 ASP A C 1
ATOM 5590 O O . ASP A 1 714 ? -4.082 33.477 -5.591 1.00 89.38 714 ASP A O 1
ATOM 5594 N N . ARG A 1 715 ? -3.482 35.647 -5.755 1.00 86.44 715 ARG A N 1
ATOM 5595 C CA . ARG A 1 715 ? -4.401 35.995 -6.847 1.00 86.44 715 ARG A CA 1
ATOM 5596 C C . ARG A 1 715 ? -3.604 36.040 -8.156 1.00 86.44 715 ARG A C 1
ATOM 5598 O O . ARG A 1 715 ? -2.492 36.567 -8.147 1.00 86.44 715 ARG A O 1
ATOM 5605 N N . PRO A 1 716 ? -4.147 35.557 -9.288 1.00 81.62 716 PRO A N 1
ATOM 5606 C CA . PRO A 1 716 ? -3.496 35.756 -10.577 1.00 81.62 716 PRO A CA 1
ATOM 5607 C C . PRO A 1 716 ? -3.394 37.255 -10.903 1.00 81.62 716 PRO A C 1
ATOM 5609 O O . PRO A 1 716 ? -4.365 37.999 -10.768 1.00 81.62 716 PRO A O 1
ATOM 5612 N N . PHE A 1 717 ? -2.206 37.689 -11.325 1.00 68.06 717 PHE A N 1
ATOM 5613 C CA . PHE A 1 717 ? -1.941 39.069 -11.731 1.00 68.06 717 PHE A CA 1
ATOM 5614 C C . PHE A 1 717 ? -2.697 39.419 -13.019 1.00 68.06 717 PHE A C 1
ATOM 5616 O O . PHE A 1 717 ? -2.668 38.654 -13.981 1.00 68.06 717 PHE A O 1
ATOM 5623 N N . THR A 1 718 ? -3.334 40.593 -13.049 1.00 50.22 718 THR A N 1
ATOM 5624 C CA . THR A 1 718 ? -4.156 41.053 -14.183 1.00 50.22 718 THR A CA 1
ATOM 5625 C C . THR A 1 718 ? -3.492 42.101 -15.078 1.00 50.22 718 THR A C 1
ATOM 5627 O O . THR A 1 718 ? -4.099 42.478 -16.072 1.00 50.22 718 THR A O 1
ATOM 5630 N N . ASN A 1 719 ? -2.273 42.570 -14.778 1.00 42.72 719 ASN A N 1
ATOM 5631 C CA . ASN A 1 719 ? -1.541 43.505 -15.641 1.00 42.72 719 ASN A CA 1
ATOM 5632 C C . ASN A 1 719 ? -0.031 43.241 -15.646 1.00 42.72 719 ASN A C 1
ATOM 5634 O O . ASN A 1 719 ? 0.562 42.929 -14.614 1.00 42.72 719 ASN A O 1
ATOM 5638 N N . ILE A 1 720 ? 0.571 43.385 -16.828 1.00 47.69 720 ILE A N 1
ATOM 5639 C CA . ILE A 1 720 ? 2.001 43.195 -17.079 1.00 47.69 720 ILE A CA 1
ATOM 5640 C C . ILE A 1 720 ? 2.719 44.537 -16.919 1.00 47.69 720 ILE A C 1
ATOM 5642 O O . ILE A 1 720 ? 2.565 45.427 -17.751 1.00 47.69 720 ILE A O 1
ATOM 5646 N N . THR A 1 721 ? 3.584 44.642 -15.917 1.00 38.66 721 THR A N 1
ATOM 5647 C CA . THR A 1 721 ? 4.766 45.512 -15.962 1.00 38.66 721 THR A CA 1
ATOM 5648 C C . THR A 1 721 ? 5.982 44.686 -15.552 1.00 38.66 721 THR A C 1
ATOM 5650 O O . THR A 1 721 ? 5.870 43.755 -14.756 1.00 38.66 721 THR A O 1
ATOM 5653 N N . ASN A 1 722 ? 7.132 44.962 -16.175 1.00 40.00 722 ASN A N 1
ATOM 5654 C CA . ASN A 1 722 ? 8.308 44.082 -16.187 1.00 40.00 722 ASN A CA 1
ATOM 5655 C C . ASN A 1 722 ? 9.118 44.096 -14.879 1.00 40.00 722 ASN A C 1
ATOM 5657 O O . ASN A 1 722 ? 10.322 44.351 -14.913 1.00 40.00 722 ASN A O 1
ATOM 5661 N N . ASP A 1 723 ? 8.490 43.798 -13.743 1.00 36.44 723 ASP A N 1
ATOM 5662 C CA . ASP A 1 723 ? 9.213 43.559 -12.496 1.00 36.44 723 ASP A CA 1
ATOM 5663 C C . ASP A 1 723 ? 9.160 42.092 -12.061 1.00 36.44 723 ASP A C 1
ATOM 5665 O O . ASP A 1 723 ? 8.264 41.319 -12.415 1.00 36.44 723 ASP A O 1
ATOM 5669 N N . LYS A 1 724 ? 10.217 41.672 -11.368 1.00 38.53 724 LYS A N 1
ATOM 5670 C CA . LYS A 1 724 ? 10.555 40.260 -11.176 1.00 38.53 724 LYS A CA 1
ATOM 5671 C C . LYS A 1 724 ? 9.455 39.552 -10.391 1.00 38.53 724 LYS A C 1
ATOM 5673 O O . LYS A 1 724 ? 9.131 39.944 -9.275 1.00 38.53 724 LYS A O 1
ATOM 5678 N N . GLN A 1 725 ? 8.960 38.447 -10.952 1.00 43.56 725 GLN A N 1
ATOM 5679 C CA . GLN A 1 725 ? 8.028 37.514 -10.316 1.00 43.56 725 GLN A CA 1
ATOM 5680 C C . GLN A 1 725 ? 8.638 36.952 -9.017 1.00 43.56 725 GLN A C 1
ATOM 5682 O O . GLN A 1 725 ? 9.294 35.908 -9.025 1.00 43.56 725 GLN A O 1
ATOM 5687 N N . SER A 1 726 ? 8.468 37.668 -7.903 1.00 40.97 726 SER A N 1
ATOM 5688 C CA . SER A 1 726 ? 9.040 37.290 -6.616 1.00 40.97 726 SER A CA 1
ATOM 5689 C C . SER A 1 726 ? 8.220 36.171 -5.980 1.00 40.97 726 SER A C 1
ATOM 5691 O O . SER A 1 726 ? 6.984 36.177 -5.978 1.00 40.97 726 SER A O 1
ATOM 5693 N N . SER A 1 727 ? 8.919 35.205 -5.388 1.00 44.47 727 SER A N 1
ATOM 5694 C CA . SER A 1 727 ? 8.307 34.167 -4.555 1.00 44.47 727 SER A CA 1
ATOM 5695 C C . SER A 1 727 ? 7.622 34.725 -3.298 1.00 44.47 727 SER A C 1
ATOM 5697 O O . SER A 1 727 ? 6.802 34.020 -2.713 1.00 44.47 727 SER A O 1
ATOM 5699 N N . ASP A 1 728 ? 7.916 35.978 -2.926 1.00 42.25 728 ASP A N 1
ATOM 5700 C CA . ASP A 1 728 ? 7.307 36.721 -1.809 1.00 42.25 728 ASP A CA 1
ATOM 5701 C C . ASP A 1 728 ? 5.851 37.147 -2.055 1.00 42.25 728 ASP A C 1
ATOM 5703 O O . ASP A 1 728 ? 5.149 37.516 -1.117 1.00 42.25 728 ASP A O 1
ATOM 5707 N N . SER A 1 729 ? 5.354 37.060 -3.293 1.00 51.47 729 SER A N 1
ATOM 5708 C CA . SER A 1 729 ? 3.940 37.332 -3.608 1.00 51.47 729 SER A CA 1
ATOM 5709 C C . SER A 1 729 ? 2.961 36.260 -3.093 1.00 51.47 729 SER A C 1
ATOM 5711 O O . SER A 1 729 ? 1.747 36.458 -3.138 1.00 51.47 729 SER A O 1
ATOM 5713 N N . ARG A 1 730 ? 3.460 35.123 -2.585 1.00 67.56 730 ARG A N 1
ATOM 5714 C CA . ARG A 1 730 ? 2.636 34.023 -2.061 1.00 67.56 730 ARG A CA 1
ATOM 5715 C C . ARG A 1 730 ? 2.335 34.214 -0.578 1.00 67.56 730 ARG A C 1
ATOM 5717 O O . ARG A 1 730 ? 3.223 34.129 0.268 1.00 67.56 730 ARG A O 1
ATOM 5724 N N . HIS A 1 731 ? 1.061 34.361 -0.241 1.00 71.00 731 HIS A N 1
ATOM 5725 C CA . HIS A 1 731 ? 0.626 34.557 1.135 1.00 71.00 731 HIS A CA 1
ATOM 5726 C C . HIS A 1 731 ? 0.434 33.217 1.854 1.00 71.00 731 HIS A C 1
ATOM 5728 O O . HIS A 1 731 ? -0.422 32.408 1.485 1.00 71.00 731 HIS A O 1
ATOM 5734 N N . ALA A 1 732 ? 1.209 33.001 2.919 1.00 82.00 732 ALA A N 1
ATOM 5735 C CA . ALA A 1 732 ? 0.926 31.970 3.911 1.00 82.00 732 ALA A CA 1
ATOM 5736 C C . ALA A 1 732 ? -0.277 32.418 4.754 1.00 82.00 732 ALA A C 1
ATOM 5738 O O . ALA A 1 732 ? -0.210 33.428 5.454 1.00 82.00 732 ALA A O 1
ATOM 5739 N N . PHE A 1 733 ? -1.384 31.683 4.685 1.00 88.50 733 PHE A N 1
ATOM 5740 C CA . PHE A 1 733 ? -2.638 32.052 5.332 1.00 88.50 733 PHE A CA 1
ATOM 5741 C C . PHE A 1 733 ? -3.137 30.908 6.213 1.00 88.50 733 PHE A C 1
ATOM 5743 O O . PHE A 1 733 ? -3.421 29.808 5.736 1.00 88.50 733 PHE A O 1
ATOM 5750 N N . LYS A 1 734 ? -3.234 31.170 7.520 1.00 92.50 734 LYS A N 1
ATOM 5751 C CA . LYS A 1 734 ? -3.804 30.229 8.487 1.00 92.50 734 LYS A CA 1
ATOM 5752 C C . LYS A 1 734 ? -5.323 30.247 8.358 1.00 92.50 734 LYS A C 1
ATOM 5754 O O . LYS A 1 734 ? -5.934 31.313 8.337 1.00 92.50 734 LYS A O 1
ATOM 5759 N N . LEU A 1 735 ? -5.935 29.071 8.289 1.00 92.56 735 LEU A N 1
ATOM 5760 C CA . LEU A 1 735 ? -7.380 28.949 8.127 1.00 92.56 735 LEU A CA 1
ATOM 5761 C C . LEU A 1 735 ? -8.065 29.199 9.474 1.00 92.56 735 LEU A C 1
ATOM 5763 O O . LEU A 1 735 ? -8.139 28.304 10.314 1.00 92.56 735 LEU A O 1
ATOM 5767 N N . SER A 1 736 ? -8.532 30.426 9.688 1.00 92.12 736 SER A N 1
ATOM 5768 C CA . SER A 1 736 ? -9.176 30.884 10.925 1.00 92.12 736 SER A CA 1
ATOM 5769 C C . SER A 1 736 ? -10.699 30.827 10.820 1.00 92.12 736 SER A C 1
ATOM 5771 O O . SER A 1 736 ? -11.286 31.509 9.981 1.00 92.12 736 SER A O 1
ATOM 5773 N N . GLY A 1 737 ? -11.334 30.031 11.682 1.00 93.44 737 GLY A N 1
ATOM 5774 C CA . GLY A 1 737 ? -12.789 29.956 11.810 1.00 93.44 737 GLY A CA 1
ATOM 5775 C C . GLY A 1 737 ? -13.394 31.273 12.300 1.00 93.44 737 GLY A C 1
ATOM 5776 O O . GLY A 1 737 ? -12.801 31.975 13.117 1.00 93.44 737 GLY A O 1
ATOM 5777 N N . THR A 1 738 ? -14.587 31.598 11.808 1.00 94.50 738 THR A N 1
ATOM 5778 C CA . THR A 1 738 ? -15.408 32.719 12.300 1.00 94.50 738 THR A CA 1
ATOM 5779 C C . THR A 1 738 ? -16.625 32.237 13.088 1.00 94.50 738 THR A C 1
ATOM 5781 O O . THR A 1 738 ? -17.262 33.030 13.775 1.00 94.50 738 THR A O 1
ATOM 5784 N N . LYS A 1 739 ? -16.970 30.945 12.998 1.00 95.25 739 LYS A N 1
ATOM 5785 C CA . LYS A 1 739 ? -18.085 30.328 13.725 1.00 95.25 739 LYS A CA 1
ATOM 5786 C C . LYS A 1 739 ? -17.759 28.890 14.124 1.00 95.25 739 LYS A C 1
ATOM 5788 O O . LYS A 1 739 ? -17.447 28.071 13.263 1.00 95.25 739 LYS A O 1
ATOM 5793 N N . LEU A 1 740 ? -17.923 28.576 15.407 1.00 96.75 740 LEU A N 1
ATOM 5794 C CA . LEU A 1 740 ? -18.003 27.205 15.910 1.00 96.75 740 LEU A CA 1
ATOM 5795 C C . LEU A 1 740 ? -19.406 26.621 15.657 1.00 96.75 740 LEU A C 1
ATOM 5797 O O . LEU A 1 740 ? -20.414 27.323 15.767 1.00 96.75 740 LEU A O 1
ATOM 5801 N N . LYS A 1 741 ? -19.472 25.324 15.363 1.00 97.25 741 LYS A N 1
ATOM 5802 C CA . LYS A 1 741 ? -20.672 24.488 15.457 1.00 97.25 741 LYS A CA 1
ATOM 5803 C C . LYS A 1 741 ? -20.307 23.182 16.163 1.00 97.25 741 LYS A C 1
ATOM 5805 O O . LYS A 1 741 ? -19.278 22.588 15.847 1.00 97.25 741 LYS A O 1
ATOM 5810 N N . VAL A 1 742 ? -21.175 22.713 17.051 1.00 97.00 742 VAL A N 1
ATOM 5811 C CA . VAL A 1 742 ? -21.183 21.310 17.485 1.00 97.00 742 VAL A CA 1
ATOM 5812 C C . VAL A 1 742 ? -22.040 20.551 16.476 1.00 97.00 742 VAL A C 1
ATOM 5814 O O . VAL A 1 742 ? -23.141 20.997 16.162 1.00 97.00 742 VAL A O 1
ATOM 5817 N N . ILE A 1 743 ? -21.501 19.479 15.898 1.00 97.69 743 ILE A N 1
ATOM 5818 C CA . ILE A 1 743 ? -22.179 18.665 14.879 1.00 97.69 743 ILE A CA 1
ATOM 5819 C C . ILE A 1 743 ? -22.798 17.430 15.534 1.00 97.69 743 ILE A C 1
ATOM 5821 O O . ILE A 1 743 ? -23.971 17.150 15.321 1.00 97.69 743 ILE A O 1
ATOM 5825 N N . VAL A 1 744 ? -22.021 16.738 16.370 1.00 96.38 744 VAL A N 1
ATOM 5826 C CA . VAL A 1 744 ? -22.473 15.638 17.231 1.00 96.38 744 VAL A CA 1
ATOM 5827 C C . VAL A 1 744 ? -21.811 15.778 18.596 1.00 96.38 744 VAL A C 1
ATOM 5829 O O . VAL A 1 744 ? -20.645 16.162 18.688 1.00 96.38 744 VAL A O 1
ATOM 5832 N N . GLN A 1 745 ? -22.561 15.456 19.645 1.00 94.31 745 GLN A N 1
ATOM 5833 C CA . GLN A 1 745 ? -22.073 15.295 21.008 1.00 94.31 745 GLN A CA 1
ATOM 5834 C C . GLN A 1 745 ? -22.905 14.203 21.686 1.00 94.31 745 GLN A C 1
ATOM 5836 O O . GLN A 1 745 ? -24.106 14.370 21.887 1.00 94.31 745 GLN A O 1
ATOM 5841 N N . ASN A 1 746 ? -22.268 13.084 22.006 1.00 93.19 746 ASN A N 1
ATOM 5842 C CA . ASN A 1 746 ? -22.801 12.004 22.831 1.00 93.19 746 ASN A CA 1
ATOM 5843 C C . ASN A 1 746 ? -21.636 11.285 23.533 1.00 93.19 746 ASN A C 1
ATOM 5845 O O . ASN A 1 746 ? -20.472 11.534 23.219 1.00 93.19 746 ASN A O 1
ATOM 5849 N N . ASP A 1 747 ? -21.950 10.362 24.439 1.00 91.56 747 ASP A N 1
ATOM 5850 C CA . ASP A 1 747 ? -20.968 9.633 25.255 1.00 91.56 747 ASP A CA 1
ATOM 5851 C C . ASP A 1 747 ? -19.871 8.913 24.451 1.00 91.56 747 ASP A C 1
ATOM 5853 O O . ASP A 1 747 ? -18.784 8.681 24.981 1.00 91.56 747 ASP A O 1
ATOM 5857 N N . ASN A 1 748 ? -20.127 8.574 23.181 1.00 92.62 748 ASN A N 1
ATOM 5858 C CA . ASN A 1 748 ? -19.216 7.822 22.318 1.00 92.62 748 ASN A CA 1
ATOM 5859 C C . ASN A 1 748 ? -18.471 8.689 21.285 1.00 92.62 748 ASN A C 1
ATOM 5861 O O . ASN A 1 748 ? -17.410 8.280 20.809 1.00 92.62 748 ASN A O 1
ATOM 5865 N N . GLN A 1 749 ? -19.001 9.863 20.923 1.00 96.69 749 GLN A N 1
ATOM 5866 C CA . GLN A 1 749 ? -18.452 10.733 19.881 1.00 96.69 749 GLN A CA 1
ATOM 5867 C C . GLN A 1 749 ? -18.746 12.213 20.142 1.00 96.69 749 GLN A C 1
ATOM 5869 O O . GLN A 1 749 ? -19.883 12.610 20.403 1.00 96.69 749 GLN A O 1
ATOM 5874 N N . VAL A 1 750 ? -17.738 13.051 19.895 1.00 98.12 750 VAL A N 1
ATOM 5875 C CA . VAL A 1 750 ? -17.918 14.482 19.630 1.00 98.12 750 VAL A CA 1
ATOM 5876 C C . VAL A 1 750 ? -17.369 14.816 18.242 1.00 98.12 750 VAL A C 1
ATOM 5878 O O . VAL A 1 750 ? -16.252 14.431 17.904 1.00 98.12 750 VAL A O 1
ATOM 5881 N N . GLU A 1 751 ? -18.138 15.560 17.445 1.00 98.50 751 GLU A N 1
ATOM 5882 C CA . GLU A 1 751 ? -17.682 16.214 16.213 1.00 98.50 751 GLU A CA 1
ATOM 5883 C C . GLU A 1 751 ? -17.949 17.720 16.302 1.00 98.50 751 GLU A C 1
ATOM 5885 O O . GLU A 1 751 ? -19.091 18.147 16.489 1.00 98.50 751 GLU A O 1
ATOM 5890 N N . ILE A 1 752 ? -16.904 18.529 16.120 1.00 98.38 752 ILE A N 1
ATOM 5891 C CA . ILE A 1 752 ? -16.993 19.995 16.067 1.00 98.38 752 ILE A CA 1
ATOM 5892 C C . ILE A 1 752 ? -16.481 20.537 14.733 1.00 98.38 752 ILE A C 1
ATOM 5894 O O . ILE A 1 752 ? -15.568 19.981 14.119 1.00 98.38 752 ILE A O 1
ATOM 5898 N N . ALA A 1 753 ? -17.060 21.658 14.311 1.00 98.31 753 ALA A N 1
ATOM 5899 C CA . ALA A 1 753 ? -16.772 22.341 13.060 1.00 98.31 753 ALA A CA 1
ATOM 5900 C C . ALA A 1 753 ? -16.443 23.821 13.298 1.00 98.31 753 ALA A C 1
ATOM 5902 O O . ALA A 1 753 ? -17.206 24.547 13.936 1.00 98.31 753 ALA A O 1
ATOM 5903 N N . PHE A 1 754 ? -15.333 24.286 12.735 1.00 97.94 754 PHE A N 1
ATOM 5904 C CA . PHE A 1 754 ? -14.915 25.684 12.711 1.00 97.94 754 PHE A CA 1
ATOM 5905 C C . PHE A 1 754 ? -15.020 26.198 11.278 1.00 97.94 754 PHE A C 1
ATOM 5907 O O . PHE A 1 754 ? -14.201 25.867 10.416 1.00 97.94 754 PHE A O 1
ATOM 5914 N N . VAL A 1 755 ? -16.059 26.992 11.034 1.00 96.69 755 VAL A N 1
ATOM 5915 C CA . VAL A 1 755 ? -16.463 27.443 9.703 1.00 96.69 755 VAL A CA 1
ATOM 5916 C C . VAL A 1 755 ? -15.980 28.866 9.450 1.00 96.69 755 VAL A C 1
ATOM 5918 O O . VAL A 1 755 ? -16.182 29.758 10.278 1.00 96.69 755 VAL A O 1
ATOM 5921 N N . THR A 1 756 ? -15.406 29.076 8.272 1.00 93.44 756 THR A N 1
ATOM 5922 C CA . THR A 1 756 ? -15.071 30.372 7.682 1.00 93.44 756 THR A CA 1
ATOM 5923 C C . THR A 1 756 ? -15.860 30.506 6.386 1.00 93.44 756 THR A C 1
ATOM 5925 O O . THR A 1 756 ? -15.717 29.680 5.483 1.00 93.44 756 THR A O 1
ATOM 5928 N N . LEU A 1 757 ? -16.688 31.542 6.274 1.00 91.38 757 LEU A N 1
ATOM 5929 C CA . LEU A 1 757 ? -17.267 31.937 4.990 1.00 91.38 757 LEU A CA 1
ATOM 5930 C C . LEU A 1 757 ? -16.402 33.034 4.377 1.00 91.38 757 LEU A C 1
ATOM 5932 O O . LEU A 1 757 ? -15.924 33.919 5.090 1.00 91.38 757 LEU A O 1
ATOM 5936 N N . TRP A 1 758 ? -16.204 32.981 3.063 1.00 87.44 758 TRP A N 1
ATOM 5937 C CA . TRP A 1 758 ? -15.485 34.034 2.363 1.00 87.44 758 TRP A CA 1
ATOM 5938 C C . TRP A 1 758 ? -16.260 35.354 2.434 1.00 87.44 758 TRP A C 1
ATOM 5940 O O . TRP A 1 758 ? -17.438 35.422 2.085 1.00 87.44 758 TRP A O 1
ATOM 5950 N N . ASN A 1 759 ? -15.562 36.411 2.839 1.00 78.94 759 ASN A N 1
ATOM 5951 C CA . ASN A 1 759 ? -15.964 37.799 2.642 1.00 78.94 759 ASN A CA 1
ATOM 5952 C C . ASN A 1 759 ? -14.943 38.473 1.707 1.00 78.94 759 ASN A C 1
ATOM 5954 O O . ASN A 1 759 ? -13.860 37.935 1.489 1.00 78.94 759 ASN A O 1
ATOM 5958 N N . SER A 1 760 ? -15.253 39.650 1.161 1.00 71.31 760 SER A N 1
ATOM 5959 C CA . SER A 1 760 ? -14.431 40.320 0.136 1.00 71.31 760 SER A CA 1
ATOM 5960 C C . SER A 1 760 ? -12.945 40.525 0.503 1.00 71.31 760 SER A C 1
ATOM 5962 O O . SER A 1 760 ? -12.111 40.641 -0.405 1.00 71.31 760 SER A O 1
ATOM 5964 N N . ALA A 1 761 ? -12.587 40.490 1.792 1.00 66.19 761 ALA A N 1
ATOM 5965 C CA . ALA A 1 761 ? -11.221 40.533 2.303 1.00 66.19 761 ALA A CA 1
ATOM 5966 C C . ALA A 1 761 ? -10.725 39.145 2.773 1.00 66.19 761 ALA A C 1
ATOM 5968 O O . ALA A 1 761 ? -10.978 38.713 3.895 1.00 66.19 761 ALA A O 1
ATOM 5969 N N . GLY A 1 762 ? -9.937 38.457 1.935 1.00 75.44 762 GLY A N 1
ATOM 5970 C CA . GLY A 1 762 ? -9.210 37.245 2.338 1.00 75.44 762 GLY A CA 1
ATOM 5971 C C . GLY A 1 762 ? -9.096 36.165 1.263 1.00 75.44 762 GLY A C 1
ATOM 5972 O O . GLY A 1 762 ? -9.228 36.434 0.064 1.00 75.44 762 GLY A O 1
ATOM 5973 N N . PHE A 1 763 ? -8.831 34.939 1.726 1.00 86.44 763 PHE A N 1
ATOM 5974 C CA . PHE A 1 763 ? -8.709 33.718 0.925 1.00 86.44 763 PHE A CA 1
ATOM 5975 C C . PHE A 1 763 ? -10.068 33.325 0.308 1.00 86.44 763 PHE A C 1
ATOM 5977 O O . PHE A 1 763 ? -11.003 33.083 1.069 1.00 86.44 763 PHE A O 1
ATOM 5984 N N . PRO A 1 764 ? -10.217 33.262 -1.034 1.00 89.25 764 PRO A N 1
ATOM 5985 C CA . PRO A 1 764 ? -11.512 33.158 -1.730 1.00 89.25 764 PRO A CA 1
ATOM 5986 C C . PRO A 1 764 ? -12.139 31.753 -1.739 1.00 89.25 764 PRO A C 1
ATOM 5988 O O . PRO A 1 764 ? -12.515 31.230 -2.791 1.00 89.25 764 PRO A O 1
ATOM 5991 N N . LEU A 1 765 ? -12.219 31.126 -0.565 1.00 92.06 765 LEU A N 1
ATOM 5992 C CA . LEU A 1 765 ? -12.844 29.830 -0.318 1.00 92.06 765 LEU A CA 1
ATOM 5993 C C . LEU A 1 765 ? -13.670 29.880 0.973 1.00 92.06 765 LEU A C 1
ATOM 5995 O O . LEU A 1 765 ? -13.247 30.463 1.970 1.00 92.06 765 LEU A O 1
ATOM 5999 N N . ASN A 1 766 ? -14.804 29.184 0.975 1.00 95.06 766 ASN A N 1
ATOM 6000 C CA . ASN A 1 766 ? -15.451 28.750 2.207 1.00 95.06 766 ASN A CA 1
ATOM 6001 C C . ASN A 1 766 ? -14.689 27.532 2.750 1.00 95.06 766 ASN A C 1
ATOM 6003 O O . ASN A 1 766 ? -14.310 26.640 1.985 1.00 95.06 766 ASN A O 1
ATOM 6007 N N . VAL A 1 767 ? -14.480 27.483 4.063 1.00 95.94 767 VAL A N 1
ATOM 6008 C CA . VAL A 1 767 ? -13.757 26.399 4.738 1.00 95.94 767 VAL A CA 1
ATOM 6009 C C . VAL A 1 767 ? -14.559 25.931 5.946 1.00 95.94 767 VAL A C 1
ATOM 6011 O O . VAL A 1 767 ? -14.918 26.731 6.804 1.00 95.94 767 VAL A O 1
ATOM 6014 N N . ASP A 1 768 ? -14.805 24.629 6.037 1.00 97.38 768 ASP A N 1
ATOM 6015 C CA . ASP A 1 768 ? -15.362 23.955 7.212 1.00 97.38 768 ASP A CA 1
ATOM 6016 C C . ASP A 1 768 ? -14.289 22.994 7.750 1.00 97.38 768 ASP A C 1
ATOM 6018 O O . ASP A 1 768 ? -14.100 21.904 7.208 1.00 97.38 768 ASP A O 1
ATOM 6022 N N . LYS A 1 769 ? -13.511 23.440 8.751 1.00 96.94 769 LYS A N 1
ATOM 6023 C CA . LYS A 1 769 ? -12.500 22.611 9.431 1.00 96.94 769 LYS A CA 1
ATOM 6024 C C . LYS A 1 769 ? -13.177 21.801 10.522 1.00 96.94 769 LYS A C 1
ATOM 6026 O O . LYS A 1 769 ? -13.828 22.385 11.386 1.00 96.94 769 LYS A O 1
ATOM 6031 N N . ARG A 1 770 ? -12.945 20.498 10.565 1.00 98.19 770 ARG A N 1
ATOM 6032 C CA . ARG A 1 770 ? -13.608 19.600 11.506 1.00 98.19 770 ARG A CA 1
ATOM 6033 C C . ARG A 1 770 ? -12.630 18.763 12.308 1.00 98.19 770 ARG A C 1
ATOM 6035 O O . ARG A 1 770 ? -11.550 18.397 11.834 1.00 98.19 770 ARG A O 1
ATOM 6042 N N . TYR A 1 771 ? -13.046 18.463 13.530 1.00 98.69 771 TYR A N 1
ATOM 6043 C CA . TYR A 1 771 ? -12.336 17.599 14.461 1.00 98.69 771 TYR A CA 1
ATOM 6044 C C . TYR A 1 771 ? -13.323 16.614 15.081 1.00 98.69 771 TYR A C 1
ATOM 6046 O O . TYR A 1 771 ? -14.423 17.013 15.466 1.00 98.69 771 TYR A O 1
ATOM 6054 N N . ILE A 1 772 ? -12.930 15.343 15.164 1.00 98.75 772 ILE A N 1
ATOM 6055 C CA . ILE A 1 772 ? -13.739 14.270 15.754 1.00 98.75 772 ILE A CA 1
ATOM 6056 C C . ILE A 1 772 ? -12.924 13.580 16.843 1.00 98.75 772 ILE A C 1
ATOM 6058 O O . ILE A 1 772 ? -11.776 13.201 16.609 1.00 98.75 772 ILE A O 1
ATOM 6062 N N . MET A 1 773 ? -13.531 13.382 18.007 1.00 98.38 773 MET A N 1
ATOM 6063 C CA . MET A 1 773 ? -12.991 12.569 19.092 1.00 98.38 773 MET A CA 1
ATOM 6064 C C . MET A 1 773 ? -13.961 11.424 19.388 1.00 98.38 773 MET A C 1
ATOM 6066 O O . MET A 1 773 ? -15.167 11.646 19.493 1.00 98.38 773 MET A O 1
ATOM 6070 N N . LEU A 1 774 ? -13.424 10.209 19.503 1.00 97.19 774 LEU A N 1
ATOM 6071 C CA . LEU A 1 774 ? -14.177 8.987 19.790 1.00 97.19 774 LEU A CA 1
ATOM 6072 C C . LEU A 1 774 ? -13.804 8.444 21.171 1.00 97.19 774 LEU A C 1
ATOM 6074 O O . LEU A 1 774 ? -12.661 8.583 21.616 1.00 97.19 774 LEU A O 1
ATOM 6078 N N . ARG A 1 775 ? -14.755 7.791 21.836 1.00 94.25 775 ARG A N 1
ATOM 6079 C CA . ARG A 1 775 ? -14.539 7.073 23.096 1.00 94.25 775 ARG A CA 1
ATOM 6080 C C . ARG A 1 775 ? -13.494 5.967 22.934 1.00 94.25 775 ARG A C 1
ATOM 6082 O O . ARG A 1 775 ? -13.480 5.272 21.924 1.00 94.25 775 ARG A O 1
ATOM 6089 N N . GLY A 1 776 ? -12.600 5.827 23.916 1.00 90.00 776 GLY A N 1
ATOM 6090 C CA . GLY A 1 776 ? -11.544 4.802 23.923 1.00 90.00 776 GLY A CA 1
ATOM 6091 C C . GLY A 1 776 ? -10.422 4.984 22.887 1.00 90.00 776 GLY A C 1
ATOM 6092 O O . GLY A 1 776 ? -9.484 4.194 22.865 1.00 90.00 776 GLY A O 1
ATOM 6093 N N . SER A 1 777 ? -10.473 6.019 22.043 1.00 95.12 777 SER A N 1
ATOM 6094 C CA . SER A 1 777 ? -9.440 6.298 21.041 1.00 95.12 777 SER A CA 1
ATOM 6095 C C . SER A 1 777 ? -8.296 7.128 21.632 1.00 95.12 777 SER A C 1
ATOM 6097 O O . SER A 1 777 ? -8.516 8.241 22.108 1.00 95.12 777 SER A O 1
ATOM 6099 N N . SER A 1 778 ? -7.052 6.654 21.539 1.00 97.12 778 SER A N 1
ATOM 6100 C CA . SER A 1 778 ? -5.858 7.405 21.974 1.00 97.12 778 SER A CA 1
ATOM 6101 C C . SER A 1 778 ? -5.437 8.462 20.933 1.00 97.12 778 SER A C 1
ATOM 6103 O O . SER A 1 778 ? -4.320 8.472 20.419 1.00 97.12 778 SER A O 1
ATOM 6105 N N . GLY A 1 779 ? -6.374 9.329 20.545 1.00 97.81 779 GLY A N 1
ATOM 6106 C CA . GLY A 1 779 ? -6.178 10.312 19.485 1.00 97.81 779 GLY A CA 1
ATOM 6107 C C . GLY A 1 779 ? -7.461 11.011 19.041 1.00 97.81 779 GLY A C 1
ATOM 6108 O O . GLY A 1 779 ? -8.539 10.783 19.591 1.00 97.81 779 GLY A O 1
ATOM 6109 N N . PHE A 1 780 ? -7.347 11.845 18.007 1.00 98.62 780 PHE A N 1
ATOM 6110 C CA . PHE A 1 780 ? -8.472 12.552 17.387 1.00 98.62 780 PHE A CA 1
ATOM 6111 C C . PHE A 1 780 ? -8.289 12.685 15.872 1.00 98.62 780 PHE A C 1
ATOM 6113 O O . PHE A 1 780 ? -7.173 12.763 15.360 1.00 98.62 780 PHE A O 1
ATOM 6120 N N . TYR A 1 781 ? -9.393 12.743 15.136 1.00 98.75 781 TYR A N 1
ATOM 6121 C CA . TYR A 1 781 ? -9.394 12.898 13.683 1.00 98.75 781 TYR A CA 1
ATOM 6122 C C . TYR A 1 781 ? -9.523 14.372 13.299 1.00 98.75 781 TYR A C 1
ATOM 6124 O O . TYR A 1 781 ? -10.224 15.134 13.968 1.00 98.75 781 TYR A O 1
ATOM 6132 N N . SER A 1 782 ? -8.909 14.776 12.186 1.00 98.44 782 SER A N 1
ATOM 6133 C CA . SER A 1 782 ? -9.135 16.090 11.576 1.00 98.44 782 SER A CA 1
ATOM 6134 C C . SER A 1 782 ? -9.338 15.985 10.070 1.00 98.44 782 SER A C 1
ATOM 6136 O O . SER A 1 782 ? -8.626 15.252 9.380 1.00 98.44 782 SER A O 1
ATOM 6138 N N . TYR A 1 783 ? -10.315 16.732 9.562 1.00 98.44 783 TYR A N 1
ATOM 6139 C CA . TYR A 1 783 ? -10.624 16.847 8.139 1.00 98.44 783 TYR A CA 1
ATOM 6140 C C . TYR A 1 783 ? -11.137 18.251 7.819 1.00 98.44 783 TYR A C 1
ATOM 6142 O O . TYR A 1 783 ? -11.515 18.992 8.724 1.00 98.44 783 TYR A O 1
ATOM 6150 N N . ALA A 1 784 ? -11.149 18.642 6.549 1.00 97.94 784 ALA A N 1
ATOM 6151 C CA . ALA A 1 784 ? -11.723 19.921 6.143 1.00 97.94 784 ALA A CA 1
ATOM 6152 C C . ALA A 1 784 ? -12.482 19.810 4.823 1.00 97.94 784 ALA A C 1
ATOM 6154 O O . ALA A 1 784 ? -12.032 19.138 3.894 1.00 97.94 784 ALA A O 1
ATOM 6155 N N . ILE A 1 785 ? -13.608 20.515 4.725 1.00 98.12 785 ILE A N 1
ATOM 6156 C CA . ILE A 1 785 ? -14.312 20.739 3.463 1.00 98.12 785 ILE A CA 1
ATOM 6157 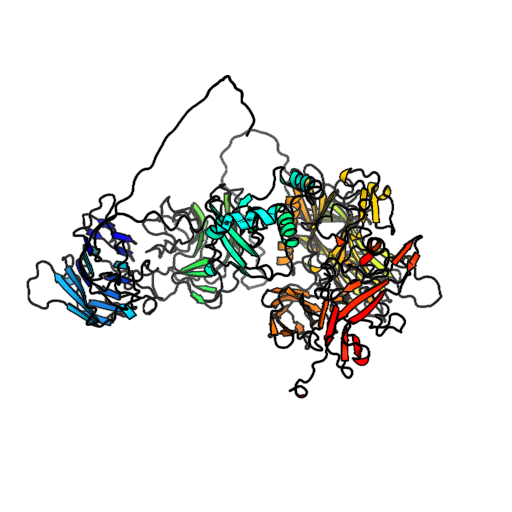C C . ILE A 1 785 ? -13.926 22.122 2.944 1.00 98.12 785 ILE A C 1
ATOM 6159 O O . ILE A 1 785 ? -14.112 23.129 3.627 1.00 98.12 785 ILE A O 1
ATOM 6163 N N . PHE A 1 786 ? -13.373 22.166 1.736 1.00 97.25 786 PHE A N 1
ATOM 6164 C CA . PHE A 1 786 ? -13.065 23.397 1.015 1.00 97.25 786 PHE A CA 1
ATOM 6165 C C . PHE A 1 786 ? -14.110 23.572 -0.091 1.00 97.25 786 PHE A C 1
ATOM 6167 O O . PHE A 1 786 ? -14.303 22.664 -0.902 1.00 97.25 786 PHE A O 1
ATOM 6174 N N . GLU A 1 787 ? -14.777 24.725 -0.141 1.00 96.69 787 GLU A N 1
ATOM 6175 C CA . GLU A 1 787 ? -15.836 25.015 -1.114 1.00 96.69 787 GLU A CA 1
ATOM 6176 C C . GLU A 1 787 ? -15.643 26.380 -1.791 1.00 96.69 787 GLU A C 1
ATOM 6178 O O . GLU A 1 787 ? -15.353 27.392 -1.154 1.00 96.69 787 GLU A O 1
ATOM 6183 N N . ARG A 1 788 ? -15.851 26.403 -3.108 1.00 94.06 788 ARG A N 1
ATOM 6184 C CA . ARG A 1 788 ? -15.936 27.597 -3.946 1.00 94.06 788 ARG A CA 1
ATOM 6185 C C . ARG A 1 788 ? -17.317 27.682 -4.573 1.00 94.06 788 ARG A C 1
ATOM 6187 O O . ARG A 1 788 ? -17.680 26.842 -5.399 1.00 94.06 788 ARG A O 1
ATOM 6194 N N . SER A 1 789 ? -18.059 28.724 -4.219 1.00 91.62 789 SER A N 1
ATOM 6195 C CA . SER A 1 789 ? -19.305 29.086 -4.894 1.00 91.62 789 SER A CA 1
ATOM 6196 C C . SER A 1 789 ? -19.022 29.660 -6.285 1.00 91.62 789 SER A C 1
ATOM 6198 O O . SER A 1 789 ? -17.971 30.261 -6.523 1.00 91.62 789 SER A O 1
ATOM 6200 N N . LYS A 1 790 ? -19.984 29.512 -7.206 1.00 89.50 790 LYS A N 1
ATOM 6201 C CA . LYS A 1 790 ? -19.904 30.112 -8.546 1.00 89.50 790 LYS A CA 1
ATOM 6202 C C . LYS A 1 790 ? -19.715 31.631 -8.427 1.00 89.50 790 LYS A C 1
ATOM 6204 O O . LYS A 1 790 ? -20.437 32.275 -7.673 1.00 89.50 790 LYS A O 1
ATOM 6209 N N . GLY A 1 791 ? -18.766 32.188 -9.178 1.00 86.69 791 GLY A N 1
ATOM 6210 C CA . GLY A 1 791 ? -18.481 33.630 -9.206 1.00 86.69 791 GLY A CA 1
ATOM 6211 C C . GLY A 1 791 ? -17.474 34.138 -8.164 1.00 86.69 791 GLY A C 1
ATOM 6212 O O . GLY A 1 791 ? -17.181 35.329 -8.158 1.00 86.69 791 GLY A O 1
ATOM 6213 N N . MET A 1 792 ? -16.905 33.276 -7.310 1.00 90.69 792 MET A N 1
ATOM 6214 C CA . MET A 1 792 ? -15.820 33.688 -6.403 1.00 90.69 792 MET A CA 1
ATOM 6215 C C . MET A 1 792 ? -14.550 34.120 -7.170 1.00 90.69 792 MET A C 1
ATOM 6217 O O . MET A 1 792 ? -14.237 33.507 -8.198 1.00 90.69 792 MET A O 1
ATOM 6221 N N . PRO A 1 793 ? -13.765 35.095 -6.656 1.00 90.25 793 PRO A N 1
ATOM 6222 C CA . PRO A 1 793 ? -12.545 35.574 -7.309 1.00 90.25 793 PRO A CA 1
ATOM 6223 C C . PRO A 1 793 ? -11.538 34.468 -7.627 1.00 90.25 793 PRO A C 1
ATOM 6225 O O . PRO A 1 793 ? -11.463 33.446 -6.932 1.00 90.25 793 PRO A O 1
ATOM 6228 N N . GLU A 1 794 ? -10.753 34.685 -8.679 1.00 91.94 794 GLU A N 1
ATOM 6229 C CA . GLU A 1 794 ? -9.705 33.760 -9.107 1.00 91.94 794 GLU A CA 1
ATOM 6230 C C . GLU A 1 794 ? -8.619 33.583 -8.040 1.00 91.94 794 GLU A C 1
ATOM 6232 O O . GLU A 1 794 ? -8.297 34.507 -7.289 1.00 91.94 794 GLU A O 1
ATOM 6237 N N . VAL A 1 795 ? -8.050 32.378 -7.973 1.00 91.56 795 VAL A N 1
ATOM 6238 C CA . VAL A 1 795 ? -7.050 32.030 -6.958 1.00 91.56 795 VAL A CA 1
ATOM 6239 C C . VAL A 1 795 ? -6.130 30.916 -7.437 1.00 91.56 795 VAL A C 1
ATOM 6241 O O . VAL A 1 795 ? -6.542 30.046 -8.212 1.00 91.56 795 VAL A O 1
ATOM 6244 N N . ASN A 1 796 ? -4.896 30.928 -6.943 1.00 92.69 796 ASN A N 1
ATOM 6245 C CA . ASN A 1 796 ? -3.955 29.820 -7.056 1.00 92.69 796 ASN A CA 1
ATOM 6246 C C . ASN A 1 796 ? -3.640 29.292 -5.654 1.00 92.69 796 ASN A C 1
ATOM 6248 O O . ASN A 1 796 ? -3.307 30.078 -4.773 1.00 92.69 796 ASN A O 1
ATOM 6252 N N . ILE A 1 797 ? -3.730 27.978 -5.441 1.00 93.62 797 ILE A N 1
ATOM 6253 C CA . ILE A 1 797 ? -3.354 27.320 -4.182 1.00 93.62 797 ILE A CA 1
ATOM 6254 C C . ILE A 1 797 ? -2.161 26.409 -4.461 1.00 93.62 797 ILE A C 1
ATOM 6256 O O . ILE A 1 797 ? -2.275 25.419 -5.183 1.00 93.62 797 ILE A O 1
ATOM 6260 N N . TYR A 1 798 ? -1.015 26.746 -3.874 1.00 92.62 798 TYR A N 1
ATOM 6261 C CA . TYR A 1 798 ? 0.257 26.040 -4.057 1.00 92.62 798 TYR A CA 1
ATOM 6262 C C . TYR A 1 798 ? 0.585 25.074 -2.926 1.00 92.62 798 TYR A C 1
ATOM 6264 O O . TYR A 1 798 ? 1.503 24.266 -3.067 1.00 92.62 798 TYR A O 1
ATOM 6272 N N . GLN A 1 799 ? -0.116 25.197 -1.797 1.00 94.12 799 GLN A N 1
ATOM 6273 C CA . GLN A 1 799 ? -0.002 24.303 -0.656 1.00 94.12 799 GLN A CA 1
ATOM 6274 C C . GLN A 1 799 ? -1.295 24.309 0.164 1.00 94.12 799 GLN A C 1
ATOM 6276 O O . GLN A 1 799 ? -1.894 25.370 0.338 1.00 94.12 799 GLN A O 1
ATOM 6281 N N . ALA A 1 800 ? -1.669 23.155 0.712 1.00 95.69 800 ALA A N 1
ATOM 6282 C CA . ALA A 1 800 ? -2.666 23.014 1.773 1.00 95.69 800 ALA A CA 1
ATOM 6283 C C . ALA A 1 800 ? -2.232 21.878 2.712 1.00 95.69 800 ALA A C 1
ATOM 6285 O O . ALA A 1 800 ? -1.889 20.792 2.232 1.00 95.69 800 ALA A O 1
ATOM 6286 N N . ARG A 1 801 ? -2.202 22.129 4.027 1.00 96.31 801 ARG A N 1
ATOM 6287 C CA . ARG A 1 801 ? -1.693 21.169 5.024 1.00 96.31 801 ARG A CA 1
ATOM 6288 C C . ARG A 1 801 ? -2.213 21.425 6.443 1.00 96.31 801 ARG A C 1
ATOM 6290 O O . ARG A 1 801 ? -2.715 22.508 6.746 1.00 96.31 801 ARG A O 1
ATOM 6297 N N . ILE A 1 802 ? -1.979 20.452 7.322 1.00 97.75 802 ILE A N 1
ATOM 6298 C CA . ILE A 1 802 ? -1.937 20.632 8.783 1.00 97.75 802 ILE A CA 1
ATOM 6299 C C . ILE A 1 802 ? -0.471 20.696 9.224 1.00 97.75 802 ILE A C 1
ATOM 6301 O O . ILE A 1 802 ? 0.371 19.987 8.669 1.00 97.75 802 ILE A O 1
ATOM 6305 N N . ALA A 1 803 ? -0.172 21.502 10.241 1.00 97.81 803 ALA A N 1
ATOM 6306 C CA . ALA A 1 803 ? 1.099 21.489 10.957 1.00 97.81 803 ALA A CA 1
ATOM 6307 C C . ALA A 1 803 ? 0.870 21.433 12.475 1.00 97.81 803 ALA A C 1
ATOM 6309 O O . ALA A 1 803 ? 0.047 22.184 12.997 1.00 97.81 803 ALA A O 1
ATOM 6310 N N . PHE A 1 804 ? 1.634 20.594 13.179 1.00 98.50 804 PHE A N 1
ATOM 6311 C CA . PHE A 1 804 ? 1.687 20.528 14.643 1.00 98.50 804 PHE A CA 1
ATOM 6312 C C . PHE A 1 804 ? 3.118 20.754 15.126 1.00 98.50 804 PHE A C 1
ATOM 6314 O O . PHE A 1 804 ? 3.999 19.954 14.819 1.00 98.50 804 PHE A O 1
ATOM 6321 N N . LYS A 1 805 ? 3.352 21.830 15.883 1.00 97.62 805 LYS A N 1
ATOM 6322 C CA . LYS A 1 805 ? 4.650 22.138 16.503 1.00 97.62 805 LYS A CA 1
ATOM 6323 C C . LYS A 1 805 ? 4.685 21.594 17.927 1.00 97.62 805 LYS A C 1
ATOM 6325 O O . LYS A 1 805 ? 3.976 22.105 18.795 1.00 97.62 805 LYS A O 1
ATOM 6330 N N . LEU A 1 806 ? 5.481 20.553 18.143 1.00 97.12 806 LEU A N 1
ATOM 6331 C CA . LEU A 1 806 ? 5.649 19.878 19.431 1.00 97.12 806 LEU A CA 1
ATOM 6332 C C . LEU A 1 806 ? 6.747 20.572 20.253 1.00 97.12 806 LEU A C 1
ATOM 6334 O O . LEU A 1 806 ? 7.542 21.331 19.701 1.00 97.12 806 LEU A O 1
ATOM 6338 N N . GLN A 1 807 ? 6.794 20.319 21.562 1.00 94.69 807 GLN A N 1
ATOM 6339 C CA . GLN A 1 807 ? 7.770 20.951 22.464 1.00 94.69 807 GLN A CA 1
ATOM 6340 C C . GLN A 1 807 ? 9.228 20.649 22.089 1.00 94.69 807 GLN A C 1
ATOM 6342 O O . GLN A 1 807 ? 9.643 19.486 22.091 1.00 94.69 807 GLN A O 1
ATOM 6347 N N . GLU A 1 808 ? 10.012 21.705 21.830 1.00 91.50 808 GLU A N 1
ATOM 6348 C CA . GLU A 1 808 ? 11.403 21.601 21.354 1.00 91.50 808 GLU A CA 1
ATOM 6349 C C . GLU A 1 808 ? 12.324 20.930 22.381 1.00 91.50 808 GLU A C 1
ATOM 6351 O O . GLU A 1 808 ? 13.270 20.251 22.001 1.00 91.50 808 GLU A O 1
ATOM 6356 N N . ASN A 1 809 ? 12.021 21.075 23.675 1.00 90.31 809 ASN A N 1
ATOM 6357 C CA . ASN A 1 809 ? 12.784 20.507 24.791 1.00 90.31 809 ASN A CA 1
ATOM 6358 C C . ASN A 1 809 ? 12.354 19.088 25.211 1.00 90.31 809 ASN A C 1
ATOM 6360 O O . ASN A 1 809 ? 12.799 18.601 26.252 1.00 90.31 809 ASN A O 1
ATOM 6364 N N . LYS A 1 810 ? 11.448 18.453 24.459 1.00 92.00 810 LYS A N 1
ATOM 6365 C CA . LYS A 1 810 ? 10.977 17.086 24.724 1.00 92.00 810 LYS A CA 1
ATOM 6366 C C . LYS A 1 810 ? 11.067 16.204 23.492 1.00 92.00 810 LYS A C 1
ATOM 6368 O O . LYS A 1 810 ? 11.582 15.096 23.588 1.00 92.00 810 LYS A O 1
ATOM 6373 N N . PHE A 1 811 ? 10.541 16.662 22.359 1.00 94.38 811 PHE A N 1
ATOM 6374 C CA . PHE A 1 811 ? 10.451 15.873 21.132 1.00 94.38 811 PHE A CA 1
ATOM 6375 C C . PHE A 1 811 ? 11.718 16.046 20.297 1.00 94.38 811 PHE A C 1
ATOM 6377 O O . PHE A 1 811 ? 11.796 16.932 19.452 1.00 94.38 811 PHE A O 1
ATOM 6384 N N . HIS A 1 812 ? 12.712 15.187 20.525 1.00 93.06 812 HIS A N 1
ATOM 6385 C CA . HIS A 1 812 ? 13.978 15.237 19.785 1.00 93.06 812 HIS A CA 1
ATOM 6386 C C . HIS A 1 812 ? 14.137 14.102 18.770 1.00 93.06 812 HIS A C 1
ATOM 6388 O O . HIS A 1 812 ? 15.057 14.164 17.963 1.00 93.06 812 HIS A O 1
ATOM 6394 N N . TYR A 1 813 ? 13.289 13.067 18.775 1.00 94.56 813 TYR A N 1
ATOM 6395 C CA . TYR A 1 813 ? 13.446 11.910 17.887 1.00 94.56 813 TYR A CA 1
ATOM 6396 C C . TYR A 1 813 ? 12.336 11.853 16.832 1.00 94.56 813 TYR A C 1
ATOM 6398 O O . TYR A 1 813 ? 11.166 11.729 17.174 1.00 94.56 813 TYR A O 1
ATOM 6406 N N . MET A 1 814 ? 12.692 11.918 15.551 1.00 95.94 814 MET A N 1
ATOM 6407 C CA . MET A 1 814 ? 11.756 11.827 14.422 1.00 95.94 814 MET A CA 1
ATOM 6408 C C . MET A 1 814 ? 11.779 10.417 13.829 1.00 95.94 814 MET A C 1
ATOM 6410 O O . MET A 1 814 ? 12.859 9.861 13.624 1.00 95.94 814 MET A O 1
ATOM 6414 N N . ALA A 1 815 ? 10.609 9.880 13.472 1.00 95.94 815 ALA A N 1
ATOM 6415 C CA . ALA A 1 815 ? 10.465 8.625 12.739 1.00 95.94 815 ALA A CA 1
ATOM 6416 C C . ALA A 1 815 ? 9.503 8.776 11.543 1.00 95.94 815 ALA A C 1
ATOM 6418 O O . ALA A 1 815 ? 8.342 9.154 11.702 1.00 95.94 815 ALA A O 1
ATOM 6419 N N . MET A 1 816 ? 9.996 8.475 10.335 1.00 93.25 816 MET A N 1
ATOM 6420 C CA . MET A 1 816 ? 9.214 8.526 9.082 1.00 93.25 816 MET A CA 1
ATOM 6421 C C . MET A 1 816 ? 9.052 7.161 8.403 1.00 93.25 816 MET A C 1
ATOM 6423 O O . MET A 1 816 ? 8.179 6.979 7.567 1.00 93.25 816 MET A O 1
ATOM 6427 N N . SER A 1 817 ? 9.970 6.231 8.666 1.00 93.88 817 SER A N 1
ATOM 6428 C CA . SER A 1 817 ? 9.994 4.870 8.112 1.00 93.88 817 SER A CA 1
ATOM 6429 C C . SER A 1 817 ? 10.996 4.035 8.909 1.00 93.88 817 SER A C 1
ATOM 6431 O O . SER A 1 817 ? 11.814 4.603 9.631 1.00 93.88 817 SER A O 1
ATOM 6433 N N . ASP A 1 818 ? 11.016 2.712 8.744 1.00 92.06 818 ASP A N 1
ATOM 6434 C CA . ASP A 1 818 ? 11.979 1.831 9.435 1.00 92.06 818 ASP A CA 1
ATOM 6435 C C . ASP A 1 818 ? 13.457 2.173 9.148 1.00 92.06 818 ASP A C 1
ATOM 6437 O O . ASP A 1 818 ? 14.330 1.870 9.956 1.00 92.06 818 ASP A O 1
ATOM 6441 N N . LYS A 1 819 ? 13.747 2.835 8.017 1.00 92.56 819 LYS A N 1
ATOM 6442 C CA . LYS A 1 819 ? 15.107 3.226 7.600 1.00 92.56 819 LYS A CA 1
ATOM 6443 C C . LYS A 1 819 ? 15.457 4.690 7.884 1.00 92.56 819 LYS A C 1
ATOM 6445 O O . LYS A 1 819 ? 16.628 5.044 7.819 1.00 92.56 819 LYS A O 1
ATOM 6450 N N . ARG A 1 820 ? 14.466 5.550 8.155 1.00 93.19 820 ARG A N 1
ATOM 6451 C CA . ARG A 1 820 ? 14.654 7.006 8.306 1.00 93.19 820 ARG A CA 1
ATOM 6452 C C . ARG A 1 820 ? 14.073 7.488 9.628 1.00 93.19 820 ARG A C 1
ATOM 6454 O O . ARG A 1 820 ? 12.947 7.992 9.684 1.00 93.19 820 ARG A O 1
ATOM 6461 N N . GLN A 1 821 ? 14.862 7.299 10.682 1.00 93.69 821 GLN A N 1
ATOM 6462 C CA . GLN A 1 821 ? 14.584 7.766 12.038 1.00 93.69 821 GLN A CA 1
ATOM 6463 C C . GLN A 1 821 ? 15.875 8.294 12.665 1.00 93.69 821 GLN A C 1
ATOM 6465 O O . GLN A 1 821 ? 16.924 7.670 12.497 1.00 93.69 821 GLN A O 1
ATOM 6470 N N . ARG A 1 822 ? 15.827 9.424 13.378 1.00 92.50 822 ARG A N 1
ATOM 6471 C CA . ARG A 1 822 ? 17.000 9.953 14.095 1.00 92.50 822 ARG A CA 1
ATOM 6472 C C . ARG A 1 822 ? 16.645 10.887 15.241 1.00 92.50 822 ARG A C 1
ATOM 6474 O O . ARG A 1 822 ? 15.570 11.483 15.252 1.00 92.50 822 ARG A O 1
ATOM 6481 N N . VAL A 1 823 ? 17.612 11.083 16.143 1.00 92.88 823 VAL A N 1
ATOM 6482 C CA . VAL A 1 823 ? 17.666 12.308 16.951 1.00 92.88 823 VAL A CA 1
ATOM 6483 C C . VAL A 1 823 ? 17.900 13.469 15.989 1.00 92.88 823 VAL A C 1
ATOM 6485 O O . VAL A 1 823 ? 18.850 13.456 15.206 1.00 92.88 823 VAL A O 1
ATOM 6488 N N . MET A 1 824 ? 17.003 14.438 16.022 1.00 92.88 824 MET A N 1
ATOM 6489 C CA . MET A 1 824 ? 16.983 15.587 15.139 1.00 92.88 824 MET A CA 1
ATOM 6490 C C . MET A 1 824 ? 17.738 16.771 15.752 1.00 92.88 824 MET A C 1
ATOM 6492 O O . MET A 1 824 ? 17.757 16.920 16.975 1.00 92.88 824 MET A O 1
ATOM 6496 N N . PRO A 1 825 ? 18.330 17.645 14.922 1.00 91.75 825 PRO A N 1
ATOM 6497 C CA . PRO A 1 825 ? 18.917 18.893 15.396 1.00 91.75 825 PRO A CA 1
ATOM 6498 C C . PRO A 1 825 ? 17.859 19.815 16.015 1.00 91.75 825 PRO A C 1
ATOM 6500 O O . PRO A 1 825 ? 16.739 19.921 15.505 1.00 91.75 825 PRO A O 1
ATOM 6503 N N . THR A 1 826 ? 18.225 20.539 17.074 1.00 89.38 826 THR A N 1
ATOM 6504 C CA . THR A 1 826 ? 17.348 21.563 17.663 1.00 89.38 826 THR A CA 1
ATOM 6505 C C . THR A 1 826 ? 17.256 22.796 16.756 1.00 89.38 826 THR A C 1
ATOM 6507 O O . THR A 1 826 ? 18.109 23.038 15.893 1.00 89.38 826 THR A O 1
ATOM 6510 N N . ALA A 1 827 ? 16.251 23.650 16.963 1.00 87.44 827 ALA A N 1
ATOM 6511 C CA . ALA A 1 827 ? 16.185 24.924 16.253 1.00 87.44 827 ALA A CA 1
ATOM 6512 C C . ALA A 1 827 ? 17.329 25.860 16.686 1.00 87.44 827 ALA A C 1
ATOM 6514 O O . ALA A 1 827 ? 17.768 26.694 15.892 1.00 87.44 827 ALA A O 1
ATOM 6515 N N . LYS A 1 828 ? 17.859 25.707 17.911 1.00 88.56 828 LYS A N 1
ATOM 6516 C CA . LYS A 1 828 ? 19.098 26.376 18.349 1.00 88.56 828 LYS A CA 1
ATOM 6517 C C . LYS A 1 828 ? 20.311 25.918 17.535 1.00 88.56 828 LYS A C 1
ATOM 6519 O O . LYS A 1 828 ? 21.065 26.772 17.074 1.00 88.56 828 LYS A O 1
ATOM 6524 N N . ASP A 1 829 ? 20.471 24.613 17.312 1.00 91.88 829 ASP A N 1
ATOM 6525 C CA . ASP A 1 829 ? 21.566 24.073 16.493 1.00 91.88 829 ASP A CA 1
ATOM 6526 C C . ASP A 1 829 ? 21.505 24.625 15.071 1.00 91.88 829 ASP A C 1
ATOM 6528 O O . ASP A 1 829 ? 22.510 25.105 14.554 1.00 91.88 829 ASP A O 1
ATOM 6532 N N . ARG A 1 830 ? 20.308 24.644 14.467 1.00 91.81 830 ARG A N 1
ATOM 6533 C CA . ARG A 1 830 ? 20.100 25.201 13.123 1.00 91.81 830 ARG A CA 1
ATOM 6534 C C . ARG A 1 830 ? 20.341 26.708 13.031 1.00 91.81 830 ARG A C 1
ATOM 6536 O O . ARG A 1 830 ? 20.866 27.150 12.017 1.00 91.81 830 ARG A O 1
ATOM 6543 N N . ARG A 1 831 ? 20.000 27.500 14.058 1.00 90.31 831 ARG A N 1
ATOM 6544 C CA . ARG A 1 831 ? 20.306 28.949 14.089 1.00 90.31 831 ARG A CA 1
ATOM 6545 C C . ARG A 1 831 ? 21.809 29.241 14.169 1.00 90.31 831 ARG A C 1
ATOM 6547 O O . ARG A 1 831 ? 22.239 30.277 13.680 1.00 90.31 831 ARG A O 1
ATOM 6554 N N . ASN A 1 832 ? 22.583 28.334 14.764 1.00 91.06 832 ASN A N 1
ATOM 6555 C CA . ASN A 1 832 ? 24.039 28.447 14.908 1.00 91.06 832 ASN A CA 1
ATOM 6556 C C . ASN A 1 832 ? 24.819 27.699 13.805 1.00 91.06 832 ASN A C 1
ATOM 6558 O O . ASN A 1 832 ? 26.053 27.703 13.801 1.00 91.06 832 ASN A O 1
ATOM 6562 N N . ALA A 1 833 ? 24.115 27.013 12.904 1.00 94.12 833 ALA A N 1
ATOM 6563 C CA . ALA A 1 833 ? 24.686 26.282 11.785 1.00 94.12 833 ALA A CA 1
ATOM 6564 C C . ALA A 1 833 ? 25.071 27.228 10.637 1.00 94.12 833 ALA A C 1
ATOM 6566 O O . ALA A 1 833 ? 24.555 28.336 10.516 1.00 94.12 833 ALA A O 1
ATOM 6567 N N . GLN A 1 834 ? 25.973 26.772 9.771 1.00 94.81 834 GLN A N 1
ATOM 6568 C CA . GLN A 1 834 ? 26.373 27.495 8.567 1.00 94.81 834 GLN A CA 1
ATOM 6569 C C . GLN A 1 834 ? 25.337 27.251 7.452 1.00 94.81 834 GLN A C 1
ATOM 6571 O O . GLN A 1 834 ? 25.161 26.090 7.074 1.00 94.81 834 GLN A O 1
ATOM 6576 N N . PRO A 1 835 ? 24.667 28.281 6.899 1.00 94.81 835 PRO A N 1
ATOM 6577 C CA . PRO A 1 835 ? 23.827 28.124 5.712 1.00 94.81 835 PRO A CA 1
ATOM 6578 C C . PRO A 1 835 ? 24.642 27.673 4.494 1.00 94.81 835 PRO A C 1
ATOM 6580 O O . PRO A 1 835 ? 25.813 28.037 4.363 1.00 94.81 835 PRO A O 1
ATOM 6583 N N . LEU A 1 836 ? 24.020 26.886 3.616 1.00 93.75 836 LEU A N 1
ATOM 6584 C CA . LEU A 1 836 ? 24.609 26.419 2.355 1.00 93.75 836 LEU A CA 1
ATOM 6585 C C . LEU A 1 836 ? 23.975 27.156 1.155 1.00 93.75 836 LEU A C 1
ATOM 6587 O O . LEU A 1 836 ? 23.552 28.302 1.301 1.00 93.75 836 LEU A O 1
ATOM 6591 N N . ASP A 1 837 ? 23.910 26.537 -0.030 1.00 88.88 837 ASP A N 1
ATOM 6592 C CA . ASP A 1 837 ? 23.518 27.208 -1.288 1.00 88.88 837 ASP A CA 1
ATOM 6593 C C . ASP A 1 837 ? 22.046 27.692 -1.311 1.00 88.88 837 ASP A C 1
ATOM 6595 O O . ASP A 1 837 ? 21.641 28.425 -2.215 1.00 88.88 837 ASP A O 1
ATOM 6599 N N . TYR A 1 838 ? 21.228 27.276 -0.339 1.00 90.19 838 TYR A N 1
ATOM 6600 C CA . TYR A 1 838 ? 19.848 27.724 -0.123 1.00 90.19 838 TYR A CA 1
ATOM 6601 C C . TYR A 1 838 ? 19.464 27.590 1.368 1.00 90.19 838 TYR A C 1
ATOM 6603 O O . TYR A 1 838 ? 19.999 26.725 2.066 1.00 90.19 838 TYR A O 1
ATOM 6611 N N . PRO A 1 839 ? 18.548 28.431 1.894 1.00 87.44 839 PRO A N 1
ATOM 6612 C CA . PRO A 1 839 ? 18.369 28.622 3.341 1.00 87.44 839 PRO A CA 1
ATOM 6613 C C . PRO A 1 839 ? 17.795 27.410 4.091 1.00 87.44 839 PRO A C 1
ATOM 6615 O O . PRO A 1 839 ? 17.894 27.342 5.318 1.00 87.44 839 PRO A O 1
ATOM 6618 N N . GLU A 1 840 ? 17.183 26.448 3.397 1.00 91.81 840 GLU A N 1
ATOM 6619 C CA . GLU A 1 840 ? 16.704 25.219 4.034 1.00 91.81 840 GLU A CA 1
ATOM 6620 C C . GLU A 1 840 ? 17.819 24.220 4.383 1.00 91.81 840 GLU A C 1
ATOM 6622 O O . GLU A 1 840 ? 17.618 23.424 5.305 1.00 91.81 840 GLU A O 1
ATOM 6627 N N . ALA A 1 841 ? 18.989 24.297 3.742 1.00 94.88 841 ALA A N 1
ATOM 6628 C CA . ALA A 1 841 ? 20.138 23.439 4.019 1.00 94.88 841 ALA A CA 1
ATOM 6629 C C . ALA A 1 841 ? 21.181 24.152 4.894 1.00 94.88 841 ALA A C 1
ATOM 6631 O O . ALA A 1 841 ? 21.663 25.238 4.563 1.00 94.88 841 ALA A O 1
ATOM 6632 N N . VAL A 1 842 ? 21.550 23.529 6.016 1.00 96.00 842 VAL A N 1
ATOM 6633 C CA . VAL A 1 842 ? 22.554 24.064 6.950 1.00 96.00 842 VAL A CA 1
ATOM 6634 C C . VAL A 1 842 ? 23.529 22.983 7.402 1.00 96.00 842 VAL A C 1
ATOM 6636 O O . VAL A 1 842 ? 23.160 21.817 7.502 1.00 96.00 842 VAL A O 1
ATOM 6639 N N . ARG A 1 843 ? 24.763 23.375 7.723 1.00 96.38 843 ARG A N 1
ATOM 6640 C CA . ARG A 1 843 ? 25.835 22.495 8.199 1.00 96.38 843 ARG A CA 1
ATOM 6641 C C . ARG A 1 843 ? 26.213 22.799 9.647 1.00 96.38 843 ARG A C 1
ATOM 6643 O O . ARG A 1 843 ? 26.532 23.943 9.980 1.00 96.38 843 ARG A O 1
ATOM 6650 N N . PHE A 1 844 ? 26.242 21.788 10.513 1.00 95.44 844 PHE A N 1
ATOM 6651 C CA . PHE A 1 844 ? 26.521 21.996 11.937 1.00 95.44 844 PHE A CA 1
ATOM 6652 C C . PHE A 1 844 ? 28.014 22.099 12.250 1.00 95.44 844 PHE A C 1
ATOM 6654 O O . PHE A 1 844 ? 28.780 21.156 12.066 1.00 95.44 844 PHE A O 1
ATOM 6661 N N . SER A 1 845 ? 28.428 23.231 12.815 1.00 90.44 845 SER A N 1
ATOM 6662 C CA . SER A 1 845 ? 29.797 23.454 13.298 1.00 90.44 845 SER A CA 1
ATOM 6663 C C . SER A 1 845 ? 29.976 23.054 14.771 1.00 90.44 845 SER A C 1
ATOM 6665 O O . SER A 1 845 ? 30.983 22.439 15.134 1.00 90.44 845 SER A O 1
ATOM 6667 N N . ARG A 1 846 ? 29.001 23.408 15.620 1.00 90.00 846 ARG A N 1
ATOM 6668 C CA . ARG A 1 846 ? 28.981 23.183 17.078 1.00 90.00 846 ARG A CA 1
ATOM 6669 C C . ARG A 1 846 ? 27.552 22.868 17.581 1.00 90.00 846 ARG A C 1
ATOM 6671 O O . ARG A 1 846 ? 26.981 23.689 18.299 1.00 90.00 846 ARG A O 1
ATOM 6678 N N . PRO A 1 847 ? 26.944 21.739 17.170 1.00 92.56 847 PRO A N 1
ATOM 6679 C CA . PRO A 1 847 ? 25.622 21.336 17.651 1.00 92.56 847 PRO A CA 1
ATOM 6680 C C . PRO A 1 847 ? 25.678 20.856 19.109 1.00 92.56 847 PRO A C 1
ATOM 6682 O O . PRO A 1 847 ? 26.714 20.375 19.571 1.00 92.56 847 PRO A O 1
ATOM 6685 N N . GLY A 1 848 ? 24.553 20.946 19.822 1.00 88.44 848 GLY A N 1
ATOM 6686 C CA . GLY A 1 848 ? 24.402 20.467 21.197 1.00 88.44 848 GLY A CA 1
ATOM 6687 C C . GLY A 1 848 ? 24.512 18.946 21.331 1.00 88.44 848 GLY A C 1
ATOM 6688 O O . GLY A 1 848 ? 25.013 18.466 22.343 1.00 88.44 848 GLY A O 1
ATOM 6689 N N . ASN A 1 849 ? 24.113 18.190 20.302 1.00 89.94 849 ASN A N 1
ATOM 6690 C CA . ASN A 1 849 ? 24.416 16.763 20.184 1.00 89.94 849 ASN A CA 1
ATOM 6691 C C . ASN A 1 849 ? 25.702 16.569 19.348 1.00 89.94 849 ASN A C 1
ATOM 6693 O O . ASN A 1 849 ? 25.663 16.815 18.137 1.00 89.94 849 ASN A O 1
ATOM 6697 N N . PRO A 1 850 ? 26.818 16.086 19.935 1.00 92.06 850 PRO A N 1
ATOM 6698 C CA . PRO A 1 850 ? 28.087 15.924 19.225 1.00 92.06 850 PRO A CA 1
ATOM 6699 C C . PRO A 1 850 ? 28.033 14.997 18.006 1.00 92.06 850 PRO A C 1
ATOM 6701 O O . PRO A 1 850 ? 28.839 15.183 17.097 1.00 92.06 850 PRO A O 1
ATOM 6704 N N . SER A 1 851 ? 27.096 14.038 17.946 1.00 90.00 851 SER A N 1
ATOM 6705 C CA . SER A 1 851 ? 26.988 13.116 16.803 1.00 90.00 851 SER A CA 1
ATOM 6706 C C . SER A 1 851 ? 26.588 13.817 15.502 1.00 90.00 851 SER A C 1
ATOM 6708 O O . SER A 1 851 ? 26.895 13.316 14.431 1.00 90.00 851 SER A O 1
ATOM 6710 N N . LEU A 1 852 ? 25.938 14.984 15.590 1.00 92.75 852 LEU A N 1
ATOM 6711 C CA . LEU A 1 852 ? 25.515 15.788 14.439 1.00 92.75 852 LEU A CA 1
ATOM 6712 C C . LEU A 1 852 ? 26.630 16.718 13.923 1.00 92.75 852 LEU A C 1
ATOM 6714 O O . LEU A 1 852 ? 26.418 17.486 12.985 1.00 92.75 852 LEU A O 1
ATOM 6718 N N . LYS A 1 853 ? 27.807 16.741 14.563 1.00 93.62 853 LYS A N 1
ATOM 6719 C CA . LYS A 1 853 ? 28.877 17.692 14.238 1.00 93.62 853 LYS A CA 1
ATOM 6720 C C . LYS A 1 853 ? 29.461 17.399 12.855 1.00 93.62 853 LYS A C 1
ATOM 6722 O O . LYS A 1 853 ? 30.012 16.333 12.619 1.00 93.62 853 LYS A O 1
ATOM 6727 N N . GLY A 1 854 ? 29.424 18.402 11.983 1.00 92.12 854 GLY A N 1
ATOM 6728 C CA . GLY A 1 854 ? 29.859 18.307 10.591 1.00 92.12 854 GLY A CA 1
ATOM 6729 C C . GLY A 1 854 ? 28.736 17.947 9.619 1.00 92.12 854 GLY A C 1
ATOM 6730 O O . GLY A 1 854 ? 28.890 18.252 8.438 1.00 92.12 854 GLY A O 1
ATOM 6731 N N . GLU A 1 855 ? 27.618 17.391 10.102 1.00 95.06 855 GLU A N 1
ATOM 6732 C CA . GLU A 1 855 ? 26.514 16.966 9.241 1.00 95.06 855 GLU A CA 1
ATOM 6733 C C . GLU A 1 855 ? 25.770 18.135 8.588 1.00 95.06 855 GLU A C 1
ATOM 6735 O O . GLU A 1 855 ? 25.709 19.248 9.128 1.00 95.06 855 GLU A O 1
ATOM 6740 N N . VAL A 1 856 ? 25.141 17.845 7.445 1.00 95.69 856 VAL A N 1
ATOM 6741 C CA . VAL A 1 856 ? 24.174 18.730 6.783 1.00 95.69 856 VAL A CA 1
ATOM 6742 C C . VAL A 1 856 ? 22.744 18.302 7.097 1.00 95.69 856 VAL A C 1
ATOM 6744 O O . VAL A 1 856 ? 22.382 17.141 6.928 1.00 95.69 856 VAL A O 1
ATOM 6747 N N . ASP A 1 857 ? 21.904 19.250 7.500 1.00 95.06 857 ASP A N 1
ATOM 6748 C CA . ASP A 1 857 ? 20.472 19.054 7.720 1.00 95.06 857 ASP A CA 1
ATOM 6749 C C . ASP A 1 857 ? 19.649 19.944 6.790 1.00 95.06 857 ASP A C 1
ATOM 6751 O O . ASP A 1 857 ? 19.758 21.176 6.804 1.00 95.06 857 ASP A O 1
ATOM 6755 N N . ASP A 1 858 ? 18.783 19.308 6.009 1.00 94.88 858 ASP A N 1
ATOM 6756 C CA . ASP A 1 858 ? 17.889 19.960 5.064 1.00 94.88 858 ASP A CA 1
ATOM 6757 C C . ASP A 1 858 ? 16.458 19.439 5.225 1.00 94.88 858 ASP A C 1
ATOM 6759 O O . ASP A 1 858 ? 16.186 18.242 5.151 1.00 94.88 858 ASP A O 1
ATOM 6763 N N . LYS A 1 859 ? 15.525 20.384 5.374 1.00 92.06 859 LYS A N 1
ATOM 6764 C CA . LYS A 1 859 ? 14.069 20.193 5.336 1.00 92.06 859 LYS A CA 1
ATOM 6765 C C . LYS A 1 859 ? 13.605 19.133 4.328 1.00 92.06 859 LYS A C 1
ATOM 6767 O O . LYS A 1 859 ? 12.749 18.321 4.663 1.00 92.06 859 LYS A O 1
ATOM 6772 N N . TYR A 1 860 ? 14.110 19.158 3.094 1.00 94.81 860 TYR A N 1
ATOM 6773 C CA . TYR A 1 860 ? 13.592 18.311 2.015 1.00 94.81 860 TYR A CA 1
ATOM 6774 C C . TYR A 1 860 ? 14.033 16.844 2.113 1.00 94.81 860 TYR A C 1
ATOM 6776 O O . TYR A 1 860 ? 13.425 15.986 1.471 1.00 94.81 860 TYR A O 1
ATOM 6784 N N . GLN A 1 861 ? 15.011 16.527 2.969 1.00 94.12 861 GLN A N 1
ATOM 6785 C CA . GLN A 1 861 ? 15.363 15.145 3.313 1.00 94.12 861 GLN A CA 1
ATOM 6786 C C . GLN A 1 861 ? 14.181 14.412 3.988 1.00 94.12 861 GLN A C 1
ATOM 6788 O O . GLN A 1 861 ? 14.049 13.194 3.858 1.00 94.12 861 GLN A O 1
ATOM 6793 N N . TYR A 1 862 ? 13.265 15.158 4.618 1.00 93.94 862 TYR A N 1
ATOM 6794 C CA . TYR A 1 862 ? 12.069 14.660 5.311 1.00 93.94 862 TYR A CA 1
ATOM 6795 C C . TYR A 1 862 ? 10.828 14.559 4.405 1.00 93.94 862 TYR A C 1
ATOM 6797 O O . TYR A 1 862 ? 9.708 14.878 4.812 1.00 93.94 862 TYR A O 1
ATOM 6805 N N . SER A 1 863 ? 11.039 14.127 3.157 1.00 95.31 863 SER A N 1
ATOM 6806 C CA . SER A 1 863 ? 9.985 13.917 2.151 1.00 95.31 863 SER A CA 1
ATOM 6807 C C . SER A 1 863 ? 9.809 12.437 1.799 1.00 95.31 863 SER A C 1
ATOM 6809 O O . SER A 1 863 ? 10.752 11.644 1.890 1.00 95.31 863 SER A O 1
ATOM 6811 N N . CYS A 1 864 ? 8.620 12.044 1.350 1.00 94.69 864 CYS A N 1
ATOM 6812 C CA . CYS A 1 864 ? 8.335 10.702 0.833 1.00 94.69 864 CYS A CA 1
ATOM 6813 C C . CYS A 1 864 ? 7.221 10.719 -0.222 1.00 94.69 864 CYS A C 1
ATOM 6815 O O . CYS A 1 864 ? 6.418 11.653 -0.264 1.00 94.69 864 CYS A O 1
ATOM 6817 N N . ASP A 1 865 ? 7.162 9.677 -1.052 1.00 95.38 865 ASP A N 1
ATOM 6818 C CA . ASP A 1 865 ? 6.109 9.490 -2.053 1.00 95.38 865 ASP A CA 1
ATOM 6819 C C . ASP A 1 865 ? 4.749 9.240 -1.370 1.00 95.38 865 ASP A C 1
ATOM 6821 O O . ASP A 1 865 ? 4.668 8.557 -0.344 1.00 95.38 865 ASP A O 1
ATOM 6825 N N . ASN A 1 866 ? 3.658 9.738 -1.958 1.00 94.81 866 ASN A N 1
ATOM 6826 C CA . ASN A 1 866 ? 2.293 9.540 -1.454 1.00 94.81 866 ASN A CA 1
ATOM 6827 C C . ASN A 1 866 ? 1.928 8.063 -1.228 1.00 94.81 866 ASN A C 1
ATOM 6829 O O . ASN A 1 866 ? 1.177 7.760 -0.300 1.00 94.81 866 ASN A O 1
ATOM 6833 N N . LYS A 1 867 ? 2.450 7.148 -2.056 1.00 92.56 867 LYS A N 1
ATOM 6834 C CA . LYS A 1 867 ? 2.242 5.698 -1.911 1.00 92.56 867 LYS A CA 1
ATOM 6835 C C . LYS A 1 867 ? 2.802 5.117 -0.604 1.00 92.56 867 LYS A C 1
ATOM 6837 O O . LYS A 1 867 ? 2.227 4.161 -0.102 1.00 92.56 867 LYS A O 1
ATOM 6842 N N . ASP A 1 868 ? 3.858 5.711 -0.041 1.00 93.06 868 ASP A N 1
ATOM 6843 C CA . ASP A 1 868 ? 4.531 5.223 1.176 1.00 93.06 868 ASP A CA 1
ATOM 6844 C C . ASP A 1 868 ? 4.135 6.032 2.432 1.00 93.06 868 ASP A C 1
ATOM 6846 O O . ASP A 1 868 ? 4.424 5.645 3.564 1.00 93.06 868 ASP A O 1
ATOM 6850 N N . ASN A 1 869 ? 3.480 7.183 2.248 1.00 94.69 869 ASN A N 1
ATOM 6851 C CA . ASN A 1 869 ? 3.150 8.140 3.305 1.00 94.69 869 ASN A CA 1
ATOM 6852 C C . ASN A 1 869 ? 1.846 7.766 4.039 1.00 94.69 869 ASN A C 1
ATOM 6854 O O . ASN A 1 869 ? 0.801 8.382 3.801 1.00 94.69 869 ASN A O 1
ATOM 6858 N N . GLN A 1 870 ? 1.901 6.750 4.907 1.00 95.00 870 GLN A N 1
ATOM 6859 C CA . GLN A 1 870 ? 0.760 6.307 5.729 1.00 95.00 870 GLN A CA 1
ATOM 6860 C C . GLN A 1 870 ? 0.881 6.664 7.218 1.00 95.00 870 GLN A C 1
ATOM 6862 O O . GLN A 1 870 ? -0.137 6.975 7.837 1.00 95.00 870 GLN A O 1
ATOM 6867 N N . VAL A 1 871 ? 2.087 6.631 7.799 1.00 98.19 871 VAL A N 1
ATOM 6868 C CA . VAL A 1 871 ? 2.332 7.024 9.197 1.00 98.19 871 VAL A CA 1
ATOM 6869 C C . VAL A 1 871 ? 3.728 7.606 9.398 1.00 98.19 871 VAL A C 1
ATOM 6871 O O . VAL A 1 871 ? 4.720 7.057 8.924 1.00 98.19 871 VAL A O 1
ATOM 6874 N N . HIS A 1 872 ? 3.804 8.710 10.138 1.00 98.44 872 HIS A N 1
ATOM 6875 C CA . HIS A 1 872 ? 5.048 9.378 10.530 1.00 98.44 872 HIS A CA 1
ATOM 6876 C C . HIS A 1 872 ? 4.825 10.226 11.781 1.00 98.44 872 HIS A C 1
ATOM 6878 O O . HIS A 1 872 ? 3.694 10.601 12.102 1.00 98.44 872 HIS A O 1
ATOM 6884 N N . GLY A 1 873 ? 5.898 10.548 12.497 1.00 97.81 873 GLY A N 1
ATOM 6885 C CA . GLY A 1 873 ? 5.771 11.266 13.757 1.00 97.81 873 GLY A CA 1
ATOM 6886 C C . GLY A 1 873 ? 7.076 11.501 14.498 1.00 97.81 873 GLY A C 1
ATOM 6887 O O . GLY A 1 873 ? 8.171 11.412 13.938 1.00 97.81 873 GLY A O 1
ATOM 6888 N N . TRP A 1 874 ? 6.926 11.855 15.768 1.00 97.62 874 TRP A N 1
ATOM 6889 C CA . TRP A 1 874 ? 8.009 12.237 16.665 1.00 97.62 874 TRP A CA 1
ATOM 6890 C C . TRP A 1 874 ? 7.802 11.628 18.053 1.00 97.62 874 TRP A C 1
ATOM 6892 O O . TRP A 1 874 ? 6.673 11.461 18.505 1.00 97.62 874 TRP A O 1
ATOM 6902 N N . ILE A 1 875 ? 8.902 11.334 18.740 1.00 96.19 875 ILE A N 1
ATOM 6903 C CA . ILE A 1 875 ? 8.940 10.732 20.073 1.00 96.19 875 ILE A CA 1
ATOM 6904 C C . ILE A 1 875 ? 9.633 11.691 21.045 1.00 96.19 875 ILE A C 1
ATOM 6906 O O . ILE A 1 875 ? 10.643 12.317 20.704 1.00 96.19 875 ILE A O 1
ATOM 6910 N N . SER A 1 876 ? 9.089 11.794 22.260 1.00 93.31 876 SER A N 1
ATOM 6911 C CA . SER A 1 876 ? 9.674 12.570 23.349 1.00 93.31 876 SER A CA 1
ATOM 6912 C C . SER A 1 876 ? 10.685 11.779 24.178 1.00 93.31 876 SER A C 1
ATOM 6914 O O . SER A 1 876 ? 10.406 10.645 24.569 1.00 93.31 876 SER A O 1
ATOM 6916 N N . ASP A 1 877 ? 11.776 12.425 24.578 1.00 80.19 877 ASP A N 1
ATOM 6917 C CA . ASP A 1 877 ? 12.745 11.871 25.524 1.00 80.19 877 ASP A CA 1
ATOM 6918 C C . ASP A 1 877 ? 12.384 12.263 26.965 1.00 80.19 877 ASP A C 1
ATOM 6920 O O . ASP A 1 877 ? 12.353 13.449 27.295 1.00 80.19 877 ASP A O 1
ATOM 6924 N N . ASN A 1 878 ? 12.080 11.271 27.808 1.00 70.44 878 ASN A N 1
ATOM 6925 C CA . ASN A 1 878 ? 11.884 11.339 29.270 1.00 70.44 878 ASN A CA 1
ATOM 6926 C C . ASN A 1 878 ? 11.561 9.912 29.789 1.00 70.44 878 ASN A C 1
ATOM 6928 O O . ASN A 1 878 ? 11.307 9.037 28.959 1.00 70.44 878 ASN A O 1
ATOM 6932 N N . PRO A 1 879 ? 11.551 9.620 31.111 1.00 65.69 879 PRO A N 1
ATOM 6933 C CA . PRO A 1 879 ? 11.388 8.242 31.611 1.00 65.69 879 PRO A CA 1
ATOM 6934 C C . PRO A 1 879 ? 10.057 7.577 31.210 1.00 65.69 879 PRO A C 1
ATOM 6936 O O . PRO A 1 879 ? 9.983 6.350 31.130 1.00 65.69 879 PRO A O 1
ATOM 6939 N N . ARG A 1 880 ? 9.034 8.383 30.899 1.00 81.06 880 ARG A N 1
ATOM 6940 C CA . ARG A 1 880 ? 7.806 7.976 30.210 1.00 81.06 880 ARG A CA 1
ATOM 6941 C C . ARG A 1 880 ? 7.754 8.722 28.874 1.00 81.06 880 ARG A C 1
ATOM 6943 O O . ARG A 1 880 ? 7.580 9.940 28.844 1.00 81.06 880 ARG A O 1
ATOM 6950 N N . SER A 1 881 ? 8.016 8.005 27.789 1.00 90.62 881 SER A N 1
ATOM 6951 C CA . SER A 1 881 ? 8.153 8.551 26.438 1.00 90.62 881 SER A CA 1
ATOM 6952 C C . SER A 1 881 ? 6.794 8.577 25.744 1.00 90.62 881 SER A C 1
ATOM 6954 O O . SER A 1 881 ? 6.101 7.565 25.748 1.00 90.62 881 SER A O 1
ATOM 6956 N N . VAL A 1 882 ? 6.436 9.694 25.109 1.00 94.81 882 VAL A N 1
ATOM 6957 C CA . VAL A 1 882 ? 5.218 9.851 24.300 1.00 94.81 882 VAL A CA 1
ATOM 6958 C C . VAL A 1 882 ? 5.585 9.887 22.819 1.00 94.81 882 VAL A C 1
ATOM 6960 O O . VAL A 1 882 ? 6.483 10.630 22.420 1.00 94.81 882 VAL A O 1
ATOM 6963 N N . GLY A 1 883 ? 4.879 9.115 21.997 1.00 97.19 883 GLY A N 1
ATOM 6964 C CA . GLY A 1 883 ? 4.868 9.253 20.544 1.00 97.19 883 GLY A CA 1
ATOM 6965 C C . GLY A 1 883 ? 3.700 10.127 20.081 1.00 97.19 883 GLY A C 1
ATOM 6966 O O . GLY A 1 883 ? 2.596 10.033 20.614 1.00 97.19 883 GLY A O 1
ATOM 6967 N N . PHE A 1 884 ? 3.943 10.980 19.088 1.00 98.44 884 PHE A N 1
ATOM 6968 C CA . PHE A 1 884 ? 2.932 11.785 18.402 1.00 98.44 884 PHE A CA 1
ATOM 6969 C C . PHE A 1 884 ? 2.986 11.483 16.905 1.00 98.44 884 PHE A C 1
ATOM 6971 O O . PHE A 1 884 ? 4.012 11.726 16.261 1.00 98.44 884 PHE A O 1
ATOM 6978 N N . TRP A 1 885 ? 1.880 10.993 16.348 1.00 98.69 885 TRP A N 1
ATOM 6979 C CA . TRP A 1 885 ? 1.827 10.407 15.010 1.00 98.69 885 TRP A CA 1
ATOM 6980 C C . TRP A 1 885 ? 0.705 11.009 14.166 1.00 98.69 885 TRP A C 1
ATOM 6982 O O . TRP A 1 885 ? -0.396 11.260 14.654 1.00 98.69 885 TRP A O 1
ATOM 6992 N N . ILE A 1 886 ? 0.971 11.188 12.873 1.00 98.62 886 ILE A N 1
ATOM 6993 C CA . ILE A 1 886 ? -0.050 11.445 11.857 1.00 98.62 886 ILE A CA 1
ATOM 6994 C C . ILE A 1 886 ? -0.257 10.156 11.076 1.00 98.62 886 ILE A C 1
ATOM 6996 O O . ILE A 1 886 ? 0.673 9.663 10.444 1.00 98.62 886 ILE A O 1
ATOM 7000 N N . ILE A 1 887 ? -1.483 9.639 11.095 1.00 98.69 887 ILE A N 1
ATOM 7001 C CA . ILE A 1 887 ? -1.912 8.472 10.327 1.00 98.69 887 ILE A CA 1
ATOM 7002 C C . ILE A 1 887 ? -2.831 8.939 9.194 1.00 98.69 887 ILE A C 1
ATOM 7004 O O . ILE A 1 887 ? -3.815 9.650 9.414 1.00 98.69 887 ILE A O 1
ATOM 7008 N N . THR A 1 888 ? -2.506 8.543 7.964 1.00 97.19 888 THR A N 1
ATOM 7009 C CA . THR A 1 888 ? -3.294 8.830 6.759 1.00 97.19 888 THR A CA 1
ATOM 7010 C C . THR A 1 888 ? -3.822 7.516 6.168 1.00 97.19 888 THR A C 1
ATOM 7012 O O . THR A 1 888 ? -3.091 6.853 5.433 1.00 97.19 888 THR A O 1
ATOM 7015 N N . PRO A 1 889 ? -5.079 7.125 6.459 1.00 94.25 889 PRO A N 1
ATOM 7016 C CA . PRO A 1 889 ? -5.640 5.827 6.057 1.00 94.25 889 PRO A CA 1
ATOM 7017 C C . PRO A 1 889 ? -6.004 5.759 4.565 1.00 94.25 889 PRO A C 1
ATOM 7019 O O . PRO A 1 889 ? -6.217 4.682 4.017 1.00 94.25 889 PRO A O 1
ATOM 7022 N N . SER A 1 890 ? -6.115 6.911 3.896 1.00 94.06 890 SER A N 1
ATOM 7023 C CA . SER A 1 890 ? -6.514 6.997 2.495 1.00 94.06 890 SER A CA 1
ATOM 7024 C C . SER A 1 890 ? -5.783 8.106 1.761 1.00 94.06 890 SER A C 1
ATOM 7026 O O . SER A 1 890 ? -5.544 9.187 2.294 1.00 94.06 890 SER A O 1
ATOM 7028 N N . ASN A 1 891 ? -5.492 7.840 0.493 1.00 93.62 891 ASN A N 1
ATOM 7029 C CA . ASN A 1 891 ? -4.908 8.798 -0.430 1.00 93.62 891 ASN A CA 1
ATOM 7030 C C . ASN A 1 891 ? -5.957 9.614 -1.213 1.00 93.62 891 ASN A C 1
ATOM 7032 O O . ASN A 1 891 ? -5.554 10.470 -1.997 1.00 93.62 891 ASN A O 1
ATOM 7036 N N . GLU A 1 892 ? -7.273 9.394 -1.020 1.00 94.75 892 GLU A N 1
ATOM 7037 C CA . GLU A 1 892 ? -8.302 9.834 -1.992 1.00 94.75 892 GLU A CA 1
ATOM 7038 C C . GLU A 1 892 ? -8.295 11.331 -2.333 1.00 94.75 892 GLU A C 1
ATOM 7040 O O . GLU A 1 892 ? -8.675 11.750 -3.430 1.00 94.75 892 GLU A O 1
ATOM 7045 N N . PHE A 1 893 ? -7.861 12.138 -1.370 1.00 94.88 893 PHE A N 1
ATOM 7046 C CA . PHE A 1 893 ? -7.841 13.591 -1.418 1.00 94.88 893 PHE A CA 1
ATOM 7047 C C . PHE A 1 893 ? -6.472 14.187 -1.778 1.00 94.88 893 PHE A C 1
ATOM 7049 O O . PHE A 1 893 ? -6.401 15.398 -2.005 1.00 94.88 893 PHE A O 1
ATOM 7056 N N . ARG A 1 894 ? -5.398 13.384 -1.836 1.00 93.31 894 ARG A N 1
ATOM 7057 C CA . ARG A 1 894 ? -4.059 13.852 -2.235 1.00 93.31 894 ARG A CA 1
ATOM 7058 C C . ARG A 1 894 ? -4.034 14.224 -3.727 1.00 93.31 894 ARG A C 1
ATOM 7060 O O . ARG A 1 894 ? -5.027 14.087 -4.442 1.00 93.31 894 ARG A O 1
ATOM 7067 N N . THR A 1 895 ? -2.913 14.782 -4.173 1.00 94.25 895 THR A N 1
ATOM 7068 C CA . THR A 1 895 ? -2.712 15.287 -5.542 1.00 94.25 895 THR A CA 1
ATOM 7069 C C . THR A 1 895 ? -1.494 14.628 -6.180 1.00 94.25 895 THR A C 1
ATOM 7071 O O . THR A 1 895 ? -0.582 14.209 -5.468 1.00 94.25 895 THR A O 1
ATOM 7074 N N . GLY A 1 896 ? -1.470 14.537 -7.510 1.00 93.38 896 GLY A N 1
ATOM 7075 C CA . GLY A 1 896 ? -0.321 14.045 -8.275 1.00 93.38 896 GLY A CA 1
ATOM 7076 C C . GLY A 1 896 ? -0.086 12.529 -8.269 1.00 93.38 896 GLY A C 1
ATOM 7077 O O . GLY A 1 896 ? 0.994 12.085 -8.656 1.00 93.38 896 GLY A O 1
ATOM 7078 N N . GLY A 1 897 ? -1.065 11.722 -7.855 1.00 94.00 897 GLY A N 1
ATOM 7079 C CA . GLY A 1 897 ? -0.955 10.261 -7.883 1.00 94.00 897 GLY A CA 1
ATOM 7080 C C . GLY A 1 897 ? 0.074 9.659 -6.900 1.00 94.00 897 GLY A C 1
ATOM 7081 O O . GLY A 1 897 ? 0.486 10.316 -5.936 1.00 94.00 897 GLY A O 1
ATOM 7082 N N . PRO A 1 898 ? 0.484 8.389 -7.117 1.00 94.12 898 PRO A N 1
ATOM 7083 C CA . PRO A 1 898 ? 1.246 7.606 -6.137 1.00 94.12 898 PRO A CA 1
ATOM 7084 C C . PRO A 1 898 ? 2.685 8.089 -5.911 1.00 94.12 898 PRO A C 1
ATOM 7086 O O . PRO A 1 898 ? 3.156 8.043 -4.777 1.00 94.12 898 PRO A O 1
ATOM 7089 N N . LEU A 1 899 ? 3.375 8.561 -6.956 1.00 93.38 899 LEU A N 1
ATOM 7090 C CA . LEU A 1 899 ? 4.782 8.987 -6.886 1.00 93.38 899 LEU A CA 1
ATOM 7091 C C . LEU A 1 899 ? 4.964 10.457 -6.479 1.00 93.38 899 LEU A C 1
ATOM 7093 O O . LEU A 1 899 ? 6.089 10.918 -6.344 1.00 93.38 899 LEU A O 1
ATOM 7097 N N . LYS A 1 900 ? 3.901 11.241 -6.266 1.00 95.06 900 LYS A N 1
ATOM 7098 C CA . LYS A 1 900 ? 4.075 12.632 -5.827 1.00 95.06 900 LYS A CA 1
ATOM 7099 C C . LYS A 1 900 ? 4.727 12.665 -4.437 1.00 95.06 900 LYS A C 1
ATOM 7101 O O . LYS A 1 900 ? 4.167 12.140 -3.480 1.00 95.06 900 LYS A O 1
ATOM 7106 N N . GLN A 1 901 ? 5.902 13.295 -4.337 1.00 94.56 901 GLN A N 1
ATOM 7107 C CA . GLN A 1 901 ? 6.624 13.485 -3.075 1.00 94.56 901 GLN A CA 1
ATOM 7108 C C . GLN A 1 901 ? 6.102 14.680 -2.275 1.00 94.56 901 GLN A C 1
ATOM 7110 O O . GLN A 1 901 ? 5.895 15.772 -2.817 1.00 94.56 901 GLN A O 1
ATOM 7115 N N . ASP A 1 902 ? 5.966 14.491 -0.964 1.00 94.25 902 ASP A N 1
ATOM 7116 C CA . ASP A 1 902 ? 5.592 15.529 -0.007 1.00 94.25 902 ASP A CA 1
ATOM 7117 C C . ASP A 1 902 ? 6.299 15.377 1.346 1.00 94.25 902 ASP A C 1
ATOM 7119 O O . ASP A 1 902 ? 6.814 14.312 1.683 1.00 94.25 902 ASP A O 1
ATOM 7123 N N . LEU A 1 903 ? 6.341 16.473 2.110 1.00 95.12 903 LEU A N 1
ATOM 7124 C CA . LEU A 1 903 ? 6.979 16.534 3.428 1.00 95.12 903 LEU A CA 1
ATOM 7125 C C . LEU A 1 903 ? 6.133 15.829 4.497 1.00 95.12 903 LEU A C 1
ATOM 7127 O O . LEU A 1 903 ? 4.924 16.042 4.576 1.00 95.12 903 LEU A O 1
ATOM 7131 N N . THR A 1 904 ? 6.783 15.079 5.381 1.00 95.94 904 THR A N 1
ATOM 7132 C CA . THR A 1 904 ? 6.180 14.495 6.597 1.00 95.94 904 THR A CA 1
ATOM 7133 C C . THR A 1 904 ? 6.530 15.299 7.848 1.00 95.94 904 THR A C 1
ATOM 7135 O O . THR A 1 904 ? 5.713 15.448 8.758 1.00 95.94 904 THR A O 1
ATOM 7138 N N . SER A 1 905 ? 7.730 15.880 7.871 1.00 94.25 905 SER A N 1
ATOM 7139 C CA . SER A 1 905 ? 8.227 16.749 8.936 1.00 94.25 905 SER A CA 1
ATOM 7140 C C . SER A 1 905 ? 8.744 18.066 8.362 1.00 94.25 905 SER A C 1
ATOM 7142 O O . SER A 1 905 ? 9.148 18.152 7.202 1.00 94.25 905 SER A O 1
ATOM 7144 N N . HIS A 1 906 ? 8.758 19.107 9.189 1.00 90.44 906 HIS A N 1
ATOM 7145 C CA . HIS A 1 906 ? 9.625 20.261 8.966 1.00 90.44 906 HIS A CA 1
ATOM 7146 C C . HIS A 1 906 ? 10.965 20.066 9.699 1.00 90.44 906 HIS A C 1
ATOM 7148 O O . HIS A 1 906 ? 11.189 19.040 10.343 1.00 90.44 906 HIS A O 1
ATOM 7154 N N . VAL A 1 907 ? 11.848 21.064 9.616 1.00 83.50 907 VAL A N 1
ATOM 7155 C CA . VAL A 1 907 ? 13.038 21.146 10.478 1.00 83.50 907 VAL A CA 1
ATOM 7156 C C . VAL A 1 907 ? 12.630 21.486 11.917 1.00 83.50 907 VAL A C 1
ATOM 7158 O O . VAL A 1 907 ? 11.788 22.367 12.121 1.00 83.50 907 VAL A O 1
ATOM 7161 N N . GLY A 1 908 ? 13.224 20.798 12.897 1.00 85.88 908 GLY A N 1
ATOM 7162 C CA . GLY A 1 908 ? 12.744 20.778 14.287 1.00 85.88 908 GLY A CA 1
ATOM 7163 C C . GLY A 1 908 ? 11.420 20.003 14.459 1.00 85.88 908 GLY A C 1
ATOM 7164 O O . GLY A 1 908 ? 10.854 19.551 13.463 1.00 85.88 908 GLY A O 1
ATOM 7165 N N . PRO A 1 909 ? 10.909 19.844 15.697 1.00 93.00 909 PRO A N 1
ATOM 7166 C CA . PRO A 1 909 ? 9.749 18.999 16.008 1.00 93.00 909 PRO A CA 1
ATOM 7167 C C . PRO A 1 909 ? 8.418 19.572 15.512 1.00 93.00 909 PRO A C 1
ATOM 7169 O O . PRO A 1 909 ? 7.595 20.096 16.260 1.00 93.00 909 PRO A O 1
ATOM 7172 N N . THR A 1 910 ? 8.210 19.499 14.201 1.00 95.69 910 THR A N 1
ATOM 7173 C CA . THR A 1 910 ? 6.998 19.952 13.520 1.00 95.69 910 THR A CA 1
ATOM 7174 C C . THR A 1 910 ? 6.505 18.866 12.578 1.00 95.69 910 THR A C 1
ATOM 7176 O O . THR A 1 910 ? 7.108 18.629 11.531 1.00 95.69 910 THR A O 1
ATOM 7179 N N . VAL A 1 911 ? 5.384 18.242 12.926 1.00 97.25 911 VAL A N 1
ATOM 7180 C CA . VAL A 1 911 ? 4.762 17.175 12.130 1.00 97.25 911 VAL A CA 1
ATOM 7181 C C . VAL A 1 911 ? 3.792 17.792 11.130 1.00 97.25 911 VAL A C 1
ATOM 7183 O O . VAL A 1 911 ? 3.031 18.696 11.481 1.00 97.25 911 VAL A O 1
ATOM 7186 N N . LEU A 1 912 ? 3.829 17.331 9.880 1.00 97.44 912 LEU A N 1
ATOM 7187 C CA . LEU A 1 912 ? 3.042 17.879 8.776 1.00 97.44 912 LEU A CA 1
ATOM 7188 C C . LEU A 1 912 ? 2.083 16.829 8.208 1.00 97.44 912 LEU A C 1
ATOM 7190 O O . LEU A 1 912 ? 2.443 15.666 8.063 1.00 97.44 912 LEU A O 1
ATOM 7194 N N . SER A 1 913 ? 0.883 17.249 7.815 1.00 97.31 913 SER A N 1
ATOM 7195 C CA . SER A 1 913 ? 0.001 16.463 6.946 1.00 97.31 913 SER A CA 1
ATOM 7196 C C . SER A 1 913 ? -0.245 17.251 5.667 1.00 97.31 913 SER A C 1
ATOM 7198 O O . SER A 1 913 ? -0.983 18.234 5.679 1.00 97.31 913 SER A O 1
ATOM 7200 N N . MET A 1 914 ? 0.438 16.876 4.585 1.00 96.12 914 MET A N 1
ATOM 7201 C CA . MET A 1 914 ? 0.369 17.566 3.295 1.00 96.12 914 MET A CA 1
ATOM 7202 C C . MET A 1 914 ? -0.772 16.995 2.444 1.00 96.12 914 MET A C 1
ATOM 7204 O O . MET A 1 914 ? -0.840 15.787 2.216 1.00 96.12 914 MET A O 1
ATOM 7208 N N . PHE A 1 915 ? -1.650 17.866 1.942 1.00 95.69 915 PHE A N 1
ATOM 7209 C CA . PHE A 1 915 ? -2.747 17.489 1.039 1.00 95.69 915 PHE A CA 1
ATOM 7210 C C . PHE A 1 915 ? -2.495 17.929 -0.403 1.00 95.69 915 PHE A C 1
ATOM 7212 O O . PHE A 1 915 ? -2.801 17.210 -1.356 1.00 95.69 915 PHE A O 1
ATOM 7219 N N . VAL A 1 916 ? -1.930 19.126 -0.550 1.00 94.50 916 VAL A N 1
ATOM 7220 C CA . VAL A 1 916 ? -1.573 19.750 -1.825 1.00 94.50 916 VAL A CA 1
ATOM 7221 C C . VAL A 1 916 ? -0.200 20.380 -1.653 1.00 94.50 916 VAL A C 1
ATOM 7223 O O . VAL A 1 916 ? 0.026 21.069 -0.654 1.00 94.50 916 VAL A O 1
ATOM 7226 N N . SER A 1 917 ? 0.701 20.196 -2.620 1.00 93.62 917 SER A N 1
ATOM 7227 C CA . SER A 1 917 ? 1.908 21.017 -2.725 1.00 93.62 917 SER A CA 1
ATOM 7228 C C . SER A 1 917 ? 2.502 21.041 -4.135 1.00 93.62 917 SER A C 1
ATOM 7230 O O . SER A 1 917 ? 2.400 20.082 -4.898 1.00 93.62 917 SER A O 1
ATOM 7232 N N . THR A 1 918 ? 3.227 22.117 -4.435 1.00 93.31 918 THR A N 1
ATOM 7233 C CA . THR A 1 918 ? 4.098 22.227 -5.620 1.00 93.31 918 THR A CA 1
ATOM 7234 C C . THR A 1 918 ? 5.490 21.596 -5.425 1.00 93.31 918 THR A C 1
ATOM 7236 O O . THR A 1 918 ? 6.347 21.702 -6.306 1.00 93.31 918 THR A O 1
ATOM 7239 N N . HIS A 1 919 ? 5.765 20.932 -4.294 1.00 93.19 919 HIS A N 1
ATOM 7240 C CA . HIS A 1 919 ? 7.038 20.229 -4.087 1.00 93.19 919 HIS A CA 1
ATOM 7241 C C . HIS A 1 919 ? 7.183 19.082 -5.100 1.00 93.19 919 HIS A C 1
ATOM 7243 O O . HIS A 1 919 ? 6.222 18.356 -5.336 1.00 93.19 919 HIS A O 1
ATOM 7249 N N . TYR A 1 920 ? 8.359 18.936 -5.721 1.00 93.69 920 TYR A N 1
ATOM 7250 C CA . TYR A 1 920 ? 8.681 17.891 -6.716 1.00 93.69 920 TYR A CA 1
ATOM 7251 C C . TYR A 1 920 ? 7.816 17.864 -7.998 1.00 93.69 920 TYR A C 1
ATOM 7253 O O . TYR A 1 920 ? 8.058 17.045 -8.879 1.00 93.69 920 TYR A O 1
ATOM 7261 N N . ALA A 1 921 ? 6.873 18.801 -8.156 1.00 91.75 921 ALA A N 1
ATOM 7262 C CA . ALA A 1 921 ? 6.001 18.907 -9.332 1.00 91.75 921 ALA A CA 1
ATOM 7263 C C . ALA A 1 921 ? 5.848 20.331 -9.905 1.00 91.75 921 ALA A C 1
ATOM 7265 O O . ALA A 1 921 ? 5.373 20.512 -11.028 1.00 91.75 921 ALA A O 1
ATOM 7266 N N . GLY A 1 922 ? 6.247 21.355 -9.146 1.00 90.12 922 GLY A N 1
ATOM 7267 C CA . GLY A 1 922 ? 6.181 22.749 -9.571 1.00 90.12 922 GLY A CA 1
ATOM 7268 C C . GLY A 1 922 ? 4.750 23.246 -9.794 1.00 90.12 922 GLY A C 1
ATOM 7269 O O . GLY A 1 922 ? 3.781 22.741 -9.227 1.00 90.12 922 GLY A O 1
ATOM 7270 N N . GLU A 1 923 ? 4.625 24.257 -10.649 1.00 87.38 923 GLU A N 1
ATOM 7271 C CA . GLU A 1 923 ? 3.375 24.961 -10.975 1.00 87.38 923 GLU A CA 1
ATOM 7272 C C . GLU A 1 923 ? 2.272 24.089 -11.605 1.00 87.38 923 GLU A C 1
ATOM 7274 O O . GLU A 1 923 ? 1.125 24.537 -11.694 1.00 87.38 923 GLU A O 1
ATOM 7279 N N . ASN A 1 924 ? 2.600 22.866 -12.029 1.00 87.88 924 ASN A N 1
ATOM 7280 C CA . ASN A 1 924 ? 1.667 21.927 -12.656 1.00 87.88 924 ASN A CA 1
ATOM 7281 C C . ASN A 1 924 ? 0.698 21.277 -11.651 1.00 87.88 924 ASN A C 1
ATOM 7283 O O . ASN A 1 924 ? -0.391 20.877 -12.047 1.00 87.88 924 ASN A O 1
ATOM 7287 N N . LEU A 1 925 ? 1.063 21.209 -10.361 1.00 91.69 925 LEU A N 1
ATOM 7288 C CA . LEU A 1 925 ? 0.184 20.738 -9.274 1.00 91.69 925 LEU A CA 1
ATOM 7289 C C . LEU A 1 925 ? -0.335 21.865 -8.363 1.00 91.69 925 LEU A C 1
ATOM 7291 O O . LEU A 1 925 ? -0.935 21.600 -7.322 1.00 91.69 925 LEU A O 1
ATOM 7295 N N . GLY A 1 926 ? -0.154 23.131 -8.751 1.00 91.44 926 GLY A N 1
ATOM 7296 C CA . GLY A 1 926 ? -0.891 24.229 -8.124 1.00 91.44 926 GLY A CA 1
ATOM 7297 C C . GLY A 1 926 ? -2.361 24.185 -8.548 1.00 91.44 926 GLY A C 1
ATOM 7298 O O . GLY A 1 926 ? -2.647 24.187 -9.745 1.00 91.44 926 GLY A O 1
ATOM 7299 N N . MET A 1 927 ? -3.300 24.188 -7.597 1.00 94.00 927 MET A N 1
ATOM 7300 C CA . MET A 1 927 ? -4.732 24.254 -7.916 1.00 94.00 927 MET A CA 1
ATOM 7301 C C . MET A 1 927 ? -5.085 25.667 -8.384 1.00 94.00 927 MET A C 1
ATOM 7303 O O . MET A 1 927 ? -4.989 26.623 -7.613 1.00 94.00 927 MET A O 1
ATOM 7307 N N . LYS A 1 928 ? -5.493 25.807 -9.647 1.00 93.69 928 LYS A N 1
ATOM 7308 C CA . LYS A 1 928 ? -5.760 27.102 -10.293 1.00 93.69 928 LYS A CA 1
ATOM 7309 C C . LYS A 1 928 ? -7.240 27.223 -10.624 1.00 93.69 928 LYS A C 1
ATOM 7311 O O . LYS A 1 928 ? -7.737 26.490 -11.478 1.00 93.69 928 LYS A O 1
ATOM 7316 N N . PHE A 1 929 ? -7.936 28.138 -9.955 1.00 94.00 929 PHE A N 1
ATOM 7317 C CA . PHE A 1 929 ? -9.356 28.405 -10.186 1.00 94.00 929 PHE A CA 1
ATOM 7318 C C . PHE A 1 929 ? -9.522 29.693 -10.983 1.00 94.00 929 PHE A C 1
ATOM 7320 O O . PHE A 1 929 ? -8.896 30.708 -10.657 1.00 94.00 929 PHE A O 1
ATOM 7327 N N . ARG A 1 930 ? -10.340 29.639 -12.035 1.00 91.88 930 ARG A N 1
ATOM 7328 C CA . ARG A 1 930 ? -10.534 30.724 -13.011 1.00 91.88 930 ARG A CA 1
ATOM 7329 C C . ARG A 1 930 ? -12.009 30.950 -13.314 1.00 91.88 930 ARG A C 1
ATOM 7331 O O . ARG A 1 930 ? -12.822 30.081 -13.014 1.00 91.88 930 ARG A O 1
ATOM 7338 N N . ASN A 1 931 ? -12.360 32.091 -13.902 1.00 88.31 931 ASN A N 1
ATOM 7339 C CA . ASN A 1 931 ? -13.688 32.363 -14.477 1.00 88.31 931 ASN A CA 1
ATOM 7340 C C . ASN A 1 931 ? -14.879 32.056 -13.533 1.00 88.31 931 ASN A C 1
ATOM 7342 O O . ASN A 1 931 ? -15.937 31.607 -13.971 1.00 88.31 931 ASN A O 1
ATOM 7346 N N . GLY A 1 932 ? -14.707 32.247 -12.219 1.00 84.75 932 GLY A N 1
ATOM 7347 C CA . GLY A 1 932 ? -15.743 31.952 -11.222 1.00 84.75 932 GLY A CA 1
ATOM 7348 C C . GLY A 1 932 ? -16.075 30.461 -11.034 1.00 84.75 932 GLY A C 1
ATOM 7349 O O . GLY A 1 932 ? -17.188 30.151 -10.607 1.00 84.75 932 GLY A O 1
ATOM 7350 N N . GLU A 1 933 ? -15.146 29.551 -11.350 1.00 93.06 933 GLU A N 1
ATOM 7351 C CA . GLU A 1 933 ? -15.272 28.091 -11.207 1.00 93.06 933 GLU A CA 1
ATOM 7352 C C . GLU A 1 933 ? -15.812 27.658 -9.830 1.00 93.06 933 GLU A C 1
ATOM 7354 O O . GLU A 1 933 ? -15.217 27.959 -8.787 1.00 93.06 933 GLU A O 1
ATOM 7359 N N . ARG A 1 934 ? -16.918 26.895 -9.850 1.00 94.81 934 ARG A N 1
ATOM 7360 C CA . ARG A 1 934 ? -17.467 26.193 -8.682 1.00 94.81 934 ARG A CA 1
ATOM 7361 C C . ARG A 1 934 ? -16.664 24.919 -8.433 1.00 94.81 934 ARG A C 1
ATOM 7363 O O . ARG A 1 934 ? -16.478 24.126 -9.350 1.00 94.81 934 ARG A O 1
ATOM 7370 N N . TRP A 1 935 ? -16.268 24.682 -7.188 1.00 96.38 935 TRP A N 1
ATOM 7371 C CA . TRP A 1 935 ? -15.517 23.488 -6.796 1.00 96.38 935 TRP A CA 1
ATOM 7372 C C . TRP A 1 935 ? -15.766 23.140 -5.330 1.00 96.38 935 TRP A C 1
ATOM 7374 O O . TRP A 1 935 ? -16.018 24.031 -4.522 1.00 96.38 935 TRP A O 1
ATOM 7384 N N . LYS A 1 936 ? -15.690 21.856 -4.972 1.00 96.44 936 LYS A N 1
ATOM 7385 C CA . LYS A 1 936 ? -15.800 21.400 -3.584 1.00 96.44 936 LYS A CA 1
ATOM 7386 C C . LYS A 1 936 ? -15.014 20.109 -3.376 1.00 96.44 936 LYS A C 1
ATOM 7388 O O . LYS A 1 936 ? -15.150 19.184 -4.176 1.00 96.44 936 LYS A O 1
ATOM 7393 N N . LYS A 1 937 ? -14.214 20.030 -2.309 1.00 97.00 937 LYS A N 1
ATOM 7394 C CA . LYS A 1 937 ? -13.427 18.835 -1.960 1.00 97.00 937 LYS A CA 1
ATOM 7395 C C . LYS A 1 937 ? -13.296 18.674 -0.447 1.00 97.00 937 LYS A C 1
ATOM 7397 O O . LYS A 1 937 ? -13.213 19.658 0.285 1.00 97.00 937 LYS A O 1
ATOM 7402 N N . VAL A 1 938 ? -13.266 17.421 -0.003 1.00 97.69 938 VAL A N 1
ATOM 7403 C CA . VAL A 1 938 ? -12.954 17.021 1.370 1.00 97.69 938 VAL A CA 1
ATOM 7404 C C . VAL A 1 938 ? -11.495 16.569 1.428 1.00 97.69 938 VAL A C 1
ATOM 7406 O O . VAL A 1 938 ? -11.063 15.778 0.590 1.00 97.69 938 VAL A O 1
ATOM 7409 N N . PHE A 1 939 ? -10.748 17.074 2.406 1.00 97.69 939 PHE A N 1
ATOM 7410 C CA . PHE A 1 939 ? -9.371 16.686 2.712 1.00 97.69 939 PHE A CA 1
ATOM 7411 C C . PHE A 1 939 ? -9.319 15.977 4.066 1.00 97.69 939 PHE A C 1
ATOM 7413 O O . PHE A 1 939 ? -9.827 16.513 5.052 1.00 97.69 939 PHE A O 1
ATOM 7420 N N . GLY A 1 940 ? -8.700 14.796 4.123 1.00 95.69 940 GLY A N 1
ATOM 7421 C CA . GLY A 1 940 ? -8.791 13.898 5.276 1.00 95.69 940 GLY A CA 1
ATOM 7422 C C . GLY A 1 940 ? -10.098 13.078 5.297 1.00 95.69 940 GLY A C 1
ATOM 7423 O O . GLY A 1 940 ? -10.789 13.005 4.277 1.00 95.69 940 GLY A O 1
ATOM 7424 N N . PRO A 1 941 ? -10.469 12.485 6.447 1.00 97.19 941 PRO A N 1
ATOM 7425 C CA . PRO A 1 941 ? -9.755 12.544 7.719 1.00 97.19 941 PRO A CA 1
ATOM 7426 C C . PRO A 1 941 ? -8.336 11.982 7.719 1.00 97.19 941 PRO A C 1
ATOM 7428 O O . PRO A 1 941 ? -8.044 10.960 7.103 1.00 97.19 941 PRO A O 1
ATOM 7431 N N . VAL A 1 942 ? -7.476 12.660 8.473 1.00 98.25 942 VAL A N 1
ATOM 7432 C CA . VAL A 1 942 ? -6.241 12.095 9.026 1.00 98.25 942 VAL A CA 1
ATOM 7433 C C . VAL A 1 942 ? -6.419 11.938 10.530 1.00 98.25 942 VAL A C 1
ATOM 7435 O O . VAL A 1 942 ? -7.168 12.698 11.150 1.00 98.25 942 VAL A O 1
ATOM 7438 N N . PHE A 1 943 ? -5.754 10.948 11.112 1.00 98.75 943 PHE A N 1
ATOM 7439 C CA . PHE A 1 943 ? -5.830 10.644 12.535 1.00 98.75 943 PHE A CA 1
ATOM 7440 C C . PHE A 1 943 ? -4.552 11.107 13.239 1.00 98.75 943 PHE A C 1
ATOM 7442 O O . PHE A 1 943 ? -3.444 10.782 12.810 1.00 98.75 943 PHE A O 1
ATOM 7449 N N . VAL A 1 944 ? -4.711 11.902 14.294 1.00 98.88 944 VAL A N 1
ATOM 7450 C CA . VAL A 1 944 ? -3.637 12.309 15.201 1.00 98.88 944 VAL A CA 1
ATOM 7451 C C . VAL A 1 944 ? -3.620 11.306 16.343 1.00 98.88 944 VAL A C 1
ATOM 7453 O O . VAL A 1 944 ? -4.512 11.330 17.190 1.00 98.88 944 VAL A O 1
ATOM 7456 N N . TYR A 1 945 ? -2.625 10.426 16.345 1.00 98.88 945 TYR A N 1
ATOM 7457 C CA . TYR A 1 945 ? -2.503 9.329 17.299 1.00 98.88 945 TYR A CA 1
ATOM 7458 C C . TYR A 1 945 ? -1.398 9.604 18.317 1.00 98.88 945 TYR A C 1
ATOM 7460 O O . TYR A 1 945 ? -0.329 10.108 17.962 1.00 98.88 945 TYR A O 1
ATOM 7468 N N . LEU A 1 946 ? -1.655 9.258 19.577 1.00 98.56 946 LEU A N 1
ATOM 7469 C CA . LEU A 1 946 ? -0.686 9.335 20.662 1.00 98.56 946 LEU A CA 1
ATOM 7470 C C . LEU A 1 946 ? -0.583 7.985 21.369 1.00 98.56 946 LEU A C 1
ATOM 7472 O O . LEU A 1 946 ? -1.591 7.333 21.632 1.00 98.56 946 LEU A O 1
ATOM 7476 N N . ASN A 1 947 ? 0.642 7.596 21.698 1.00 97.31 947 ASN A N 1
ATOM 7477 C CA . ASN A 1 947 ? 0.951 6.412 22.492 1.00 97.31 947 ASN A CA 1
ATOM 7478 C C . ASN A 1 947 ? 2.095 6.705 23.466 1.00 97.31 947 ASN A C 1
ATOM 7480 O O . ASN A 1 947 ? 2.797 7.711 23.321 1.00 97.31 947 ASN A O 1
ATOM 7484 N N . SER A 1 948 ? 2.293 5.850 24.468 1.00 94.06 948 SER A N 1
ATOM 7485 C CA . SER A 1 948 ? 3.403 6.000 25.407 1.00 94.06 948 SER A CA 1
ATOM 7486 C C . SER A 1 948 ? 4.034 4.681 25.840 1.00 94.06 948 SER A C 1
ATOM 7488 O O . SER A 1 948 ? 3.476 3.599 25.666 1.00 94.06 948 SER A O 1
ATOM 7490 N N . ALA A 1 949 ? 5.259 4.782 26.354 1.00 90.56 949 ALA A N 1
ATOM 7491 C CA . ALA A 1 949 ? 6.056 3.660 26.825 1.00 90.56 949 ALA A CA 1
ATOM 7492 C C . ALA A 1 949 ? 6.993 4.105 27.954 1.00 90.56 949 ALA A C 1
ATOM 7494 O O . ALA A 1 949 ? 7.550 5.205 27.929 1.00 90.56 949 ALA A O 1
ATOM 7495 N N . SER A 1 950 ? 7.215 3.232 28.932 1.00 80.38 950 SER A N 1
ATOM 7496 C CA . SER A 1 950 ? 8.279 3.394 29.924 1.00 80.38 950 SER A CA 1
ATOM 7497 C C . SER A 1 950 ? 9.666 3.145 29.311 1.00 80.38 950 SER A C 1
ATOM 7499 O O . SER A 1 950 ? 9.808 2.427 28.320 1.00 80.38 950 SER A O 1
ATOM 7501 N N . ASN A 1 951 ? 10.707 3.696 29.942 1.00 65.31 951 ASN A N 1
ATOM 7502 C CA . ASN A 1 951 ? 12.118 3.354 29.707 1.00 65.31 951 ASN A CA 1
ATOM 7503 C C . ASN A 1 951 ? 12.657 3.622 28.281 1.00 65.31 951 ASN A C 1
ATOM 7505 O O . ASN A 1 951 ? 13.555 2.922 27.820 1.00 65.31 951 ASN A O 1
ATOM 7509 N N . ASN A 1 952 ? 12.177 4.661 27.583 1.00 61.78 952 ASN A N 1
ATOM 7510 C CA . ASN A 1 952 ? 12.694 5.076 26.263 1.00 61.78 952 ASN A CA 1
ATOM 7511 C C . ASN A 1 952 ? 12.643 3.985 25.168 1.00 61.78 952 ASN A C 1
ATOM 7513 O O . ASN A 1 952 ? 13.475 3.969 24.255 1.00 61.78 952 ASN A O 1
ATOM 7517 N N . HIS A 1 953 ? 11.636 3.104 25.192 1.00 77.06 953 HIS A N 1
ATOM 7518 C CA . HIS A 1 953 ? 11.402 2.106 24.139 1.00 77.06 953 HIS A CA 1
ATOM 7519 C C . HIS A 1 953 ? 10.864 2.751 22.838 1.00 77.06 953 HIS A C 1
ATOM 7521 O O . HIS A 1 953 ? 9.746 2.500 22.398 1.00 77.06 953 HIS A O 1
ATOM 7527 N N . ARG A 1 954 ? 11.678 3.585 22.172 1.00 88.94 954 ARG A N 1
ATOM 7528 C CA . ARG A 1 954 ? 11.317 4.281 20.917 1.00 88.94 954 ARG A CA 1
ATOM 7529 C C . ARG A 1 954 ? 10.811 3.322 19.829 1.00 88.94 954 ARG A C 1
ATOM 7531 O O . ARG A 1 954 ? 9.933 3.672 19.044 1.00 88.94 954 ARG A O 1
ATOM 7538 N N . SER A 1 955 ? 11.345 2.100 19.806 1.00 88.88 955 SER A N 1
ATOM 7539 C CA . SER A 1 955 ? 10.916 1.038 18.901 1.00 88.88 955 SER A CA 1
ATOM 7540 C C . SER A 1 955 ? 9.488 0.559 19.173 1.00 88.88 955 SER A C 1
ATOM 7542 O O . SER A 1 955 ? 8.769 0.346 18.200 1.00 88.88 955 SER A O 1
ATOM 7544 N N . SER A 1 956 ? 9.043 0.405 20.428 1.00 92.00 956 SER A N 1
ATOM 7545 C CA . SER A 1 956 ? 7.670 -0.047 20.711 1.00 92.00 956 SER A CA 1
ATOM 7546 C C . SER A 1 956 ? 6.650 1.010 20.294 1.00 92.00 956 SER A C 1
ATOM 7548 O O . SER A 1 956 ? 5.697 0.668 19.603 1.00 92.00 956 SER A O 1
ATOM 7550 N N . LEU A 1 957 ? 6.916 2.290 20.583 1.00 95.50 957 LEU A N 1
ATOM 7551 C CA . LEU A 1 957 ? 6.082 3.418 20.145 1.00 95.50 957 LEU A CA 1
ATOM 7552 C C . LEU A 1 957 ? 5.887 3.443 18.623 1.00 95.50 957 LEU A C 1
ATOM 7554 O O . LEU A 1 957 ? 4.780 3.661 18.138 1.00 95.50 957 LEU A O 1
ATOM 7558 N N . TRP A 1 958 ? 6.952 3.191 17.858 1.00 96.50 958 TRP A N 1
ATOM 7559 C CA . TRP A 1 958 ? 6.871 3.126 16.398 1.00 96.50 958 TRP A CA 1
ATOM 7560 C C . TRP A 1 958 ? 6.132 1.876 15.892 1.00 96.50 958 TRP A C 1
ATOM 7562 O O . TRP A 1 958 ? 5.351 1.965 14.946 1.00 96.50 958 TRP A O 1
ATOM 7572 N N . HIS A 1 959 ? 6.340 0.709 16.511 1.00 95.38 959 HIS A N 1
ATOM 7573 C CA . HIS A 1 959 ? 5.617 -0.513 16.135 1.00 95.38 959 HIS A CA 1
ATOM 7574 C C . HIS A 1 959 ? 4.120 -0.401 16.412 1.00 95.38 959 HIS A C 1
ATOM 7576 O O . HIS A 1 959 ? 3.321 -0.770 15.559 1.00 95.38 959 HIS A O 1
ATOM 7582 N N . ASP A 1 960 ? 3.748 0.150 17.562 1.00 97.25 960 ASP A N 1
ATOM 7583 C CA . ASP A 1 960 ? 2.362 0.394 17.941 1.00 97.25 960 ASP A CA 1
ATOM 7584 C C . ASP A 1 960 ? 1.695 1.445 17.030 1.00 97.25 960 ASP A C 1
ATOM 7586 O O . ASP A 1 960 ? 0.601 1.213 16.522 1.00 97.25 960 ASP A O 1
ATOM 7590 N N . ALA A 1 961 ? 2.400 2.522 16.658 1.00 98.06 961 ALA A N 1
ATOM 7591 C CA . ALA A 1 961 ? 1.914 3.473 15.653 1.00 98.06 961 ALA A CA 1
ATOM 7592 C C . ALA A 1 961 ? 1.684 2.831 14.268 1.00 98.06 961 ALA A C 1
ATOM 7594 O O . ALA A 1 961 ? 0.691 3.140 13.603 1.00 98.06 961 ALA A O 1
ATOM 7595 N N . LYS A 1 962 ? 2.552 1.900 13.834 1.00 97.75 962 LYS A N 1
ATOM 7596 C CA . LYS A 1 962 ? 2.326 1.091 12.619 1.00 97.75 962 LYS A CA 1
ATOM 7597 C C . LYS A 1 962 ? 1.116 0.157 12.769 1.00 97.75 962 LYS A C 1
ATOM 7599 O O . LYS A 1 962 ? 0.336 0.032 11.826 1.00 97.75 962 LYS A O 1
ATOM 7604 N N . SER A 1 963 ? 0.919 -0.448 13.941 1.00 96.50 963 SER A N 1
ATOM 7605 C CA . SER A 1 963 ? -0.251 -1.285 14.241 1.00 96.50 963 SER A CA 1
ATOM 7606 C C . SER A 1 963 ? -1.554 -0.481 14.222 1.00 96.50 963 SER A C 1
ATOM 7608 O O . SER A 1 963 ? -2.541 -0.929 13.640 1.00 96.50 963 SER A O 1
ATOM 7610 N N . GLN A 1 964 ? -1.568 0.731 14.785 1.00 97.69 964 GLN A N 1
ATOM 7611 C CA . GLN A 1 964 ? -2.725 1.621 14.701 1.00 97.69 964 GLN A CA 1
ATOM 7612 C C . GLN A 1 964 ? -2.979 2.075 13.257 1.00 97.69 964 GLN A C 1
ATOM 7614 O O . GLN A 1 964 ? -4.122 2.058 12.812 1.00 97.69 964 GLN A O 1
ATOM 7619 N N . MET A 1 965 ? -1.935 2.397 12.485 1.00 97.69 965 MET A N 1
ATOM 7620 C CA . MET A 1 965 ? -2.069 2.734 11.061 1.00 97.69 965 MET A CA 1
ATOM 7621 C C . MET A 1 965 ? -2.756 1.619 10.262 1.00 97.69 965 MET A C 1
ATOM 7623 O O . MET A 1 965 ? -3.628 1.910 9.438 1.00 97.69 965 MET A O 1
ATOM 7627 N N . ALA A 1 966 ? -2.427 0.353 10.539 1.00 93.25 966 ALA A N 1
ATOM 7628 C CA . ALA A 1 966 ? -3.099 -0.788 9.924 1.00 93.25 966 ALA A CA 1
ATOM 7629 C C . ALA A 1 966 ? -4.594 -0.848 10.297 1.00 93.25 966 ALA A C 1
ATOM 7631 O O . ALA A 1 966 ? -5.429 -1.016 9.407 1.00 93.25 966 ALA A O 1
ATOM 7632 N N . LYS A 1 967 ? -4.950 -0.625 11.574 1.00 95.00 967 LYS A N 1
ATOM 7633 C CA . LYS A 1 967 ? -6.353 -0.562 12.034 1.00 95.00 967 LYS A CA 1
ATOM 7634 C C . LYS A 1 967 ? -7.139 0.565 11.358 1.00 95.00 967 LYS A C 1
ATOM 7636 O O . LYS A 1 967 ? -8.235 0.316 10.861 1.00 95.00 967 LYS A O 1
ATOM 7641 N N . GLU A 1 968 ? -6.587 1.778 11.286 1.00 96.56 968 GLU A N 1
ATOM 7642 C CA . GLU A 1 968 ? -7.237 2.918 10.614 1.00 96.56 968 GLU A CA 1
ATOM 7643 C C . GLU A 1 968 ? -7.414 2.663 9.107 1.00 96.56 968 GLU A C 1
ATOM 7645 O O . GLU A 1 968 ? -8.465 2.958 8.541 1.00 96.56 968 GLU A O 1
ATOM 7650 N N . THR A 1 969 ? -6.410 2.066 8.453 1.00 91.69 969 THR A N 1
ATOM 7651 C CA . THR A 1 969 ? -6.463 1.725 7.020 1.00 91.69 969 THR A CA 1
ATOM 7652 C C . THR A 1 969 ? -7.501 0.634 6.733 1.00 91.69 969 THR A C 1
ATOM 7654 O O . THR A 1 969 ? -8.221 0.724 5.741 1.00 91.69 969 THR A O 1
ATOM 7657 N N . ALA A 1 970 ? -7.632 -0.367 7.610 1.00 89.19 970 ALA A N 1
ATOM 7658 C CA . ALA A 1 970 ? -8.662 -1.404 7.511 1.00 89.19 970 ALA A CA 1
ATOM 7659 C C . ALA A 1 970 ? -10.077 -0.879 7.828 1.00 89.19 970 ALA A C 1
ATOM 7661 O O . ALA A 1 970 ? -11.053 -1.351 7.250 1.00 89.19 970 ALA A O 1
ATOM 7662 N N . SER A 1 971 ? -10.184 0.122 8.707 1.00 91.44 971 SER A N 1
ATOM 7663 C CA . SER A 1 971 ? -11.449 0.769 9.100 1.00 91.44 971 SER A CA 1
ATOM 7664 C C . SER A 1 971 ? -11.948 1.809 8.087 1.00 91.44 971 SER A C 1
ATOM 7666 O O . SER A 1 971 ? -13.027 2.381 8.258 1.00 91.44 971 SER A O 1
ATOM 7668 N N . TRP A 1 972 ? -11.172 2.089 7.038 1.00 92.31 972 TRP A N 1
ATOM 7669 C CA . TRP A 1 972 ? -11.529 3.037 5.991 1.00 92.31 972 TRP A CA 1
ATOM 7670 C C . TRP A 1 972 ? -12.398 2.386 4.893 1.00 92.31 972 TRP A C 1
ATOM 7672 O O . TRP A 1 972 ? -12.022 1.333 4.375 1.00 92.31 972 TRP A O 1
ATOM 7682 N N . PRO A 1 973 ? -13.491 3.028 4.421 1.00 93.50 973 PRO A N 1
ATOM 7683 C CA . PRO A 1 973 ? -13.997 4.355 4.791 1.00 93.50 973 PRO A CA 1
ATOM 7684 C C . PRO A 1 973 ? -14.796 4.380 6.098 1.00 93.50 973 PRO A C 1
ATOM 7686 O O . PRO A 1 973 ? -15.649 3.530 6.331 1.00 93.50 973 PRO A O 1
ATOM 7689 N N . TYR A 1 974 ? -14.584 5.421 6.905 1.00 94.25 974 TYR A N 1
ATOM 7690 C CA . TYR A 1 974 ? -15.273 5.589 8.185 1.00 94.25 974 TYR A CA 1
ATOM 7691 C C . TYR A 1 974 ? -16.780 5.857 8.040 1.00 94.25 974 TYR A C 1
ATOM 7693 O O . TYR A 1 974 ? -17.221 6.556 7.128 1.00 94.25 974 TYR A O 1
ATOM 7701 N N . ASN A 1 975 ? -17.571 5.395 9.012 1.00 92.75 975 ASN A N 1
ATOM 7702 C CA . ASN A 1 975 ? -19.013 5.674 9.079 1.00 92.75 975 ASN A CA 1
ATOM 7703 C C . ASN A 1 975 ? -19.394 6.742 10.126 1.00 92.75 975 ASN A C 1
ATOM 7705 O O . ASN A 1 975 ? -20.533 7.192 10.144 1.00 92.75 975 ASN A O 1
ATOM 7709 N N . PHE A 1 976 ? -18.454 7.179 10.971 1.00 95.12 976 PHE A N 1
ATOM 7710 C CA . PHE A 1 976 ? -18.700 8.169 12.027 1.00 95.12 976 PHE A CA 1
ATOM 7711 C C . PHE A 1 976 ? -18.676 9.664 11.607 1.00 95.12 976 PHE A C 1
ATOM 7713 O O . PHE A 1 976 ? -19.336 10.442 12.299 1.00 95.12 976 PHE A O 1
ATOM 7720 N N . PRO A 1 977 ? -17.978 10.131 10.539 1.00 96.62 977 PRO A N 1
ATOM 7721 C CA . PRO A 1 977 ? -17.975 11.555 10.177 1.00 96.62 977 PRO A CA 1
ATOM 7722 C C . PRO A 1 977 ? -19.336 12.025 9.654 1.00 96.62 977 PRO A C 1
ATOM 7724 O O . PRO A 1 977 ? -19.869 11.448 8.714 1.00 96.62 977 PRO A O 1
ATOM 7727 N N . GLN A 1 978 ? -19.872 13.105 10.217 1.00 95.88 978 GLN A N 1
ATOM 7728 C CA . GLN A 1 978 ? -21.266 13.535 10.022 1.00 95.88 978 GLN A CA 1
ATOM 7729 C C . GLN A 1 978 ? -21.461 14.570 8.899 1.00 95.88 978 GLN A C 1
ATOM 7731 O O . GLN A 1 978 ? -22.522 15.186 8.778 1.00 95.88 978 GLN A O 1
ATOM 7736 N N . SER A 1 979 ? -20.435 14.854 8.091 1.00 95.12 979 SER A N 1
ATOM 7737 C CA . SER A 1 979 ? -20.589 15.759 6.946 1.00 95.12 979 SER A CA 1
ATOM 7738 C C . SER A 1 979 ? -21.287 15.055 5.778 1.00 95.12 979 SER A C 1
ATOM 7740 O O . SER A 1 979 ? -20.779 14.030 5.336 1.00 95.12 979 SER A O 1
ATOM 7742 N N . PRO A 1 980 ? -22.344 15.628 5.167 1.00 93.62 980 PRO A N 1
ATOM 7743 C CA . PRO A 1 980 ? -22.950 15.062 3.957 1.00 93.62 980 PRO A CA 1
ATOM 7744 C C . PRO A 1 980 ? -22.010 15.104 2.736 1.00 93.62 980 PRO A C 1
ATOM 7746 O O . PRO A 1 980 ? -22.236 14.406 1.751 1.00 93.62 980 PRO A O 1
ATOM 7749 N N . ASP A 1 981 ? -20.938 15.905 2.784 1.00 95.19 981 ASP A N 1
ATOM 7750 C CA . ASP A 1 981 ? -19.877 15.894 1.770 1.00 95.19 981 ASP A CA 1
ATOM 7751 C C . ASP A 1 981 ? -18.900 14.712 1.954 1.00 95.19 981 ASP A C 1
ATOM 7753 O O . ASP A 1 981 ? -18.114 14.395 1.050 1.00 95.19 981 ASP A O 1
ATOM 7757 N N . PHE A 1 982 ? -18.926 14.051 3.114 1.00 95.75 982 PHE A N 1
ATOM 7758 C CA . PHE A 1 982 ? -18.170 12.841 3.400 1.00 95.75 982 PHE A CA 1
ATOM 7759 C C . PHE A 1 982 ? -19.039 11.613 3.109 1.00 95.75 982 PHE A C 1
ATOM 7761 O O . PHE A 1 982 ? -20.032 11.370 3.781 1.00 95.75 982 PHE A O 1
ATOM 7768 N N . LEU A 1 983 ? -18.666 10.825 2.098 1.00 94.31 983 LEU A N 1
ATOM 7769 C CA . LEU A 1 983 ? -19.416 9.616 1.754 1.00 94.31 983 LEU A CA 1
ATOM 7770 C C . LEU A 1 983 ? -18.990 8.445 2.642 1.00 94.31 983 LEU A C 1
ATOM 7772 O O . LEU A 1 983 ? -17.791 8.177 2.772 1.00 94.31 983 LEU A O 1
ATOM 7776 N N . HIS A 1 984 ? -19.970 7.729 3.183 1.00 92.19 984 HIS A N 1
ATOM 7777 C CA . HIS A 1 984 ? -19.791 6.527 3.998 1.00 92.19 984 HIS A CA 1
ATOM 7778 C C . HIS A 1 984 ? -19.414 5.295 3.157 1.00 92.19 984 HIS A C 1
ATOM 7780 O O . HIS A 1 984 ? -19.449 5.329 1.923 1.00 92.19 984 HIS A O 1
ATOM 7786 N N . ALA A 1 985 ? -19.054 4.186 3.812 1.00 87.31 985 ALA A N 1
ATOM 7787 C CA . ALA A 1 985 ? -18.594 2.972 3.129 1.00 87.31 985 ALA A CA 1
ATOM 7788 C C . ALA A 1 985 ? -19.631 2.400 2.139 1.00 87.31 985 ALA A C 1
ATOM 7790 O O . ALA A 1 985 ? -19.286 2.074 1.005 1.00 87.31 985 ALA A O 1
ATOM 7791 N N . ASN A 1 986 ? -20.910 2.356 2.527 1.00 87.25 986 ASN A N 1
ATOM 7792 C CA . ASN A 1 986 ? -22.020 1.879 1.689 1.00 87.25 986 ASN A CA 1
ATOM 7793 C C . ASN A 1 986 ? -22.377 2.819 0.516 1.00 87.25 986 ASN A C 1
ATOM 7795 O O . ASN A 1 986 ? -23.049 2.404 -0.426 1.00 87.25 986 ASN A O 1
ATOM 7799 N N . GLN A 1 987 ? -21.923 4.075 0.553 1.00 92.38 987 GLN A N 1
ATOM 7800 C CA . GLN A 1 987 ? -22.136 5.068 -0.506 1.00 92.38 987 GLN A CA 1
ATOM 7801 C C . GLN A 1 987 ? -21.039 5.049 -1.582 1.00 92.38 987 GLN A C 1
ATOM 7803 O O . GLN A 1 987 ? -21.059 5.849 -2.519 1.00 92.38 987 GLN A O 1
ATOM 7808 N N . ARG A 1 988 ? -20.056 4.155 -1.448 1.00 95.50 988 ARG A N 1
ATOM 7809 C CA . ARG A 1 988 ? -18.868 4.058 -2.301 1.00 95.50 988 ARG A CA 1
ATOM 7810 C C . ARG A 1 988 ? -18.866 2.742 -3.076 1.00 95.50 988 ARG A C 1
ATOM 7812 O O . ARG A 1 988 ? -19.528 1.785 -2.689 1.00 95.50 988 ARG A O 1
ATOM 7819 N N . GLY A 1 989 ? -18.148 2.713 -4.192 1.00 95.50 989 GLY A N 1
ATOM 7820 C CA . GLY A 1 989 ? -18.002 1.536 -5.045 1.00 95.50 989 GLY A CA 1
ATOM 7821 C C . GLY A 1 989 ? -16.610 0.908 -4.983 1.00 95.50 989 GLY A C 1
ATOM 7822 O O . GLY A 1 989 ? -15.683 1.420 -4.344 1.00 95.50 989 GLY A O 1
ATOM 7823 N N . SER A 1 990 ? -16.456 -0.193 -5.709 1.00 97.00 990 SER A N 1
ATOM 7824 C CA . SER A 1 990 ? -15.188 -0.870 -5.974 1.00 97.00 990 SER A CA 1
ATOM 7825 C C . SER A 1 990 ? -15.019 -1.158 -7.465 1.00 97.00 990 SER A C 1
ATOM 7827 O O . SER A 1 990 ? -15.994 -1.364 -8.189 1.00 97.00 990 SER A O 1
ATOM 7829 N N . VAL A 1 991 ? -13.769 -1.188 -7.924 1.00 98.31 991 VAL A N 1
ATOM 7830 C CA . VAL A 1 991 ? -13.390 -1.589 -9.284 1.00 98.31 991 VAL A CA 1
ATOM 7831 C C . VAL A 1 991 ? -12.281 -2.630 -9.183 1.00 98.31 991 VAL A C 1
ATOM 7833 O O . VAL A 1 991 ? -11.288 -2.414 -8.490 1.00 98.31 991 VAL A O 1
ATOM 7836 N N . SER A 1 992 ? -12.444 -3.753 -9.873 1.00 98.38 992 SER A N 1
ATOM 7837 C CA . SER A 1 992 ? -11.478 -4.854 -9.925 1.00 98.38 992 SER A CA 1
ATOM 7838 C C . SER A 1 992 ? -11.207 -5.285 -11.363 1.00 98.38 992 SER A C 1
ATOM 7840 O O . SER A 1 992 ? -12.009 -5.013 -12.257 1.00 98.38 992 SER A O 1
ATOM 7842 N N . GLY A 1 993 ? -10.081 -5.953 -11.596 1.00 96.88 993 GLY A N 1
ATOM 7843 C CA . GLY A 1 993 ? -9.723 -6.504 -12.902 1.00 96.88 993 GLY A CA 1
ATOM 7844 C C . GLY A 1 993 ? -8.326 -7.117 -12.895 1.00 96.88 993 GLY A C 1
ATOM 7845 O O . GLY A 1 993 ? -7.670 -7.173 -11.855 1.00 96.88 993 GLY A O 1
ATOM 7846 N N . GLN A 1 994 ? -7.866 -7.545 -14.069 1.00 97.69 994 GLN A N 1
ATOM 7847 C CA . GLN A 1 994 ? -6.494 -7.995 -14.299 1.00 97.69 994 GLN A CA 1
ATOM 7848 C C . GLN A 1 994 ? -5.858 -7.130 -15.385 1.00 97.69 994 GLN A C 1
ATOM 7850 O O . GLN A 1 994 ? -6.471 -6.916 -16.429 1.00 97.69 994 GLN A O 1
ATOM 7855 N N . LEU A 1 995 ? -4.641 -6.643 -15.153 1.00 98.25 995 LEU A N 1
ATOM 7856 C CA . LEU A 1 995 ? -3.817 -5.972 -16.151 1.00 98.25 995 LEU A CA 1
ATOM 7857 C C . LEU A 1 995 ? -2.707 -6.919 -16.625 1.00 98.25 995 LEU A C 1
ATOM 7859 O O . LEU A 1 995 ? -1.984 -7.522 -15.833 1.00 98.25 995 LEU A O 1
ATOM 7863 N N . LEU A 1 996 ? -2.568 -7.034 -17.939 1.00 97.94 996 LEU A N 1
ATOM 7864 C CA . LEU A 1 996 ? -1.530 -7.791 -18.629 1.00 97.94 996 LEU A CA 1
ATOM 7865 C C . LEU A 1 996 ? -0.730 -6.839 -19.519 1.00 97.94 996 LEU A C 1
ATOM 7867 O O . LEU A 1 996 ? -1.242 -5.807 -19.946 1.00 97.94 996 LEU A O 1
ATOM 7871 N N . VAL A 1 997 ? 0.512 -7.193 -19.830 1.00 97.38 997 VAL A N 1
ATOM 7872 C CA . VAL A 1 997 ? 1.384 -6.439 -20.740 1.00 97.38 997 VAL A CA 1
ATOM 7873 C C . VAL A 1 997 ? 1.659 -7.286 -21.974 1.00 97.38 997 VAL A C 1
ATOM 7875 O O . VAL A 1 997 ? 2.005 -8.461 -21.852 1.00 97.38 997 VAL A O 1
ATOM 7878 N N . ARG A 1 998 ? 1.527 -6.696 -23.163 1.00 95.00 998 ARG A N 1
ATOM 7879 C CA . ARG A 1 998 ? 1.852 -7.329 -24.446 1.00 95.00 998 ARG A CA 1
ATOM 7880 C C . ARG A 1 998 ? 2.955 -6.539 -25.153 1.00 95.00 998 ARG A C 1
ATOM 7882 O O . ARG A 1 998 ? 2.670 -5.622 -25.915 1.00 95.00 998 ARG A O 1
ATOM 7889 N N . ASP A 1 999 ? 4.212 -6.901 -24.904 1.00 85.69 999 ASP A N 1
ATOM 7890 C CA . ASP A 1 999 ? 5.363 -6.344 -25.632 1.00 85.69 999 ASP A CA 1
ATOM 7891 C C . ASP A 1 999 ? 5.643 -7.210 -26.871 1.00 85.69 999 ASP A C 1
ATOM 7893 O O . ASP A 1 999 ? 6.076 -8.366 -26.781 1.00 85.69 999 ASP A O 1
ATOM 7897 N N . GLY A 1 1000 ? 5.307 -6.678 -28.048 1.00 82.19 1000 GLY A N 1
ATOM 7898 C CA . GLY A 1 1000 ? 5.344 -7.419 -29.308 1.00 82.19 1000 GLY A CA 1
ATOM 7899 C C . GLY A 1 1000 ? 4.434 -8.653 -29.278 1.00 82.19 1000 GLY A C 1
ATOM 7900 O O . GLY A 1 1000 ? 3.223 -8.544 -29.110 1.00 82.19 1000 GLY A O 1
ATOM 7901 N N . ARG A 1 1001 ? 5.016 -9.849 -29.447 1.00 77.88 1001 ARG A N 1
ATOM 7902 C CA . ARG A 1 1001 ? 4.281 -11.130 -29.387 1.00 77.88 1001 ARG A CA 1
ATOM 7903 C C . ARG A 1 1001 ? 4.192 -11.731 -27.976 1.00 77.88 1001 ARG A C 1
ATOM 7905 O O . ARG A 1 1001 ? 3.523 -12.745 -27.804 1.00 77.88 1001 ARG A O 1
ATOM 7912 N N . LYS A 1 1002 ? 4.871 -11.157 -26.974 1.00 87.12 1002 LYS A N 1
ATOM 7913 C CA . LYS A 1 1002 ? 4.957 -11.728 -25.623 1.00 87.12 1002 LYS A CA 1
ATOM 7914 C C . LYS A 1 1002 ? 3.899 -11.112 -24.708 1.00 87.12 1002 LYS A C 1
ATOM 7916 O O . LYS A 1 1002 ? 3.980 -9.932 -24.381 1.00 87.12 1002 LYS A O 1
ATOM 7921 N N . LEU A 1 1003 ? 2.953 -11.932 -24.255 1.00 92.81 1003 LEU A N 1
ATOM 7922 C CA . LEU A 1 1003 ? 2.020 -11.590 -23.180 1.00 92.81 1003 LEU A CA 1
ATOM 7923 C C . LEU A 1 1003 ? 2.644 -11.953 -21.820 1.00 92.81 1003 LEU A C 1
ATOM 7925 O O . LEU A 1 1003 ? 3.221 -13.030 -21.675 1.00 92.81 1003 LEU A O 1
ATOM 7929 N N . MET A 1 1004 ? 2.544 -11.064 -20.834 1.00 95.25 1004 MET A N 1
ATOM 7930 C CA . MET A 1 1004 ? 3.044 -11.262 -19.466 1.00 95.25 1004 MET A CA 1
ATOM 7931 C C . MET A 1 1004 ? 2.141 -10.562 -18.438 1.00 95.25 1004 MET A C 1
ATOM 7933 O O . MET A 1 1004 ? 1.330 -9.711 -18.807 1.00 95.25 1004 MET A O 1
ATOM 7937 N N . SER A 1 1005 ? 2.249 -10.913 -17.153 1.00 93.50 1005 SER A N 1
ATOM 7938 C CA . SER A 1 1005 ? 1.498 -10.226 -16.095 1.00 93.50 1005 SER A CA 1
ATOM 7939 C C . SER A 1 1005 ? 2.009 -8.799 -15.883 1.00 93.50 1005 SER A C 1
ATOM 7941 O O . SER A 1 1005 ? 3.209 -8.538 -15.969 1.00 93.50 1005 SER A O 1
ATOM 7943 N N . ALA A 1 1006 ? 1.108 -7.868 -15.559 1.00 95.62 1006 ALA A N 1
ATOM 7944 C CA . ALA A 1 1006 ? 1.483 -6.526 -15.115 1.00 95.62 1006 ALA A CA 1
ATOM 7945 C C . ALA A 1 1006 ? 1.824 -6.528 -13.613 1.00 95.62 1006 ALA A C 1
ATOM 7947 O O . ALA A 1 1006 ? 1.187 -5.838 -12.814 1.00 95.62 1006 ALA A O 1
ATOM 7948 N N . ALA A 1 1007 ? 2.787 -7.365 -13.221 1.00 91.62 1007 ALA A N 1
ATOM 7949 C CA . ALA A 1 1007 ? 3.185 -7.524 -11.828 1.00 91.62 1007 ALA A CA 1
ATOM 7950 C C . ALA A 1 1007 ? 3.607 -6.180 -11.213 1.00 91.62 1007 ALA A C 1
ATOM 7952 O O . ALA A 1 1007 ? 4.321 -5.399 -11.844 1.00 91.62 1007 ALA A O 1
ATOM 7953 N N . SER A 1 1008 ? 3.164 -5.906 -9.983 1.00 93.81 1008 SER A N 1
ATOM 7954 C CA . SER A 1 1008 ? 3.507 -4.684 -9.241 1.00 93.81 1008 SER A CA 1
ATOM 7955 C C . SER A 1 1008 ? 3.074 -3.367 -9.910 1.00 93.81 1008 SER A C 1
ATOM 7957 O O . SER A 1 1008 ? 3.528 -2.296 -9.492 1.00 93.81 1008 SER A O 1
ATOM 7959 N N . ALA A 1 1009 ? 2.194 -3.411 -10.918 1.00 96.69 1009 ALA A N 1
ATOM 7960 C CA . ALA A 1 1009 ? 1.694 -2.226 -11.608 1.00 96.69 1009 ALA A CA 1
ATOM 7961 C C . ALA A 1 1009 ? 0.960 -1.275 -10.657 1.00 96.69 1009 ALA A C 1
ATOM 7963 O O . ALA A 1 1009 ? 0.115 -1.702 -9.870 1.00 96.69 1009 ALA A O 1
ATOM 7964 N N . SER A 1 1010 ? 1.220 0.026 -10.772 1.00 96.81 1010 SER A N 1
ATOM 7965 C CA . SER A 1 1010 ? 0.386 1.038 -10.121 1.00 96.81 1010 SER A CA 1
ATOM 7966 C C . SER A 1 1010 ? -0.862 1.245 -10.971 1.00 96.81 1010 SER A C 1
ATOM 7968 O O . SER A 1 1010 ? -0.757 1.777 -12.074 1.00 96.81 1010 SER A O 1
ATOM 7970 N N . VAL A 1 1011 ? -2.030 0.841 -10.468 1.00 98.00 1011 VAL A N 1
ATOM 7971 C CA . VAL A 1 1011 ? -3.322 0.950 -11.166 1.00 98.00 1011 VAL A CA 1
ATOM 7972 C C . VAL A 1 1011 ? -4.231 1.899 -10.395 1.00 98.00 1011 VAL A C 1
ATOM 7974 O O . VAL A 1 1011 ? -4.371 1.772 -9.178 1.00 98.00 1011 VAL A O 1
ATOM 7977 N N . GLY A 1 1012 ? -4.875 2.846 -11.077 1.00 97.12 1012 GLY A N 1
ATOM 7978 C CA . GLY A 1 1012 ? -5.738 3.812 -10.408 1.00 97.12 1012 GLY A CA 1
ATOM 7979 C C . GLY A 1 1012 ? -6.809 4.466 -11.267 1.00 97.12 1012 GLY A C 1
ATOM 7980 O O . GLY A 1 1012 ? -6.788 4.423 -12.491 1.00 97.12 1012 GLY A O 1
ATOM 7981 N N . LEU A 1 1013 ? -7.758 5.093 -10.583 1.00 98.00 1013 LEU A N 1
ATOM 7982 C CA . LEU A 1 1013 ? -8.848 5.881 -11.131 1.00 98.00 1013 LEU A CA 1
ATOM 7983 C C . LEU A 1 1013 ? -8.612 7.352 -10.800 1.00 98.00 1013 LEU A C 1
ATOM 7985 O O . LEU A 1 1013 ? -8.374 7.711 -9.646 1.00 98.00 1013 LEU A O 1
ATOM 7989 N N . ALA A 1 1014 ? -8.721 8.203 -11.811 1.00 97.31 1014 ALA A N 1
ATOM 7990 C CA . ALA A 1 1014 ? -8.710 9.656 -11.676 1.00 97.31 1014 ALA A CA 1
ATOM 7991 C C . ALA A 1 1014 ? -9.774 10.254 -12.618 1.00 97.31 1014 ALA A C 1
ATOM 7993 O O . ALA A 1 1014 ? -10.327 9.514 -13.447 1.00 97.31 1014 ALA A O 1
ATOM 7994 N N . PRO A 1 1015 ? -10.114 11.550 -12.499 1.00 96.06 1015 PRO A N 1
ATOM 7995 C CA . PRO A 1 1015 ? -11.041 12.198 -13.419 1.00 96.06 1015 PRO A CA 1
ATOM 7996 C C . PRO A 1 1015 ? -10.614 12.015 -14.887 1.00 96.06 1015 PRO A C 1
ATOM 7998 O O . PRO A 1 1015 ? -9.428 11.795 -15.156 1.00 96.06 1015 PRO A O 1
ATOM 8001 N N . PRO A 1 1016 ? -11.555 12.066 -15.849 1.00 95.75 1016 PRO A N 1
ATOM 8002 C CA . PRO A 1 1016 ? -11.253 11.742 -17.236 1.00 95.75 1016 PRO A CA 1
ATOM 8003 C C . PRO A 1 1016 ? -10.154 12.631 -17.831 1.00 95.75 1016 PRO A C 1
ATOM 8005 O O . PRO A 1 1016 ? -10.164 13.849 -17.664 1.00 95.75 1016 PRO A O 1
ATOM 8008 N N . GLY A 1 1017 ? -9.214 12.016 -18.549 1.00 94.31 1017 GLY A N 1
ATOM 8009 C CA . GLY A 1 1017 ? -8.026 12.697 -19.065 1.00 94.31 1017 GLY A CA 1
ATOM 8010 C C . GLY A 1 1017 ? -7.184 11.828 -19.999 1.00 94.31 1017 GLY A C 1
ATOM 8011 O O . GLY A 1 1017 ? -7.564 10.704 -20.337 1.00 94.31 1017 GLY A O 1
ATOM 8012 N N . ASN A 1 1018 ? -6.052 12.360 -20.458 1.00 94.19 1018 ASN A N 1
ATOM 8013 C CA . ASN A 1 1018 ? -5.121 11.661 -21.352 1.00 94.19 1018 ASN A CA 1
ATOM 8014 C C . ASN A 1 1018 ? -4.298 10.604 -20.600 1.00 94.19 1018 ASN A C 1
ATOM 8016 O O . ASN A 1 1018 ? -4.190 10.662 -19.379 1.00 94.19 1018 ASN A O 1
ATOM 8020 N N . ALA A 1 1019 ? -3.690 9.644 -21.306 1.00 92.75 1019 ALA A N 1
ATOM 8021 C CA . ALA A 1 1019 ? -2.773 8.692 -20.673 1.00 92.75 1019 ALA A CA 1
ATOM 8022 C C . ALA A 1 1019 ? -1.698 9.435 -19.855 1.00 92.75 1019 ALA A C 1
ATOM 8024 O O . ALA A 1 1019 ? -1.173 10.461 -20.287 1.00 92.75 1019 ALA A O 1
ATOM 8025 N N . GLY A 1 1020 ? -1.452 8.967 -18.630 1.00 90.00 1020 GLY A N 1
ATOM 8026 C CA . GLY A 1 1020 ? -0.550 9.620 -17.681 1.00 90.00 1020 GLY A CA 1
ATOM 8027 C C . GLY A 1 1020 ? -1.087 10.887 -17.006 1.00 90.00 1020 GLY A C 1
ATOM 8028 O O . GLY A 1 1020 ? -0.409 11.400 -16.119 1.00 90.00 1020 GLY A O 1
ATOM 8029 N N . SER A 1 1021 ? -2.296 11.382 -17.316 1.00 93.38 1021 SER A N 1
ATOM 8030 C CA . SER A 1 1021 ? -2.801 12.650 -16.753 1.00 93.38 1021 SER A CA 1
ATOM 8031 C C . SER A 1 1021 ? -2.977 12.633 -15.231 1.00 93.38 1021 SER A C 1
ATOM 8033 O O . SER A 1 1021 ? -2.933 13.683 -14.596 1.00 93.38 1021 SER A O 1
ATOM 8035 N N . TRP A 1 1022 ? -3.132 11.452 -14.627 1.00 93.88 1022 TRP A N 1
ATOM 8036 C CA . TRP A 1 1022 ? -3.318 11.292 -13.183 1.00 93.88 1022 TRP A CA 1
ATOM 8037 C C . TRP A 1 1022 ? -2.168 11.838 -12.319 1.00 93.88 1022 TRP A C 1
ATOM 8039 O O . TRP A 1 1022 ? -2.414 12.238 -11.186 1.00 93.88 1022 TRP A O 1
ATOM 8049 N N . GLN A 1 1023 ? -0.942 11.956 -12.839 1.00 93.00 1023 GLN A N 1
ATOM 8050 C CA . GLN A 1 1023 ? 0.161 12.594 -12.101 1.00 93.00 1023 GLN A CA 1
ATOM 8051 C C . GLN A 1 1023 ? 0.067 14.134 -12.057 1.00 93.00 1023 GLN A C 1
ATOM 8053 O O . GLN A 1 1023 ? 0.802 14.775 -11.313 1.00 93.00 1023 GLN A O 1
ATOM 8058 N N . TYR A 1 1024 ? -0.825 14.733 -12.854 1.00 93.31 1024 TYR A N 1
ATOM 8059 C CA . TYR A 1 1024 ? -1.078 16.179 -12.910 1.00 93.31 1024 TYR A CA 1
ATOM 8060 C C . TYR A 1 1024 ? -2.412 16.571 -12.246 1.00 93.31 1024 TYR A C 1
ATOM 8062 O O . TYR A 1 1024 ? -2.736 17.755 -12.147 1.00 93.31 1024 TYR A O 1
ATOM 8070 N N . GLU A 1 1025 ? -3.194 15.591 -11.785 1.00 94.94 1025 GLU A N 1
ATOM 8071 C CA . GLU A 1 1025 ? -4.473 15.829 -11.120 1.00 94.94 1025 GLU A CA 1
ATOM 8072 C C . GLU A 1 1025 ? -4.268 16.521 -9.765 1.00 94.94 1025 GLU A C 1
ATOM 8074 O O . GLU A 1 1025 ? -3.470 16.089 -8.929 1.00 94.94 1025 GLU A O 1
ATOM 8079 N N . ASN A 1 1026 ? -5.015 17.603 -9.547 1.00 94.19 1026 ASN A N 1
ATOM 8080 C CA . ASN A 1 1026 ? -4.923 18.431 -8.348 1.00 94.19 1026 ASN A CA 1
ATOM 8081 C C . ASN A 1 1026 ? -6.279 18.893 -7.774 1.00 94.19 1026 ASN A C 1
ATOM 8083 O O . ASN A 1 1026 ? -6.333 19.257 -6.601 1.00 94.19 1026 ASN A O 1
ATOM 8087 N N . LYS A 1 1027 ? -7.385 18.816 -8.527 1.00 94.69 1027 LYS A N 1
ATOM 8088 C CA . LYS A 1 1027 ? -8.728 19.264 -8.107 1.00 94.69 1027 LYS A CA 1
ATOM 8089 C C . LYS A 1 1027 ? -9.673 18.121 -7.743 1.00 94.69 1027 LYS A C 1
ATOM 8091 O O . LYS A 1 1027 ? -10.519 18.306 -6.870 1.00 94.69 1027 LYS A O 1
ATOM 8096 N N . GLY A 1 1028 ? -9.586 16.984 -8.425 1.00 95.12 1028 GLY A N 1
ATOM 8097 C CA . GLY A 1 1028 ? -10.477 15.837 -8.248 1.00 95.12 1028 GLY A CA 1
ATOM 8098 C C . GLY A 1 1028 ? -10.053 14.877 -7.136 1.00 95.12 1028 GLY A C 1
ATOM 8099 O O . GLY A 1 1028 ? -9.134 15.156 -6.364 1.00 95.12 1028 GLY A O 1
ATOM 8100 N N . TYR A 1 1029 ? -10.737 13.734 -7.067 1.00 97.12 1029 TYR A N 1
ATOM 8101 C CA . TYR A 1 1029 ? -10.370 12.597 -6.215 1.00 97.12 1029 TYR A CA 1
ATOM 8102 C C . TYR A 1 1029 ? -9.648 11.532 -7.036 1.00 97.12 1029 TYR A C 1
ATOM 8104 O O . TYR A 1 1029 ? -9.991 11.316 -8.200 1.00 97.12 1029 TYR A O 1
ATOM 8112 N N . GLN A 1 1030 ? -8.689 10.851 -6.417 1.00 96.75 1030 GLN A N 1
ATOM 8113 C CA . GLN A 1 1030 ? -7.881 9.818 -7.060 1.00 96.75 1030 GLN A CA 1
ATOM 8114 C C . GLN A 1 1030 ? -7.817 8.566 -6.196 1.00 96.75 1030 GLN A C 1
ATOM 8116 O O . GLN A 1 1030 ? -7.645 8.658 -4.990 1.00 96.75 1030 GLN A O 1
ATOM 8121 N N . PHE A 1 1031 ? -7.897 7.390 -6.803 1.00 97.12 1031 PHE A N 1
ATOM 8122 C CA . PHE A 1 1031 ? -7.878 6.115 -6.087 1.00 97.12 1031 PHE A CA 1
ATOM 8123 C C . PHE A 1 1031 ? -6.861 5.213 -6.758 1.00 97.12 1031 PHE A C 1
ATOM 8125 O O . PHE A 1 1031 ? -6.874 5.113 -7.979 1.00 97.12 1031 PHE A O 1
ATOM 8132 N N . TRP A 1 1032 ? -5.984 4.558 -6.007 1.00 96.44 1032 TRP A N 1
ATOM 8133 C CA . TRP A 1 1032 ? -4.981 3.679 -6.597 1.00 96.44 1032 TRP A CA 1
ATOM 8134 C C . TRP A 1 1032 ? -4.626 2.518 -5.685 1.00 96.44 1032 TRP A C 1
ATOM 8136 O O . TRP A 1 1032 ? -4.814 2.575 -4.472 1.00 96.44 1032 TRP A O 1
ATOM 8146 N N . THR A 1 1033 ? -4.116 1.466 -6.308 1.00 96.06 1033 THR A N 1
ATOM 8147 C CA . THR A 1 1033 ? -3.623 0.254 -5.667 1.00 96.06 1033 THR A CA 1
ATOM 8148 C C . THR A 1 1033 ? -2.422 -0.274 -6.450 1.00 96.06 1033 THR A C 1
ATOM 8150 O O . THR A 1 1033 ? -2.163 0.168 -7.576 1.00 96.06 1033 THR A O 1
ATOM 8153 N N . GLN A 1 1034 ? -1.699 -1.222 -5.867 1.00 96.25 1034 GLN A N 1
ATOM 8154 C CA . GLN A 1 1034 ? -0.687 -1.992 -6.577 1.00 96.25 1034 GLN A CA 1
ATOM 8155 C C . GLN A 1 1034 ? -1.284 -3.333 -7.014 1.00 96.25 1034 GLN A C 1
ATOM 8157 O O . GLN A 1 1034 ? -2.002 -3.974 -6.247 1.00 96.25 1034 GLN A O 1
ATOM 8162 N N . ALA A 1 1035 ? -1.016 -3.741 -8.252 1.00 96.56 1035 ALA A N 1
ATOM 8163 C CA . ALA A 1 1035 ? -1.427 -5.040 -8.763 1.00 96.56 1035 ALA A CA 1
ATOM 8164 C C . ALA A 1 1035 ? -0.548 -6.172 -8.202 1.00 96.56 1035 ALA A C 1
ATOM 8166 O O . ALA A 1 1035 ? 0.650 -5.982 -7.972 1.00 96.56 1035 ALA A O 1
ATOM 8167 N N . ASP A 1 1036 ? -1.134 -7.357 -8.016 1.00 94.06 1036 ASP A N 1
ATOM 8168 C CA . ASP A 1 1036 ? -0.424 -8.554 -7.557 1.00 94.06 1036 ASP A CA 1
ATOM 8169 C C . ASP A 1 1036 ? 0.565 -9.103 -8.612 1.00 94.06 1036 ASP A C 1
ATOM 8171 O O . ASP A 1 1036 ? 0.708 -8.572 -9.715 1.00 94.06 1036 ASP A O 1
ATOM 8175 N N . HIS A 1 1037 ? 1.245 -10.209 -8.301 1.00 91.69 1037 HIS A N 1
ATOM 8176 C CA . HIS A 1 1037 ? 2.204 -10.859 -9.206 1.00 91.69 1037 HIS A CA 1
ATOM 8177 C C . HIS A 1 1037 ? 1.585 -11.394 -10.522 1.00 91.69 1037 HIS A C 1
ATOM 8179 O O . HIS A 1 1037 ? 2.301 -11.612 -11.504 1.00 91.69 1037 HIS A O 1
ATOM 8185 N N . LYS A 1 1038 ? 0.258 -11.579 -10.575 1.00 92.81 1038 LYS A N 1
ATOM 8186 C CA . LYS A 1 1038 ? -0.516 -11.965 -11.770 1.00 92.81 1038 LYS A CA 1
ATOM 8187 C C . LYS A 1 1038 ? -1.129 -10.750 -12.483 1.00 92.81 1038 LYS A C 1
ATOM 8189 O O . LYS A 1 1038 ? -1.746 -10.925 -13.533 1.00 92.81 1038 LYS A O 1
ATOM 8194 N N . GLY A 1 1039 ? -0.940 -9.536 -11.962 1.00 95.38 1039 GLY A N 1
ATOM 8195 C CA . GLY A 1 1039 ? -1.521 -8.300 -12.480 1.00 95.38 1039 GLY A CA 1
ATOM 8196 C C . GLY A 1 1039 ? -2.969 -8.047 -12.039 1.00 95.38 1039 GLY A C 1
ATOM 8197 O O . GLY A 1 1039 ? -3.609 -7.146 -12.583 1.00 95.38 1039 GLY A O 1
ATOM 8198 N N . ASN A 1 1040 ? -3.514 -8.808 -11.084 1.00 97.44 1040 ASN A N 1
ATOM 8199 C CA . ASN A 1 1040 ? -4.847 -8.543 -10.539 1.00 97.44 1040 ASN A CA 1
ATOM 8200 C C . ASN A 1 1040 ? -4.819 -7.304 -9.643 1.00 97.44 1040 ASN A C 1
ATOM 8202 O O . ASN A 1 1040 ? -3.884 -7.111 -8.868 1.00 97.44 1040 ASN A O 1
ATOM 8206 N N . PHE A 1 1041 ? -5.869 -6.489 -9.696 1.00 97.94 1041 PHE A N 1
ATOM 8207 C CA . PHE A 1 1041 ? -6.010 -5.301 -8.860 1.00 97.94 1041 PHE A CA 1
ATOM 8208 C C . PHE A 1 1041 ? -7.438 -5.158 -8.326 1.00 97.94 1041 PHE A C 1
ATOM 8210 O O . PHE A 1 1041 ? -8.414 -5.521 -8.987 1.00 97.94 1041 PHE A O 1
ATOM 8217 N N . VAL A 1 1042 ? -7.562 -4.568 -7.134 1.00 97.25 1042 VAL A N 1
ATOM 8218 C CA . VAL A 1 1042 ? -8.843 -4.156 -6.544 1.00 97.25 1042 VAL A CA 1
ATOM 8219 C C . VAL A 1 1042 ? -8.684 -2.767 -5.933 1.00 97.25 1042 VAL A C 1
ATOM 8221 O O . VAL A 1 1042 ? -7.869 -2.559 -5.036 1.00 97.25 1042 VAL A O 1
ATOM 8224 N N . ILE A 1 1043 ? -9.483 -1.816 -6.408 1.00 97.00 1043 ILE A N 1
ATOM 8225 C CA . ILE A 1 1043 ? -9.581 -0.455 -5.880 1.00 97.00 1043 ILE A CA 1
ATOM 8226 C C . ILE A 1 1043 ? -10.914 -0.365 -5.126 1.00 97.00 1043 ILE A C 1
ATOM 8228 O O . ILE A 1 1043 ? -11.976 -0.561 -5.717 1.00 97.00 1043 ILE A O 1
ATOM 8232 N N . LYS A 1 1044 ? -10.866 -0.104 -3.815 1.00 94.19 1044 LYS A N 1
ATOM 8233 C CA . LYS A 1 1044 ? -12.037 -0.041 -2.917 1.00 94.19 1044 LYS A CA 1
ATOM 8234 C C . LYS A 1 1044 ? -12.329 1.400 -2.477 1.00 94.19 1044 LYS A C 1
ATOM 8236 O O . LYS A 1 1044 ? -11.465 2.268 -2.568 1.00 94.19 1044 LYS A O 1
ATOM 8241 N N . GLY A 1 1045 ? -13.538 1.647 -1.966 1.00 94.62 1045 GLY A N 1
ATOM 8242 C CA . GLY A 1 1045 ? -13.909 2.927 -1.347 1.00 94.62 1045 GLY A CA 1
ATOM 8243 C C . GLY A 1 1045 ? -14.033 4.101 -2.326 1.00 94.62 1045 GLY A C 1
ATOM 8244 O O . GLY A 1 1045 ? -13.937 5.257 -1.911 1.00 94.62 1045 GLY A O 1
ATOM 8245 N N . ILE A 1 1046 ? -14.248 3.827 -3.613 1.00 97.19 1046 ILE A N 1
ATOM 8246 C CA . ILE A 1 1046 ? -14.283 4.833 -4.678 1.00 97.19 1046 ILE A CA 1
ATOM 8247 C C . ILE A 1 1046 ? -15.566 5.660 -4.566 1.00 97.19 1046 ILE A C 1
ATOM 8249 O O . ILE A 1 1046 ? -16.660 5.111 -4.435 1.00 97.19 1046 ILE A O 1
ATOM 8253 N N . ARG A 1 1047 ? -15.456 6.988 -4.635 1.00 96.56 1047 ARG A N 1
ATOM 8254 C CA . ARG A 1 1047 ? -16.631 7.875 -4.642 1.00 96.56 1047 ARG A CA 1
ATOM 8255 C C . ARG A 1 1047 ? -17.430 7.688 -5.948 1.00 96.56 1047 ARG A C 1
ATOM 8257 O O . ARG A 1 1047 ? -16.813 7.487 -6.991 1.00 96.56 1047 ARG A O 1
ATOM 8264 N N . PRO A 1 1048 ? -18.773 7.770 -5.942 1.00 97.12 1048 PRO A N 1
ATOM 8265 C CA . PRO A 1 1048 ? -19.558 7.737 -7.173 1.00 97.12 1048 PRO A CA 1
ATOM 8266 C C . PRO A 1 1048 ? -19.154 8.872 -8.119 1.00 97.12 1048 PRO A C 1
ATOM 8268 O O . PRO A 1 1048 ? -18.966 10.013 -7.691 1.00 97.12 1048 PRO A O 1
ATOM 8271 N N . GLY A 1 1049 ? -19.016 8.563 -9.406 1.00 96.50 1049 GLY A N 1
ATOM 8272 C CA . GLY A 1 1049 ? -18.478 9.496 -10.392 1.00 96.50 1049 GLY A CA 1
ATOM 8273 C C . GLY A 1 1049 ? -18.069 8.828 -11.702 1.00 96.50 1049 GLY A C 1
ATOM 8274 O O . GLY A 1 1049 ? -18.225 7.621 -11.885 1.00 96.50 1049 GLY A O 1
ATOM 8275 N N . LEU A 1 1050 ? -17.543 9.634 -12.624 1.00 97.56 1050 LEU A N 1
ATOM 8276 C CA . LEU A 1 1050 ? -16.981 9.177 -13.893 1.00 97.56 1050 LEU A CA 1
ATOM 8277 C C . LEU A 1 1050 ? -15.458 9.315 -13.843 1.00 97.56 1050 LEU A C 1
ATOM 8279 O O . LEU A 1 1050 ? -14.949 10.396 -13.557 1.00 97.56 1050 LEU A O 1
ATOM 8283 N N . TYR A 1 1051 ? -14.748 8.233 -14.146 1.00 98.25 1051 TYR A N 1
ATOM 8284 C CA . TYR A 1 1051 ? -13.292 8.138 -14.044 1.00 98.25 1051 TYR A CA 1
ATOM 8285 C C . TYR A 1 1051 ? -12.693 7.542 -15.321 1.00 98.25 1051 TYR A C 1
ATOM 8287 O O . TYR A 1 1051 ? -13.369 6.807 -16.038 1.00 98.25 1051 TYR A O 1
ATOM 8295 N N . ASN A 1 1052 ? -11.410 7.782 -15.588 1.00 97.62 1052 ASN A N 1
ATOM 8296 C CA . ASN A 1 1052 ? -10.623 6.872 -16.425 1.00 97.62 1052 ASN A CA 1
ATOM 8297 C C . ASN A 1 1052 ? -9.722 6.016 -15.530 1.00 97.62 1052 ASN A C 1
ATOM 8299 O O . ASN A 1 1052 ? -9.240 6.487 -14.498 1.00 97.62 1052 ASN A O 1
ATOM 8303 N N . LEU A 1 1053 ? -9.505 4.763 -15.939 1.00 98.25 1053 LEU A N 1
ATOM 8304 C CA . LEU A 1 1053 ? -8.508 3.893 -15.326 1.00 98.25 1053 LEU A CA 1
ATOM 8305 C C . LEU A 1 1053 ? -7.166 4.114 -16.022 1.00 98.25 1053 LEU A C 1
ATOM 8307 O O . LEU A 1 1053 ? -7.057 3.976 -17.241 1.00 98.25 1053 LEU A O 1
ATOM 8311 N N . PHE A 1 1054 ? -6.162 4.447 -15.225 1.00 97.94 1054 PHE A N 1
ATOM 8312 C CA . PHE A 1 1054 ? -4.777 4.646 -15.615 1.00 97.94 1054 PHE A CA 1
ATOM 8313 C C . PHE A 1 1054 ? -3.912 3.570 -14.971 1.00 97.94 1054 PHE A C 1
ATOM 8315 O O . PHE A 1 1054 ? -4.218 3.098 -13.873 1.00 97.94 1054 PHE A O 1
ATOM 8322 N N . ALA A 1 1055 ? -2.818 3.202 -15.628 1.00 97.12 1055 ALA A N 1
ATOM 8323 C CA . ALA A 1 1055 ? -1.790 2.401 -14.984 1.00 97.12 1055 ALA A CA 1
ATOM 8324 C C . ALA A 1 1055 ? -0.395 2.685 -15.540 1.00 97.12 1055 ALA A C 1
ATOM 8326 O O . ALA A 1 1055 ? -0.233 3.246 -16.624 1.00 97.12 1055 ALA A O 1
ATOM 8327 N N . TRP A 1 1056 ? 0.614 2.235 -14.809 1.00 95.19 1056 TRP A N 1
ATOM 8328 C CA . TRP A 1 1056 ? 1.946 1.981 -15.343 1.00 95.19 1056 TRP A CA 1
ATOM 8329 C C . TRP A 1 1056 ? 2.552 0.776 -14.634 1.00 95.19 1056 TRP A C 1
ATOM 8331 O O . TRP A 1 1056 ? 2.169 0.446 -13.509 1.00 95.19 1056 TRP A O 1
ATOM 8341 N N . VAL A 1 1057 ? 3.473 0.101 -15.313 1.00 95.56 1057 VAL A N 1
ATOM 8342 C CA . VAL A 1 1057 ? 4.074 -1.150 -14.848 1.00 95.56 1057 VAL A CA 1
ATOM 8343 C C . VAL A 1 1057 ? 5.583 -0.924 -14.742 1.00 95.56 1057 VAL A C 1
ATOM 8345 O O . VAL A 1 1057 ? 6.169 -0.491 -15.734 1.00 95.56 1057 VAL A O 1
ATOM 8348 N N . PRO A 1 1058 ? 6.220 -1.165 -13.581 1.00 92.50 1058 PRO A N 1
ATOM 8349 C CA . PRO A 1 1058 ? 7.674 -1.085 -13.464 1.00 92.50 1058 PRO A CA 1
ATOM 8350 C C . PRO A 1 1058 ? 8.354 -1.979 -14.511 1.00 92.50 1058 PRO A C 1
ATOM 8352 O O . PRO A 1 1058 ? 7.944 -3.123 -14.708 1.00 92.50 1058 PRO A O 1
ATOM 8355 N N . GLY A 1 1059 ? 9.370 -1.462 -15.200 1.00 91.06 1059 GLY A N 1
ATOM 8356 C CA . GLY A 1 1059 ? 10.034 -2.172 -16.296 1.00 91.06 1059 GLY A CA 1
ATOM 8357 C C . GLY A 1 1059 ? 9.279 -2.134 -17.632 1.00 91.06 1059 GLY A C 1
ATOM 8358 O O . GLY A 1 1059 ? 9.715 -2.776 -18.587 1.00 91.06 1059 GLY A O 1
ATOM 8359 N N . VAL A 1 1060 ? 8.191 -1.360 -17.750 1.00 91.94 1060 VAL A N 1
ATOM 8360 C CA . VAL A 1 1060 ? 7.428 -1.195 -18.996 1.00 91.94 1060 VAL A CA 1
ATOM 8361 C C . VAL A 1 1060 ? 7.252 0.284 -19.329 1.00 91.94 1060 VAL A C 1
ATOM 8363 O O . VAL A 1 1060 ? 6.640 1.054 -18.593 1.00 91.94 1060 VAL A O 1
ATOM 8366 N N . ILE A 1 1061 ? 7.756 0.674 -20.497 1.00 90.31 1061 ILE A N 1
ATOM 8367 C CA . ILE A 1 1061 ? 7.749 2.061 -20.964 1.00 90.31 1061 ILE A CA 1
ATOM 8368 C C . ILE A 1 1061 ? 6.325 2.618 -21.151 1.00 90.31 1061 ILE A C 1
ATOM 8370 O O . ILE A 1 1061 ? 5.467 1.942 -21.716 1.00 90.31 1061 ILE A O 1
ATOM 8374 N N . GLY A 1 1062 ? 6.092 3.876 -20.754 1.00 90.00 1062 GLY A N 1
ATOM 8375 C CA . GLY A 1 1062 ? 4.877 4.649 -21.063 1.00 90.00 1062 GLY A CA 1
ATOM 8376 C C . GLY A 1 1062 ? 3.773 4.646 -19.995 1.00 90.00 1062 GLY A C 1
ATOM 8377 O O . GLY A 1 1062 ? 3.988 4.263 -18.844 1.00 90.00 1062 GLY A O 1
ATOM 8378 N N . ASP A 1 1063 ? 2.586 5.118 -20.388 1.00 92.62 1063 ASP A N 1
ATOM 8379 C CA . ASP A 1 1063 ? 1.383 5.227 -19.557 1.00 92.62 1063 ASP A CA 1
ATOM 8380 C C . ASP A 1 1063 ? 0.220 4.453 -20.193 1.00 92.62 1063 ASP A C 1
ATOM 8382 O O . ASP A 1 1063 ? -0.165 4.717 -21.334 1.00 92.62 1063 ASP A O 1
ATOM 8386 N N . TYR A 1 1064 ? -0.402 3.554 -19.431 1.00 96.38 1064 TYR A N 1
ATOM 8387 C CA . TYR A 1 1064 ? -1.644 2.895 -19.821 1.00 96.38 1064 TYR A CA 1
ATOM 8388 C C . TYR A 1 1064 ? -2.861 3.761 -19.474 1.00 96.38 1064 TYR A C 1
ATOM 8390 O O . TYR A 1 1064 ? -2.941 4.367 -18.400 1.00 96.38 1064 TYR A O 1
ATOM 8398 N N . LYS A 1 1065 ? -3.854 3.750 -20.365 1.00 96.81 1065 LYS A N 1
ATOM 8399 C CA . LYS A 1 1065 ? -5.212 4.241 -20.123 1.00 96.81 1065 LYS A CA 1
ATOM 8400 C C . LYS A 1 1065 ? -6.204 3.219 -20.673 1.00 96.81 1065 LYS A C 1
ATOM 8402 O O . LYS A 1 1065 ? -6.144 2.882 -21.852 1.00 96.81 1065 LYS A O 1
ATOM 8407 N N . TYR A 1 1066 ? -7.169 2.803 -19.858 1.00 96.88 1066 TYR A N 1
ATOM 8408 C CA . TYR A 1 1066 ? -8.342 2.087 -20.355 1.00 96.88 1066 TYR A CA 1
ATOM 8409 C C . TYR A 1 1066 ? -9.213 3.044 -21.182 1.00 96.88 1066 TYR A C 1
ATOM 8411 O O . TYR A 1 1066 ? -9.577 4.123 -20.705 1.00 96.88 1066 TYR A O 1
ATOM 8419 N N . GLY A 1 1067 ? -9.506 2.669 -22.431 1.00 91.06 1067 GLY A N 1
ATOM 8420 C CA . GLY A 1 1067 ? -10.212 3.524 -23.394 1.00 91.06 1067 GLY A CA 1
ATOM 8421 C C . GLY A 1 1067 ? -11.576 4.018 -22.888 1.00 91.06 1067 GLY A C 1
ATOM 8422 O O . GLY A 1 1067 ? -11.790 5.234 -22.851 1.00 91.06 1067 GLY A O 1
ATOM 8423 N N . PRO A 1 1068 ? -12.481 3.118 -22.457 1.00 93.81 1068 PRO A N 1
ATOM 8424 C CA . PRO A 1 1068 ? -13.746 3.494 -21.837 1.00 93.81 1068 PRO A CA 1
ATOM 8425 C C . PRO A 1 1068 ? -13.571 4.201 -20.485 1.00 93.81 1068 PRO A C 1
ATOM 8427 O O . PRO A 1 1068 ? -12.704 3.870 -19.674 1.00 93.81 1068 PRO A O 1
ATOM 8430 N N . SER A 1 1069 ? -14.462 5.149 -20.201 1.00 95.81 1069 SER A N 1
ATOM 8431 C CA . SER A 1 1069 ? -14.592 5.732 -18.863 1.00 95.81 1069 SER A CA 1
ATOM 8432 C C . SER A 1 1069 ? -15.393 4.806 -17.944 1.00 95.81 1069 SER A C 1
ATOM 8434 O O . SER A 1 1069 ? -16.441 4.286 -18.324 1.00 95.81 1069 SER A O 1
ATOM 8436 N N . VAL A 1 1070 ? -14.921 4.627 -16.713 1.00 97.56 1070 VAL A N 1
ATOM 8437 C CA . VAL A 1 1070 ? -15.560 3.815 -15.675 1.00 97.56 1070 VAL A CA 1
ATOM 8438 C C . VAL A 1 1070 ? -16.526 4.700 -14.886 1.00 97.56 1070 VAL A C 1
ATOM 8440 O O . VAL A 1 1070 ? -16.107 5.641 -14.209 1.00 97.56 1070 VAL A O 1
ATOM 8443 N N . LYS A 1 1071 ? -17.829 4.413 -14.979 1.00 97.75 1071 LYS A N 1
ATOM 8444 C CA . LYS A 1 1071 ? -18.874 5.075 -14.186 1.00 97.75 1071 LYS A CA 1
ATOM 8445 C C . LYS A 1 1071 ? -19.111 4.280 -12.902 1.00 97.75 1071 LYS A C 1
ATOM 8447 O O . LYS A 1 1071 ? -19.731 3.224 -12.944 1.00 97.75 1071 LYS A O 1
ATOM 8452 N N . VAL A 1 1072 ? -18.631 4.797 -11.776 1.00 97.88 1072 VAL A N 1
ATOM 8453 C CA . VAL A 1 1072 ? -18.826 4.206 -10.445 1.00 97.88 1072 VAL A CA 1
ATOM 8454 C C . VAL A 1 1072 ? -20.124 4.741 -9.846 1.00 97.88 1072 VAL A C 1
ATOM 8456 O O . VAL A 1 1072 ? -20.355 5.953 -9.849 1.00 97.88 1072 VAL A O 1
ATOM 8459 N N . ALA A 1 1073 ? -20.966 3.851 -9.324 1.00 95.88 1073 ALA A N 1
ATOM 8460 C CA . ALA A 1 1073 ? -22.194 4.199 -8.614 1.00 95.88 1073 ALA A CA 1
ATOM 8461 C C . ALA A 1 1073 ? -22.076 3.871 -7.113 1.00 95.88 1073 ALA A C 1
ATOM 8463 O O . ALA A 1 1073 ? -21.145 3.197 -6.673 1.00 95.88 1073 ALA A O 1
ATOM 8464 N N . SER A 1 1074 ? -23.024 4.365 -6.316 1.00 94.44 1074 SER A N 1
ATOM 8465 C CA . SER A 1 1074 ? -23.119 4.035 -4.888 1.00 94.44 1074 SER A CA 1
ATOM 8466 C C . SER A 1 1074 ? -23.239 2.520 -4.703 1.00 94.44 1074 SER A C 1
ATOM 8468 O O . SER A 1 1074 ? -24.108 1.908 -5.319 1.00 94.44 1074 SER A O 1
ATOM 8470 N N . GLY A 1 1075 ? -22.368 1.913 -3.894 1.00 89.88 1075 GLY A N 1
ATOM 8471 C CA . GLY A 1 1075 ? -22.362 0.468 -3.636 1.00 89.88 1075 GLY A CA 1
ATOM 8472 C C . GLY A 1 1075 ? -21.976 -0.426 -4.825 1.00 89.88 1075 GLY A C 1
ATOM 8473 O O . GLY A 1 1075 ? -22.018 -1.646 -4.692 1.00 89.88 1075 GLY A O 1
ATOM 8474 N N . SER A 1 1076 ? -21.611 0.121 -5.993 1.00 92.81 1076 SER A N 1
ATOM 8475 C CA . SER A 1 1076 ? -21.349 -0.707 -7.179 1.00 92.81 1076 SER A CA 1
ATOM 8476 C C . SER A 1 1076 ? -20.028 -1.465 -7.071 1.00 92.81 1076 SER A C 1
ATOM 8478 O O . SER A 1 1076 ? -18.987 -0.834 -6.875 1.00 92.81 1076 SER A O 1
ATOM 8480 N N . ASN A 1 1077 ? -20.046 -2.774 -7.322 1.00 96.00 1077 ASN A N 1
ATOM 8481 C CA . ASN A 1 1077 ? -18.840 -3.571 -7.532 1.00 96.00 1077 ASN A CA 1
ATOM 8482 C C . ASN A 1 1077 ? -18.648 -3.851 -9.030 1.00 96.00 1077 ASN A C 1
ATOM 8484 O O . ASN A 1 1077 ? -19.391 -4.629 -9.625 1.00 96.00 1077 ASN A O 1
ATOM 8488 N N . ILE A 1 1078 ? -17.673 -3.188 -9.650 1.00 96.75 1078 ILE A N 1
ATOM 8489 C CA . ILE A 1 1078 ? -17.404 -3.281 -11.088 1.00 96.75 1078 ILE A CA 1
ATOM 8490 C C . ILE A 1 1078 ? -16.227 -4.230 -11.313 1.00 96.75 1078 ILE A C 1
ATOM 8492 O O . ILE A 1 1078 ? -15.111 -3.969 -10.860 1.00 96.75 1078 ILE A O 1
ATOM 8496 N N . ARG A 1 1079 ? -16.456 -5.310 -12.062 1.00 97.06 1079 ARG A N 1
ATOM 8497 C CA . ARG A 1 1079 ? -15.403 -6.217 -12.527 1.00 97.06 1079 ARG A CA 1
ATOM 8498 C C . ARG A 1 1079 ? -15.111 -5.939 -13.998 1.00 97.06 1079 ARG A C 1
ATOM 8500 O O . ARG A 1 1079 ? -15.960 -6.163 -14.855 1.00 97.06 1079 ARG A O 1
ATOM 8507 N N . LEU A 1 1080 ? -13.919 -5.429 -14.277 1.00 94.56 1080 LEU A N 1
ATOM 8508 C CA . LEU A 1 1080 ? -13.400 -5.273 -15.630 1.00 94.56 1080 LEU A CA 1
ATOM 8509 C C . LEU A 1 1080 ? -12.871 -6.624 -16.132 1.00 94.56 1080 LEU A C 1
ATOM 8511 O O . LEU A 1 1080 ? -12.391 -7.448 -15.350 1.00 94.56 1080 LEU A O 1
ATOM 8515 N N . SER A 1 1081 ? -12.954 -6.840 -17.444 1.00 88.75 1081 SER A N 1
ATOM 8516 C CA . SER A 1 1081 ? -12.292 -7.959 -18.119 1.00 88.75 1081 SER A CA 1
ATOM 8517 C C . SER A 1 1081 ? -10.767 -7.814 -18.065 1.00 88.75 1081 SER A C 1
ATOM 8519 O O . SER A 1 1081 ? -10.242 -6.794 -17.615 1.00 88.75 1081 SER A O 1
ATOM 8521 N N . ASN A 1 1082 ? -10.045 -8.807 -18.586 1.00 93.62 1082 ASN A N 1
ATOM 8522 C CA . ASN A 1 1082 ? -8.597 -8.715 -18.745 1.00 93.62 1082 ASN A CA 1
ATOM 8523 C C . ASN A 1 1082 ? -8.244 -7.494 -19.608 1.00 93.62 1082 ASN A C 1
ATOM 8525 O O . ASN A 1 1082 ? -8.655 -7.382 -20.764 1.00 93.62 1082 ASN A O 1
ATOM 8529 N N . LEU A 1 1083 ? -7.497 -6.572 -19.011 1.00 97.31 1083 LEU A N 1
ATOM 8530 C CA . LEU A 1 1083 ? -6.978 -5.364 -19.627 1.00 97.31 1083 LEU A CA 1
ATOM 8531 C C . LEU A 1 1083 ? -5.597 -5.677 -20.201 1.00 97.31 1083 LEU A C 1
ATOM 8533 O O . LEU A 1 1083 ? -4.772 -6.283 -19.520 1.00 97.31 1083 LEU A O 1
ATOM 8537 N N . VAL A 1 1084 ? -5.323 -5.252 -21.432 1.00 96.81 1084 VAL A N 1
ATOM 8538 C CA . VAL A 1 1084 ? -4.019 -5.458 -22.074 1.00 96.81 1084 VAL A CA 1
ATOM 8539 C C . VAL A 1 1084 ? -3.376 -4.104 -22.327 1.00 96.81 1084 VAL A C 1
ATOM 8541 O O . VAL A 1 1084 ? -3.906 -3.288 -23.078 1.00 96.81 1084 VAL A O 1
ATOM 8544 N N . TYR A 1 1085 ? -2.228 -3.870 -21.698 1.00 97.00 1085 TYR A N 1
ATOM 8545 C CA . TYR A 1 1085 ? -1.356 -2.756 -22.020 1.00 97.00 1085 TYR A CA 1
ATOM 8546 C C . TYR A 1 1085 ? -0.392 -3.162 -23.136 1.00 97.00 1085 TYR A C 1
ATOM 8548 O O . TYR A 1 1085 ? 0.451 -4.042 -22.957 1.00 97.00 1085 TYR A O 1
ATOM 8556 N N . GLU A 1 1086 ? -0.511 -2.501 -24.282 1.00 94.75 1086 GLU A N 1
ATOM 8557 C CA . GLU A 1 1086 ? 0.443 -2.579 -25.386 1.00 94.75 1086 GLU A CA 1
ATOM 8558 C C . GLU A 1 1086 ? 1.401 -1.376 -25.277 1.00 94.75 1086 GLU A C 1
ATOM 8560 O O . GLU A 1 1086 ? 1.020 -0.261 -25.646 1.00 94.75 1086 GLU A O 1
ATOM 8565 N N . PRO A 1 1087 ? 2.607 -1.536 -24.692 1.00 91.25 1087 PRO A N 1
ATOM 8566 C CA . PRO A 1 1087 ? 3.561 -0.442 -24.561 1.00 91.25 1087 PRO A CA 1
ATOM 8567 C C . PRO A 1 1087 ? 4.017 0.090 -25.929 1.00 91.25 1087 PRO A C 1
ATOM 8569 O O . PRO A 1 1087 ? 4.161 -0.692 -26.872 1.00 91.25 1087 PRO A O 1
ATOM 8572 N N . PRO A 1 1088 ? 4.320 1.399 -26.046 1.00 87.75 1088 PRO A N 1
ATOM 8573 C CA . PRO A 1 1088 ? 4.805 1.992 -27.289 1.00 87.75 1088 PRO A CA 1
ATOM 8574 C C . PRO A 1 1088 ? 6.009 1.246 -27.880 1.00 87.75 1088 PRO A C 1
ATOM 8576 O O . PRO A 1 1088 ? 7.034 1.060 -27.211 1.00 87.75 1088 PRO A O 1
ATOM 8579 N N . ARG A 1 1089 ? 5.880 0.847 -29.152 1.00 84.94 1089 ARG A N 1
ATOM 8580 C CA . ARG A 1 1089 ? 6.851 0.030 -29.885 1.00 84.94 1089 ARG A CA 1
ATOM 8581 C C . ARG A 1 1089 ? 6.921 0.447 -31.355 1.00 84.94 1089 ARG A C 1
ATOM 8583 O O . ARG A 1 1089 ? 5.946 0.287 -32.081 1.00 84.94 1089 ARG A O 1
ATOM 8590 N N . THR A 1 1090 ? 8.079 0.921 -31.809 1.00 81.44 1090 THR A N 1
ATOM 8591 C CA . THR A 1 1090 ? 8.327 1.252 -33.230 1.00 81.44 1090 THR A CA 1
ATOM 8592 C C . THR A 1 1090 ? 9.042 0.113 -33.960 1.00 81.44 1090 THR A C 1
ATOM 8594 O O . THR A 1 1090 ? 8.851 -0.080 -35.160 1.00 81.44 1090 THR A O 1
ATOM 8597 N N . GLY A 1 1091 ? 9.820 -0.684 -33.223 1.00 82.69 1091 GLY A N 1
ATOM 8598 C CA . GLY A 1 1091 ? 10.437 -1.910 -33.722 1.00 82.69 1091 GLY A CA 1
ATOM 8599 C C . GLY A 1 1091 ? 11.476 -2.507 -32.769 1.00 82.69 1091 GLY A C 1
ATOM 8600 O O . GLY A 1 1091 ? 11.400 -2.281 -31.553 1.00 82.69 1091 GLY A O 1
ATOM 8601 N N . PRO A 1 1092 ? 12.418 -3.322 -33.276 1.00 85.69 1092 PRO A N 1
ATOM 8602 C CA . PRO A 1 1092 ? 13.450 -3.960 -32.462 1.00 85.69 1092 PRO A CA 1
ATOM 8603 C C . PRO A 1 1092 ? 14.308 -2.947 -31.691 1.00 85.69 1092 PRO A C 1
ATOM 8605 O O . PRO A 1 1092 ? 14.739 -1.934 -32.246 1.00 85.69 1092 PRO A O 1
ATOM 8608 N N . THR A 1 1093 ? 14.581 -3.241 -30.415 1.00 89.06 1093 THR A N 1
ATOM 8609 C CA . THR A 1 1093 ? 15.550 -2.486 -29.603 1.00 89.06 1093 THR A CA 1
ATOM 8610 C C . THR A 1 1093 ? 16.948 -2.711 -30.175 1.00 89.06 1093 THR A C 1
ATOM 8612 O O . THR A 1 1093 ? 17.375 -3.858 -30.287 1.00 89.06 1093 THR A O 1
ATOM 8615 N N . LEU A 1 1094 ? 17.677 -1.639 -30.491 1.00 91.38 1094 LEU A N 1
ATOM 8616 C CA . LEU A 1 1094 ? 19.112 -1.722 -30.780 1.00 91.38 1094 LEU A CA 1
ATOM 8617 C C . LEU A 1 1094 ? 19.922 -1.715 -29.480 1.00 91.38 1094 LEU A C 1
ATOM 8619 O O . LEU A 1 1094 ? 20.841 -2.512 -29.316 1.00 91.38 1094 LEU A O 1
ATOM 8623 N N . TRP A 1 1095 ? 19.555 -0.828 -28.553 1.00 93.88 1095 TRP A N 1
ATOM 8624 C CA . TRP A 1 1095 ? 20.101 -0.751 -27.199 1.00 93.88 1095 TRP A CA 1
ATOM 8625 C C . TRP A 1 1095 ? 19.196 0.083 -26.285 1.00 93.88 1095 TRP A C 1
ATOM 8627 O O . TRP A 1 1095 ? 18.300 0.801 -26.743 1.00 93.88 1095 TRP A O 1
ATOM 8637 N N . GLU A 1 1096 ? 19.457 -0.012 -24.984 1.00 93.62 1096 GLU A N 1
ATOM 8638 C CA . GLU A 1 1096 ? 18.736 0.684 -23.921 1.00 93.62 1096 GLU A CA 1
ATOM 8639 C C . GLU A 1 1096 ? 19.666 1.049 -22.750 1.00 93.62 1096 GLU A C 1
ATOM 8641 O O . GLU A 1 1096 ? 20.744 0.469 -22.603 1.00 93.62 1096 GLU A O 1
ATOM 8646 N N . ILE A 1 1097 ? 19.265 2.045 -21.957 1.00 96.12 1097 ILE A N 1
ATOM 8647 C CA . ILE A 1 1097 ? 19.992 2.599 -20.806 1.00 96.12 1097 ILE A CA 1
ATOM 8648 C C . ILE A 1 1097 ? 18.963 2.890 -19.700 1.00 96.12 1097 ILE A C 1
ATOM 8650 O O . ILE A 1 1097 ? 17.999 3.618 -19.955 1.00 96.12 1097 ILE A O 1
ATOM 8654 N N . GLY A 1 1098 ? 19.187 2.356 -18.493 1.00 94.31 1098 GLY A N 1
ATOM 8655 C CA . GLY A 1 1098 ? 18.259 2.450 -17.354 1.00 94.31 1098 GLY A CA 1
ATOM 8656 C C . GLY A 1 1098 ? 17.142 1.403 -17.368 1.00 94.31 1098 GLY A C 1
ATOM 8657 O O . GLY A 1 1098 ? 17.143 0.487 -18.194 1.00 94.31 1098 GLY A O 1
ATOM 8658 N N . THR A 1 1099 ? 16.172 1.563 -16.470 1.00 93.06 1099 THR A N 1
ATOM 8659 C CA . THR A 1 1099 ? 14.958 0.741 -16.343 1.00 93.06 1099 THR A CA 1
ATOM 8660 C C . THR A 1 1099 ? 13.731 1.657 -16.370 1.00 93.06 1099 THR A C 1
ATOM 8662 O O . THR A 1 1099 ? 13.717 2.631 -15.636 1.00 93.06 1099 THR A O 1
ATOM 8665 N N . PRO A 1 1100 ? 12.675 1.383 -17.162 1.00 92.56 1100 PRO A N 1
ATOM 8666 C CA . PRO A 1 1100 ? 11.499 2.251 -17.189 1.00 92.56 1100 PRO A CA 1
ATOM 8667 C C . PRO A 1 1100 ? 10.599 2.005 -15.965 1.00 92.56 1100 PRO A C 1
ATOM 8669 O O . PRO A 1 1100 ? 9.626 1.250 -16.036 1.00 92.56 1100 PRO A O 1
ATOM 8672 N N . ASP A 1 1101 ? 10.935 2.615 -14.831 1.00 91.25 1101 ASP A N 1
ATOM 8673 C CA . ASP A 1 1101 ? 10.211 2.538 -13.550 1.00 91.25 1101 ASP A CA 1
ATOM 8674 C C . ASP A 1 1101 ? 9.847 3.915 -12.942 1.00 91.25 1101 ASP A C 1
ATOM 8676 O O . ASP A 1 1101 ? 9.152 3.989 -11.925 1.00 91.25 1101 ASP A O 1
ATOM 8680 N N . ARG A 1 1102 ? 10.196 4.991 -13.660 1.00 92.44 1102 ARG A N 1
ATOM 8681 C CA . ARG A 1 1102 ? 9.982 6.426 -13.395 1.00 92.44 1102 ARG A CA 1
ATOM 8682 C C . ARG A 1 1102 ? 10.941 7.054 -12.391 1.00 92.44 1102 ARG A C 1
ATOM 8684 O O . ARG A 1 1102 ? 10.705 8.203 -12.002 1.00 92.44 1102 ARG A O 1
ATOM 8691 N N . VAL A 1 1103 ? 12.010 6.368 -11.994 1.00 92.62 1103 VAL A N 1
ATOM 8692 C CA . VAL A 1 1103 ? 13.023 6.924 -11.091 1.00 92.62 1103 VAL A CA 1
ATOM 8693 C C . VAL A 1 1103 ? 14.423 6.879 -11.700 1.00 92.62 1103 VAL A C 1
ATOM 8695 O O . VAL A 1 1103 ? 14.650 6.239 -12.711 1.00 92.62 1103 VAL A O 1
ATOM 8698 N N . ALA A 1 1104 ? 15.360 7.613 -11.097 1.00 95.00 1104 ALA A N 1
ATOM 8699 C CA . ALA A 1 1104 ? 16.777 7.605 -11.470 1.00 95.00 1104 ALA A CA 1
ATOM 8700 C C . ALA A 1 1104 ? 17.650 6.845 -10.448 1.00 95.00 1104 ALA A C 1
ATOM 8702 O O . ALA A 1 1104 ? 18.803 7.212 -10.203 1.00 95.00 1104 ALA A O 1
ATOM 8703 N N . ALA A 1 1105 ? 17.067 5.870 -9.744 1.00 91.75 1105 ALA A N 1
ATOM 8704 C CA . ALA A 1 1105 ? 17.663 5.242 -8.561 1.00 91.75 1105 ALA A CA 1
ATOM 8705 C C . ALA A 1 1105 ? 18.739 4.196 -8.888 1.00 91.75 1105 ALA A C 1
ATOM 8707 O O . ALA A 1 1105 ? 19.584 3.897 -8.044 1.00 91.75 1105 ALA A O 1
ATOM 8708 N N . GLU A 1 1106 ? 18.689 3.629 -10.089 1.00 93.31 1106 GLU A N 1
ATOM 8709 C CA . GLU A 1 1106 ? 19.608 2.624 -10.614 1.00 93.31 1106 GLU A CA 1
ATOM 8710 C C . GLU A 1 1106 ? 20.849 3.228 -11.285 1.00 93.31 1106 GLU A C 1
ATOM 8712 O O . GLU A 1 1106 ? 21.802 2.503 -11.575 1.00 93.31 1106 GLU A O 1
ATOM 8717 N N . PHE A 1 1107 ? 20.844 4.538 -11.539 1.00 96.62 1107 PHE A N 1
ATOM 8718 C CA . PHE A 1 1107 ? 21.969 5.283 -12.098 1.00 96.62 1107 PHE A CA 1
ATOM 8719 C C . PHE A 1 1107 ? 23.040 5.619 -11.053 1.00 96.62 1107 PHE A C 1
ATOM 8721 O O . PHE A 1 1107 ? 22.850 5.483 -9.843 1.00 96.62 1107 PHE A O 1
ATOM 8728 N N . PHE A 1 1108 ? 24.200 6.084 -11.518 1.00 96.94 1108 PHE A N 1
ATOM 8729 C CA . PHE A 1 1108 ? 25.317 6.431 -10.649 1.00 96.94 1108 PHE A CA 1
ATOM 8730 C C . PHE A 1 1108 ? 25.021 7.677 -9.800 1.00 96.94 1108 PHE A C 1
ATOM 8732 O O . PHE A 1 1108 ? 25.126 8.825 -10.248 1.00 96.94 1108 PHE A O 1
ATOM 8739 N N . VAL A 1 1109 ? 24.687 7.423 -8.535 1.00 95.50 1109 VAL A N 1
ATOM 8740 C CA . VAL A 1 1109 ? 24.636 8.407 -7.452 1.00 95.50 1109 VAL A CA 1
ATOM 8741 C C . VAL A 1 1109 ? 26.015 8.443 -6.773 1.00 95.50 1109 VAL A C 1
ATOM 8743 O O . VAL A 1 1109 ? 26.434 7.424 -6.217 1.00 95.50 1109 VAL A O 1
ATOM 8746 N N . PRO A 1 1110 ? 26.747 9.573 -6.803 1.00 94.75 1110 PRO A N 1
ATOM 8747 C CA . PRO A 1 1110 ? 28.048 9.677 -6.150 1.00 94.75 1110 PRO A CA 1
ATOM 8748 C C . PRO A 1 1110 ? 27.904 9.752 -4.624 1.00 94.75 1110 PRO A C 1
ATOM 8750 O O . PRO A 1 1110 ? 26.869 10.167 -4.104 1.00 94.75 1110 PRO A O 1
ATOM 8753 N N . ASP A 1 1111 ? 28.975 9.435 -3.898 1.00 94.00 1111 ASP A N 1
ATOM 8754 C CA . ASP A 1 1111 ? 29.064 9.748 -2.469 1.00 94.00 1111 ASP A CA 1
ATOM 8755 C C . ASP A 1 1111 ? 29.169 11.279 -2.245 1.00 94.00 1111 ASP A C 1
ATOM 8757 O O . ASP A 1 1111 ? 29.658 12.009 -3.124 1.00 94.00 1111 ASP A O 1
ATOM 8761 N N . PRO A 1 1112 ? 28.736 11.813 -1.086 1.00 94.44 1112 PRO A N 1
ATOM 8762 C CA . PRO A 1 1112 ? 28.914 13.225 -0.754 1.00 94.44 1112 PRO A CA 1
ATOM 8763 C C . PRO A 1 1112 ? 30.392 13.604 -0.596 1.00 94.44 1112 PRO A C 1
ATOM 8765 O O . PRO A 1 1112 ? 31.296 12.767 -0.590 1.00 94.44 1112 PRO A O 1
ATOM 8768 N N . LYS A 1 1113 ? 30.662 14.905 -0.441 1.00 93.31 1113 LYS A N 1
ATOM 8769 C CA . LYS A 1 1113 ? 31.946 15.326 0.135 1.00 93.31 1113 LYS A CA 1
ATOM 8770 C C . LYS A 1 1113 ? 31.931 14.953 1.625 1.00 93.31 1113 LYS A C 1
ATOM 8772 O O . LYS A 1 1113 ? 30.939 15.289 2.266 1.00 93.31 1113 LYS A O 1
ATOM 8777 N N . PRO A 1 1114 ? 33.009 14.398 2.213 1.00 92.00 1114 PRO A N 1
ATOM 8778 C CA . PRO A 1 1114 ? 33.026 14.021 3.636 1.00 92.00 1114 PRO A CA 1
ATOM 8779 C C . PRO A 1 1114 ? 32.681 15.168 4.600 1.00 92.00 1114 PRO A C 1
ATOM 8781 O O . PRO A 1 1114 ? 32.147 14.962 5.679 1.00 92.00 1114 PRO A O 1
ATOM 8784 N N . ALA A 1 1115 ? 32.941 16.418 4.202 1.00 90.62 1115 ALA A N 1
ATOM 8785 C CA . ALA A 1 1115 ? 32.574 17.596 4.984 1.00 90.62 1115 ALA A CA 1
ATOM 8786 C C . ALA A 1 1115 ? 31.070 17.955 4.946 1.00 90.62 1115 ALA A C 1
ATOM 8788 O O . ALA A 1 1115 ? 30.689 18.905 5.627 1.00 90.62 1115 ALA A O 1
ATOM 8789 N N . LEU A 1 1116 ? 30.254 17.270 4.135 1.00 94.19 1116 LEU A N 1
ATOM 8790 C CA . LEU A 1 1116 ? 28.831 17.542 3.872 1.00 94.19 1116 LEU A CA 1
ATOM 8791 C C . LEU A 1 1116 ? 27.928 16.304 4.074 1.00 94.19 1116 LEU A C 1
ATOM 8793 O O . LEU A 1 1116 ? 26.750 16.341 3.724 1.00 94.19 1116 LEU A O 1
ATOM 8797 N N . GLU A 1 1117 ? 28.485 15.207 4.582 1.00 94.38 1117 GLU A N 1
ATOM 8798 C CA . GLU A 1 1117 ? 27.794 13.931 4.782 1.00 94.38 1117 GLU A CA 1
ATOM 8799 C C . GLU A 1 1117 ? 26.730 14.031 5.891 1.00 94.38 1117 GLU A C 1
ATOM 8801 O O . GLU A 1 1117 ? 26.900 14.750 6.873 1.00 94.38 1117 GLU A O 1
ATOM 8806 N N . ASN A 1 1118 ? 25.607 13.335 5.731 1.00 94.62 1118 ASN A N 1
ATOM 8807 C CA . ASN A 1 1118 ? 24.573 13.162 6.746 1.00 94.62 1118 ASN A CA 1
ATOM 8808 C C . ASN A 1 1118 ? 24.380 11.663 6.980 1.00 94.62 1118 ASN A C 1
ATOM 8810 O O . ASN A 1 1118 ? 23.853 10.961 6.112 1.00 94.62 1118 ASN A O 1
ATOM 8814 N N . HIS A 1 1119 ? 24.753 11.194 8.173 1.00 92.50 1119 HIS A N 1
ATOM 8815 C CA . HIS A 1 1119 ? 24.852 9.767 8.478 1.00 92.50 1119 HIS A CA 1
ATOM 8816 C C . HIS A 1 1119 ? 23.510 9.007 8.463 1.00 92.50 1119 HIS A C 1
ATOM 8818 O O . HIS A 1 1119 ? 23.478 7.777 8.535 1.00 92.50 1119 HIS A O 1
ATOM 8824 N N . LEU A 1 1120 ? 22.376 9.713 8.338 1.00 92.50 1120 LEU A N 1
ATOM 8825 C CA . LEU A 1 1120 ? 21.067 9.099 8.099 1.00 92.50 1120 LEU A CA 1
ATOM 8826 C C . LEU A 1 1120 ? 20.985 8.408 6.722 1.00 92.50 1120 LEU A C 1
ATOM 8828 O O . LEU A 1 1120 ? 20.177 7.493 6.558 1.00 92.50 1120 LEU A O 1
ATOM 8832 N N . TYR A 1 1121 ? 21.808 8.822 5.748 1.00 94.00 1121 TYR A N 1
ATOM 8833 C CA . TYR A 1 1121 ? 21.683 8.436 4.334 1.00 94.00 1121 TYR A CA 1
ATOM 8834 C C . TYR A 1 1121 ? 22.870 7.634 3.767 1.00 94.00 1121 TYR A C 1
ATOM 8836 O O . TYR A 1 1121 ? 22.894 7.315 2.580 1.00 94.00 1121 TYR A O 1
ATOM 8844 N N . ASP A 1 1122 ? 23.842 7.232 4.590 1.00 84.75 1122 ASP A N 1
ATOM 8845 C CA . ASP A 1 1122 ? 25.058 6.532 4.124 1.00 84.75 1122 ASP A CA 1
ATOM 8846 C C . ASP A 1 1122 ? 24.779 5.127 3.559 1.00 84.75 1122 ASP A C 1
ATOM 8848 O O . ASP A 1 1122 ? 25.557 4.587 2.766 1.00 84.75 1122 ASP A O 1
ATOM 8852 N N . ARG A 1 1123 ? 23.677 4.499 3.995 1.00 79.38 1123 ARG A N 1
ATOM 8853 C CA . ARG A 1 1123 ? 23.313 3.108 3.653 1.00 79.38 1123 ARG A CA 1
ATOM 8854 C C . ARG A 1 1123 ? 22.081 2.983 2.762 1.00 79.38 1123 ARG A C 1
ATOM 8856 O O . ARG A 1 1123 ? 21.991 2.027 1.998 1.00 79.38 1123 ARG A O 1
ATOM 8863 N N . PHE A 1 1124 ? 21.132 3.905 2.888 1.00 86.44 1124 PHE A N 1
ATOM 8864 C CA . PHE A 1 1124 ? 19.842 3.892 2.199 1.00 86.44 1124 PHE A CA 1
ATOM 8865 C C . PHE A 1 1124 ? 19.503 5.315 1.763 1.00 86.44 1124 PHE A C 1
ATOM 8867 O O . PHE A 1 1124 ? 19.914 6.263 2.423 1.00 86.44 1124 PHE A O 1
ATOM 8874 N N . ASP A 1 1125 ? 18.759 5.461 0.667 1.00 91.00 1125 ASP A N 1
ATOM 8875 C CA . ASP A 1 1125 ? 18.404 6.761 0.089 1.00 91.00 1125 ASP A CA 1
ATOM 8876 C C . ASP A 1 1125 ? 19.623 7.693 -0.101 1.00 91.00 1125 ASP A C 1
ATOM 8878 O O . ASP A 1 1125 ? 19.523 8.898 0.116 1.00 91.00 1125 ASP A O 1
ATOM 8882 N N . LYS A 1 1126 ? 20.779 7.147 -0.527 1.00 92.06 1126 LYS A N 1
ATOM 8883 C CA . LYS A 1 1126 ? 22.043 7.896 -0.727 1.00 92.06 1126 LYS A CA 1
ATOM 8884 C C . LYS A 1 1126 ? 21.873 9.187 -1.531 1.00 92.06 1126 LYS A C 1
ATOM 8886 O O . LYS A 1 1126 ? 22.555 10.170 -1.270 1.00 92.06 1126 LYS A O 1
ATOM 8891 N N . PHE A 1 1127 ? 20.927 9.201 -2.468 1.00 93.50 1127 PHE A N 1
ATOM 8892 C CA . PHE A 1 1127 ? 20.547 10.368 -3.264 1.00 93.50 1127 PHE A CA 1
ATOM 8893 C C . PHE A 1 1127 ? 20.045 11.572 -2.441 1.00 93.50 1127 PHE A C 1
ATOM 8895 O O . PHE A 1 1127 ? 19.905 12.661 -2.994 1.00 93.50 1127 PHE A O 1
ATOM 8902 N N . ARG A 1 1128 ? 19.774 11.395 -1.137 1.00 94.56 1128 ARG A N 1
ATOM 8903 C CA . ARG A 1 1128 ? 19.374 12.453 -0.196 1.00 94.56 1128 ARG A CA 1
ATOM 8904 C C . ARG A 1 1128 ? 20.525 13.120 0.555 1.00 94.56 1128 ARG A C 1
ATOM 8906 O O . ARG A 1 1128 ? 20.287 13.935 1.448 1.00 94.56 1128 ARG A O 1
ATOM 8913 N N . GLN A 1 1129 ? 21.763 12.796 0.198 1.00 95.56 1129 GLN A N 1
ATOM 8914 C CA . GLN A 1 1129 ? 22.937 13.529 0.655 1.00 95.56 1129 GLN A CA 1
ATOM 8915 C C . GLN A 1 1129 ? 23.017 14.911 -0.021 1.00 95.56 1129 GLN A C 1
ATOM 8917 O O . GLN A 1 1129 ? 22.640 15.085 -1.180 1.00 95.56 1129 GLN A O 1
ATOM 8922 N N . TYR A 1 1130 ? 23.534 15.914 0.690 1.00 95.81 1130 TYR A N 1
ATOM 8923 C CA . TYR A 1 1130 ? 23.640 17.268 0.145 1.00 95.81 1130 TYR A CA 1
ATOM 8924 C C . TYR A 1 1130 ? 24.772 17.398 -0.887 1.00 95.81 1130 TYR A C 1
ATOM 8926 O O . TYR A 1 1130 ? 25.864 16.852 -0.722 1.00 95.81 1130 TYR A O 1
ATOM 8934 N N . GLY A 1 1131 ? 24.543 18.194 -1.936 1.00 93.12 1131 GLY A N 1
ATOM 8935 C CA . GLY A 1 1131 ? 25.591 18.623 -2.864 1.00 93.12 1131 GLY A CA 1
ATOM 8936 C C . GLY A 1 1131 ? 25.993 17.593 -3.920 1.00 93.12 1131 GLY A C 1
ATOM 8937 O O . GLY A 1 1131 ? 26.970 17.826 -4.633 1.00 93.12 1131 GLY A O 1
ATOM 8938 N N . LEU A 1 1132 ? 25.261 16.479 -4.063 1.00 94.81 1132 LEU A N 1
ATOM 8939 C CA . LEU A 1 1132 ? 25.603 15.422 -5.026 1.00 94.81 1132 LEU A CA 1
ATOM 8940 C C . LEU A 1 1132 ? 25.652 15.921 -6.473 1.00 94.81 1132 LEU A C 1
ATOM 8942 O O . LEU A 1 1132 ? 26.564 15.550 -7.207 1.00 94.81 1132 LEU A O 1
ATOM 8946 N N . TRP A 1 1133 ? 24.747 16.825 -6.863 1.00 91.88 1133 TRP A N 1
ATOM 8947 C CA . TRP A 1 1133 ? 24.766 17.479 -8.180 1.00 91.88 1133 TRP A CA 1
ATOM 8948 C C . TRP A 1 1133 ? 26.113 18.160 -8.473 1.00 91.88 1133 TRP A C 1
ATOM 8950 O O . TRP A 1 1133 ? 26.605 18.119 -9.597 1.00 91.88 1133 TRP A O 1
ATOM 8960 N N . ASN A 1 1134 ? 26.749 18.740 -7.451 1.00 90.81 1134 ASN A N 1
ATOM 8961 C CA . ASN A 1 1134 ? 27.992 19.494 -7.582 1.00 90.81 1134 ASN A CA 1
ATOM 8962 C C . ASN A 1 1134 ? 29.231 18.583 -7.704 1.00 90.81 1134 ASN A C 1
ATOM 8964 O O . ASN A 1 1134 ? 30.310 19.050 -8.057 1.00 90.81 1134 ASN A O 1
ATOM 8968 N N . ARG A 1 1135 ? 29.093 17.267 -7.462 1.00 93.94 1135 ARG A N 1
ATOM 8969 C CA . ARG A 1 1135 ? 30.168 16.288 -7.713 1.00 93.94 1135 ARG A CA 1
ATOM 8970 C C . ARG A 1 1135 ? 30.432 16.080 -9.210 1.00 93.94 1135 ARG A C 1
ATOM 8972 O O . ARG A 1 1135 ? 31.510 15.609 -9.561 1.00 93.94 1135 ARG A O 1
ATOM 8979 N N . TYR A 1 1136 ? 29.484 16.423 -10.091 1.00 94.44 1136 TYR A N 1
ATOM 8980 C CA . TYR A 1 1136 ? 29.564 16.133 -11.528 1.00 94.44 1136 TYR A CA 1
ATOM 8981 C C . TYR A 1 1136 ? 30.856 16.668 -12.177 1.00 94.44 1136 TYR A C 1
ATOM 8983 O O . TYR A 1 1136 ? 31.611 15.900 -12.769 1.00 94.44 1136 TYR A O 1
ATOM 8991 N N . ALA A 1 1137 ? 31.177 17.954 -11.998 1.00 92.56 1137 ALA A N 1
ATOM 8992 C CA . ALA A 1 1137 ? 32.379 18.554 -12.589 1.00 92.56 1137 ALA A CA 1
ATOM 8993 C C . ALA A 1 1137 ? 33.699 18.005 -12.001 1.00 92.56 1137 ALA A C 1
ATOM 8995 O O . ALA A 1 1137 ? 34.730 18.055 -12.666 1.00 92.56 1137 ALA A O 1
ATOM 8996 N N . GLU A 1 1138 ? 33.674 17.449 -10.784 1.00 93.06 1138 GLU A N 1
ATOM 8997 C CA . GLU A 1 1138 ? 34.840 16.829 -10.133 1.00 93.06 1138 GLU A CA 1
ATOM 8998 C C . GLU A 1 1138 ? 35.117 15.420 -10.670 1.00 93.06 1138 GLU A C 1
ATOM 9000 O O . GLU A 1 1138 ? 36.270 15.029 -10.831 1.00 93.06 1138 GLU A O 1
ATOM 9005 N N . ILE A 1 1139 ? 34.050 14.665 -10.945 1.00 94.62 1139 ILE A N 1
ATOM 9006 C CA . ILE A 1 1139 ? 34.099 13.299 -11.488 1.00 94.62 1139 ILE A CA 1
ATOM 9007 C C . ILE A 1 1139 ? 34.431 13.323 -12.985 1.00 94.62 1139 ILE A C 1
ATOM 9009 O O . ILE A 1 1139 ? 35.159 12.462 -13.477 1.00 94.62 1139 ILE A O 1
ATOM 9013 N N . TYR A 1 1140 ? 33.959 14.351 -13.694 1.00 94.19 1140 TYR A N 1
ATOM 9014 C CA . TYR A 1 1140 ? 34.168 14.561 -15.125 1.00 94.19 1140 TYR A CA 1
ATOM 9015 C C . TYR A 1 1140 ? 35.006 15.839 -15.379 1.00 94.19 1140 TYR A C 1
ATOM 9017 O O . TYR A 1 1140 ? 34.496 16.808 -15.944 1.00 94.19 1140 TYR A O 1
ATOM 9025 N N . PRO A 1 1141 ? 36.292 15.910 -14.960 1.00 91.12 1141 PRO A N 1
ATOM 9026 C CA . PRO A 1 1141 ? 37.042 17.173 -14.879 1.00 91.12 1141 PRO A CA 1
ATOM 9027 C C . PRO A 1 1141 ? 37.560 17.714 -16.219 1.00 91.12 1141 PRO A C 1
ATOM 9029 O O . PRO A 1 1141 ? 37.776 18.917 -16.335 1.00 91.12 1141 PRO A O 1
ATOM 9032 N N . ARG A 1 1142 ? 37.762 16.859 -17.232 1.00 88.62 1142 ARG A N 1
ATOM 9033 C CA . ARG A 1 1142 ? 38.355 17.245 -18.536 1.00 88.62 1142 ARG A CA 1
ATOM 9034 C C . ARG A 1 1142 ? 37.355 17.316 -19.689 1.00 88.62 1142 ARG A C 1
ATOM 9036 O O . ARG A 1 1142 ? 37.564 18.064 -20.632 1.00 88.62 1142 ARG A O 1
ATOM 9043 N N . GLN A 1 1143 ? 36.309 16.506 -19.620 1.00 91.62 1143 GLN A N 1
ATOM 9044 C CA . GLN A 1 1143 ? 35.253 16.372 -20.618 1.00 91.62 1143 GLN A CA 1
ATOM 9045 C C . GLN A 1 1143 ? 33.993 15.890 -19.902 1.00 91.62 1143 GLN A C 1
ATOM 9047 O O . GLN A 1 1143 ? 34.103 15.312 -18.821 1.00 91.62 1143 GLN A O 1
ATOM 9052 N N . ASP A 1 1144 ? 32.829 16.105 -20.501 1.00 94.31 1144 ASP A N 1
ATOM 9053 C CA . ASP A 1 1144 ? 31.558 15.597 -19.986 1.00 94.31 1144 ASP A CA 1
ATOM 9054 C C . ASP A 1 1144 ? 31.399 14.077 -20.163 1.00 94.31 1144 ASP A C 1
ATOM 9056 O O . ASP A 1 1144 ? 32.246 13.395 -20.744 1.00 94.31 1144 ASP A O 1
ATOM 9060 N N . LEU A 1 1145 ? 30.306 13.543 -19.614 1.00 96.31 1145 LEU A N 1
ATOM 9061 C CA . LEU A 1 1145 ? 29.994 12.118 -19.581 1.00 96.31 1145 LEU A CA 1
ATOM 9062 C C . LEU A 1 1145 ? 29.994 11.481 -20.981 1.00 96.31 1145 LEU A C 1
ATOM 9064 O O . LEU A 1 1145 ? 29.258 11.898 -21.875 1.00 96.31 1145 LEU A O 1
ATOM 9068 N N . VAL A 1 1146 ? 30.785 10.418 -21.144 1.00 97.25 1146 VAL A N 1
ATOM 9069 C CA . VAL A 1 1146 ? 30.842 9.592 -22.358 1.00 97.25 1146 VAL A CA 1
ATOM 9070 C C . VAL A 1 1146 ? 30.419 8.169 -21.997 1.00 97.25 1146 VAL A C 1
ATOM 9072 O O . VAL A 1 1146 ? 31.143 7.460 -21.303 1.00 97.25 1146 VAL A O 1
ATOM 9075 N N . TYR A 1 1147 ? 29.253 7.752 -22.484 1.00 97.81 1147 TYR A N 1
ATOM 9076 C CA . TYR A 1 1147 ? 28.694 6.418 -22.288 1.00 97.81 1147 TYR A CA 1
ATOM 9077 C C . TYR A 1 1147 ? 28.838 5.603 -23.576 1.00 97.81 1147 TYR A C 1
ATOM 9079 O O . TYR A 1 1147 ? 28.346 6.012 -24.623 1.00 97.81 1147 TYR A O 1
ATOM 9087 N N . THR A 1 1148 ? 29.502 4.449 -23.525 1.00 97.81 1148 THR A N 1
ATOM 9088 C CA . THR A 1 1148 ? 29.682 3.578 -24.698 1.00 97.81 1148 THR A CA 1
ATOM 9089 C C . THR A 1 1148 ? 28.798 2.343 -24.566 1.00 97.81 1148 THR A C 1
ATOM 9091 O O . THR A 1 1148 ? 29.013 1.509 -23.688 1.00 97.81 1148 THR A O 1
ATOM 9094 N N . VAL A 1 1149 ? 27.800 2.211 -25.438 1.00 96.81 1149 VAL A N 1
ATOM 9095 C CA . VAL A 1 1149 ? 26.868 1.077 -25.468 1.00 96.81 1149 VAL A CA 1
ATOM 9096 C C . VAL A 1 1149 ? 27.639 -0.237 -25.615 1.00 96.81 1149 VAL A C 1
ATOM 9098 O O . VAL A 1 1149 ? 28.500 -0.373 -26.480 1.00 96.81 1149 VAL A O 1
ATOM 9101 N N . GLY A 1 1150 ? 27.330 -1.206 -24.750 1.00 93.31 1150 GLY A N 1
ATOM 9102 C CA . GLY A 1 1150 ? 28.013 -2.504 -24.697 1.00 93.31 1150 GLY A CA 1
ATOM 9103 C C . GLY A 1 1150 ? 29.338 -2.515 -23.920 1.00 93.31 1150 GLY A C 1
ATOM 9104 O O . GLY A 1 1150 ? 29.893 -3.591 -23.722 1.00 93.31 1150 GLY A O 1
ATOM 9105 N N . VAL A 1 1151 ? 29.824 -1.359 -23.446 1.00 97.19 1151 VAL A N 1
ATOM 9106 C CA . VAL A 1 1151 ? 31.070 -1.235 -22.661 1.00 97.19 1151 VAL A CA 1
ATOM 9107 C C . VAL A 1 1151 ? 30.819 -0.581 -21.297 1.00 97.19 1151 VAL A C 1
ATOM 9109 O O . VAL A 1 1151 ? 31.276 -1.091 -20.277 1.00 97.19 1151 VAL A O 1
ATOM 9112 N N . SER A 1 1152 ? 30.085 0.531 -21.268 1.00 97.44 1152 SER A N 1
ATOM 9113 C CA . SER A 1 1152 ? 29.735 1.272 -20.053 1.00 97.44 1152 SER A CA 1
ATOM 9114 C C . SER A 1 1152 ? 28.562 0.633 -19.301 1.00 97.44 1152 SER A C 1
ATOM 9116 O O . SER A 1 1152 ? 27.631 0.094 -19.900 1.00 97.44 1152 SER A O 1
ATOM 9118 N N . ASN A 1 1153 ? 28.552 0.754 -17.975 1.00 96.75 1153 ASN A N 1
ATOM 9119 C CA . ASN A 1 1153 ? 27.471 0.300 -17.101 1.00 96.75 1153 ASN A CA 1
ATOM 9120 C C . ASN A 1 1153 ? 26.743 1.508 -16.497 1.00 96.75 1153 ASN A C 1
ATOM 9122 O O . ASN A 1 1153 ? 27.361 2.339 -15.836 1.00 96.75 1153 ASN A O 1
ATOM 9126 N N . TYR A 1 1154 ? 25.428 1.620 -16.698 1.00 96.25 1154 TYR A N 1
ATOM 9127 C CA . TYR A 1 1154 ? 24.676 2.808 -16.289 1.00 96.25 1154 TYR A CA 1
ATOM 9128 C C . TYR A 1 1154 ? 24.629 3.021 -14.765 1.00 96.25 1154 TYR A C 1
ATOM 9130 O O . TYR A 1 1154 ? 24.611 4.166 -14.325 1.00 96.25 1154 TYR A O 1
ATOM 9138 N N . SER A 1 1155 ? 24.750 1.975 -13.939 1.00 95.12 1155 SER A N 1
ATOM 9139 C CA . SER A 1 1155 ? 24.809 2.139 -12.474 1.00 95.12 1155 SER A CA 1
ATOM 9140 C C . SER A 1 1155 ? 26.140 2.690 -11.950 1.00 95.12 1155 SER A C 1
ATOM 9142 O O . SER A 1 1155 ? 26.298 2.936 -10.753 1.00 95.12 1155 SER A O 1
ATOM 9144 N N . ARG A 1 1156 ? 27.123 2.887 -12.839 1.00 95.12 1156 ARG A N 1
ATOM 9145 C CA . ARG A 1 1156 ? 28.479 3.352 -12.507 1.00 95.12 1156 ARG A CA 1
ATOM 9146 C C . ARG A 1 1156 ? 28.959 4.526 -13.352 1.00 95.12 1156 ARG A C 1
ATOM 9148 O O . ARG A 1 1156 ? 29.683 5.375 -12.847 1.00 95.12 1156 ARG A O 1
ATOM 9155 N N . ASP A 1 1157 ? 28.560 4.552 -14.617 1.00 95.75 1157 ASP A N 1
ATOM 9156 C CA . ASP A 1 1157 ? 29.113 5.441 -15.637 1.00 95.75 1157 ASP A CA 1
ATOM 9157 C C . ASP A 1 1157 ? 28.075 6.459 -16.145 1.00 95.75 1157 ASP A C 1
ATOM 9159 O O . ASP A 1 1157 ? 28.443 7.401 -16.846 1.00 95.75 1157 ASP A O 1
ATOM 9163 N N . TRP A 1 1158 ? 26.793 6.289 -15.788 1.00 97.25 1158 TRP A N 1
ATOM 9164 C CA . TRP A 1 1158 ? 25.704 7.216 -16.103 1.00 97.25 1158 TRP A CA 1
ATOM 9165 C C . TRP A 1 1158 ? 25.269 7.972 -14.849 1.00 97.25 1158 TRP A C 1
ATOM 9167 O O . TRP A 1 1158 ? 24.660 7.398 -13.952 1.00 97.25 1158 TRP A O 1
ATOM 9177 N N . PHE A 1 1159 ? 25.589 9.259 -14.764 1.00 96.94 1159 PHE A N 1
ATOM 9178 C CA . PHE A 1 1159 ? 25.323 10.077 -13.585 1.00 96.94 1159 PHE A CA 1
ATOM 9179 C C . PHE A 1 1159 ? 23.811 10.307 -13.400 1.00 96.94 1159 PHE A C 1
ATOM 9181 O O . PHE A 1 1159 ? 23.099 10.565 -14.368 1.00 96.94 1159 PHE A O 1
ATOM 9188 N N . PHE A 1 1160 ? 23.305 10.234 -12.166 1.00 95.56 1160 PHE A N 1
ATOM 9189 C CA . PHE A 1 1160 ? 21.854 10.214 -11.897 1.00 95.56 1160 PHE A CA 1
ATOM 9190 C C . PHE A 1 1160 ? 21.075 11.463 -12.370 1.00 95.56 1160 PHE A C 1
ATOM 9192 O O . PHE A 1 1160 ? 19.889 11.377 -12.687 1.00 95.56 1160 PHE A O 1
ATOM 9199 N N . ALA A 1 1161 ? 21.727 12.630 -12.441 1.00 94.44 1161 ALA A N 1
ATOM 9200 C CA . ALA A 1 1161 ? 21.105 13.892 -12.843 1.00 94.44 1161 ALA A CA 1
ATOM 9201 C C . ALA A 1 1161 ? 21.931 14.632 -13.906 1.00 94.44 1161 ALA A C 1
ATOM 9203 O O . ALA A 1 1161 ? 23.077 15.015 -13.677 1.00 94.44 1161 ALA A O 1
ATOM 9204 N N . HIS A 1 1162 ? 21.328 14.910 -15.060 1.00 93.62 1162 HIS A N 1
ATOM 9205 C CA . HIS A 1 1162 ? 21.941 15.689 -16.131 1.00 93.62 1162 HIS A CA 1
ATOM 9206 C C . HIS A 1 1162 ? 21.890 17.183 -15.809 1.00 93.62 1162 HIS A C 1
ATOM 9208 O O . HIS A 1 1162 ? 20.937 17.889 -16.155 1.00 93.62 1162 HIS A O 1
ATOM 9214 N N . VAL A 1 1163 ? 22.922 17.628 -15.096 1.00 92.12 1163 VAL A N 1
ATOM 9215 C CA . VAL A 1 1163 ? 23.114 18.986 -14.575 1.00 92.12 1163 VAL A CA 1
ATOM 9216 C C . VAL A 1 1163 ? 24.082 19.800 -15.432 1.00 92.12 1163 VAL A C 1
ATOM 9218 O O . VAL A 1 1163 ? 24.817 19.263 -16.257 1.00 92.12 1163 VAL A O 1
ATOM 9221 N N . THR A 1 1164 ? 24.079 21.114 -15.226 1.00 90.31 1164 THR A N 1
ATOM 9222 C CA . THR A 1 1164 ? 25.073 22.037 -15.782 1.00 90.31 1164 THR A CA 1
ATOM 9223 C C . THR A 1 1164 ? 26.470 21.775 -15.221 1.00 90.31 1164 THR A C 1
ATOM 9225 O O . THR A 1 1164 ? 26.641 21.328 -14.085 1.00 90.31 1164 THR A O 1
ATOM 9228 N N . ARG A 1 1165 ? 27.492 22.105 -16.011 1.00 89.75 1165 ARG A N 1
ATOM 9229 C CA . ARG A 1 1165 ? 28.888 22.056 -15.576 1.00 89.75 1165 ARG A CA 1
ATOM 9230 C C . ARG A 1 1165 ? 29.197 23.275 -14.705 1.00 89.75 1165 ARG A C 1
ATOM 9232 O O . ARG A 1 1165 ? 28.834 24.385 -15.076 1.00 89.75 1165 ARG A O 1
ATOM 9239 N N . HIS A 1 1166 ? 29.863 23.085 -13.568 1.00 89.75 1166 HIS A N 1
ATOM 9240 C CA . HIS A 1 1166 ? 30.398 24.180 -12.751 1.00 89.75 1166 HIS A CA 1
ATOM 9241 C C . HIS A 1 1166 ? 31.854 24.451 -13.151 1.00 89.75 1166 HIS A C 1
ATOM 9243 O O . HIS A 1 1166 ? 32.655 23.517 -13.192 1.00 89.75 1166 HIS A O 1
ATOM 9249 N N . GLU A 1 1167 ? 32.195 25.708 -13.444 1.00 85.69 1167 GLU A N 1
ATOM 9250 C CA . GLU A 1 1167 ? 33.540 26.107 -13.907 1.00 85.69 1167 GLU A CA 1
ATOM 9251 C C . GLU A 1 1167 ? 34.386 26.813 -12.834 1.00 85.69 1167 GLU A C 1
ATOM 9253 O O . GLU A 1 1167 ? 35.549 27.116 -13.082 1.00 85.69 1167 GLU A O 1
ATOM 9258 N N . GLY A 1 1168 ? 33.828 27.050 -11.643 1.00 81.50 1168 GLY A N 1
ATOM 9259 C CA . GLY A 1 1168 ? 34.404 27.939 -10.630 1.00 81.50 1168 GLY A CA 1
ATOM 9260 C C . GLY A 1 1168 ? 33.645 29.264 -10.543 1.00 81.50 1168 GLY A C 1
ATOM 9261 O O . GLY A 1 1168 ? 32.793 29.555 -11.379 1.00 81.50 1168 GLY A O 1
ATOM 9262 N N . ASP A 1 1169 ? 33.911 30.043 -9.492 1.00 79.94 1169 ASP A N 1
ATOM 9263 C CA . ASP A 1 1169 ? 33.362 31.393 -9.258 1.00 79.94 1169 ASP A CA 1
ATOM 9264 C C . ASP A 1 1169 ? 31.826 31.522 -9.382 1.00 79.94 1169 ASP A C 1
ATOM 9266 O O . ASP A 1 1169 ? 31.289 32.576 -9.721 1.00 79.94 1169 ASP A O 1
ATOM 9270 N N . GLY A 1 1170 ? 31.091 30.433 -9.124 1.00 79.44 1170 GLY A N 1
ATOM 9271 C CA . GLY A 1 1170 ? 29.633 30.379 -9.282 1.00 79.44 1170 GLY A CA 1
ATOM 9272 C C . GLY A 1 1170 ? 29.153 30.382 -10.740 1.00 79.44 1170 GLY A C 1
ATOM 9273 O O . GLY A 1 1170 ? 27.949 30.477 -10.985 1.00 79.44 1170 GLY A O 1
ATOM 9274 N N . LYS A 1 1171 ? 30.065 30.259 -11.710 1.00 88.00 1171 LYS A N 1
ATOM 9275 C CA . LYS A 1 1171 ? 29.772 30.160 -13.140 1.00 88.00 1171 LYS A CA 1
ATOM 9276 C C . LYS A 1 1171 ? 29.350 28.735 -13.497 1.00 88.00 1171 LYS A C 1
ATOM 9278 O O . LYS A 1 1171 ? 30.032 27.761 -13.172 1.00 88.00 1171 LYS A O 1
ATOM 9283 N N . TYR A 1 1172 ? 28.241 28.634 -14.224 1.00 90.06 1172 TYR A N 1
ATOM 9284 C CA . TYR A 1 1172 ? 27.732 27.379 -14.764 1.00 90.06 1172 TYR A CA 1
ATOM 9285 C C . TYR A 1 1172 ? 27.667 27.450 -16.289 1.00 90.06 1172 TYR A C 1
ATOM 9287 O O . TYR A 1 1172 ? 27.341 28.488 -16.864 1.00 90.06 1172 TYR A O 1
ATOM 9295 N N . THR A 1 1173 ? 27.968 26.342 -16.954 1.00 90.56 1173 THR A N 1
ATOM 9296 C CA . THR A 1 1173 ? 27.928 26.211 -18.414 1.00 90.56 1173 THR A CA 1
ATOM 9297 C C . THR A 1 1173 ? 27.144 24.971 -18.831 1.00 90.56 1173 THR A C 1
ATOM 9299 O O . THR A 1 1173 ? 26.721 24.156 -18.003 1.00 90.56 1173 THR A O 1
ATOM 9302 N N . ALA A 1 1174 ? 26.835 24.882 -20.125 1.00 89.69 1174 ALA A N 1
ATOM 9303 C CA . ALA A 1 1174 ? 26.121 23.736 -20.664 1.00 89.69 1174 ALA A CA 1
ATOM 9304 C C . ALA A 1 1174 ? 26.986 22.472 -20.556 1.00 89.69 1174 ALA A C 1
ATOM 9306 O O . ALA A 1 1174 ? 28.179 22.527 -20.841 1.00 89.69 1174 ALA A O 1
ATOM 9307 N N . ALA A 1 1175 ? 26.372 21.352 -20.178 1.00 91.06 1175 ALA A N 1
ATOM 9308 C CA . ALA A 1 1175 ? 27.006 20.038 -20.240 1.00 91.06 1175 ALA A CA 1
ATOM 9309 C C . ALA A 1 1175 ? 26.473 19.271 -21.458 1.00 91.06 1175 ALA A C 1
ATOM 9311 O O . ALA A 1 1175 ? 25.270 19.329 -21.728 1.00 91.06 1175 ALA A O 1
ATOM 9312 N N . THR A 1 1176 ? 27.342 18.559 -22.181 1.00 92.50 1176 THR A N 1
ATOM 9313 C CA . THR A 1 1176 ? 26.967 17.720 -23.335 1.00 92.50 1176 THR A CA 1
ATOM 9314 C C . THR A 1 1176 ? 27.455 16.289 -23.144 1.00 92.50 1176 THR A C 1
ATOM 9316 O O . THR A 1 1176 ? 28.628 15.980 -23.347 1.00 92.50 1176 THR A O 1
ATOM 9319 N N . TRP A 1 1177 ? 26.539 15.392 -22.785 1.00 95.19 1177 TRP A N 1
ATOM 9320 C CA . TRP A 1 1177 ? 26.822 13.963 -22.656 1.00 95.19 1177 TRP A CA 1
ATOM 9321 C C . TRP A 1 1177 ? 26.806 13.283 -24.026 1.00 95.19 1177 TRP A C 1
ATOM 9323 O O . TRP A 1 1177 ? 26.014 13.650 -24.899 1.00 95.19 1177 TRP A O 1
ATOM 9333 N N . LYS A 1 1178 ? 27.656 12.270 -24.209 1.00 95.75 1178 LYS A N 1
ATOM 9334 C CA . LYS A 1 1178 ? 27.806 11.530 -25.470 1.00 95.75 1178 LYS A CA 1
ATOM 9335 C C . LYS A 1 1178 ? 27.445 10.060 -25.266 1.00 95.75 1178 LYS A C 1
ATOM 9337 O O . LYS A 1 1178 ? 28.052 9.406 -24.424 1.00 95.75 1178 LYS A O 1
ATOM 9342 N N . ILE A 1 1179 ? 26.495 9.530 -26.041 1.00 97.06 1179 ILE A N 1
ATOM 9343 C CA . ILE A 1 1179 ? 26.257 8.079 -26.147 1.00 97.06 1179 ILE A CA 1
ATOM 9344 C C . ILE A 1 1179 ? 26.924 7.586 -27.430 1.00 97.06 1179 ILE A C 1
ATOM 9346 O O . ILE A 1 1179 ? 26.493 7.955 -28.520 1.00 97.06 1179 ILE A O 1
ATOM 9350 N N . LEU A 1 1180 ? 27.956 6.756 -27.309 1.00 96.56 1180 LEU A N 1
ATOM 9351 C CA . LEU A 1 1180 ? 28.626 6.098 -28.430 1.00 96.56 1180 LEU A CA 1
ATOM 9352 C C . LEU A 1 1180 ? 28.048 4.697 -28.608 1.00 96.56 1180 LEU A C 1
ATOM 9354 O O . LEU A 1 1180 ? 27.854 3.971 -27.635 1.00 96.56 1180 LEU A O 1
ATOM 9358 N N . PHE A 1 1181 ? 27.789 4.305 -29.849 1.00 95.38 1181 PHE A N 1
ATOM 9359 C CA . PHE A 1 1181 ? 27.208 3.008 -30.186 1.00 95.38 1181 PHE A CA 1
ATOM 9360 C C . PHE A 1 1181 ? 27.575 2.623 -31.618 1.00 95.38 1181 PHE A C 1
ATOM 9362 O O . PHE A 1 1181 ? 27.930 3.481 -32.427 1.00 95.38 1181 PHE A O 1
ATOM 9369 N N . GLU A 1 1182 ? 27.494 1.336 -31.944 1.00 93.12 1182 GLU A N 1
ATOM 9370 C CA . GLU A 1 1182 ? 27.807 0.837 -33.284 1.00 93.12 1182 GLU A CA 1
ATOM 9371 C C . GLU A 1 1182 ? 26.557 0.229 -33.937 1.00 93.12 1182 GLU A C 1
ATOM 9373 O O . GLU A 1 1182 ? 25.810 -0.516 -33.300 1.00 93.12 1182 GLU A O 1
ATOM 9378 N N . ILE A 1 1183 ? 26.316 0.562 -35.209 1.00 89.44 1183 ILE A N 1
ATOM 9379 C CA . ILE A 1 1183 ? 25.261 -0.034 -36.039 1.00 89.44 1183 ILE A CA 1
ATOM 9380 C C . ILE A 1 1183 ? 25.931 -0.851 -37.145 1.00 89.44 1183 ILE A C 1
ATOM 9382 O O . ILE A 1 1183 ? 26.776 -0.337 -37.871 1.00 89.44 1183 ILE A O 1
ATOM 9386 N N . LYS A 1 1184 ? 25.534 -2.120 -37.306 1.00 86.06 1184 LYS A N 1
ATOM 9387 C CA . LYS A 1 1184 ? 26.105 -3.011 -38.334 1.00 86.06 1184 LYS A CA 1
ATOM 9388 C C . LYS A 1 1184 ? 25.640 -2.698 -39.760 1.00 86.06 1184 LYS A C 1
ATOM 9390 O O . LYS A 1 1184 ? 26.428 -2.861 -40.679 1.00 86.06 1184 LYS A O 1
ATOM 9395 N N . ALA A 1 1185 ? 24.382 -2.294 -39.926 1.00 84.25 1185 ALA A N 1
ATOM 9396 C CA . ALA A 1 1185 ? 23.780 -1.934 -41.208 1.00 84.25 1185 ALA A CA 1
ATOM 9397 C C . ALA A 1 1185 ? 22.740 -0.824 -40.997 1.00 84.25 1185 ALA A C 1
ATOM 9399 O O . ALA A 1 1185 ? 21.938 -0.907 -40.059 1.00 84.25 1185 ALA A O 1
ATOM 9400 N N . VAL A 1 1186 ? 22.746 0.209 -41.843 1.00 83.81 1186 VAL A N 1
ATOM 9401 C CA . VAL A 1 1186 ? 21.842 1.365 -41.721 1.00 83.81 1186 VAL A CA 1
ATOM 9402 C C . VAL A 1 1186 ? 20.841 1.380 -42.868 1.00 83.81 1186 VAL A C 1
ATOM 9404 O O . VAL A 1 1186 ? 21.204 1.577 -44.027 1.00 83.81 1186 VAL A O 1
ATOM 9407 N N . ASN A 1 1187 ? 19.549 1.286 -42.547 1.00 83.00 1187 ASN A N 1
ATOM 9408 C CA . ASN A 1 1187 ? 18.503 1.561 -43.523 1.00 83.00 1187 ASN A CA 1
ATOM 9409 C C . ASN A 1 1187 ? 18.430 3.077 -43.769 1.00 83.00 1187 ASN A C 1
ATOM 9411 O O . ASN A 1 1187 ? 17.736 3.798 -43.054 1.00 83.00 1187 ASN A O 1
ATOM 9415 N N . ARG A 1 1188 ? 19.147 3.564 -44.790 1.00 81.81 1188 ARG A N 1
ATOM 9416 C CA . ARG A 1 1188 ? 19.223 4.993 -45.152 1.00 81.81 1188 ARG A CA 1
ATOM 9417 C C . ARG A 1 1188 ? 17.863 5.619 -45.490 1.00 81.81 1188 ARG A C 1
ATOM 9419 O O . ARG A 1 1188 ? 17.697 6.815 -45.266 1.00 81.81 1188 ARG A O 1
ATOM 9426 N N . ALA A 1 1189 ? 16.914 4.827 -45.995 1.00 78.31 1189 ALA A N 1
ATOM 9427 C CA . ALA A 1 1189 ? 15.545 5.254 -46.300 1.00 78.31 1189 ALA A CA 1
ATOM 9428 C C . ALA A 1 1189 ? 14.567 5.060 -45.122 1.00 78.31 1189 ALA A C 1
ATOM 9430 O O . ALA A 1 1189 ? 13.437 5.543 -45.166 1.00 78.31 1189 ALA A O 1
ATOM 9431 N N . GLY A 1 1190 ? 14.982 4.337 -44.079 1.00 76.12 1190 GLY A N 1
ATOM 9432 C CA . GLY A 1 1190 ? 14.176 4.044 -42.901 1.00 76.12 1190 GLY A CA 1
ATOM 9433 C C . GLY A 1 1190 ? 14.261 5.127 -41.830 1.00 76.12 1190 GLY A C 1
ATOM 9434 O O . GLY A 1 1190 ? 15.170 5.956 -41.808 1.00 76.12 1190 GLY A O 1
ATOM 9435 N N . ASN A 1 1191 ? 13.321 5.073 -40.891 1.00 79.69 1191 ASN A N 1
ATOM 9436 C CA . ASN A 1 1191 ? 13.333 5.892 -39.684 1.00 79.69 1191 ASN A CA 1
ATOM 9437 C C . ASN A 1 1191 ? 13.758 5.051 -38.474 1.00 79.69 1191 ASN A C 1
ATOM 9439 O O . ASN A 1 1191 ? 13.389 3.881 -38.349 1.00 79.69 1191 ASN A O 1
ATOM 9443 N N . TYR A 1 1192 ? 14.490 5.674 -37.559 1.00 80.25 1192 TYR A N 1
ATOM 9444 C CA . TYR A 1 1192 ? 14.853 5.134 -36.252 1.00 80.25 1192 TYR A CA 1
ATOM 9445 C C . TYR A 1 1192 ? 14.162 5.977 -35.177 1.00 80.25 1192 TYR A C 1
ATOM 9447 O O . TYR A 1 1192 ? 13.939 7.168 -35.380 1.00 80.25 1192 TYR A O 1
ATOM 9455 N N . THR A 1 1193 ? 13.812 5.390 -34.034 1.00 71.50 1193 THR A N 1
ATOM 9456 C CA . THR A 1 1193 ? 13.216 6.139 -32.915 1.00 71.50 1193 THR A CA 1
ATOM 9457 C C . THR A 1 1193 ? 14.156 6.116 -31.726 1.00 71.50 1193 THR A C 1
ATOM 9459 O O . THR A 1 1193 ? 14.345 5.084 -31.086 1.00 71.50 1193 THR A O 1
ATOM 9462 N N . LEU A 1 1194 ? 14.748 7.272 -31.445 1.00 60.16 1194 LEU A N 1
ATOM 9463 C CA . LEU A 1 1194 ? 15.585 7.542 -30.283 1.00 60.16 1194 LEU A CA 1
ATOM 9464 C C . LEU A 1 1194 ? 14.820 8.414 -29.288 1.00 60.16 1194 LEU A C 1
ATOM 9466 O O . LEU A 1 1194 ? 13.649 8.767 -29.460 1.00 60.16 1194 LEU A O 1
ATOM 9470 N N . ARG A 1 1195 ? 15.545 8.834 -28.256 1.00 53.41 1195 ARG A N 1
ATOM 9471 C CA . ARG A 1 1195 ? 15.317 10.076 -27.535 1.00 53.41 1195 ARG A CA 1
ATOM 9472 C C . ARG A 1 1195 ? 16.588 10.979 -27.580 1.00 53.41 1195 ARG A C 1
ATOM 9474 O O . ARG A 1 1195 ? 17.471 10.759 -26.762 1.00 53.41 1195 ARG A O 1
ATOM 9481 N N . VAL A 1 1196 ? 16.655 11.986 -28.492 1.00 50.66 1196 VAL A N 1
ATOM 9482 C CA . VAL A 1 1196 ? 17.614 13.157 -28.603 1.00 50.66 1196 VAL A CA 1
ATOM 9483 C C . VAL A 1 1196 ? 18.641 13.141 -29.803 1.00 50.66 1196 VAL A C 1
ATOM 9485 O O . VAL A 1 1196 ? 18.338 12.491 -30.797 1.00 50.66 1196 VAL A O 1
ATOM 9488 N N . ARG A 1 1197 ? 19.714 13.978 -29.852 1.00 59.34 1197 ARG A N 1
ATOM 9489 C CA . ARG A 1 1197 ? 20.492 14.414 -31.066 1.00 59.34 1197 ARG A CA 1
ATOM 9490 C C . ARG A 1 1197 ? 21.494 13.377 -31.612 1.00 59.34 1197 ARG A C 1
ATOM 9492 O O . ARG A 1 1197 ? 21.916 12.517 -30.856 1.00 59.34 1197 ARG A O 1
ATOM 9499 N N . VAL A 1 1198 ? 21.979 13.522 -32.858 1.00 58.28 1198 VAL A N 1
ATOM 9500 C CA . VAL A 1 1198 ? 22.823 12.518 -33.554 1.00 58.28 1198 VAL A CA 1
ATOM 9501 C C . VAL A 1 1198 ? 23.963 13.133 -34.390 1.00 58.28 1198 VAL A C 1
ATOM 9503 O O . VAL A 1 1198 ? 23.740 14.081 -35.133 1.00 58.28 1198 VAL A O 1
ATOM 9506 N N . ASN A 1 1199 ? 25.150 12.521 -34.302 1.00 48.41 1199 ASN A N 1
ATOM 9507 C CA . ASN A 1 1199 ? 26.354 12.584 -35.154 1.00 48.41 1199 ASN A CA 1
ATOM 9508 C C . ASN A 1 1199 ? 27.043 13.934 -35.453 1.00 48.41 1199 ASN A C 1
ATOM 9510 O O . ASN A 1 1199 ? 28.239 13.909 -35.736 1.00 48.41 1199 ASN A O 1
ATOM 9514 N N . ASP A 1 1200 ? 26.380 15.080 -35.318 1.00 66.12 1200 ASP A N 1
ATOM 9515 C CA . ASP A 1 1200 ? 27.005 16.410 -35.347 1.00 66.12 1200 ASP A CA 1
ATOM 9516 C C . ASP A 1 1200 ? 26.726 17.151 -34.026 1.00 66.12 1200 ASP A C 1
ATOM 9518 O O . ASP A 1 1200 ? 25.580 17.292 -33.594 1.00 66.12 1200 ASP A O 1
ATOM 9522 N N . GLU A 1 1201 ? 27.790 17.603 -33.361 1.00 72.81 1201 GLU A N 1
ATOM 9523 C CA . GLU A 1 1201 ? 27.722 18.360 -32.104 1.00 72.81 1201 GLU A CA 1
ATOM 9524 C C . GLU A 1 1201 ? 27.433 19.854 -32.338 1.00 72.81 1201 GLU A C 1
ATOM 9526 O O . GLU A 1 1201 ? 26.847 20.515 -31.477 1.00 72.81 1201 GLU A O 1
ATOM 9531 N N . SER A 1 1202 ? 27.820 20.368 -33.510 1.00 70.25 1202 SER A N 1
ATOM 9532 C CA . SER A 1 1202 ? 27.718 21.775 -33.916 1.00 70.25 1202 SER A CA 1
ATOM 9533 C C . SER A 1 1202 ? 26.414 22.129 -34.644 1.00 70.25 1202 SER A C 1
ATOM 9535 O O . SER A 1 1202 ? 26.025 23.298 -34.678 1.00 70.25 1202 SER A O 1
ATOM 9537 N N . GLY A 1 1203 ? 25.707 21.127 -35.169 1.00 67.56 1203 GLY A N 1
ATOM 9538 C CA . GLY A 1 1203 ? 24.416 21.278 -35.835 1.00 67.56 1203 GLY A CA 1
ATOM 9539 C C . GLY A 1 1203 ? 23.244 21.628 -34.897 1.00 67.56 1203 GLY A C 1
ATOM 9540 O O . GLY A 1 1203 ? 23.322 21.480 -33.669 1.00 67.56 1203 GLY A O 1
ATOM 9541 N N . PRO A 1 1204 ? 22.107 22.085 -35.459 1.00 74.00 1204 PRO A N 1
ATOM 9542 C CA . PRO A 1 1204 ? 20.904 22.371 -34.684 1.00 74.00 1204 PRO A CA 1
ATOM 9543 C C . PRO A 1 1204 ? 20.332 21.098 -34.025 1.00 74.00 1204 PRO A C 1
ATOM 9545 O O . PRO A 1 1204 ? 20.432 20.001 -34.578 1.00 74.00 1204 PRO A O 1
ATOM 9548 N N . PRO A 1 1205 ? 19.695 21.207 -32.844 1.00 79.75 1205 PRO A N 1
ATOM 9549 C CA . PRO A 1 1205 ? 19.111 20.055 -32.164 1.00 79.75 1205 PRO A CA 1
ATOM 9550 C C . PRO A 1 1205 ? 17.983 19.408 -32.981 1.00 79.75 1205 PRO A C 1
ATOM 9552 O O . PRO A 1 1205 ? 16.976 20.053 -33.255 1.00 79.75 1205 PRO A O 1
ATOM 9555 N N . ILE A 1 1206 ? 18.091 18.098 -33.236 1.00 82.62 1206 ILE A N 1
ATOM 9556 C CA . ILE A 1 1206 ? 17.000 17.265 -33.794 1.00 82.62 1206 ILE A CA 1
ATOM 9557 C C . ILE A 1 1206 ? 15.742 17.326 -32.905 1.00 82.62 1206 ILE A C 1
ATOM 9559 O O . ILE A 1 1206 ? 14.618 17.215 -33.387 1.00 82.62 1206 ILE A O 1
ATOM 9563 N N . PHE A 1 1207 ? 15.921 17.524 -31.595 1.00 87.75 1207 PHE A N 1
ATOM 9564 C CA . PHE A 1 1207 ? 14.832 17.691 -30.639 1.00 87.75 1207 PHE A CA 1
ATOM 9565 C C . PHE A 1 1207 ? 15.231 18.576 -29.452 1.00 87.75 1207 PHE A C 1
ATOM 9567 O O . PHE A 1 1207 ? 16.378 18.556 -29.000 1.00 87.75 1207 PHE A O 1
ATOM 9574 N N . SER A 1 1208 ? 14.249 19.291 -28.899 1.00 86.06 1208 SER A N 1
ATOM 9575 C CA . SER A 1 1208 ? 14.337 20.021 -27.634 1.00 86.06 1208 SER A CA 1
ATOM 9576 C C . SER A 1 1208 ? 13.094 19.742 -26.787 1.00 86.06 1208 SER A C 1
ATOM 9578 O O . SER A 1 1208 ? 11.979 19.802 -27.296 1.00 86.06 1208 SER A O 1
ATOM 9580 N N . THR A 1 1209 ? 13.272 19.490 -25.487 1.00 83.94 1209 THR A N 1
ATOM 9581 C CA . THR A 1 1209 ? 12.166 19.299 -24.525 1.00 83.94 1209 THR A CA 1
ATOM 9582 C C . THR A 1 1209 ? 11.367 20.578 -24.258 1.00 83.94 1209 THR A C 1
ATOM 9584 O O . THR A 1 1209 ? 10.297 20.521 -23.654 1.00 83.94 1209 THR A O 1
ATOM 9587 N N . GLY A 1 1210 ? 11.887 21.743 -24.659 1.00 83.81 1210 GLY A N 1
ATOM 9588 C CA . GLY A 1 1210 ? 11.350 23.037 -24.253 1.00 83.81 1210 GLY A CA 1
ATOM 9589 C C . GLY A 1 1210 ? 11.561 23.311 -22.757 1.00 83.81 1210 GLY A C 1
ATOM 9590 O O . GLY A 1 1210 ? 12.558 22.905 -22.159 1.00 83.81 1210 GLY A O 1
ATOM 9591 N N . LEU A 1 1211 ? 10.633 24.048 -22.143 1.00 81.06 1211 LEU A N 1
ATOM 9592 C CA . LEU A 1 1211 ? 10.675 24.375 -20.715 1.00 81.06 1211 LEU A CA 1
ATOM 9593 C C . LEU A 1 1211 ? 9.796 23.415 -19.904 1.00 81.06 1211 LEU A C 1
ATOM 9595 O O . LEU A 1 1211 ? 8.595 23.637 -19.776 1.00 81.06 1211 LEU A O 1
ATOM 9599 N N . ILE A 1 1212 ? 10.419 22.403 -19.300 1.00 84.19 1212 ILE A N 1
ATOM 9600 C CA . ILE A 1 1212 ? 9.782 21.474 -18.352 1.00 84.19 1212 ILE A CA 1
ATOM 9601 C C . ILE A 1 1212 ? 10.298 21.661 -16.913 1.00 84.19 1212 ILE A C 1
ATOM 9603 O O . ILE A 1 1212 ? 11.301 22.340 -16.675 1.00 84.19 1212 ILE A O 1
ATOM 9607 N N . GLY A 1 1213 ? 9.586 21.080 -15.944 1.00 79.00 1213 GLY A N 1
ATOM 9608 C CA . GLY A 1 1213 ? 9.938 21.099 -14.521 1.00 79.00 1213 GLY A CA 1
ATOM 9609 C C . GLY A 1 1213 ? 9.541 22.385 -13.779 1.00 79.00 1213 GLY A C 1
ATOM 9610 O O . GLY A 1 1213 ? 8.372 22.765 -13.768 1.00 79.00 1213 GLY A O 1
ATOM 9611 N N . LYS A 1 1214 ? 10.520 23.059 -13.148 1.00 83.25 1214 LYS A N 1
ATOM 9612 C CA . LYS A 1 1214 ? 10.353 24.078 -12.070 1.00 83.25 1214 LYS A CA 1
ATOM 9613 C C . LYS A 1 1214 ? 9.858 23.507 -10.724 1.00 83.25 1214 LYS A C 1
ATOM 9615 O O . LYS A 1 1214 ? 9.299 24.219 -9.894 1.00 83.25 1214 LYS A O 1
ATOM 9620 N N . ASP A 1 1215 ? 10.094 22.222 -10.507 1.00 85.12 1215 ASP A N 1
ATOM 9621 C CA . ASP A 1 1215 ? 9.806 21.451 -9.287 1.00 85.12 1215 ASP A CA 1
ATOM 9622 C C . ASP A 1 1215 ? 10.907 21.511 -8.208 1.00 85.12 1215 ASP A C 1
ATOM 9624 O O . ASP A 1 1215 ? 10.644 21.218 -7.035 1.00 85.12 1215 ASP A O 1
ATOM 9628 N N . ASN A 1 1216 ? 12.123 21.906 -8.599 1.00 90.44 1216 ASN A N 1
ATOM 9629 C CA . ASN A 1 1216 ? 13.358 21.856 -7.813 1.00 90.44 1216 ASN A CA 1
ATOM 9630 C C . ASN A 1 1216 ? 13.714 20.446 -7.292 1.00 90.44 1216 ASN A C 1
ATOM 9632 O O . ASN A 1 1216 ? 14.358 20.345 -6.252 1.00 90.44 1216 ASN A O 1
ATOM 9636 N N . ALA A 1 1217 ? 13.328 19.365 -7.979 1.00 92.50 1217 ALA A N 1
ATOM 9637 C CA . ALA A 1 1217 ? 13.519 17.992 -7.497 1.00 92.50 1217 ALA A CA 1
ATOM 9638 C C . ALA A 1 1217 ? 14.983 17.667 -7.128 1.00 92.50 1217 ALA A C 1
ATOM 9640 O O . ALA A 1 1217 ? 15.232 17.150 -6.042 1.00 92.50 1217 ALA A O 1
ATOM 9641 N N . ILE A 1 1218 ? 15.951 18.070 -7.965 1.00 91.88 1218 ILE A N 1
ATOM 9642 C CA . ILE A 1 1218 ? 17.396 17.870 -7.724 1.00 91.88 1218 ILE A CA 1
ATOM 9643 C C . ILE A 1 1218 ? 17.865 18.590 -6.446 1.00 91.88 1218 ILE A C 1
ATOM 9645 O O . ILE A 1 1218 ? 18.534 17.994 -5.610 1.00 91.88 1218 ILE A O 1
ATOM 9649 N N . ALA A 1 1219 ? 17.476 19.858 -6.260 1.00 91.00 1219 ALA A N 1
ATOM 9650 C CA . ALA A 1 1219 ? 17.804 20.632 -5.054 1.00 91.00 1219 ALA A CA 1
ATOM 9651 C C . ALA A 1 1219 ? 17.089 20.109 -3.796 1.00 91.00 1219 ALA A C 1
ATOM 9653 O O . ALA A 1 1219 ? 17.453 20.444 -2.678 1.00 91.00 1219 ALA A O 1
ATOM 9654 N N . ARG A 1 1220 ? 16.027 19.320 -3.982 1.00 93.94 1220 ARG A N 1
ATOM 9655 C CA . ARG A 1 1220 ? 15.175 18.774 -2.926 1.00 93.94 1220 ARG A CA 1
ATOM 9656 C C . ARG A 1 1220 ? 15.443 17.294 -2.678 1.00 93.94 1220 ARG A C 1
ATOM 9658 O O . ARG A 1 1220 ? 14.558 16.612 -2.167 1.00 93.94 1220 ARG A O 1
ATOM 9665 N N . HIS A 1 1221 ? 16.629 16.783 -3.013 1.00 93.75 1221 HIS A N 1
ATOM 9666 C CA . HIS A 1 1221 ? 17.002 15.394 -2.705 1.00 93.75 1221 HIS A CA 1
ATOM 9667 C C . HIS A 1 1221 ? 16.081 14.359 -3.371 1.00 93.75 1221 HIS A C 1
ATOM 9669 O O . HIS A 1 1221 ? 15.749 13.336 -2.775 1.00 93.75 1221 HIS A O 1
ATOM 9675 N N . GLY A 1 1222 ? 15.583 14.660 -4.572 1.00 92.81 1222 GLY A N 1
ATOM 9676 C CA . GLY A 1 1222 ? 14.740 13.767 -5.365 1.00 92.81 1222 GLY A CA 1
ATOM 9677 C C . GLY A 1 1222 ? 15.535 12.992 -6.417 1.00 92.81 1222 GLY A C 1
ATOM 9678 O O . GLY A 1 1222 ? 16.451 13.537 -7.021 1.00 92.81 1222 GLY A O 1
ATOM 9679 N N . ILE A 1 1223 ? 15.119 11.747 -6.659 1.00 92.88 1223 ILE A N 1
ATOM 9680 C CA . ILE A 1 1223 ? 15.504 10.883 -7.801 1.00 92.88 1223 ILE A CA 1
ATOM 9681 C C . ILE A 1 1223 ? 14.461 10.890 -8.926 1.00 92.88 1223 ILE A C 1
ATOM 9683 O O . ILE A 1 1223 ? 14.617 10.209 -9.932 1.00 92.88 1223 ILE A O 1
ATOM 9687 N N . HIS A 1 1224 ? 13.368 11.628 -8.742 1.00 93.62 1224 HIS A N 1
ATOM 9688 C CA . HIS A 1 1224 ? 12.295 11.782 -9.714 1.00 93.62 1224 HIS A CA 1
ATOM 9689 C C . HIS A 1 1224 ? 11.562 13.111 -9.498 1.00 93.62 1224 HIS A C 1
ATOM 9691 O O . HIS A 1 1224 ? 11.755 13.800 -8.491 1.00 93.62 1224 HIS A O 1
ATOM 9697 N N . GLY A 1 1225 ? 10.749 13.471 -10.485 1.00 91.19 1225 GLY A N 1
ATOM 9698 C CA . GLY A 1 1225 ? 9.773 14.556 -10.443 1.00 91.19 1225 GLY A CA 1
ATOM 9699 C C . GLY A 1 1225 ? 8.532 14.111 -11.218 1.00 91.19 1225 GLY A C 1
ATOM 9700 O O . GLY A 1 1225 ? 8.223 12.923 -11.258 1.00 91.19 1225 GLY A O 1
ATOM 9701 N N . LEU A 1 1226 ? 7.845 15.029 -11.900 1.00 91.00 1226 LEU A N 1
ATOM 9702 C CA . LEU A 1 1226 ? 6.823 14.623 -12.875 1.00 91.00 1226 LEU A CA 1
ATOM 9703 C C . LEU A 1 1226 ? 7.466 13.863 -14.047 1.00 91.00 1226 LEU A C 1
ATOM 9705 O O . LEU A 1 1226 ? 8.508 14.274 -14.558 1.00 91.00 1226 LEU A O 1
ATOM 9709 N N . TYR A 1 1227 ? 6.823 12.781 -14.480 1.00 92.31 1227 TYR A N 1
ATOM 9710 C CA . TYR A 1 1227 ? 7.262 11.913 -15.568 1.00 92.31 1227 TYR A CA 1
ATOM 9711 C C . TYR A 1 1227 ? 6.940 12.508 -16.942 1.00 92.31 1227 TYR A C 1
ATOM 9713 O O . TYR A 1 1227 ? 5.830 12.994 -17.165 1.00 92.31 1227 TYR A O 1
ATOM 9721 N N . TRP A 1 1228 ? 7.886 12.413 -17.881 1.00 90.12 1228 TRP A N 1
ATOM 9722 C CA . TRP A 1 1228 ? 7.730 12.880 -19.261 1.00 90.12 1228 TRP A CA 1
ATOM 9723 C C . TRP A 1 1228 ? 8.227 11.822 -20.247 1.00 90.12 1228 TRP A C 1
ATOM 9725 O O . TRP A 1 1228 ? 9.358 11.348 -20.147 1.00 90.12 1228 TRP A O 1
ATOM 9735 N N . LEU A 1 1229 ? 7.395 11.491 -21.236 1.00 89.50 1229 LEU A N 1
ATOM 9736 C CA . LEU A 1 1229 ? 7.717 10.540 -22.297 1.00 89.50 1229 LEU A CA 1
ATOM 9737 C C . LEU A 1 1229 ? 7.888 11.275 -23.633 1.00 89.50 1229 LEU A C 1
ATOM 9739 O O . LEU A 1 1229 ? 6.980 11.975 -24.073 1.00 89.50 1229 LEU A O 1
ATOM 9743 N N . TYR A 1 1230 ? 9.018 11.065 -24.309 1.00 88.62 1230 TYR A N 1
ATOM 9744 C CA . TYR A 1 1230 ? 9.286 11.623 -25.639 1.00 88.62 1230 TYR A CA 1
ATOM 9745 C C . TYR A 1 1230 ? 9.632 10.510 -26.631 1.00 88.62 1230 TYR A C 1
ATOM 9747 O O . TYR A 1 1230 ? 10.410 9.619 -26.304 1.00 88.62 1230 TYR A O 1
ATOM 9755 N N . GLY A 1 1231 ? 9.078 10.554 -27.842 1.00 87.75 1231 GLY A N 1
ATOM 9756 C CA . GLY A 1 1231 ? 9.521 9.743 -28.981 1.00 87.75 1231 GLY A CA 1
ATOM 9757 C C . GLY A 1 1231 ? 10.142 10.663 -30.026 1.00 87.75 1231 GLY A C 1
ATOM 9758 O O . GLY A 1 1231 ? 9.519 11.658 -30.389 1.00 87.75 1231 GLY A O 1
ATOM 9759 N N . ILE A 1 1232 ? 11.377 10.389 -30.451 1.00 88.50 1232 ILE A N 1
ATOM 9760 C CA . ILE A 1 1232 ? 12.159 11.298 -31.299 1.00 88.50 1232 ILE A CA 1
ATOM 9761 C C . ILE A 1 1232 ? 12.632 10.524 -32.527 1.00 88.50 1232 ILE A C 1
ATOM 9763 O O . ILE A 1 1232 ? 13.423 9.589 -32.420 1.00 88.50 1232 ILE A O 1
ATOM 9767 N N . VAL A 1 1233 ? 12.121 10.905 -33.696 1.00 87.31 1233 VAL A N 1
ATOM 9768 C CA . VAL A 1 1233 ? 12.438 10.240 -34.963 1.00 87.31 1233 VAL A CA 1
ATOM 9769 C C . VAL A 1 1233 ? 13.776 10.751 -35.500 1.00 87.31 1233 VAL A C 1
ATOM 9771 O O . VAL A 1 1233 ? 13.965 11.956 -35.650 1.00 87.31 1233 VAL A O 1
ATOM 9774 N N . ILE A 1 1234 ? 14.685 9.830 -35.817 1.00 87.50 1234 ILE A N 1
ATOM 9775 C CA . ILE A 1 1234 ? 15.920 10.083 -36.562 1.00 87.50 1234 ILE A CA 1
ATOM 9776 C C . ILE A 1 1234 ? 15.756 9.508 -37.973 1.00 87.50 1234 ILE A C 1
ATOM 9778 O O . ILE A 1 1234 ? 15.502 8.305 -38.108 1.00 87.50 1234 ILE A O 1
ATOM 9782 N N . PRO A 1 1235 ? 15.970 10.304 -39.029 1.00 86.19 1235 PRO A N 1
ATOM 9783 C CA . PRO A 1 1235 ? 16.100 9.783 -40.383 1.00 86.19 1235 PRO A CA 1
ATOM 9784 C C . PRO A 1 1235 ? 17.364 8.926 -40.536 1.00 86.19 1235 PRO A C 1
ATOM 9786 O O . PRO A 1 1235 ? 18.460 9.364 -40.185 1.00 86.19 1235 PRO A O 1
ATOM 9789 N N . GLY A 1 1236 ? 17.249 7.732 -41.121 1.00 85.81 1236 GLY A N 1
ATOM 9790 C CA . GLY A 1 1236 ? 18.363 6.791 -41.274 1.00 85.81 1236 GLY A CA 1
ATOM 9791 C C . GLY A 1 1236 ? 19.565 7.348 -42.041 1.00 85.81 1236 GLY A C 1
ATOM 9792 O O . GLY A 1 1236 ? 20.696 6.946 -41.785 1.00 85.81 1236 GLY A O 1
ATOM 9793 N N . PHE A 1 1237 ? 19.372 8.341 -42.917 1.00 85.81 1237 PHE A N 1
ATOM 9794 C CA . PHE A 1 1237 ? 20.482 9.023 -43.588 1.00 85.81 1237 PHE A CA 1
ATOM 9795 C C . PHE A 1 1237 ? 21.439 9.760 -42.634 1.00 85.81 1237 PHE A C 1
ATOM 9797 O O . PHE A 1 1237 ? 22.587 9.975 -43.013 1.00 85.81 1237 PHE A O 1
ATOM 9804 N N . GLN A 1 1238 ? 21.016 10.100 -41.411 1.00 85.88 1238 GLN A N 1
ATOM 9805 C CA . GLN A 1 1238 ? 21.867 10.736 -40.394 1.00 85.88 1238 GLN A CA 1
ATOM 9806 C C . GLN A 1 1238 ? 22.755 9.740 -39.631 1.00 85.88 1238 GLN A C 1
ATOM 9808 O O . GLN A 1 1238 ? 23.628 10.165 -38.876 1.00 85.88 1238 GLN A O 1
ATOM 9813 N N . LEU A 1 1239 ? 22.546 8.431 -39.807 1.00 88.75 1239 LEU A N 1
ATOM 9814 C CA . LEU A 1 1239 ? 23.313 7.366 -39.160 1.00 88.75 1239 LEU A CA 1
ATOM 9815 C C . LEU A 1 1239 ? 24.372 6.789 -40.111 1.00 88.75 1239 LEU A C 1
ATOM 9817 O O . LEU A 1 1239 ? 24.189 6.747 -41.328 1.00 88.75 1239 LEU A O 1
ATOM 9821 N N . TYR A 1 1240 ? 25.480 6.318 -39.544 1.00 88.06 1240 TYR A N 1
ATOM 9822 C CA . TYR A 1 1240 ? 26.570 5.652 -40.256 1.00 88.06 1240 TYR A CA 1
ATOM 9823 C C . TYR A 1 1240 ? 26.603 4.158 -39.936 1.00 88.06 1240 TYR A C 1
ATOM 9825 O O . TYR A 1 1240 ? 26.193 3.731 -38.857 1.00 88.06 1240 TYR A O 1
ATOM 9833 N N . GLU A 1 1241 ? 27.129 3.360 -40.856 1.00 89.38 1241 GLU A N 1
ATOM 9834 C CA . GLU A 1 1241 ? 27.529 1.987 -40.546 1.00 89.38 1241 GLU A CA 1
ATOM 9835 C C . GLU A 1 1241 ? 28.857 2.029 -39.782 1.00 89.38 1241 GLU A C 1
ATOM 9837 O O . GLU A 1 1241 ? 29.737 2.838 -40.082 1.00 89.38 1241 GLU A O 1
ATOM 9842 N N . GLY A 1 1242 ? 28.974 1.216 -38.734 1.00 90.31 1242 GLY A N 1
ATOM 9843 C CA . GLY A 1 1242 ? 29.996 1.385 -37.707 1.00 90.31 1242 GLY A CA 1
ATOM 9844 C C . GLY A 1 1242 ? 29.575 2.391 -36.630 1.00 90.31 1242 GLY A C 1
ATOM 9845 O O . GLY A 1 1242 ? 28.453 2.343 -36.116 1.00 90.31 1242 GLY A O 1
ATOM 9846 N N . ARG A 1 1243 ? 30.504 3.260 -36.218 1.00 92.06 1243 ARG A N 1
ATOM 9847 C CA . ARG A 1 1243 ? 30.378 4.081 -35.005 1.00 92.06 1243 ARG A CA 1
ATOM 9848 C C . ARG A 1 1243 ? 29.515 5.325 -35.202 1.00 92.06 1243 ARG A C 1
ATOM 9850 O O . ARG A 1 1243 ? 29.762 6.137 -36.084 1.00 92.06 1243 ARG A O 1
ATOM 9857 N N . ASN A 1 1244 ? 28.564 5.501 -34.292 1.00 93.81 1244 ASN A N 1
ATOM 9858 C CA . ASN A 1 1244 ? 27.672 6.647 -34.186 1.00 93.81 1244 ASN A CA 1
ATOM 9859 C C . ASN A 1 1244 ? 27.795 7.284 -32.795 1.00 93.81 1244 ASN A C 1
ATOM 9861 O O . ASN A 1 1244 ? 28.196 6.627 -31.830 1.00 93.81 1244 ASN A O 1
ATOM 9865 N N . THR A 1 1245 ? 27.427 8.560 -32.690 1.00 93.69 1245 THR A N 1
ATOM 9866 C CA . THR A 1 1245 ? 27.378 9.309 -31.429 1.00 93.69 1245 THR A CA 1
ATOM 9867 C C . THR A 1 1245 ? 26.060 10.065 -31.302 1.00 93.69 1245 THR A C 1
ATOM 9869 O O . THR A 1 1245 ? 25.588 10.678 -32.254 1.00 93.69 1245 THR A O 1
ATOM 9872 N N . ILE A 1 1246 ? 25.477 10.055 -30.110 1.00 93.06 1246 ILE A N 1
ATOM 9873 C CA . ILE A 1 1246 ? 24.310 10.856 -29.733 1.00 93.06 1246 ILE A CA 1
ATOM 9874 C C . ILE A 1 1246 ? 24.731 11.901 -28.717 1.00 93.06 1246 ILE A C 1
ATOM 9876 O O . ILE A 1 1246 ? 25.452 11.576 -27.776 1.00 93.06 1246 ILE A O 1
ATOM 9880 N N . PHE A 1 1247 ? 24.254 13.131 -28.886 1.00 92.06 1247 PHE A N 1
ATOM 9881 C CA . PHE A 1 1247 ? 24.624 14.268 -28.043 1.00 92.06 1247 PHE A CA 1
ATOM 9882 C C . PHE A 1 1247 ? 23.424 14.735 -27.217 1.00 92.06 1247 PHE A C 1
ATOM 9884 O O . PHE A 1 1247 ? 22.407 15.173 -27.760 1.00 92.06 1247 PHE A O 1
ATOM 9891 N N . LEU A 1 1248 ? 23.540 14.659 -25.893 1.00 92.81 1248 LEU A N 1
ATOM 9892 C CA . LEU A 1 1248 ? 22.527 15.117 -24.946 1.00 92.81 1248 LEU A CA 1
ATOM 9893 C C . LEU A 1 1248 ? 23.041 16.390 -24.271 1.00 92.81 1248 LEU A C 1
ATOM 9895 O O . LEU A 1 1248 ? 23.934 16.309 -23.439 1.00 92.81 1248 LEU A O 1
ATOM 9899 N N . THR A 1 1249 ? 22.480 17.557 -24.592 1.00 90.12 1249 THR A N 1
ATOM 9900 C CA . THR A 1 1249 ? 22.967 18.841 -24.053 1.00 90.12 1249 THR A CA 1
ATOM 9901 C C . THR A 1 1249 ? 21.996 19.456 -23.048 1.00 90.12 1249 THR A C 1
ATOM 9903 O O . THR A 1 1249 ? 20.893 19.863 -23.423 1.00 90.12 1249 THR A O 1
ATOM 9906 N N . GLN A 1 1250 ? 22.423 19.619 -21.794 1.00 89.88 1250 GLN A N 1
ATOM 9907 C CA . GLN A 1 1250 ? 21.775 20.508 -20.828 1.00 89.88 1250 GLN A CA 1
ATOM 9908 C C . GLN A 1 1250 ? 22.202 21.951 -21.125 1.00 89.88 1250 GLN A C 1
ATOM 9910 O O . GLN A 1 1250 ? 23.195 22.449 -20.602 1.00 89.88 1250 GLN A O 1
ATOM 9915 N N . SER A 1 1251 ? 21.465 22.631 -22.003 1.00 84.50 1251 SER A N 1
ATOM 9916 C CA . SER A 1 1251 ? 21.872 23.928 -22.565 1.00 84.50 1251 SER A CA 1
ATOM 9917 C C . SER A 1 1251 ? 21.750 25.124 -21.612 1.00 84.50 1251 SER A C 1
ATOM 9919 O O . SER A 1 1251 ? 22.257 26.203 -21.917 1.00 84.50 1251 SER A O 1
ATOM 9921 N N . ARG A 1 1252 ? 21.071 24.988 -20.465 1.00 81.38 1252 ARG A N 1
ATOM 9922 C CA . ARG A 1 1252 ? 20.711 26.132 -19.607 1.00 81.38 1252 ARG A CA 1
ATOM 9923 C C . ARG A 1 1252 ? 21.697 26.352 -18.458 1.00 81.38 1252 ARG A C 1
ATOM 9925 O O . ARG A 1 1252 ? 21.337 26.151 -17.304 1.00 81.38 1252 ARG A O 1
ATOM 9932 N N . GLY A 1 1253 ? 22.886 26.874 -18.764 1.00 77.06 1253 GLY A N 1
ATOM 9933 C CA . GLY A 1 1253 ? 23.960 27.239 -17.815 1.00 77.06 1253 GLY A CA 1
ATOM 9934 C C . GLY A 1 1253 ? 23.641 28.300 -16.738 1.00 77.06 1253 GLY A C 1
ATOM 9935 O O . GLY A 1 1253 ? 24.544 28.957 -16.249 1.00 77.06 1253 GLY A O 1
ATOM 9936 N N . SER A 1 1254 ? 22.383 28.532 -16.348 1.00 79.94 1254 SER A N 1
ATOM 9937 C CA . SER A 1 1254 ? 22.008 29.636 -15.444 1.00 79.94 1254 SER A CA 1
ATOM 9938 C C . SER A 1 1254 ? 22.048 29.284 -13.942 1.00 79.94 1254 SER A C 1
ATOM 9940 O O . SER A 1 1254 ? 21.359 29.936 -13.154 1.00 79.94 1254 SER A O 1
ATOM 9942 N N . GLY A 1 1255 ? 22.732 28.206 -13.544 1.00 85.12 1255 GLY A N 1
ATOM 9943 C CA . GLY A 1 1255 ? 22.843 27.755 -12.148 1.00 85.12 1255 GLY A CA 1
ATOM 9944 C C . GLY A 1 1255 ? 22.823 26.226 -11.965 1.00 85.12 1255 GLY A C 1
ATOM 9945 O O . GLY A 1 1255 ? 22.486 25.505 -12.909 1.00 85.12 1255 GLY A O 1
ATOM 9946 N N . PRO A 1 1256 ? 23.121 25.725 -10.748 1.00 82.88 1256 PRO A N 1
ATOM 9947 C CA . PRO A 1 1256 ? 23.369 24.299 -10.478 1.00 82.88 1256 PRO A CA 1
ATOM 9948 C C . PRO A 1 1256 ? 22.126 23.418 -10.630 1.00 82.88 1256 PRO A C 1
ATOM 9950 O O . PRO A 1 1256 ? 22.204 22.260 -11.024 1.00 82.88 1256 PRO A O 1
ATOM 9953 N N . PHE A 1 1257 ? 20.950 23.975 -10.337 1.00 85.25 1257 PHE A N 1
ATOM 9954 C CA . PHE A 1 1257 ? 19.677 23.247 -10.340 1.00 85.25 1257 PHE A CA 1
ATOM 9955 C C . PHE A 1 1257 ? 18.978 23.261 -11.708 1.00 85.25 1257 PHE A C 1
ATOM 9957 O O . PHE A 1 1257 ? 17.779 22.994 -11.805 1.00 85.25 1257 PHE A O 1
ATOM 9964 N N . LYS A 1 1258 ? 19.697 23.620 -12.780 1.00 86.81 1258 LYS A N 1
ATOM 9965 C CA . LYS A 1 1258 ? 19.224 23.476 -14.161 1.00 86.81 1258 LYS A CA 1
ATOM 9966 C C . LYS A 1 1258 ? 19.620 22.093 -14.655 1.00 86.81 1258 LYS A C 1
ATOM 9968 O O . LYS A 1 1258 ? 20.660 21.912 -15.274 1.00 86.81 1258 LYS A O 1
ATOM 9973 N N . GLY A 1 1259 ? 18.782 21.117 -14.332 1.00 89.00 1259 GLY A N 1
ATOM 9974 C CA . GLY A 1 1259 ? 18.995 19.737 -14.727 1.00 89.00 1259 GLY A CA 1
ATOM 9975 C C . GLY A 1 1259 ? 17.699 18.986 -14.973 1.00 89.00 1259 GLY A C 1
ATOM 9976 O O . GLY A 1 1259 ? 16.606 19.499 -14.732 1.00 89.00 1259 GLY A O 1
ATOM 9977 N N . LEU A 1 1260 ? 17.851 17.762 -15.456 1.00 91.25 1260 LEU A N 1
ATOM 9978 C CA . LEU A 1 1260 ? 16.799 16.755 -15.535 1.00 91.25 1260 LEU A CA 1
ATOM 9979 C C . LEU A 1 1260 ? 17.366 15.417 -15.060 1.00 91.25 1260 LEU A C 1
ATOM 9981 O O . LEU A 1 1260 ? 18.579 15.223 -15.063 1.00 91.25 1260 LEU A O 1
ATOM 9985 N N . MET A 1 1261 ? 16.497 14.505 -14.653 1.00 93.25 1261 MET A N 1
ATOM 9986 C CA . MET A 1 1261 ? 16.869 13.128 -14.338 1.00 93.25 1261 MET A CA 1
ATOM 9987 C C . MET A 1 1261 ? 16.311 12.239 -15.441 1.00 93.25 1261 MET A C 1
ATOM 9989 O O . MET A 1 1261 ? 15.205 12.486 -15.929 1.00 93.25 1261 MET A O 1
ATOM 9993 N N . TYR A 1 1262 ? 17.099 11.262 -15.875 1.00 94.31 1262 TYR A N 1
ATOM 9994 C CA . TYR A 1 1262 ? 16.621 10.241 -16.797 1.00 94.31 1262 TYR A CA 1
ATOM 9995 C C . TYR A 1 1262 ? 16.019 9.089 -15.992 1.00 94.31 1262 TYR A C 1
ATOM 9997 O O . TYR A 1 1262 ? 16.439 8.840 -14.870 1.00 94.31 1262 TYR A O 1
ATOM 10005 N N . ASP A 1 1263 ? 15.041 8.428 -16.597 1.00 93.88 1263 ASP A N 1
ATOM 10006 C CA . ASP A 1 1263 ? 14.465 7.150 -16.168 1.00 93.88 1263 ASP A CA 1
ATOM 10007 C C . ASP A 1 1263 ? 14.966 6.093 -17.160 1.00 93.88 1263 ASP A C 1
ATOM 10009 O O . ASP A 1 1263 ? 15.849 5.298 -16.869 1.00 93.88 1263 ASP A O 1
ATOM 10013 N N . TYR A 1 1264 ? 14.545 6.210 -18.421 1.00 94.62 1264 TYR A N 1
ATOM 10014 C CA . TYR A 1 1264 ? 14.904 5.234 -19.441 1.00 94.62 1264 TYR A CA 1
ATOM 10015 C C . TYR A 1 1264 ? 15.123 5.851 -20.827 1.00 94.62 1264 TYR A C 1
ATOM 10017 O O . TYR A 1 1264 ? 14.334 6.677 -21.309 1.00 94.62 1264 TYR A O 1
ATOM 10025 N N . ILE A 1 1265 ? 16.186 5.406 -21.503 1.00 94.25 1265 ILE A N 1
ATOM 10026 C CA . ILE A 1 1265 ? 16.510 5.760 -22.891 1.00 94.25 1265 ILE A CA 1
ATOM 10027 C C . ILE A 1 1265 ? 16.592 4.477 -23.719 1.00 94.25 1265 ILE A C 1
ATOM 10029 O O . ILE A 1 1265 ? 17.312 3.549 -23.366 1.00 94.25 1265 ILE A O 1
ATOM 10033 N N . ARG A 1 1266 ? 15.895 4.449 -24.858 1.00 92.38 1266 ARG A N 1
ATOM 10034 C CA . ARG A 1 1266 ? 15.902 3.339 -25.820 1.00 92.38 1266 ARG A CA 1
ATOM 10035 C C . ARG A 1 1266 ? 16.102 3.867 -27.237 1.00 92.38 1266 ARG A C 1
ATOM 10037 O O . ARG A 1 1266 ? 15.524 4.899 -27.585 1.00 92.38 1266 ARG A O 1
ATOM 10044 N N . LEU A 1 1267 ? 16.874 3.138 -28.043 1.00 92.62 1267 LEU A N 1
ATOM 10045 C CA . LEU A 1 1267 ? 16.920 3.296 -29.496 1.00 92.62 1267 LEU A CA 1
ATOM 10046 C C . LEU A 1 1267 ? 16.247 2.096 -30.168 1.00 92.62 1267 LEU A C 1
ATOM 10048 O O . LEU A 1 1267 ? 16.624 0.948 -29.926 1.00 92.62 1267 LEU A O 1
ATOM 10052 N N . GLU A 1 1268 ? 15.283 2.365 -31.043 1.00 89.88 1268 GLU A N 1
ATOM 10053 C CA . GLU A 1 1268 ? 14.610 1.368 -31.878 1.00 89.88 1268 GLU A CA 1
ATOM 10054 C C . GLU A 1 1268 ? 14.883 1.609 -33.365 1.00 89.88 1268 GLU A C 1
ATOM 10056 O O . GLU A 1 1268 ? 14.934 2.752 -33.825 1.00 89.88 1268 GLU A O 1
ATOM 10061 N N . THR A 1 1269 ? 14.996 0.523 -34.129 1.00 83.62 1269 THR A N 1
ATOM 10062 C CA . THR A 1 1269 ? 14.903 0.556 -35.598 1.00 83.62 1269 THR A CA 1
ATOM 10063 C C . THR A 1 1269 ? 13.464 0.295 -36.042 1.00 83.62 1269 THR A C 1
ATOM 10065 O O . THR A 1 1269 ? 12.680 -0.287 -35.296 1.00 83.62 1269 THR A O 1
ATOM 10068 N N . THR A 1 1270 ? 13.109 0.689 -37.263 1.00 74.62 1270 THR A N 1
ATOM 10069 C CA . THR A 1 1270 ? 11.856 0.259 -37.905 1.00 74.62 1270 THR A CA 1
ATOM 10070 C C . THR A 1 1270 ? 11.904 -1.227 -38.272 1.00 74.62 1270 THR A C 1
ATOM 10072 O O . THR A 1 1270 ? 12.976 -1.777 -38.540 1.00 74.62 1270 THR A O 1
ATOM 10075 N N . TRP A 1 1271 ? 10.741 -1.889 -38.287 1.00 66.44 1271 TRP A N 1
ATOM 10076 C CA . TRP A 1 1271 ? 10.612 -3.241 -38.834 1.00 66.44 1271 TRP A CA 1
ATOM 10077 C C . TRP A 1 1271 ? 10.927 -3.226 -40.335 1.00 66.44 1271 TRP A C 1
ATOM 10079 O O . TRP A 1 1271 ? 10.224 -2.583 -41.112 1.00 66.44 1271 TRP A O 1
ATOM 10089 N N . VAL A 1 1272 ? 11.976 -3.939 -40.739 1.00 56.00 1272 VAL A N 1
ATOM 10090 C CA . VAL A 1 1272 ? 12.285 -4.188 -42.152 1.00 56.00 1272 VAL A CA 1
ATOM 10091 C C . VAL A 1 1272 ? 11.413 -5.358 -42.618 1.00 56.00 1272 VAL A C 1
ATOM 10093 O O . VAL A 1 1272 ? 11.430 -6.405 -41.970 1.00 56.00 1272 VAL A O 1
ATOM 10096 N N . ASP A 1 1273 ? 10.651 -5.208 -43.710 1.00 43.38 1273 ASP A N 1
ATOM 10097 C CA . ASP A 1 1273 ? 9.958 -6.350 -44.331 1.00 43.38 1273 ASP A CA 1
ATOM 10098 C C . ASP A 1 1273 ? 11.028 -7.264 -44.945 1.00 43.38 1273 ASP A C 1
ATOM 10100 O O . ASP A 1 1273 ? 11.659 -6.934 -45.950 1.00 43.38 1273 ASP A O 1
ATOM 10104 N N . THR A 1 1274 ? 11.288 -8.402 -44.301 1.00 38.56 1274 THR A N 1
ATOM 10105 C CA . THR A 1 1274 ? 12.386 -9.313 -44.658 1.00 38.56 1274 THR A CA 1
ATOM 10106 C C . THR A 1 1274 ? 12.165 -10.063 -45.976 1.00 38.56 1274 THR A C 1
ATOM 10108 O O . THR A 1 1274 ? 13.015 -10.854 -46.374 1.00 38.56 1274 THR A O 1
ATOM 10111 N N . ARG A 1 1275 ? 11.079 -9.781 -46.709 1.00 39.00 1275 ARG A N 1
ATOM 10112 C CA . ARG A 1 1275 ? 10.807 -10.330 -48.050 1.00 39.00 1275 ARG A CA 1
ATOM 10113 C C . ARG A 1 1275 ? 11.667 -9.757 -49.187 1.00 39.00 1275 ARG A C 1
ATOM 10115 O O . ARG A 1 1275 ? 11.446 -10.134 -50.331 1.00 39.00 1275 ARG A O 1
ATOM 10122 N N . GLN A 1 1276 ? 12.639 -8.886 -48.901 1.00 34.25 1276 GLN A N 1
ATOM 10123 C CA . GLN A 1 1276 ? 13.618 -8.390 -49.889 1.00 34.25 1276 GLN A CA 1
ATOM 10124 C C . GLN A 1 1276 ? 15.063 -8.888 -49.683 1.00 34.25 1276 GLN A C 1
ATOM 10126 O O . GLN A 1 1276 ? 15.948 -8.462 -50.419 1.00 34.25 1276 GLN A O 1
ATOM 10131 N N . TYR A 1 1277 ? 15.318 -9.785 -48.721 1.00 37.66 1277 TYR A N 1
ATOM 10132 C CA . TYR A 1 1277 ? 16.663 -10.325 -48.448 1.00 37.66 1277 TYR A CA 1
ATOM 10133 C C . TYR A 1 1277 ? 16.667 -11.854 -48.252 1.00 37.66 1277 TYR A C 1
ATOM 10135 O O . TYR A 1 1277 ? 17.241 -12.366 -47.289 1.00 37.66 1277 TYR A O 1
ATOM 10143 N N . HIS A 1 1278 ? 16.032 -12.570 -49.183 1.00 32.12 1278 HIS A N 1
ATOM 10144 C CA . HIS A 1 1278 ? 16.178 -14.013 -49.392 1.00 32.12 1278 HIS A CA 1
ATOM 10145 C C . HIS A 1 1278 ? 16.329 -14.309 -50.884 1.00 32.12 1278 HIS A C 1
ATOM 10147 O O . HIS A 1 1278 ? 15.600 -13.659 -51.665 1.00 32.12 1278 HIS A O 1
#

Organism: NCBI:txid479676

pLDDT: mean 79.97, std 20.11, range [23.7, 98.88]

Sequence (1278 aa):
MDTSTHNIPTLFPSLNAHISLLTASAFILFLLPIASSNYFDFPNFYPTTTDNGILYQGYAGSLVGAVEFNSLIYLCRVGWATYAERVQLWDSETRALSDFTTNFSFTIDTLKSPNYGHGLAFFLAPVGFQIPPNSAGGFLGLFNTTTSHSVKNQMVVVEFDSYPNPEWDPPYEHVGINNNSIGSVITTPWNASLHTGLTCDASITYNASTKNLSVFWSYVGNSSSQGNSSLSYKIDLKEVLPEWVMVGFSAATGAFLEKNTLQSWQFTSSFDTKTTSGKHAKDIKLIVGLTVAMGILIFGVMIFIGSAVLRKRRHVQREKTEKIHLTSINDDLQRGAGPRRFSYGYLATATSNFSAERKLGEGGFGGVYKGYLNDLDMAVAVKKISRGSRQGEKEYTTEVKIISRLRHRNLVQLIGRRKIEEDWVDSAFEPMFEIMPDYFQVTSFSPATPDVVYQGDAVTLAGAVEFNSLTYLCHVGWTTYAERVQLWDSKTGTLSDFTTNFSFIIDTQESSTYGHGLAFFLAPVGFQIPPNSAGGFLGLFNTTTSNSAENQMVTVEFDSYPNPEWDPAYEHIGINNNSIGSVITTPWNASLHSGETCTASITYNASTKNLSVHRFTRMKKVGWLELLVQLFFVLADSSHYNGGISETSQELSHDSRVHLQLHGHQVVMSNGLVTVTFSNPVGMVTGIQYDGMKNVLETANKEDNRGYWDVYWDRPFTNITNDKQSSDSRHAFKLSGTKLKVIVQNDNQVEIAFVTLWNSAGFPLNVDKRYIMLRGSSGFYSYAIFERSKGMPEVNIYQARIAFKLQENKFHYMAMSDKRQRVMPTAKDRRNAQPLDYPEAVRFSRPGNPSLKGEVDDKYQYSCDNKDNQVHGWISDNPRSVGFWIITPSNEFRTGGPLKQDLTSHVGPTVLSMFVSTHYAGENLGMKFRNGERWKKVFGPVFVYLNSASNNHRSSLWHDAKSQMAKETASWPYNFPQSPDFLHANQRGSVSGQLLVRDGRKLMSAASASVGLAPPGNAGSWQYENKGYQFWTQADHKGNFVIKGIRPGLYNLFAWVPGVIGDYKYGPSVKVASGSNIRLSNLVYEPPRTGPTLWEIGTPDRVAAEFFVPDPKPALENHLYDRFDKFRQYGLWNRYAEIYPRQDLVYTVGVSNYSRDWFFAHVTRHEGDGKYTAATWKILFEIKAVNRAGNYTLRVRVNDESGPPIFSTGLIGKDNAIARHGIHGLYWLYGIVIPGFQLYEGRNTIFLTQSRGSGPFKGLMYDYIRLETTWVDTRQYH

Foldseek 3Di:
DDDDDDDDDDDDDDDDDDDDDDDDDDDDDDDDDDFDFPWDWQLFDDDDPDDDQKDKDWQWDHDPGWIWADDPVDAKGKIKIWGNDKHFQADPPVRGGKKKKKKFKKAKALVLDPDADFWKKKKWFAPPDAQAAPCATLVQSQADPVQQQDLVRLMKMWTQTADADVVAGDPAGWTAICASHSHGPDTDHDHNSVQHGWMKMKMWIADQVQQKIKIFIDTPPDPPPDDRDMDMDRHNSPVRHDRIIMIIMMGHGHPHHIIIMINIMIMGIDDGDDDPDDDDDDDDDDDDDDDPPDPPPPVVVVVVPVPPPVVPPPPPPDPPPVVVVVVVVVVVVPPDQAADADAPVQQCVQQVNVDPVQFPDADLQATWGWGAHPVVRAIKIKGWGDPPRPDPDPVLVLVRVVQSPDDDQQFWHFRYWYDDDPPDPDGTTITMTHDHDDDDDQDFDDPPDPQKDKGWPWDHDPRRIDQDDPPDPFGGIDIDGNDDGDQADPVPRQGDKDKDKDKDAAAQVPDPDRFFFAKDKDADPPDAQRRPCGTLSRSPADPVQQQDPPGQMKMWTQTAAQDPVAEHNAGWTFIDGSHSHGPDTDHDHNNVRHGHIWMKMWIADRVVRDIDIDTDDDDDDDDDDDPPDDDDDDDDDDDDDDDDDDDDDDDDPQLQFWDWDDDPFWIWTDRSAKIWIAGPLFGFTQAIDHDNRRGFWANVDDSLPAKFKWWWKAADDDDDDPDDPDPVRIDIDTRTAPDKDWPDHDRFKTKIWRWDDDDPPDDQWTKTWMKMDGGPAQWIWIKMKTWFFFPTGWMKTAWIKIKHHGHLQWWQWWDQDPLFIDRAFGVVQLVQFDADPDSQKTAGCDTPDPVSHLEIGGFLLQKDWQQSRAKIWTWTDDQKIKTKMKGALDLFQAAQPGGDMDGQAGHGHMGMGTRFHLALAHPLQIDTDDNRDTAMDMGDGIITHMDIDGDPPVVVNVVVRVVVSVVSNVCPPPPPDDDPNRDHQQQWEKEKEFEWECEDPDIGGLAQKKKKWDADDDFLCRSSGHRGTMWIDTAHRRRIDMTGRHHFDKTWMKIDGWQADGIDIDPDIDGIGRNYYHYDYYHYDYGDDQADFPDKAAGQRQFLVQAAQDADDSSHADVSPPSHLRLQGPPSLVCQCVVVVPAHQEAETPPDHRSHRPYQKLWFHDDDPQWTFKHKYKYKYADQDFPQQWKKKWPWAWDDPPDDTLDDPPDDDPNLQSNSSGRHGRDDDDIGIDRSNRDDHTMMMGIDMLGDRPGGSSIDGDRMITMGTHDDPCVVPD